Protein AF-0000000084916794 (afdb_homodimer)

InterPro domains:
  IPR006638 Elp3/MiaA/NifB-like, radical SAM core domain [SM00729] (96-304)
  IPR007197 Radical SAM [PF04055] (100-263)
  IPR007197 Radical SAM [PS51918] (89-313)
  IPR007197 Radical SAM [SFLDS00029] (9-459)
  IPR013785 Aldolase-type TIM barrel [G3DSA:3.20.20.70] (92-314)
  IPR034474 Methyltransferase, class D [PTHR43306] (5-455)
  IPR034474 Methyltransferase, class D [SFLDG01100] (9-459)
  IPR056488 HMPTM, N-terminal zinc ribbon domain [PF23545] (8-51)
  IPR058240 Radical SAM superfamily [SSF102114] (85-313)

Solvent-accessible surface area (backbone atoms only — not comparable to full-atom values): 48111 Å² total; per-residue (Å²): 120,55,64,53,84,32,26,66,64,47,39,39,45,26,32,32,70,84,80,60,46,80,28,60,28,38,32,30,41,40,91,68,19,29,34,39,41,36,52,36,95,86,80,41,74,48,76,38,79,62,27,67,40,49,68,59,62,67,49,31,60,75,42,48,45,61,20,28,34,50,79,44,69,63,33,65,84,78,79,40,90,71,77,31,69,16,47,20,84,80,39,41,31,32,62,28,31,36,35,37,60,49,20,32,27,14,96,49,63,33,30,53,26,60,79,52,32,16,72,80,34,81,49,72,56,50,70,67,58,49,52,50,37,53,48,43,48,32,61,22,50,60,53,31,34,28,41,31,46,21,45,38,28,30,86,70,41,92,57,38,66,59,51,52,52,52,54,68,71,43,66,52,60,24,41,31,40,40,36,75,39,60,65,41,36,76,27,63,67,58,42,53,56,56,51,66,56,52,77,56,41,35,38,37,33,57,52,59,62,88,45,55,70,54,32,33,56,42,42,60,41,86,46,54,68,42,49,52,39,19,50,50,52,32,38,75,66,52,38,44,25,32,38,35,24,65,36,36,43,90,69,47,58,85,42,50,26,58,50,52,55,51,41,72,72,38,78,15,42,35,30,40,35,39,25,36,59,49,77,34,60,33,62,53,94,64,48,80,91,69,29,57,50,35,65,48,49,52,52,50,42,43,50,73,49,35,85,64,54,54,77,84,37,55,34,58,20,29,68,32,31,86,33,28,33,37,29,50,29,38,50,50,93,95,42,69,44,44,51,48,81,77,41,66,59,63,63,66,68,50,80,73,68,83,76,79,77,60,81,64,50,58,51,45,34,49,35,47,51,52,46,47,31,84,39,42,46,65,64,54,27,38,55,34,41,50,55,44,44,68,69,39,82,80,65,83,56,88,79,72,51,64,80,22,41,34,38,41,34,40,45,47,52,56,31,41,74,70,32,41,53,56,55,56,34,21,44,31,48,24,31,48,39,96,86,54,33,38,22,43,48,43,55,32,54,67,31,60,49,73,76,32,36,59,56,43,50,54,54,55,68,51,59,64,132,121,54,65,54,83,33,26,66,64,47,39,39,44,26,33,30,70,84,80,61,44,79,28,60,27,38,31,30,41,40,92,68,20,29,31,40,41,35,52,36,94,84,79,42,73,46,76,38,80,61,29,68,40,50,68,59,62,67,48,32,61,75,43,49,45,61,21,28,34,50,79,43,70,63,34,65,83,78,80,40,92,72,76,30,69,18,46,19,84,80,38,41,32,32,62,30,32,35,35,37,60,50,20,32,26,13,97,49,64,32,30,52,26,60,80,52,34,16,72,80,32,81,50,70,55,49,72,68,57,48,51,52,40,53,49,41,48,32,63,22,49,62,53,32,33,28,40,31,46,21,45,40,28,31,87,70,41,90,56,39,68,60,52,52,53,52,54,69,72,42,65,52,61,24,41,31,40,40,36,75,38,57,65,40,36,75,28,64,67,58,43,53,56,57,50,66,56,52,78,56,41,34,37,37,32,58,51,60,63,87,45,55,71,53,32,34,57,41,40,61,43,84,47,53,68,43,46,52,40,21,50,51,51,30,37,77,66,52,38,44,25,32,37,34,24,65,34,37,43,89,67,45,57,85,42,50,26,59,50,52,56,53,40,71,70,37,76,15,43,37,30,41,36,40,26,37,59,50,78,34,59,34,61,52,97,65,47,78,90,67,29,58,48,36,65,48,47,51,53,50,44,42,50,74,49,36,83,65,52,54,76,85,37,56,35,56,20,29,69,33,30,85,34,27,34,37,29,50,27,38,50,49,92,96,42,71,42,44,50,47,81,78,39,66,60,62,63,67,67,49,80,70,68,76,70,82,75,54,81,64,50,58,52,45,33,48,36,48,52,53,46,47,31,82,41,40,46,66,65,55,28,38,56,36,41,50,56,44,44,68,69,39,82,80,63,82,56,90,80,72,51,62,78,23,42,34,37,40,32,39,44,48,51,56,31,41,75,69,32,39,52,56,55,56,34,20,44,31,46,23,30,47,40,97,87,53,33,38,22,43,48,43,56,32,53,66,32,59,49,74,74,32,37,58,58,43,51,55,55,55,68,50,57,64,132

Nearest PDB structures (foldseek):
  7tom-assembly1_A  TM=8.239E-01  e=6.069E-40  Methanocaldococcus jannaschii
  7tol-assembly1_A  TM=8.506E-01  e=5.107E-39  Methanocaldococcus jannaschii
  6b4c-assembly1_A  TM=7.407E-01  e=6.801E-06  Trichoderma virens Gv29-8
  6b4c-assembly4_D  TM=7.484E-01  e=1.810E-05  Trichoderma virens Gv29-8
  6b4c-assembly6_F  TM=7.608E-01  e=4.291E-05  Trichoderma virens Gv29-8

Secondary structure (DSSP, 8-state):
--B-SSEEEEEEEEE-TTT--EEEEEEEEETTEEEEEEEETTTEEEEEEEES-HHHHHHHGGGPPPPB--SS-----SS-TTTT-SS-TT-----SEEEEE-BSB-S---SEETT--BTTSS-BPPHHHHHHHHHHHHHHHSS-SEEEEESS-GGG-TTHHHHHHHHHHS--SEEEEEE-SHHHHH-HHHHHHHHTT-SSEEEEEE---S-HHHHHHHHSS--HHHHHHHHHHHHHHT--EEEEEEE-TTTTTTSHHHHHHHHHT-SSEEEEEEEEPPS-SEE-S--TTTS---HHHHHHHHHHH-SS--GGGSEE-TT-TTTEEEEEEEEETTEEEEGGGGS-HHHHH-SSS-S-S-HHHHHHHHHHHHHT-TT--HHHHHHHHHHHHHTSTT---TT--GGGEEEEEEEPPP-STT--HHHHTT--EEEE-TTS-EEEHHHIIIIISTTHHHHHHHHHHT---/--B-SSEEEEEEEEE-TTT--EEEEEEEEETTEEEEEEEETTTEEEEEEEES-HHHHHHHGGGPPPPB--SS-----SS-TTTT-SS-TT-----SEEEEE-BSB-S---SEETT--BTTSS-BPPHHHHHHHHHHHHHHHSS-SEEEEESS-GGG-TTHHHHHHHHHHS--SEEEEEE-SHHHHH-HHHHHHHHTT-SSEEEEEE---S-HHHHHHHHSS--HHHHHHHHHHHHHHT--EEEEEEE-TTTTTTSHHHHHHHHHT-SSEEEEEEEEPPS-SEE-S--TTTS---HHHHHHHHHHH-SS--GGGSEE-TT-TTTEEEEEEEEETTEEEEGGGGS-HHHHH-SS------HHHHHHHHHHHHHT-TT--HHHHHHHHHHHHHTSTT---TT--GGGEEEEEEEPPP-STT--HHHHTT--EEEE-TTS-EEEHHHIIIIISTTHHHHHHHHHHT---

pLDDT: mean 87.34, std 16.43, range [28.69, 98.81]

Radius of gyration: 31.45 Å; Cα contacts (8 Å, |Δi|>4): 1956; chains: 2; bounding box: 58×97×64 Å

Organism: Flavobacterium indicum (strain DSM 17447 / CIP 109464 / GPTSA100-9) (NCBI:txid1094466)

Foldseek 3Di:
DDDDQWAFDDKFWFADQPQGFIWIWTWIGHPQFIWIWTQDPVPGIDIDTAANHPVLVVCLLLLADFFDFWPDWDWEQDLHPPLTFFSYPLFRHAALEEEEAQFQAAPFQFLADQSRHYNPDDGGHDPVLLLLLLVLSCNRHVAHLEYEYHHRALVPHPCSVVSLVSNLVGNYQAYEYEHCLQCLLVPLVVLVVQLVSDDRYEYAYEDADCDQVLCCNGTVDRCNSSVVSSLVSCLVSLGAYEYEHEAWPPRCLLCLLVVQVVLLVGQNYAEYEYEYRDPFHRHDPDDSVGTTDHLNNSVVSNVVRHPQDDPLQWAQQNLFSSFKTKGKWFADPVDIHTPCVLPPSCLQRVPPDDPDDDPLSVLLNVLVSVLSHSSDDLQNNQVSVVVNVVSRPPPPPVPRDSSGMYMYMYGYADENNRGGSVRLSSQNYWYQDSVSGTGRPHVCRQAPRDPSVVSSVVSSVPRDD/DDDDQWAFDDKFWFADQPQGFIWIWTWIGHPQFIKIWTQDPVPGIDIDTAANHPVLVVCLLLLADFFDFWPDWDWEQDLHPPLTFFSYPLFRHAALEEEEAQFQAAPFQWLADQSRHYNPDDGGHDPVLLLLLLVLSCNGHVAHLEYEYHHRALVPHPCSVVSLVSNLVGNYQAYEYEHCLQCLLVPLVVLVVQLVSDDRYEYAYEDAACDQVLCCNGTVDRCNSSVVSSLVSCLVSLGAYEYEHEAWPPRCLLCLLVVQVVLLPGQNYAEYEYEYRDPFHRHDPDDSVGTTDHLNNSVVSNVVRHPQDDPLQWAQQNLFSSFKTKGKWFADPVDIHTPCVLPPSCLQRCPPDPDPDDPLSVVLNVLVSVLSHSSDDLQNNQVSVVVNVVSRPPPPPVPRDSSGMYMYMYGYADENNRGGSVRLSSQNYWYQDSVRGTGRPHVCRQAPRDCSVVSSVVSSVPRDD

Sequence (930 aa):
MPVRNYTYYDYTLSLCPECLKRIDAKIVFENDKVYMLKRCPEHGKSKVLIADDIQYYKNIRNYNKPSETPYKFNTKTDYGCPYDCGLCPDHEQHSCLTVIEVTDRCNLTCPTCYAGSSPTYGRHRSLDEIKSMLDTIVLNEKEPDVVQISGGEPTLHPDFFKILDYAKSLPIRHLMLNTNGIKIAKDKEFAKQLKSYSPDFEIYLQFDSFENSVLQELRGADLWDIRKNAIENLNELNLSTTLVVTLQKGLNDNEIGKIIDFALQQKCVRGVTFQPTQIAGRLENFNPETDRMTLTEVRRKILEQTTIFNPDDLLPVPCNPDALVMGYALKLDNSVFPLTRYINPNDLLDNSKNTIIYEQDNVLKEKMINLFSTGNSVEVAEENLKSIMCCLPNIDAPNLGYDNLFRIIIMQFIDAYNFDVRAIKKSCVHIVNKDNKIIPFETMNLFYRDDKQIKLEELRNNIKFMPVRNYTYYDYTLSLCPECLKRIDAKIVFENDKVYMLKRCPEHGKSKVLIADDIQYYKNIRNYNKPSETPYKFNTKTDYGCPYDCGLCPDHEQHSCLTVIEVTDRCNLTCPTCYAGSSPTYGRHRSLDEIKSMLDTIVLNEKEPDVVQISGGEPTLHPDFFKILDYAKSLPIRHLMLNTNGIKIAKDKEFAKQLKSYSPDFEIYLQFDSFENSVLQELRGADLWDIRKNAIENLNELNLSTTLVVTLQKGLNDNEIGKIIDFALQQKCVRGVTFQPTQIAGRLENFNPETDRMTLTEVRRKILEQTTIFNPDDLLPVPCNPDALVMGYALKLDNSVFPLTRYINPNDLLDNSKNTIIYEQDNVLKEKMINLFSTGNSVEVAEENLKSIMCCLPNIDAPNLGYDNLFRIIIMQFIDAYNFDVRAIKKSCVHIVNKDNKIIPFETMNLFYRDDKQIKLEELRNNIKF

Structure (mmCIF, N/CA/C/O backbone):
data_AF-0000000084916794-model_v1
#
loop_
_entity.id
_entity.type
_entity.pdbx_description
1 polymer 'Radical SAM core domain-containing protein'
#
loop_
_atom_site.group_PDB
_atom_site.id
_atom_site.type_symbol
_atom_site.label_atom_id
_atom_site.label_alt_id
_atom_site.label_comp_id
_atom_site.label_asym_id
_atom_site.label_entity_id
_atom_site.label_seq_id
_atom_site.pdbx_PDB_ins_code
_atom_site.Cartn_x
_atom_site.Cartn_y
_atom_site.Cartn_z
_atom_site.occupancy
_atom_site.B_iso_or_equiv
_atom_site.auth_seq_id
_atom_site.auth_comp_id
_atom_site.auth_asym_id
_atom_site.auth_atom_id
_atom_site.pdbx_PDB_model_num
ATOM 1 N N . MET A 1 1 ? -11.742 -23.828 6.047 1 85.12 1 MET A N 1
ATOM 2 C CA . MET A 1 1 ? -10.547 -23.188 6.57 1 85.12 1 MET A CA 1
ATOM 3 C C . MET A 1 1 ? -10.906 -22.062 7.543 1 85.12 1 MET A C 1
ATOM 5 O O . MET A 1 1 ? -11.945 -21.422 7.395 1 85.12 1 MET A O 1
ATOM 9 N N . PRO A 1 2 ? -10.039 -21.891 8.547 1 90.5 2 PRO A N 1
ATOM 10 C CA . PRO A 1 2 ? -10.289 -20.734 9.43 1 90.5 2 PRO A CA 1
ATOM 11 C C . PRO A 1 2 ? -10.25 -19.406 8.688 1 90.5 2 PRO A C 1
ATOM 13 O O . PRO A 1 2 ? -9.414 -19.203 7.801 1 90.5 2 PRO A O 1
ATOM 16 N N . VAL A 1 3 ? -11.219 -18.609 8.945 1 91.25 3 VAL A N 1
ATOM 17 C CA . VAL A 1 3 ? -11.328 -17.297 8.297 1 91.25 3 VAL A CA 1
ATOM 18 C C . VAL A 1 3 ? -11.102 -16.188 9.328 1 91.25 3 VAL A C 1
ATOM 20 O O . VAL A 1 3 ? -11.688 -16.219 10.406 1 91.25 3 VAL A O 1
ATOM 23 N N . ARG A 1 4 ? -10.195 -15.312 9.047 1 93.31 4 ARG A N 1
ATOM 24 C CA . ARG A 1 4 ? -9.969 -14.164 9.922 1 93.31 4 ARG A CA 1
ATOM 25 C C . ARG A 1 4 ? -11.172 -13.234 9.922 1 93.31 4 ARG A C 1
ATOM 27 O O . ARG A 1 4 ? -11.984 -13.258 8.992 1 93.31 4 ARG A O 1
ATOM 34 N N . ASN A 1 5 ? -11.289 -12.43 10.922 1 94.69 5 ASN A N 1
ATOM 35 C CA . ASN A 1 5 ? -12.406 -11.508 11.07 1 94.69 5 ASN A CA 1
ATOM 36 C C . ASN A 1 5 ? -12.164 -10.195 10.328 1 94.69 5 ASN A C 1
ATOM 38 O O . ASN A 1 5 ? -12.805 -9.188 10.617 1 94.69 5 ASN A O 1
ATOM 42 N N . TYR A 1 6 ? -11.148 -10.219 9.461 1 96.62 6 TYR A N 1
ATOM 43 C CA . TYR A 1 6 ? -10.852 -9.023 8.688 1 96.62 6 TYR A CA 1
ATOM 44 C C . TYR A 1 6 ? -10.438 -9.383 7.266 1 96.62 6 TYR A C 1
ATOM 46 O O . TYR A 1 6 ? -10.164 -10.547 6.969 1 96.62 6 TYR A O 1
ATOM 54 N N . THR A 1 7 ? -10.438 -8.438 6.359 1 95.19 7 THR A N 1
ATOM 55 C CA . THR A 1 7 ? -9.898 -8.539 5.008 1 95.19 7 THR A CA 1
ATOM 56 C C . THR A 1 7 ? -8.57 -7.797 4.902 1 95.19 7 THR A C 1
ATOM 58 O O . THR A 1 7 ? -8.484 -6.613 5.234 1 95.19 7 THR A O 1
ATOM 61 N N . TYR A 1 8 ? -7.555 -8.531 4.609 1 96.31 8 TYR A N 1
ATOM 62 C CA . TYR A 1 8 ? -6.246 -7.938 4.367 1 96.31 8 TYR A CA 1
ATOM 63 C C . TYR A 1 8 ? -6.258 -7.086 3.105 1 96.31 8 TYR A C 1
ATOM 65 O O . TYR A 1 8 ? -6.562 -7.582 2.018 1 96.31 8 TYR A O 1
ATOM 73 N N . TYR A 1 9 ? -5.898 -5.785 3.217 1 96.62 9 TYR A N 1
ATOM 74 C CA . TYR A 1 9 ? -6.059 -4.848 2.111 1 96.62 9 TYR A CA 1
ATOM 75 C C . TYR A 1 9 ? -4.703 -4.359 1.613 1 96.62 9 TYR A C 1
ATOM 77 O O . TYR A 1 9 ? -4.48 -4.254 0.405 1 96.62 9 TYR A O 1
ATOM 85 N N . ASP A 1 10 ? -3.811 -4.047 2.574 1 96.44 10 ASP A N 1
ATOM 86 C CA . ASP A 1 10 ? -2.562 -3.396 2.188 1 96.44 10 ASP A CA 1
ATOM 87 C C . ASP A 1 10 ? -1.454 -3.689 3.195 1 96.44 10 ASP A C 1
ATOM 89 O O . ASP A 1 10 ? -1.695 -4.324 4.223 1 96.44 10 ASP A O 1
ATOM 93 N N . TYR A 1 11 ? -0.227 -3.316 2.793 1 95.94 11 TYR A N 1
ATOM 94 C CA . TYR A 1 11 ? 0.979 -3.449 3.604 1 95.94 11 TYR A CA 1
ATOM 95 C C . TYR A 1 11 ? 1.787 -2.156 3.594 1 95.94 11 TYR A C 1
ATOM 97 O O . TYR A 1 11 ? 1.844 -1.461 2.576 1 95.94 11 TYR A O 1
ATOM 105 N N . THR A 1 12 ? 2.402 -1.815 4.746 1 96.75 12 THR A N 1
ATOM 106 C CA . THR A 1 12 ? 3.309 -0.678 4.848 1 96.75 12 THR A CA 1
ATOM 107 C C . THR A 1 12 ? 4.336 -0.9 5.953 1 96.75 12 THR A C 1
ATOM 109 O O . THR A 1 12 ? 4.438 -2 6.504 1 96.75 12 THR A O 1
ATOM 112 N N . LEU A 1 13 ? 5.23 0.027 6.051 1 95.38 13 LEU A N 1
ATOM 113 C CA . LEU A 1 13 ? 6.113 0.086 7.211 1 95.38 13 LEU A CA 1
ATOM 114 C C . LEU A 1 13 ? 5.633 1.134 8.211 1 95.38 13 LEU A C 1
ATOM 116 O O . LEU A 1 13 ? 5.16 2.201 7.812 1 95.38 13 LEU A O 1
ATOM 120 N N . SER A 1 14 ? 5.715 0.756 9.414 1 96.69 14 SER A N 1
ATOM 121 C CA . SER A 1 14 ? 5.301 1.625 10.508 1 96.69 14 SER A CA 1
ATOM 122 C C . SER A 1 14 ? 6.371 1.703 11.594 1 96.69 14 SER A C 1
ATOM 124 O O . SER A 1 14 ? 7.547 1.437 11.328 1 96.69 14 SER A O 1
ATOM 126 N N . LEU A 1 15 ? 6.027 2.264 12.727 1 96.06 15 LEU A N 1
ATOM 127 C CA . LEU A 1 15 ? 6.902 2.355 13.883 1 96.06 15 LEU A CA 1
ATOM 128 C C . LEU A 1 15 ? 6.258 1.705 15.109 1 96.06 15 LEU A C 1
ATOM 130 O O . LEU A 1 15 ? 5.039 1.754 15.266 1 96.06 15 LEU A O 1
ATOM 134 N N . CYS A 1 16 ? 7.07 1.085 15.891 1 95.31 16 CYS A N 1
ATOM 135 C CA . CYS A 1 16 ? 6.598 0.687 17.219 1 95.31 16 CYS A CA 1
ATOM 136 C C . CYS A 1 16 ? 6.312 1.907 18.078 1 95.31 16 CYS A C 1
ATOM 138 O O . CYS A 1 16 ? 7.168 2.781 18.234 1 95.31 16 CYS A O 1
ATOM 140 N N . PRO A 1 17 ? 5.141 1.972 18.656 1 94.06 17 PRO A N 1
ATOM 141 C CA . PRO A 1 17 ? 4.82 3.152 19.453 1 94.06 17 PRO A CA 1
ATOM 142 C C . PRO A 1 17 ? 5.676 3.258 20.719 1 94.06 17 PRO A C 1
ATOM 144 O O . PRO A 1 17 ? 5.773 4.336 21.312 1 94.06 17 PRO A O 1
ATOM 147 N N . GLU A 1 18 ? 6.316 2.191 21.109 1 93.44 18 GLU A N 1
ATOM 148 C CA . GLU A 1 18 ? 7.09 2.178 22.344 1 93.44 18 GLU A CA 1
ATOM 149 C C . GLU A 1 18 ? 8.57 2.418 22.062 1 93.44 18 GLU A C 1
ATOM 151 O O . GLU A 1 18 ? 9.195 3.285 22.688 1 93.44 18 GLU A O 1
ATOM 156 N N . CYS A 1 19 ? 9.148 1.737 21.141 1 93.25 19 CYS A N 1
ATOM 157 C CA . CYS A 1 19 ? 10.594 1.831 20.969 1 93.25 19 CYS A CA 1
ATOM 158 C C . CYS A 1 19 ? 10.938 2.561 19.672 1 93.25 19 CYS A C 1
ATOM 160 O O . CYS A 1 19 ? 12.109 2.834 19.406 1 93.25 19 CYS A O 1
ATOM 162 N N . LEU A 1 20 ? 10.008 2.828 18.75 1 93.56 20 LEU A N 1
ATOM 163 C CA . LEU A 1 20 ? 10.117 3.637 17.547 1 93.56 20 LEU A CA 1
ATOM 164 C C . LEU A 1 20 ? 10.906 2.898 16.469 1 93.56 20 LEU A C 1
ATOM 166 O O . LEU A 1 20 ? 11.297 3.494 15.453 1 93.56 20 LEU A O 1
ATOM 170 N N . LYS A 1 21 ? 11.109 1.578 16.625 1 92.31 21 LYS A N 1
ATOM 171 C CA . LYS A 1 21 ? 11.727 0.783 15.57 1 92.31 21 LYS A CA 1
ATOM 172 C C . LYS A 1 21 ? 10.797 0.661 14.367 1 92.31 21 LYS A C 1
ATOM 174 O O . LYS A 1 21 ? 9.57 0.596 14.523 1 92.31 21 LYS A O 1
ATOM 179 N N . ARG A 1 22 ? 11.453 0.613 13.227 1 91.81 22 ARG A N 1
ATOM 180 C CA . ARG A 1 22 ? 10.688 0.304 12.023 1 91.81 22 ARG A CA 1
ATOM 181 C C . ARG A 1 22 ? 10.117 -1.111 12.078 1 91.81 22 ARG A C 1
ATOM 183 O O . ARG A 1 22 ? 10.852 -2.064 12.359 1 91.81 22 ARG A O 1
ATOM 190 N N . ILE A 1 23 ? 8.875 -1.272 11.844 1 92.94 23 ILE A N 1
ATOM 191 C CA . ILE A 1 23 ? 8.25 -2.59 11.906 1 92.94 23 ILE A CA 1
ATOM 192 C C . ILE A 1 23 ? 7.25 -2.742 10.758 1 92.94 23 ILE A C 1
ATOM 194 O O . ILE A 1 23 ? 6.785 -1.748 10.195 1 92.94 23 ILE A O 1
ATOM 198 N N . ASP A 1 24 ? 6.941 -4.012 10.406 1 93.06 24 ASP A N 1
ATOM 199 C CA . ASP A 1 24 ? 5.934 -4.312 9.398 1 93.06 24 ASP A CA 1
ATOM 200 C C . ASP A 1 24 ? 4.535 -3.967 9.891 1 93.06 24 ASP A C 1
ATOM 202 O O . ASP A 1 24 ? 4.23 -4.141 11.078 1 93.06 24 ASP A O 1
ATOM 206 N N . ALA A 1 25 ? 3.732 -3.475 9 1 96.5 25 ALA A N 1
ATOM 207 C CA . ALA A 1 25 ? 2.346 -3.16 9.336 1 96.5 25 ALA A CA 1
ATOM 208 C C . ALA A 1 25 ? 1.397 -3.6 8.227 1 96.5 25 ALA A C 1
ATOM 210 O O . ALA A 1 25 ? 1.7 -3.432 7.039 1 96.5 25 ALA A O 1
ATOM 211 N N . LYS A 1 26 ? 0.271 -4.207 8.617 1 96.81 26 LYS A N 1
ATOM 212 C CA . LYS A 1 26 ? -0.804 -4.57 7.699 1 96.81 26 LYS A CA 1
ATOM 213 C C . LYS A 1 26 ? -1.995 -3.629 7.844 1 96.81 26 LYS A C 1
ATOM 215 O O . LYS A 1 26 ? -2.332 -3.211 8.953 1 96.81 26 LYS A O 1
ATOM 220 N N . ILE A 1 27 ? -2.584 -3.27 6.738 1 98.19 27 ILE A N 1
ATOM 221 C CA . ILE A 1 27 ? -3.85 -2.543 6.738 1 98.19 27 ILE A CA 1
ATOM 222 C C . ILE A 1 27 ? -5 -3.516 6.484 1 98.19 27 ILE A C 1
ATOM 224 O O . ILE A 1 27 ? -5.008 -4.234 5.484 1 98.19 27 ILE A O 1
ATOM 228 N N . VAL A 1 28 ? -5.98 -3.523 7.359 1 98.12 28 VAL A N 1
ATOM 229 C CA . VAL A 1 28 ? -7.059 -4.504 7.254 1 98.12 28 VAL A CA 1
ATOM 230 C C . VAL A 1 28 ? -8.406 -3.809 7.422 1 98.12 28 VAL A C 1
ATOM 232 O O . VAL A 1 28 ? -8.492 -2.744 8.039 1 98.12 28 VAL A O 1
ATOM 235 N N . PHE A 1 29 ? -9.438 -4.352 6.801 1 97.62 29 PHE A N 1
ATOM 236 C CA . PHE A 1 29 ? -10.828 -3.928 6.973 1 97.62 29 PHE A CA 1
ATOM 237 C C . PHE A 1 29 ? -11.555 -4.848 7.941 1 97.62 29 PHE A C 1
ATOM 239 O O . PHE A 1 29 ? -11.609 -6.062 7.738 1 97.62 29 PHE A O 1
ATOM 246 N N . GLU A 1 30 ? -12.016 -4.324 9.016 1 97.44 30 GLU A N 1
ATOM 247 C CA . GLU A 1 30 ? -12.742 -5.055 10.055 1 97.44 30 GLU A CA 1
ATOM 248 C C . GLU A 1 30 ? -13.93 -4.25 10.562 1 97.44 30 GLU A C 1
ATOM 250 O O . GLU A 1 30 ? -13.773 -3.102 10.984 1 97.44 30 GLU A O 1
ATOM 255 N N . ASN A 1 31 ? -15.125 -4.785 10.477 1 96.12 31 ASN A N 1
ATOM 256 C CA . ASN A 1 31 ? -16.344 -4.137 10.953 1 96.12 31 ASN A CA 1
ATOM 257 C C . ASN A 1 31 ? -16.531 -2.758 10.328 1 96.12 31 ASN A C 1
ATOM 259 O O . ASN A 1 31 ? -16.734 -1.771 11.039 1 96.12 31 ASN A O 1
ATOM 263 N N . ASP A 1 32 ? -16.266 -2.66 9.062 1 95.25 32 ASP A N 1
ATOM 264 C CA . ASP A 1 32 ? -16.5 -1.482 8.234 1 95.25 32 ASP A CA 1
ATOM 265 C C . ASP A 1 32 ? -15.547 -0.35 8.609 1 95.25 32 ASP A C 1
ATOM 267 O O . ASP A 1 32 ? -15.852 0.824 8.383 1 95.25 32 ASP A O 1
ATOM 271 N N . LYS A 1 33 ? -14.484 -0.696 9.273 1 98.12 33 LYS A N 1
ATOM 272 C CA . LYS A 1 33 ? -13.438 0.255 9.641 1 98.12 33 LYS A CA 1
ATOM 273 C C . LYS A 1 33 ? -12.078 -0.203 9.125 1 98.12 33 LYS A C 1
ATOM 275 O O . LYS A 1 33 ? -11.93 -1.341 8.672 1 98.12 33 LYS A O 1
ATOM 280 N N . VAL A 1 34 ? -11.148 0.672 9.117 1 98.44 34 VAL A N 1
ATOM 281 C CA . VAL A 1 34 ? -9.797 0.397 8.656 1 98.44 34 VAL A CA 1
ATOM 282 C C . VAL A 1 34 ? -8.836 0.388 9.852 1 98.44 34 VAL A C 1
ATOM 284 O O . VAL A 1 34 ? -8.773 1.357 10.609 1 98.44 34 VAL A O 1
ATOM 287 N N . TYR A 1 35 ? -8.125 -0.685 10.008 1 98.5 35 TYR A N 1
ATOM 288 C CA . TYR A 1 35 ? -7.172 -0.815 11.102 1 98.5 35 TYR A CA 1
ATOM 289 C C . TYR A 1 35 ? -5.77 -1.087 10.578 1 98.5 35 TYR A C 1
ATOM 291 O O . TYR A 1 35 ? -5.602 -1.656 9.5 1 98.5 35 TYR A O 1
ATOM 299 N N . MET A 1 36 ? -4.82 -0.586 11.273 1 98.12 36 MET A N 1
ATOM 300 C CA . MET A 1 36 ? -3.418 -0.956 11.102 1 98.12 36 MET A CA 1
ATOM 301 C C . MET A 1 36 ? -2.982 -1.963 12.156 1 98.12 36 MET A C 1
ATOM 303 O O . MET A 1 36 ? -3.127 -1.714 13.352 1 98.12 36 MET A O 1
ATOM 307 N N . LEU A 1 37 ? -2.52 -3.125 11.703 1 97.75 37 LEU A N 1
ATOM 308 C CA . LEU A 1 37 ? -1.985 -4.16 12.586 1 97.75 37 LEU A CA 1
ATOM 309 C C . LEU A 1 37 ? -0.462 -4.195 12.523 1 97.75 37 LEU A C 1
ATOM 311 O O . LEU A 1 37 ? 0.117 -4.266 11.438 1 97.75 37 LEU A O 1
ATOM 315 N N . LYS A 1 38 ? 0.141 -4.098 13.648 1 94.81 38 LYS A N 1
ATOM 316 C CA . LYS A 1 38 ? 1.599 -4.078 13.734 1 94.81 38 LYS A CA 1
ATOM 317 C C . LYS A 1 38 ? 2.1 -5.09 14.766 1 94.81 38 LYS A C 1
ATOM 319 O O . LYS A 1 38 ? 1.349 -5.512 15.641 1 94.81 38 LYS A O 1
ATOM 324 N N . ARG A 1 39 ? 3.365 -5.461 14.602 1 92 39 ARG A N 1
ATOM 325 C CA . ARG A 1 39 ? 3.998 -6.324 15.594 1 92 39 ARG A CA 1
ATOM 326 C C . ARG A 1 39 ? 5.469 -5.965 15.773 1 92 39 ARG A C 1
ATOM 328 O O . ARG A 1 39 ? 6.254 -6.047 14.828 1 92 39 ARG A O 1
ATOM 335 N N . CYS A 1 40 ? 5.793 -5.586 16.906 1 92.38 40 CYS A N 1
ATOM 336 C CA . CYS A 1 40 ? 7.184 -5.379 17.297 1 92.38 40 CYS A CA 1
ATOM 337 C C . CYS A 1 40 ? 7.746 -6.621 17.984 1 92.38 40 CYS A C 1
ATOM 339 O O . CYS A 1 40 ? 7.113 -7.188 18.875 1 92.38 40 CYS A O 1
ATOM 341 N N . PRO A 1 41 ? 8.859 -7.062 17.516 1 86.75 41 PRO A N 1
ATOM 342 C CA . PRO A 1 41 ? 9.445 -8.25 18.141 1 86.75 41 PRO A CA 1
ATOM 343 C C . PRO A 1 41 ? 9.617 -8.094 19.641 1 86.75 41 PRO A C 1
ATOM 345 O O . PRO A 1 41 ? 9.508 -9.078 20.391 1 86.75 41 PRO A O 1
ATOM 348 N N . GLU A 1 42 ? 9.797 -6.93 20.125 1 90.56 42 GLU A N 1
ATOM 349 C CA . GLU A 1 42 ? 10.086 -6.688 21.531 1 90.56 42 GLU A CA 1
ATOM 350 C C . GLU A 1 42 ? 8.812 -6.316 22.297 1 90.56 42 GLU A C 1
ATOM 352 O O . GLU A 1 42 ? 8.641 -6.719 23.438 1 90.56 42 GLU A O 1
ATOM 357 N N . HIS A 1 43 ? 7.895 -5.578 21.703 1 94.75 43 HIS A N 1
ATOM 358 C CA . HIS A 1 43 ? 6.805 -4.988 22.469 1 94.75 43 HIS A CA 1
ATOM 359 C C . HIS A 1 43 ? 5.469 -5.617 22.109 1 94.75 43 HIS A C 1
ATOM 361 O O . HIS A 1 43 ? 4.434 -5.266 22.672 1 94.75 43 HIS A O 1
ATOM 367 N N . GLY A 1 44 ? 5.512 -6.512 21.125 1 92.44 44 GLY A N 1
ATOM 368 C CA . GLY A 1 44 ? 4.312 -7.285 20.859 1 92.44 44 GLY A CA 1
ATOM 369 C C . GLY A 1 44 ? 3.406 -6.637 19.828 1 92.44 44 GLY A C 1
ATOM 370 O O . GLY A 1 44 ? 3.873 -5.879 18.969 1 92.44 44 GLY A O 1
ATOM 371 N N . LYS A 1 45 ? 2.094 -7.039 19.891 1 93.69 45 LYS A N 1
ATOM 372 C CA . LYS A 1 45 ? 1.118 -6.645 18.875 1 93.69 45 LYS A CA 1
ATOM 373 C C . LYS A 1 45 ? 0.466 -5.312 19.234 1 93.69 45 LYS A C 1
ATOM 375 O O . LYS A 1 45 ? 0.325 -4.98 20.422 1 93.69 45 LYS A O 1
ATOM 380 N N . SER A 1 46 ? 0.167 -4.551 18.219 1 94.88 46 SER A N 1
ATOM 381 C CA . SER A 1 46 ? -0.623 -3.334 18.359 1 94.88 46 SER A CA 1
ATOM 382 C C . SER A 1 46 ? -1.623 -3.176 17.219 1 94.88 46 SER A C 1
ATOM 384 O O . SER A 1 46 ? -1.346 -3.57 16.094 1 94.88 46 SER A O 1
ATOM 386 N N . LYS A 1 47 ? -2.785 -2.729 17.547 1 96.25 47 LYS A N 1
ATOM 387 C CA . LYS A 1 47 ? -3.873 -2.441 16.609 1 96.25 47 LYS A CA 1
ATOM 388 C C . LYS A 1 47 ? -4.383 -1.015 16.781 1 96.25 47 LYS A C 1
ATOM 390 O O . LYS A 1 47 ? -4.695 -0.592 17.906 1 96.25 47 LYS A O 1
ATOM 395 N N . VAL A 1 48 ? -4.449 -0.282 15.664 1 97.25 48 VAL A N 1
ATOM 396 C CA . VAL A 1 48 ? -4.891 1.104 15.773 1 97.25 48 VAL A CA 1
ATOM 397 C C . VAL A 1 48 ? -5.902 1.413 14.672 1 97.25 48 VAL A C 1
ATOM 399 O O . VAL A 1 48 ? -5.746 0.964 13.531 1 97.25 48 VAL A O 1
ATOM 402 N N . LEU A 1 49 ? -6.984 2.096 15.047 1 97.94 49 LEU A N 1
ATOM 403 C CA . LEU A 1 49 ? -7.953 2.596 14.078 1 97.94 49 LEU A CA 1
ATOM 404 C C . LEU A 1 49 ? -7.359 3.732 13.25 1 97.94 49 LEU A C 1
ATOM 406 O O . LEU A 1 49 ? -6.879 4.723 13.805 1 97.94 49 LEU A O 1
ATOM 410 N N . ILE A 1 50 ? -7.402 3.568 11.883 1 97.56 50 ILE A N 1
ATOM 411 C CA . ILE A 1 50 ? -6.793 4.637 11.094 1 97.56 50 ILE A CA 1
ATOM 412 C C . ILE A 1 50 ? -7.863 5.328 10.25 1 97.56 50 ILE A C 1
ATOM 414 O O . ILE A 1 50 ? -7.641 6.43 9.742 1 97.56 50 ILE A O 1
ATOM 418 N N . ALA A 1 51 ? -9.031 4.723 10.07 1 98.12 51 ALA A N 1
ATOM 419 C CA . ALA A 1 51 ? -10.172 5.34 9.406 1 98.12 51 ALA A CA 1
ATOM 420 C C . ALA A 1 51 ? -11.477 4.633 9.789 1 98.12 51 ALA A C 1
ATOM 422 O O . ALA A 1 51 ? -11.484 3.416 9.992 1 98.12 51 ALA A O 1
ATOM 423 N N . ASP A 1 52 ? -12.547 5.359 9.883 1 97.69 52 ASP A N 1
ATOM 424 C CA . ASP A 1 52 ? -13.828 4.734 10.172 1 97.69 52 ASP A CA 1
ATOM 425 C C . ASP A 1 52 ? -14.75 4.762 8.953 1 97.69 52 ASP A C 1
ATOM 427 O O . ASP A 1 52 ? -15.969 4.723 9.094 1 97.69 52 ASP A O 1
ATOM 431 N N . ASP A 1 53 ? -14.188 4.961 7.82 1 97.12 53 ASP A N 1
ATOM 432 C CA . ASP A 1 53 ? -14.844 4.977 6.52 1 97.12 53 ASP A CA 1
ATOM 433 C C . ASP A 1 53 ? -13.984 4.293 5.461 1 97.12 53 ASP A C 1
ATOM 435 O O . ASP A 1 53 ? -13.086 4.914 4.891 1 97.12 53 ASP A O 1
ATOM 439 N N . ILE A 1 54 ? -14.297 3.004 5.102 1 96.75 54 ILE A N 1
ATOM 440 C CA . ILE A 1 54 ? -13.492 2.184 4.207 1 96.75 54 ILE A CA 1
ATOM 441 C C . ILE A 1 54 ? -13.477 2.801 2.811 1 96.75 54 ILE A C 1
ATOM 443 O O . ILE A 1 54 ? -12.43 2.889 2.174 1 96.75 54 ILE A O 1
ATOM 447 N N . GLN A 1 55 ? -14.633 3.238 2.361 1 93.69 55 GLN A N 1
ATOM 448 C CA . GLN A 1 55 ? -14.75 3.779 1.011 1 93.69 55 GLN A CA 1
ATOM 449 C C . GLN A 1 55 ? -13.914 5.047 0.853 1 93.69 55 GLN A C 1
ATOM 451 O O . GLN A 1 55 ? -13.227 5.219 -0.158 1 93.69 55 GLN A O 1
ATOM 456 N N . TYR A 1 56 ? -13.977 5.906 1.84 1 94.75 56 TYR A N 1
ATOM 457 C CA . TYR A 1 56 ? -13.148 7.102 1.804 1 94.75 56 TYR A CA 1
ATOM 458 C C . TYR A 1 56 ? -11.664 6.742 1.783 1 94.75 56 TYR A C 1
ATOM 460 O O . TYR A 1 56 ? -10.898 7.289 0.992 1 94.75 56 TYR A O 1
ATOM 468 N N . TYR A 1 57 ? -11.305 5.789 2.639 1 96.25 57 TYR A N 1
ATOM 469 C CA . TYR A 1 57 ? -9.906 5.375 2.729 1 96.25 57 TYR A CA 1
ATOM 470 C C . TYR A 1 57 ? -9.406 4.852 1.388 1 96.25 57 TYR A C 1
ATOM 472 O O . TYR A 1 57 ? -8.297 5.18 0.958 1 96.25 57 TYR A O 1
ATOM 480 N N . LYS A 1 58 ? -10.188 4.043 0.746 1 93.12 58 LYS A N 1
ATOM 481 C CA . LYS A 1 58 ? -9.828 3.496 -0.56 1 93.12 58 LYS A CA 1
ATOM 482 C C . LYS A 1 58 ? -9.664 4.605 -1.594 1 93.12 58 LYS A C 1
ATOM 484 O O . LYS A 1 58 ? -8.781 4.531 -2.453 1 93.12 58 LYS A O 1
ATOM 489 N N . ASN A 1 59 ? -10.398 5.59 -1.47 1 91.06 59 ASN A N 1
ATOM 490 C CA . ASN A 1 59 ? -10.516 6.605 -2.51 1 91.06 59 ASN A CA 1
ATOM 491 C C . ASN A 1 59 ? -9.422 7.668 -2.385 1 91.06 59 ASN A C 1
ATOM 493 O O . ASN A 1 59 ? -9.141 8.391 -3.344 1 91.06 59 ASN A O 1
ATOM 497 N N . ILE A 1 60 ? -8.805 7.836 -1.271 1 91.75 60 ILE A N 1
ATOM 498 C CA . ILE A 1 60 ? -7.891 8.938 -1.018 1 91.75 60 ILE A CA 1
ATOM 499 C C . ILE A 1 60 ? -6.727 8.883 -2.008 1 91.75 60 ILE A C 1
ATOM 501 O O . ILE A 1 60 ? -6.258 9.922 -2.482 1 91.75 60 ILE A O 1
ATOM 505 N N . ARG A 1 61 ? -6.238 7.719 -2.35 1 89 61 ARG A N 1
ATOM 506 C CA . ARG A 1 61 ? -5.066 7.582 -3.205 1 89 61 ARG A CA 1
ATOM 507 C C . ARG A 1 61 ? -5.367 8.031 -4.629 1 89 61 ARG A C 1
ATOM 509 O O . ARG A 1 61 ? -4.453 8.32 -5.402 1 89 61 ARG A O 1
ATOM 516 N N . ASN A 1 62 ? -6.598 8.109 -4.945 1 85.88 62 ASN A N 1
ATOM 517 C CA . ASN A 1 62 ? -7 8.562 -6.273 1 85.88 62 ASN A CA 1
ATOM 518 C C . ASN A 1 62 ? -6.879 10.078 -6.418 1 85.88 62 ASN A C 1
ATOM 520 O O . ASN A 1 62 ? -6.949 10.609 -7.527 1 85.88 62 ASN A O 1
ATOM 524 N N . TYR A 1 63 ? -6.586 10.766 -5.344 1 85.38 63 TYR A N 1
ATOM 525 C CA . TYR A 1 63 ? -6.496 12.227 -5.367 1 85.38 63 TYR A CA 1
ATOM 526 C C . TYR A 1 63 ? -5.047 12.68 -5.48 1 85.38 63 TYR A C 1
ATOM 528 O O . TYR A 1 63 ? -4.77 13.875 -5.602 1 85.38 63 TYR A O 1
ATOM 536 N N . ASN A 1 64 ? -4.137 11.672 -5.527 1 87.62 64 ASN A N 1
ATOM 537 C CA . ASN A 1 64 ? -2.721 12.023 -5.582 1 87.62 64 ASN A CA 1
ATOM 538 C C . ASN A 1 64 ? -2.389 12.812 -6.848 1 87.62 64 ASN A C 1
ATOM 540 O O . ASN A 1 64 ? -2.725 12.383 -7.957 1 87.62 64 ASN A O 1
ATOM 544 N N . LYS A 1 65 ? -1.743 13.922 -6.73 1 83.62 65 LYS A N 1
ATOM 545 C CA . LYS A 1 65 ? -1.171 14.641 -7.867 1 83.62 65 LYS A CA 1
ATOM 546 C C . LYS A 1 65 ? 0.25 14.172 -8.156 1 83.62 65 LYS A C 1
ATOM 548 O O . LYS A 1 65 ? 0.865 13.492 -7.332 1 83.62 65 LYS A O 1
ATOM 553 N N . PRO A 1 66 ? 0.786 14.578 -9.297 1 88.5 66 PRO A N 1
ATOM 554 C CA . PRO A 1 66 ? 2.191 14.25 -9.547 1 88.5 66 PRO A CA 1
ATOM 555 C C . PRO A 1 66 ? 3.125 14.789 -8.469 1 88.5 66 PRO A C 1
ATOM 557 O O . PRO A 1 66 ? 2.9 15.883 -7.941 1 88.5 66 PRO A O 1
ATOM 560 N N . SER A 1 67 ? 4.09 14.023 -8.156 1 89.44 67 SER A N 1
ATOM 561 C CA . SER A 1 67 ? 5.016 14.352 -7.078 1 89.44 67 SER A CA 1
ATOM 562 C C . SER A 1 67 ? 5.809 15.617 -7.391 1 89.44 67 SER A C 1
ATOM 564 O O . SER A 1 67 ? 6.219 15.828 -8.531 1 89.44 67 SER A O 1
ATOM 566 N N . GLU A 1 68 ? 5.898 16.453 -6.43 1 90.75 68 GLU A N 1
ATOM 567 C CA . GLU A 1 68 ? 6.711 17.656 -6.523 1 90.75 68 GLU A CA 1
ATOM 568 C C . GLU A 1 68 ? 7.867 17.625 -5.527 1 90.75 68 GLU A C 1
ATOM 570 O O . GLU A 1 68 ? 7.777 16.969 -4.484 1 90.75 68 GLU A O 1
ATOM 575 N N . THR A 1 69 ? 8.93 18.266 -5.91 1 92.38 69 THR A N 1
ATOM 576 C CA . THR A 1 69 ? 10.109 18.297 -5.055 1 92.38 69 THR A CA 1
ATOM 577 C C . THR A 1 69 ? 10.562 19.719 -4.801 1 92.38 69 THR A C 1
ATOM 579 O O . THR A 1 69 ? 10.227 20.625 -5.559 1 92.38 69 THR A O 1
ATOM 582 N N . PRO A 1 70 ? 11.289 19.906 -3.676 1 93.75 70 PRO A N 1
ATOM 583 C CA . PRO A 1 70 ? 11.977 21.203 -3.545 1 93.75 70 PRO A CA 1
ATOM 584 C C . PRO A 1 70 ? 13.086 21.375 -4.57 1 93.75 70 PRO A C 1
ATOM 586 O O . PRO A 1 70 ? 13.453 20.438 -5.273 1 93.75 70 PRO A O 1
ATOM 589 N N . TYR A 1 71 ? 13.555 22.641 -4.707 1 94.12 71 TYR A N 1
ATOM 590 C CA . TYR A 1 71 ? 14.672 22.906 -5.609 1 94.12 71 TYR A CA 1
ATOM 591 C C . TYR A 1 71 ? 15.984 22.391 -5.035 1 94.12 71 TYR A C 1
ATOM 593 O O . TYR A 1 71 ? 16.906 22.062 -5.781 1 94.12 71 TYR A O 1
ATOM 601 N N . LYS A 1 72 ? 15.938 22.297 -3.721 1 92.75 72 LYS A N 1
ATOM 602 C CA . LYS A 1 72 ? 17.109 21.781 -3.021 1 92.75 72 LYS A CA 1
ATOM 603 C C . LYS A 1 72 ? 16.719 20.828 -1.905 1 92.75 72 LYS A C 1
ATOM 605 O O . LYS A 1 72 ? 15.859 21.141 -1.083 1 92.75 72 LYS A O 1
ATOM 610 N N . PHE A 1 73 ? 17.375 19.672 -1.975 1 90.12 73 PHE A N 1
ATOM 611 C CA . PHE A 1 73 ? 17.188 18.703 -0.901 1 90.12 73 PHE A CA 1
ATOM 612 C C . PHE A 1 73 ? 18.156 18.969 0.244 1 90.12 73 PHE A C 1
ATOM 614 O O . PHE A 1 73 ? 19.25 19.516 0.029 1 90.12 73 PHE A O 1
ATOM 621 N N . ASN A 1 74 ? 17.781 18.562 1.423 1 86.81 74 ASN A N 1
ATOM 622 C CA . ASN A 1 74 ? 18.578 18.891 2.596 1 86.81 74 ASN A CA 1
ATOM 623 C C . ASN A 1 74 ? 19.281 17.656 3.164 1 86.81 74 ASN A C 1
ATOM 625 O O . ASN A 1 74 ? 20.156 17.781 4.035 1 86.81 74 ASN A O 1
ATOM 629 N N . THR A 1 75 ? 18.859 16.5 2.793 1 82.88 75 THR A N 1
ATOM 630 C CA . THR A 1 75 ? 19.438 15.273 3.336 1 82.88 75 THR A CA 1
ATOM 631 C C . THR A 1 75 ? 19.562 14.203 2.256 1 82.88 75 THR A C 1
ATOM 633 O O . THR A 1 75 ? 18.844 14.242 1.258 1 82.88 75 THR A O 1
ATOM 636 N N . LYS A 1 76 ? 20.516 13.281 2.525 1 78.75 76 LYS A N 1
ATOM 637 C CA . LYS A 1 76 ? 20.672 12.109 1.666 1 78.75 76 LYS A CA 1
ATOM 638 C C . LYS A 1 76 ? 19.906 10.914 2.232 1 78.75 76 LYS A C 1
ATOM 640 O O . LYS A 1 76 ? 19.469 10.938 3.387 1 78.75 76 LYS A O 1
ATOM 645 N N . THR A 1 77 ? 19.719 9.914 1.431 1 75.5 77 THR A N 1
ATOM 646 C CA . THR A 1 77 ? 19.016 8.703 1.859 1 75.5 77 THR A CA 1
ATOM 647 C C . THR A 1 77 ? 20.016 7.602 2.215 1 75.5 77 THR A C 1
ATOM 649 O O . THR A 1 77 ? 20.625 6.996 1.328 1 75.5 77 THR A O 1
ATOM 652 N N . ASP A 1 78 ? 20.203 7.348 3.504 1 76.94 78 ASP A N 1
ATOM 653 C CA . ASP A 1 78 ? 21.188 6.344 3.928 1 76.94 78 ASP A CA 1
ATOM 654 C C . ASP A 1 78 ? 20.516 5.242 4.746 1 76.94 78 ASP A C 1
ATOM 656 O O . ASP A 1 78 ? 20.625 4.059 4.41 1 76.94 78 ASP A O 1
ATOM 660 N N . TYR A 1 79 ? 19.75 5.621 5.703 1 74.12 79 TYR A N 1
ATOM 661 C CA . TYR A 1 79 ? 19.203 4.688 6.68 1 74.12 79 TYR A CA 1
ATOM 662 C C . TYR A 1 79 ? 17.766 4.301 6.324 1 74.12 79 TYR A C 1
ATOM 664 O O . TYR A 1 79 ? 17.25 3.303 6.828 1 74.12 79 TYR A O 1
ATOM 672 N N . GLY A 1 80 ? 17.188 5.09 5.453 1 79.44 80 GLY A N 1
ATOM 673 C CA . GLY A 1 80 ? 15.797 4.836 5.078 1 79.44 80 GLY A CA 1
ATOM 674 C C . GLY A 1 80 ? 14.805 5.691 5.844 1 79.44 80 GLY A C 1
ATOM 675 O O . GLY A 1 80 ? 15.125 6.203 6.922 1 79.44 80 GLY A O 1
ATOM 676 N N . CYS A 1 81 ? 13.648 5.883 5.312 1 83.94 81 CYS A N 1
ATOM 677 C CA . CYS A 1 81 ? 12.578 6.652 5.934 1 83.94 81 CYS A CA 1
ATOM 678 C C . CYS A 1 81 ? 12.062 5.953 7.188 1 83.94 81 CYS A C 1
ATOM 680 O O . CYS A 1 81 ? 11.766 4.758 7.16 1 83.94 81 CYS A O 1
ATOM 682 N N . PRO A 1 82 ? 12.031 6.621 8.352 1 80.62 82 PRO A N 1
ATOM 683 C CA . PRO A 1 82 ? 12.164 8.07 8.547 1 80.62 82 PRO A CA 1
ATOM 684 C C . PRO A 1 82 ? 13.492 8.453 9.203 1 80.62 82 PRO A C 1
ATOM 686 O O . PRO A 1 82 ? 13.625 9.562 9.727 1 80.62 82 PRO A O 1
ATOM 689 N N . TYR A 1 83 ? 14.328 7.555 9.172 1 80.31 83 TYR A N 1
ATOM 690 C CA . TYR A 1 83 ? 15.531 7.773 9.969 1 80.31 83 TYR A CA 1
ATOM 691 C C . TYR A 1 83 ? 16.484 8.742 9.273 1 80.31 83 TYR A C 1
ATOM 693 O O . TYR A 1 83 ? 17.422 9.242 9.883 1 80.31 83 TYR A O 1
ATOM 701 N N . ASP A 1 84 ? 16.141 9.039 7.957 1 79.38 84 ASP A N 1
ATOM 702 C CA . ASP A 1 84 ? 16.875 10.023 7.168 1 79.38 84 ASP A CA 1
ATOM 703 C C . ASP A 1 84 ? 16.016 11.266 6.906 1 79.38 84 ASP A C 1
ATOM 705 O O . ASP A 1 84 ? 16.047 11.82 5.805 1 79.38 84 ASP A O 1
ATOM 709 N N . CYS A 1 85 ? 15.422 11.656 7.922 1 79.31 85 CYS A N 1
ATOM 710 C CA . CYS A 1 85 ? 14.414 12.664 7.594 1 79.31 85 CYS A CA 1
ATOM 711 C C . CYS A 1 85 ? 15.055 14.039 7.41 1 79.31 85 CYS A C 1
ATOM 713 O O . CYS A 1 85 ? 15.945 14.414 8.172 1 79.31 85 CYS A O 1
ATOM 715 N N . GLY A 1 86 ? 14.914 14.711 6.492 1 79.31 86 GLY A N 1
ATOM 716 C CA . GLY A 1 86 ? 15.062 15.953 5.762 1 79.31 86 GLY A CA 1
ATOM 717 C C . GLY A 1 86 ? 14.516 15.891 4.352 1 79.31 86 GLY A C 1
ATOM 718 O O . GLY A 1 86 ? 14.281 14.805 3.818 1 79.31 86 GLY A O 1
ATOM 719 N N . LEU A 1 87 ? 13.875 16.969 4.035 1 89.75 87 LEU A N 1
ATOM 720 C CA . LEU A 1 87 ? 13.453 16.844 2.645 1 89.75 87 LEU A CA 1
ATOM 721 C C . LEU A 1 87 ? 14.523 16.141 1.817 1 89.75 87 LEU A C 1
ATOM 723 O O . LEU A 1 87 ? 15.516 16.75 1.429 1 89.75 87 LEU A O 1
ATOM 727 N N . CYS A 1 88 ? 14.375 14.781 1.726 1 88.56 88 CYS A N 1
ATOM 728 C CA . CYS A 1 88 ? 15.305 13.906 1.012 1 88.56 88 CYS A CA 1
ATOM 729 C C . CYS A 1 88 ? 14.797 13.602 -0.394 1 88.56 88 CYS A C 1
ATOM 731 O O . CYS A 1 88 ? 13.625 13.852 -0.701 1 88.56 88 CYS A O 1
ATOM 733 N N . PRO A 1 89 ? 15.648 13.023 -1.23 1 87.75 89 PRO A N 1
ATOM 734 C CA . PRO A 1 89 ? 15.242 12.75 -2.611 1 87.75 89 PRO A CA 1
ATOM 735 C C . PRO A 1 89 ? 14.117 11.727 -2.707 1 87.75 89 PRO A C 1
ATOM 737 O O . PRO A 1 89 ? 13.461 11.625 -3.744 1 87.75 89 PRO A O 1
ATOM 740 N N . ASP A 1 90 ? 13.891 11 -1.636 1 90 90 ASP A N 1
ATOM 741 C CA . ASP A 1 90 ? 12.836 9.992 -1.648 1 90 90 ASP A CA 1
ATOM 742 C C . ASP A 1 90 ? 11.5 10.594 -1.209 1 90 90 ASP A C 1
ATOM 744 O O . ASP A 1 90 ? 10.461 9.945 -1.318 1 90 90 ASP A O 1
ATOM 748 N N . HIS A 1 91 ? 11.547 11.797 -0.684 1 92.31 91 HIS A N 1
ATOM 749 C CA . HIS A 1 91 ? 10.32 12.5 -0.315 1 92.31 91 HIS A CA 1
ATOM 750 C C . HIS A 1 91 ? 9.539 12.93 -1.551 1 92.31 91 HIS A C 1
ATOM 752 O O . HIS A 1 91 ? 10.125 13.375 -2.541 1 92.31 91 HIS A O 1
ATOM 758 N N . GLU A 1 92 ? 8.234 12.844 -1.518 1 93.56 92 GLU A N 1
ATOM 759 C CA . GLU A 1 92 ? 7.43 12.953 -2.732 1 93.56 92 GLU A CA 1
ATOM 760 C C . GLU A 1 92 ? 6.633 14.25 -2.752 1 93.56 92 GLU A C 1
ATOM 762 O O . GLU A 1 92 ? 5.66 14.375 -3.498 1 93.56 92 GLU A O 1
ATOM 767 N N . GLN A 1 93 ? 6.98 15.203 -1.942 1 91.75 93 GLN A N 1
ATOM 768 C CA . GLN A 1 93 ? 6.285 16.484 -1.882 1 91.75 93 GLN A CA 1
ATOM 769 C C . GLN A 1 93 ? 7.207 17.594 -1.367 1 91.75 93 GLN A C 1
ATOM 771 O O . GLN A 1 93 ? 8.07 17.344 -0.521 1 91.75 93 GLN A O 1
ATOM 776 N N . HIS A 1 94 ? 7.02 18.781 -1.893 1 92.69 94 HIS A N 1
ATOM 777 C CA . HIS A 1 94 ? 7.707 19.953 -1.355 1 92.69 94 HIS A CA 1
ATOM 778 C C . HIS A 1 94 ? 6.988 20.5 -0.123 1 92.69 94 HIS A C 1
ATOM 780 O O . HIS A 1 94 ? 5.984 19.922 0.316 1 92.69 94 HIS A O 1
ATOM 786 N N . SER A 1 95 ? 7.496 21.547 0.389 1 93.31 95 SER A N 1
ATOM 787 C CA . SER A 1 95 ? 6.875 22.172 1.56 1 93.31 95 SER A CA 1
ATOM 788 C C . SER A 1 95 ? 5.727 23.094 1.159 1 93.31 95 SER A C 1
ATOM 790 O O . SER A 1 95 ? 5.957 24.203 0.702 1 93.31 95 SER A O 1
ATOM 792 N N . CYS A 1 96 ? 4.508 22.609 1.399 1 89.94 96 CYS A N 1
ATOM 793 C CA . CYS A 1 96 ? 3.363 23.5 1.203 1 89.94 96 CYS A CA 1
ATOM 794 C C . CYS A 1 96 ? 3.279 24.531 2.314 1 89.94 96 CYS A C 1
ATOM 796 O O . CYS A 1 96 ? 2.863 25.672 2.08 1 89.94 96 CYS A O 1
ATOM 798 N N . LEU A 1 97 ? 3.59 24.109 3.422 1 94.25 97 LEU A N 1
ATOM 799 C CA . LEU A 1 97 ? 3.676 24.938 4.609 1 94.25 97 LEU A CA 1
ATOM 800 C C . LEU A 1 97 ? 4.961 24.656 5.383 1 94.25 97 LEU A C 1
ATOM 802 O O . LEU A 1 97 ? 5.262 23.516 5.695 1 94.25 97 LEU A O 1
ATOM 806 N N . THR A 1 98 ? 5.734 25.703 5.566 1 96.69 98 THR A N 1
ATOM 807 C CA . THR A 1 98 ? 6.941 25.547 6.375 1 96.69 98 THR A CA 1
ATOM 808 C C . THR A 1 98 ? 6.809 26.312 7.688 1 96.69 98 THR A C 1
ATOM 810 O O . THR A 1 98 ? 6.543 27.516 7.688 1 96.69 98 THR A O 1
ATOM 813 N N . VAL A 1 99 ? 7 25.594 8.75 1 97.81 99 VAL A N 1
ATOM 814 C CA . VAL A 1 99 ? 6.934 26.188 10.086 1 97.81 99 VAL A CA 1
ATOM 815 C C . VAL A 1 99 ? 8.336 26.562 10.555 1 97.81 99 VAL A C 1
ATOM 817 O O . VAL A 1 99 ? 9.273 25.766 10.422 1 97.81 99 VAL A O 1
ATOM 820 N N . ILE A 1 100 ? 8.484 27.719 11.047 1 98.31 100 ILE A N 1
ATOM 821 C CA . ILE A 1 100 ? 9.719 28.156 11.68 1 98.31 100 ILE A CA 1
ATOM 822 C C . ILE A 1 100 ? 9.461 28.469 13.156 1 98.31 100 ILE A C 1
ATOM 824 O O . ILE A 1 100 ? 8.656 29.359 13.469 1 98.31 100 ILE A O 1
ATOM 828 N N . GLU A 1 101 ? 10.102 27.781 14.008 1 97.88 101 GLU A N 1
ATOM 829 C CA . GLU A 1 101 ? 9.984 28.016 15.438 1 97.88 101 GLU A CA 1
ATOM 830 C C . GLU A 1 101 ? 11.031 29.016 15.922 1 97.88 101 GLU A C 1
ATOM 832 O O . GLU A 1 101 ? 12.172 28.656 16.188 1 97.88 101 GLU A O 1
ATOM 837 N N . VAL A 1 102 ? 10.617 30.234 16.25 1 98.31 102 VAL A N 1
ATOM 838 C CA . VAL A 1 102 ? 11.555 31.312 16.516 1 98.31 102 VAL A CA 1
ATOM 839 C C . VAL A 1 102 ? 11.922 31.344 18 1 98.31 102 VAL A C 1
ATOM 841 O O . VAL A 1 102 ? 12.898 31.984 18.391 1 98.31 102 VAL A O 1
ATOM 844 N N . THR A 1 103 ? 11.125 30.641 18.766 1 98 103 THR A N 1
ATOM 845 C CA . THR A 1 103 ? 11.383 30.562 20.203 1 98 103 THR A CA 1
ATOM 846 C C . THR A 1 103 ? 10.875 29.234 20.766 1 98 103 THR A C 1
ATOM 848 O O . THR A 1 103 ? 9.891 28.688 20.266 1 98 103 THR A O 1
ATOM 851 N N . ASP A 1 104 ? 11.547 28.781 21.766 1 96.06 104 ASP A N 1
ATOM 852 C CA . ASP A 1 104 ? 11.07 27.625 22.5 1 96.06 104 ASP A CA 1
ATOM 853 C C . ASP A 1 104 ? 10.18 28.031 23.672 1 96.06 104 ASP A C 1
ATOM 855 O O . ASP A 1 104 ? 9.516 27.203 24.281 1 96.06 104 ASP A O 1
ATOM 859 N N . ARG A 1 105 ? 10.102 29.281 23.938 1 97.31 105 ARG A N 1
ATOM 860 C CA . ARG A 1 105 ? 9.438 29.797 25.125 1 97.31 105 ARG A CA 1
ATOM 861 C C . ARG A 1 105 ? 7.973 30.125 24.844 1 97.31 105 ARG A C 1
ATOM 863 O O . ARG A 1 105 ? 7.629 30.516 23.719 1 97.31 105 ARG A O 1
ATOM 870 N N . CYS A 1 106 ? 7.23 29.922 25.859 1 97.62 106 CYS A N 1
ATOM 871 C CA . CYS A 1 106 ? 5.805 30.219 25.781 1 97.62 106 CYS A CA 1
ATOM 872 C C . CYS A 1 106 ? 5.285 30.781 27.109 1 97.62 106 CYS A C 1
ATOM 874 O O . CYS A 1 106 ? 5.82 30.453 28.172 1 97.62 106 CYS A O 1
ATOM 876 N N . ASN A 1 107 ? 4.328 31.594 27.047 1 97.38 107 ASN A N 1
ATOM 877 C CA . ASN A 1 107 ? 3.742 32.156 28.266 1 97.38 107 ASN A CA 1
ATOM 878 C C . ASN A 1 107 ? 2.699 31.203 28.859 1 97.38 107 ASN A C 1
ATOM 880 O O . ASN A 1 107 ? 2.096 31.5 29.891 1 97.38 107 ASN A O 1
ATOM 884 N N . LEU A 1 108 ? 2.428 30.047 28.25 1 96.75 108 LEU A N 1
ATOM 885 C CA . LEU A 1 108 ? 1.574 28.984 28.766 1 96.75 108 LEU A CA 1
ATOM 886 C C . LEU A 1 108 ? 2.373 27.703 28.969 1 96.75 108 LEU A C 1
ATOM 888 O O . LEU A 1 108 ? 3.482 27.562 28.438 1 96.75 108 LEU A O 1
ATOM 892 N N . THR A 1 109 ? 1.919 26.812 29.75 1 95.44 109 THR A N 1
ATOM 893 C CA . THR A 1 109 ? 2.426 25.469 29.938 1 95.44 109 THR A CA 1
ATOM 894 C C . THR A 1 109 ? 1.334 24.438 29.672 1 95.44 109 THR A C 1
ATOM 896 O O . THR A 1 109 ? 1.031 23.594 30.531 1 95.44 109 THR A O 1
ATOM 899 N N . CYS A 1 110 ? 0.859 24.5 28.531 1 96.19 110 CYS A N 1
ATOM 900 C CA . CYS A 1 110 ? -0.305 23.703 28.156 1 96.19 110 CYS A CA 1
ATOM 901 C C . CYS A 1 110 ? -0.056 22.219 28.375 1 96.19 110 CYS A C 1
ATOM 903 O O . CYS A 1 110 ? 1.001 21.703 28.016 1 96.19 110 CYS A O 1
ATOM 905 N N . PRO A 1 111 ? -1.021 21.453 28.891 1 96.56 111 PRO A N 1
ATOM 906 C CA . PRO A 1 111 ? -0.926 20 29.016 1 96.56 111 PRO A CA 1
ATOM 907 C C . PRO A 1 111 ? -0.784 19.297 27.672 1 96.56 111 PRO A C 1
ATOM 909 O O . PRO A 1 111 ? -0.229 18.188 27.594 1 96.56 111 PRO A O 1
ATOM 912 N N . THR A 1 112 ? -1.266 19.891 26.641 1 95.56 112 THR A N 1
ATOM 913 C CA . THR A 1 112 ? -1.14 19.391 25.281 1 95.56 112 THR A CA 1
ATOM 914 C C . THR A 1 112 ? -0.315 20.344 24.422 1 95.56 112 THR A C 1
ATOM 916 O O . THR A 1 112 ? -0.816 21.375 24 1 95.56 112 THR A O 1
ATOM 919 N N . CYS A 1 113 ? 0.936 19.984 24.219 1 94.88 113 CYS A N 1
ATOM 920 C CA . CYS A 1 113 ? 1.871 20.812 23.469 1 94.88 113 CYS A CA 1
ATOM 921 C C . CYS A 1 113 ? 2.895 19.953 22.734 1 94.88 113 CYS A C 1
ATOM 923 O O . CYS A 1 113 ? 3.756 19.328 23.375 1 94.88 113 CYS A O 1
ATOM 925 N N . TYR A 1 114 ? 2.867 19.906 21.438 1 91.12 114 TYR A N 1
ATOM 926 C CA . TYR A 1 114 ? 3.734 19.016 20.672 1 91.12 114 TYR A CA 1
ATOM 927 C C . TYR A 1 114 ? 5.199 19.391 20.859 1 91.12 114 TYR A C 1
ATOM 929 O O . TYR A 1 114 ? 6.086 18.547 20.734 1 91.12 114 TYR A O 1
ATOM 937 N N . ALA A 1 115 ? 5.449 20.656 21.203 1 88.5 115 ALA A N 1
ATOM 938 C CA . ALA A 1 115 ? 6.816 21.156 21.297 1 88.5 115 ALA A CA 1
ATOM 939 C C . ALA A 1 115 ? 7.309 21.156 22.75 1 88.5 115 ALA A C 1
ATOM 941 O O . ALA A 1 115 ? 8.484 21.391 23.016 1 88.5 115 ALA A O 1
ATOM 942 N N . GLY A 1 116 ? 6.418 20.906 23.672 1 90.5 116 GLY A N 1
ATOM 943 C CA . GLY A 1 116 ? 6.781 20.906 25.078 1 90.5 116 GLY A CA 1
ATOM 944 C C . GLY A 1 116 ? 7.262 22.266 25.562 1 90.5 116 GLY A C 1
ATOM 945 O O . GLY A 1 116 ? 8.133 22.344 26.438 1 90.5 116 GLY A O 1
ATOM 946 N N . SER A 1 117 ? 6.703 23.281 25.047 1 91.38 117 SER A N 1
ATOM 947 C CA . SER A 1 117 ? 7.148 24.641 25.375 1 91.38 117 SER A CA 1
ATOM 948 C C . SER A 1 117 ? 6.625 25.078 26.75 1 91.38 117 SER A C 1
ATOM 950 O O . SER A 1 117 ? 5.637 24.531 27.234 1 91.38 117 SER A O 1
ATOM 952 N N . SER A 1 118 ? 7.328 25.969 27.328 1 94.12 118 SER A N 1
ATOM 953 C CA . SER A 1 118 ? 7.008 26.578 28.609 1 94.12 118 SER A CA 1
ATOM 954 C C . SER A 1 118 ? 7.809 27.859 28.812 1 94.12 118 SER A C 1
ATOM 956 O O . SER A 1 118 ? 8.727 28.156 28.047 1 94.12 118 SER A O 1
ATOM 958 N N . PRO A 1 119 ? 7.43 28.609 29.844 1 94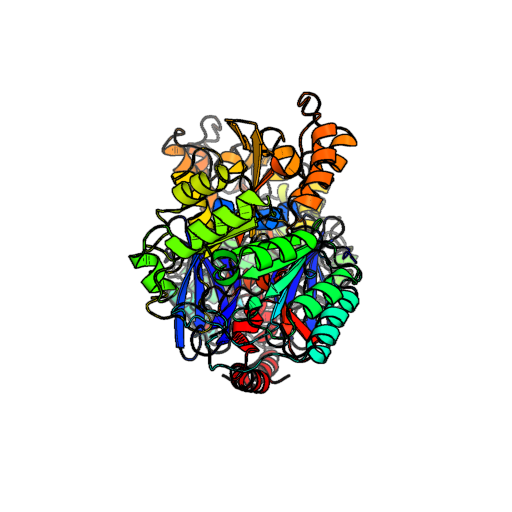.38 119 PRO A N 1
ATOM 959 C CA . PRO A 1 119 ? 8.133 29.875 30.062 1 94.38 119 PRO A CA 1
ATOM 960 C C . PRO A 1 119 ? 9.625 29.688 30.328 1 94.38 119 PRO A C 1
ATOM 962 O O . PRO A 1 119 ? 10.422 30.594 30.062 1 94.38 119 PRO A O 1
ATOM 965 N N . THR A 1 120 ? 10.008 28.547 30.734 1 92.5 120 THR A N 1
ATOM 966 C CA . THR A 1 120 ? 11.398 28.344 31.156 1 92.5 120 THR A CA 1
ATOM 967 C C . THR A 1 120 ? 12.102 27.359 30.219 1 92.5 120 THR A C 1
ATOM 969 O O . THR A 1 120 ? 13.266 27.016 30.438 1 92.5 120 THR A O 1
ATOM 972 N N . TYR A 1 121 ? 11.43 26.953 29.297 1 91.19 121 TYR A N 1
ATOM 973 C CA . TYR A 1 121 ? 11.977 25.938 28.391 1 91.19 121 TYR A CA 1
ATOM 974 C C . TYR A 1 121 ? 12.789 26.578 27.281 1 91.19 121 TYR A C 1
ATOM 976 O O . TYR A 1 121 ? 12.375 27.594 26.703 1 91.19 121 TYR A O 1
ATOM 984 N N . GLY A 1 122 ? 13.969 26.047 27.047 1 93.12 122 GLY A N 1
ATOM 985 C CA . GLY A 1 122 ? 14.75 26.422 25.875 1 93.12 122 GLY A CA 1
ATOM 986 C C . GLY A 1 122 ? 15.148 27.875 25.859 1 93.12 122 GLY A C 1
ATOM 987 O O . GLY A 1 122 ? 15.57 28.438 26.875 1 93.12 122 GLY A O 1
ATOM 988 N N . ARG A 1 123 ? 15.117 28.469 24.594 1 95.12 123 ARG A N 1
ATOM 989 C CA . ARG A 1 123 ? 15.578 29.844 24.406 1 95.12 123 ARG A CA 1
ATOM 990 C C . ARG A 1 123 ? 14.922 30.484 23.188 1 95.12 123 ARG A C 1
ATOM 992 O O . ARG A 1 123 ? 14.312 29.781 22.375 1 95.12 123 ARG A O 1
ATOM 999 N N . HIS A 1 124 ? 15.039 31.812 23.172 1 97.38 124 HIS A N 1
ATOM 1000 C CA . HIS A 1 124 ? 14.766 32.531 21.922 1 97.38 124 HIS A CA 1
ATOM 1001 C C . HIS A 1 124 ? 15.883 32.281 20.906 1 97.38 124 HIS A C 1
ATOM 1003 O O . HIS A 1 124 ? 17.062 32.344 21.25 1 97.38 124 HIS A O 1
ATOM 1009 N N . ARG A 1 125 ? 15.516 32.031 19.75 1 97.38 125 ARG A N 1
ATOM 1010 C CA . ARG A 1 125 ? 16.531 31.984 18.703 1 97.38 125 ARG A CA 1
ATOM 1011 C C . ARG A 1 125 ? 16.984 33.375 18.312 1 97.38 125 ARG A C 1
ATOM 1013 O O . ARG A 1 125 ? 16.188 34.312 18.328 1 97.38 125 ARG A O 1
ATOM 1020 N N . SER A 1 126 ? 18.281 33.469 17.969 1 97.88 126 SER A N 1
ATOM 1021 C CA . SER A 1 126 ? 18.781 34.781 17.594 1 97.88 126 SER A CA 1
ATOM 1022 C C . SER A 1 126 ? 18.219 35.219 16.234 1 97.88 126 SER A C 1
ATOM 1024 O O . SER A 1 126 ? 17.812 34.375 15.438 1 97.88 126 SER A O 1
ATOM 1026 N N . LEU A 1 127 ? 18.188 36.531 16.062 1 98.12 127 LEU A N 1
ATOM 1027 C CA . LEU A 1 127 ? 17.719 37.062 14.781 1 98.12 127 LEU A CA 1
ATOM 1028 C C . LEU A 1 127 ? 18.547 36.5 13.633 1 98.12 127 LEU A C 1
ATOM 1030 O O . LEU A 1 127 ? 18 36.188 12.562 1 98.12 127 LEU A O 1
ATOM 1034 N N . ASP A 1 128 ? 19.828 36.344 13.844 1 97.94 128 ASP A N 1
ATOM 1035 C CA . ASP A 1 128 ? 20.688 35.781 12.812 1 97.94 128 ASP A CA 1
ATOM 1036 C C . ASP A 1 128 ? 20.328 34.344 12.5 1 97.94 128 ASP A C 1
ATOM 1038 O O . ASP A 1 128 ? 20.328 33.906 11.336 1 97.94 128 ASP A O 1
ATOM 1042 N N . GLU A 1 129 ? 20.094 33.562 13.516 1 97.75 129 GLU A N 1
ATOM 1043 C CA . GLU A 1 129 ? 19.656 32.188 13.336 1 97.75 129 GLU A CA 1
ATOM 1044 C C . GLU A 1 129 ? 18.359 32.125 12.523 1 97.75 129 GLU A C 1
ATOM 1046 O O . GLU A 1 129 ? 18.234 31.312 11.602 1 97.75 129 GLU A O 1
ATOM 1051 N N . ILE A 1 130 ? 17.469 32.938 12.867 1 98.5 130 ILE A N 1
ATOM 1052 C CA . ILE A 1 130 ? 16.141 32.969 12.242 1 98.5 130 ILE A CA 1
ATOM 1053 C C . ILE A 1 130 ? 16.266 33.375 10.773 1 98.5 130 ILE A C 1
ATOM 1055 O O . ILE A 1 130 ? 15.625 32.781 9.898 1 98.5 130 ILE A O 1
ATOM 1059 N N . LYS A 1 131 ? 17.078 34.438 10.523 1 98.38 131 LYS A N 1
ATOM 1060 C CA . LYS A 1 131 ? 17.312 34.844 9.148 1 98.38 131 LYS A CA 1
ATOM 1061 C C . LYS A 1 131 ? 17.891 33.719 8.305 1 98.38 131 LYS A C 1
ATOM 1063 O O . LYS A 1 131 ? 17.484 33.5 7.164 1 98.38 131 LYS A O 1
ATOM 1068 N N . SER A 1 132 ? 18.781 33 8.883 1 98.25 132 SER A N 1
ATOM 1069 C CA . SER A 1 132 ? 19.375 31.875 8.195 1 98.25 132 SER A CA 1
ATOM 1070 C C . SER A 1 132 ? 18.344 30.797 7.891 1 98.25 132 SER A C 1
ATOM 1072 O O . SER A 1 132 ? 18.344 30.219 6.805 1 98.25 132 SER A O 1
ATOM 1074 N N . MET A 1 133 ? 17.516 30.5 8.836 1 98.12 133 MET A N 1
ATOM 1075 C CA . MET A 1 133 ? 16.453 29.5 8.664 1 98.12 133 MET A CA 1
ATOM 1076 C C . MET A 1 133 ? 15.484 29.922 7.559 1 98.12 133 MET A C 1
ATOM 1078 O O . MET A 1 133 ? 15.109 29.109 6.715 1 98.12 133 MET A O 1
ATOM 1082 N N . LEU A 1 134 ? 15.125 31.172 7.582 1 98.56 134 LEU A N 1
ATOM 1083 C CA . LEU A 1 134 ? 14.234 31.703 6.555 1 98.56 134 LEU A CA 1
ATOM 1084 C C . LEU A 1 134 ? 14.891 31.625 5.18 1 98.56 134 LEU A C 1
ATOM 1086 O O . LEU A 1 134 ? 14.234 31.297 4.191 1 98.56 134 LEU A O 1
ATOM 1090 N N . ASP A 1 135 ? 16.156 31.969 5.121 1 98.25 135 ASP A N 1
ATOM 1091 C CA . ASP A 1 135 ? 16.891 31.875 3.863 1 98.25 135 ASP A CA 1
ATOM 1092 C C . ASP A 1 135 ? 16.906 30.453 3.328 1 98.25 135 ASP A C 1
ATOM 1094 O O . ASP A 1 135 ? 16.859 30.234 2.115 1 98.25 135 ASP A O 1
ATOM 1098 N N . THR A 1 136 ? 17 29.5 4.223 1 97.31 136 THR A N 1
ATOM 1099 C CA . THR A 1 136 ? 16.984 28.094 3.838 1 97.31 136 THR A CA 1
ATOM 1100 C C . THR A 1 136 ? 15.656 27.719 3.186 1 97.31 136 THR A C 1
ATOM 1102 O O . THR A 1 136 ? 15.633 26.984 2.195 1 97.31 136 THR A O 1
ATOM 1105 N N . ILE A 1 137 ? 14.609 28.219 3.754 1 97.62 137 ILE A N 1
ATOM 1106 C CA . ILE A 1 137 ? 13.289 27.969 3.195 1 97.62 137 ILE A CA 1
ATOM 1107 C C . ILE A 1 137 ? 13.227 28.5 1.766 1 97.62 137 ILE A C 1
ATOM 1109 O O . ILE A 1 137 ? 12.742 27.812 0.861 1 97.62 137 ILE A O 1
ATOM 1113 N N . VAL A 1 138 ? 13.742 29.672 1.576 1 97.25 138 VAL A N 1
ATOM 1114 C CA . VAL A 1 138 ? 13.719 30.312 0.263 1 97.25 138 VAL A CA 1
ATOM 1115 C C . VAL A 1 138 ? 14.617 29.547 -0.699 1 97.25 138 VAL A C 1
ATOM 1117 O O . VAL A 1 138 ? 14.289 29.375 -1.875 1 97.25 138 VAL A O 1
ATOM 1120 N N . LEU A 1 139 ? 15.727 29.125 -0.222 1 96.38 139 LEU A N 1
ATOM 1121 C CA . LEU A 1 139 ? 16.641 28.359 -1.057 1 96.38 139 LEU A CA 1
ATOM 1122 C C . LEU A 1 139 ? 15.984 27.062 -1.548 1 96.38 139 LEU A C 1
ATOM 1124 O O . LEU A 1 139 ? 16.188 26.656 -2.691 1 96.38 139 LEU A O 1
ATOM 1128 N N . ASN A 1 140 ? 15.242 26.438 -0.655 1 95.62 140 ASN A N 1
ATOM 1129 C CA . ASN A 1 140 ? 14.594 25.172 -0.981 1 95.62 140 ASN A CA 1
ATOM 1130 C C . ASN A 1 140 ? 13.422 25.359 -1.936 1 95.62 140 ASN A C 1
ATOM 1132 O O . ASN A 1 140 ? 13.203 24.547 -2.832 1 95.62 140 ASN A O 1
ATOM 1136 N N . GLU A 1 141 ? 12.656 26.484 -1.721 1 94.56 141 GLU A N 1
ATOM 1137 C CA . GLU A 1 141 ? 11.367 26.625 -2.381 1 94.56 141 GLU A CA 1
ATOM 1138 C C . GLU A 1 141 ? 11.391 27.734 -3.432 1 94.56 141 GLU A C 1
ATOM 1140 O O . GLU A 1 141 ? 10.484 27.828 -4.262 1 94.56 141 GLU A O 1
ATOM 1145 N N . LYS A 1 142 ? 12.406 28.609 -3.436 1 94.25 142 LYS A N 1
ATOM 1146 C CA . LYS A 1 142 ? 12.516 29.828 -4.234 1 94.25 142 LYS A CA 1
ATOM 1147 C C . LYS A 1 142 ? 11.422 30.828 -3.879 1 94.25 142 LYS A C 1
ATOM 1149 O O . LYS A 1 142 ? 11.711 31.938 -3.414 1 94.25 142 LYS A O 1
ATOM 1154 N N . GLU A 1 143 ? 10.211 30.453 -3.996 1 92.69 143 GLU A N 1
ATOM 1155 C CA . GLU A 1 143 ? 9.039 31.219 -3.566 1 92.69 143 GLU A CA 1
ATOM 1156 C C . GLU A 1 143 ? 8.125 30.359 -2.689 1 92.69 143 GLU A C 1
ATOM 1158 O O . GLU A 1 143 ? 7.113 29.844 -3.162 1 92.69 143 GLU A O 1
ATOM 1163 N N . PRO A 1 144 ? 8.461 30.297 -1.383 1 93.06 144 PRO A N 1
ATOM 1164 C CA . PRO A 1 144 ? 7.652 29.469 -0.487 1 93.06 144 PRO A CA 1
ATOM 1165 C C . PRO A 1 144 ? 6.176 29.875 -0.485 1 93.06 144 PRO A C 1
ATOM 1167 O O . PRO A 1 144 ? 5.855 31.062 -0.519 1 93.06 144 PRO A O 1
ATOM 1170 N N . ASP A 1 145 ? 5.305 28.875 -0.494 1 86.25 145 ASP A N 1
ATOM 1171 C CA . ASP A 1 145 ? 3.867 29.125 -0.528 1 86.25 145 ASP A CA 1
ATOM 1172 C C . ASP A 1 145 ? 3.383 29.719 0.787 1 86.25 145 ASP A C 1
ATOM 1174 O O . ASP A 1 145 ? 2.809 30.812 0.798 1 86.25 145 ASP A O 1
ATOM 1178 N N . VAL A 1 146 ? 3.543 29 1.838 1 91.62 146 VAL A N 1
ATOM 1179 C CA . VAL A 1 146 ? 3.135 29.453 3.162 1 91.62 146 VAL A CA 1
ATOM 1180 C C . VAL A 1 146 ? 4.277 29.25 4.156 1 91.62 146 VAL A C 1
ATOM 1182 O O . VAL A 1 146 ? 4.867 28.156 4.215 1 91.62 146 VAL A O 1
ATOM 1185 N N . VAL A 1 147 ? 4.637 30.266 4.852 1 96.31 147 VAL A N 1
ATOM 1186 C CA . VAL A 1 147 ? 5.57 30.172 5.969 1 96.31 147 VAL A CA 1
ATOM 1187 C C . VAL A 1 147 ? 4.875 30.609 7.258 1 96.31 147 VAL A C 1
ATOM 1189 O O . VAL A 1 147 ? 4.211 31.641 7.293 1 96.31 147 VAL A O 1
ATOM 1192 N N . GLN A 1 148 ? 5 29.812 8.219 1 97.69 148 GLN A N 1
ATOM 1193 C CA . GLN A 1 148 ? 4.34 30.078 9.484 1 97.69 148 GLN A CA 1
ATOM 1194 C C . GLN A 1 148 ? 5.363 30.375 10.586 1 97.69 148 GLN A C 1
ATOM 1196 O O . GLN A 1 148 ? 6.16 29.516 10.945 1 97.69 148 GLN A O 1
ATOM 1201 N N . ILE A 1 149 ? 5.312 31.609 11.07 1 98.69 149 ILE A N 1
ATOM 1202 C CA . ILE A 1 149 ? 6.121 31.969 12.234 1 98.69 149 ILE A CA 1
ATOM 1203 C C . ILE A 1 149 ? 5.496 31.375 13.492 1 98.69 149 ILE A C 1
ATOM 1205 O O . ILE A 1 149 ? 4.375 31.734 13.867 1 98.69 149 ILE A O 1
ATOM 1209 N N . SER A 1 150 ? 6.23 30.469 14.07 1 98.06 150 SER A N 1
ATOM 1210 C CA . SER A 1 150 ? 5.699 29.703 15.195 1 98.06 150 SER A CA 1
ATOM 1211 C C . SER A 1 150 ? 6.719 29.594 16.328 1 98.06 150 SER A C 1
ATOM 1213 O O . SER A 1 150 ? 7.582 30.453 16.469 1 98.06 150 SER A O 1
ATOM 1215 N N . GLY A 1 151 ? 6.617 28.562 17.141 1 96.5 151 GLY A N 1
ATOM 1216 C CA . GLY A 1 151 ? 7.379 28.312 18.344 1 96.5 151 GLY A CA 1
ATOM 1217 C C . GLY A 1 151 ? 6.508 28.047 19.562 1 96.5 151 GLY A C 1
ATOM 1218 O O . GLY A 1 151 ? 5.43 27.453 19.438 1 96.5 151 GLY A O 1
ATOM 1219 N N . GLY A 1 152 ? 7.172 28.312 20.766 1 97.06 152 GLY A N 1
ATOM 1220 C CA . GLY A 1 152 ? 6.215 28.375 21.859 1 97.06 152 GLY A CA 1
ATOM 1221 C C . GLY A 1 152 ? 5.133 29.422 21.641 1 97.06 152 GLY A C 1
ATOM 1222 O O . GLY A 1 152 ? 4.105 29.141 21.031 1 97.06 152 GLY A O 1
ATOM 1223 N N . GLU A 1 153 ? 5.477 30.594 22.031 1 98.31 153 GLU A N 1
ATOM 1224 C CA . GLU A 1 153 ? 4.695 31.766 21.641 1 98.31 153 GLU A CA 1
ATOM 1225 C C . GLU A 1 153 ? 5.566 32.812 20.969 1 98.31 153 GLU A C 1
ATOM 1227 O O . GLU A 1 153 ? 6.281 33.562 21.641 1 98.31 153 GLU A O 1
ATOM 1232 N N . PRO A 1 154 ? 5.43 32.906 19.609 1 98.56 154 PRO A N 1
ATOM 1233 C CA . PRO A 1 154 ? 6.348 33.75 18.859 1 98.56 154 PRO A CA 1
ATOM 1234 C C . PRO A 1 154 ? 6.238 35.219 19.266 1 98.56 154 PRO A C 1
ATOM 1236 O O . PRO A 1 154 ? 7.215 35.969 19.156 1 98.56 154 PRO A O 1
ATOM 1239 N N . THR A 1 155 ? 5.133 35.719 19.75 1 98.5 155 THR A N 1
ATOM 1240 C CA . THR A 1 155 ? 4.926 37.125 20.078 1 98.5 155 THR A CA 1
ATOM 1241 C C . THR A 1 155 ? 5.773 37.531 21.281 1 98.5 155 THR A C 1
ATOM 1243 O O . THR A 1 155 ? 5.922 38.719 21.562 1 98.5 155 THR A O 1
ATOM 1246 N N . LEU A 1 156 ? 6.352 36.531 21.953 1 97.94 156 LEU A N 1
ATOM 1247 C CA . LEU A 1 156 ? 7.199 36.781 23.109 1 97.94 156 LEU A CA 1
ATOM 1248 C C . LEU A 1 156 ? 8.625 37.125 22.672 1 97.94 156 LEU A C 1
ATOM 1250 O O . LEU A 1 156 ? 9.43 37.594 23.453 1 97.94 156 LEU A O 1
ATOM 1254 N N . HIS A 1 157 ? 8.969 36.812 21.469 1 98.44 157 HIS A N 1
ATOM 1255 C CA . HIS A 1 157 ? 10.336 37.031 21.016 1 98.44 157 HIS A CA 1
ATOM 1256 C C . HIS A 1 157 ? 10.703 38.5 21.078 1 98.44 157 HIS A C 1
ATOM 1258 O O . HIS A 1 157 ? 9.945 39.344 20.609 1 98.44 157 HIS A O 1
ATOM 1264 N N . PRO A 1 158 ? 11.891 38.781 21.516 1 97.88 158 PRO A N 1
ATOM 1265 C CA . PRO A 1 158 ? 12.266 40.188 21.656 1 97.88 158 PRO A CA 1
ATOM 1266 C C . PRO A 1 158 ? 12.367 40.906 20.312 1 97.88 158 PRO A C 1
ATOM 1268 O O . PRO A 1 158 ? 12.156 42.125 20.25 1 97.88 158 PRO A O 1
ATOM 1271 N N . ASP A 1 159 ? 12.727 40.25 19.312 1 98.31 159 ASP A N 1
ATOM 1272 C CA . ASP A 1 159 ? 12.875 40.812 17.984 1 98.31 159 ASP A CA 1
ATOM 1273 C C . ASP A 1 159 ? 11.703 40.438 17.094 1 98.31 159 ASP A C 1
ATOM 1275 O O . ASP A 1 159 ? 11.875 40.219 15.891 1 98.31 159 ASP A O 1
ATOM 1279 N N . PHE A 1 160 ? 10.555 40.344 17.641 1 98.56 160 PHE A N 1
ATOM 1280 C CA . PHE A 1 160 ? 9.391 39.812 16.938 1 98.56 160 PHE A CA 1
ATOM 1281 C C . PHE A 1 160 ? 9.133 40.562 15.648 1 98.56 160 PHE A C 1
ATOM 1283 O O . PHE A 1 160 ? 9.055 39.969 14.57 1 98.56 160 PHE A O 1
ATOM 1290 N N . PHE A 1 161 ? 9.031 41.844 15.656 1 98.5 161 PHE A N 1
ATOM 1291 C CA . PHE A 1 161 ? 8.672 42.625 14.477 1 98.5 161 PHE A CA 1
ATOM 1292 C C . PHE A 1 161 ? 9.82 42.656 13.477 1 98.5 161 PHE A C 1
ATOM 1294 O O . PHE A 1 161 ? 9.602 42.719 12.266 1 98.5 161 PHE A O 1
ATOM 1301 N N . LYS A 1 162 ? 11.07 42.562 13.953 1 98.69 162 LYS A N 1
ATOM 1302 C CA . LYS A 1 162 ? 12.203 42.469 13.039 1 98.69 162 LYS A CA 1
ATOM 1303 C C . LYS A 1 162 ? 12.141 41.156 12.25 1 98.69 162 LYS A C 1
ATOM 1305 O O . LYS A 1 162 ? 12.539 41.125 11.078 1 98.69 162 LYS A O 1
ATOM 1310 N N . ILE A 1 163 ? 11.711 40.125 12.93 1 98.81 163 ILE A N 1
ATOM 1311 C CA . ILE A 1 163 ? 11.539 38.844 12.281 1 98.81 163 ILE A CA 1
ATOM 1312 C C . ILE A 1 163 ? 10.484 38.969 11.172 1 98.81 163 ILE A C 1
ATOM 1314 O O . ILE A 1 163 ? 10.711 38.5 10.047 1 98.81 163 ILE A O 1
ATOM 1318 N N . LEU A 1 164 ? 9.336 39.562 11.492 1 98.75 164 LEU A N 1
ATOM 1319 C CA . LEU A 1 164 ? 8.273 39.719 10.508 1 98.75 164 LEU A CA 1
ATOM 1320 C C . LEU A 1 164 ? 8.742 40.594 9.344 1 98.75 164 LEU A C 1
ATOM 1322 O O . LEU A 1 164 ? 8.422 40.312 8.188 1 98.75 164 LEU A O 1
ATOM 1326 N N . ASP A 1 165 ? 9.5 41.656 9.672 1 98.62 165 ASP A N 1
ATOM 1327 C CA . ASP A 1 165 ? 10.023 42.531 8.633 1 98.62 165 ASP A CA 1
ATOM 1328 C C . ASP A 1 165 ? 10.914 41.75 7.652 1 98.62 165 ASP A C 1
ATOM 1330 O O . ASP A 1 165 ? 10.797 41.938 6.438 1 98.62 165 ASP A O 1
ATOM 1334 N N . TYR A 1 166 ? 11.734 40.969 8.203 1 98.62 166 TYR A N 1
ATOM 1335 C CA . TYR A 1 166 ? 12.633 40.219 7.348 1 98.62 166 TYR A CA 1
ATOM 1336 C C . TYR A 1 166 ? 11.859 39.219 6.504 1 98.62 166 TYR A C 1
ATOM 1338 O O . TYR A 1 166 ? 12.109 39.062 5.301 1 98.62 166 TYR A O 1
ATOM 1346 N N . ALA A 1 167 ? 10.961 38.5 7.137 1 98.56 167 ALA A N 1
ATOM 1347 C CA . ALA A 1 167 ? 10.156 37.5 6.41 1 98.56 167 ALA A CA 1
ATOM 1348 C C . ALA A 1 167 ? 9.422 38.156 5.242 1 98.56 167 ALA A C 1
ATOM 1350 O O . ALA A 1 167 ? 9.352 37.594 4.152 1 98.56 167 ALA A O 1
ATOM 1351 N N . LYS A 1 168 ? 8.883 39.375 5.445 1 97.19 168 LYS A N 1
ATOM 1352 C CA . LYS A 1 168 ? 8.125 40.062 4.422 1 97.19 168 LYS A CA 1
ATOM 1353 C C . LYS A 1 168 ? 9.031 40.562 3.307 1 97.19 168 LYS A C 1
ATOM 1355 O O . LYS A 1 168 ? 8.578 40.844 2.191 1 97.19 168 LYS A O 1
ATOM 1360 N N . SER A 1 169 ? 10.312 40.719 3.602 1 97.94 169 SER A N 1
ATOM 1361 C CA . SER A 1 169 ? 11.258 41.156 2.584 1 97.94 169 SER A CA 1
ATOM 1362 C C . SER A 1 169 ? 11.617 40 1.636 1 97.94 169 SER A C 1
ATOM 1364 O O . SER A 1 169 ? 12.164 40.25 0.556 1 97.94 169 SER A O 1
ATOM 1366 N N . LEU A 1 170 ? 11.383 38.812 1.976 1 97.88 170 LEU A N 1
ATOM 1367 C CA . LEU A 1 170 ? 11.688 37.594 1.188 1 97.88 170 LEU A CA 1
ATOM 1368 C C . LEU A 1 170 ? 10.539 37.281 0.243 1 97.88 170 LEU A C 1
ATOM 1370 O O . LEU A 1 170 ? 9.414 37.75 0.429 1 97.88 170 LEU A O 1
ATOM 1374 N N . PRO A 1 171 ? 10.789 36.5 -0.783 1 96.56 171 PRO A N 1
ATOM 1375 C CA . PRO A 1 171 ? 9.727 36.156 -1.736 1 96.56 171 PRO A CA 1
ATOM 1376 C C . PRO A 1 171 ? 8.773 35.094 -1.201 1 96.56 171 PRO A C 1
ATOM 1378 O O . PRO A 1 171 ? 8.453 34.125 -1.909 1 96.56 171 PRO A O 1
ATOM 1381 N N . ILE A 1 172 ? 8.289 35.281 -0.012 1 93.62 172 ILE A N 1
ATOM 1382 C CA . ILE A 1 172 ? 7.297 34.406 0.607 1 93.62 172 ILE A CA 1
ATOM 1383 C C . ILE A 1 172 ? 5.895 34.812 0.178 1 93.62 172 ILE A C 1
ATOM 1385 O O . ILE A 1 172 ? 5.508 35.969 0.355 1 93.62 172 ILE A O 1
ATOM 1389 N N . ARG A 1 173 ? 5.117 33.906 -0.344 1 87.44 173 ARG A N 1
ATOM 1390 C CA . ARG A 1 173 ? 3.816 34.25 -0.905 1 87.44 173 ARG A CA 1
ATOM 1391 C C . ARG A 1 173 ? 2.814 34.562 0.196 1 87.44 173 ARG A C 1
ATOM 1393 O O . ARG A 1 173 ? 1.993 35.469 0.046 1 87.44 173 ARG A O 1
ATOM 1400 N N . HIS A 1 174 ? 2.82 33.781 1.231 1 89.88 174 HIS A N 1
ATOM 1401 C CA . HIS A 1 174 ? 1.881 33.969 2.332 1 89.88 174 HIS A CA 1
ATOM 1402 C C . HIS A 1 174 ? 2.553 33.719 3.678 1 89.88 174 HIS A C 1
ATOM 1404 O O . HIS A 1 174 ? 3.154 32.688 3.891 1 89.88 174 HIS A O 1
ATOM 1410 N N . LEU A 1 175 ? 2.445 34.719 4.566 1 95 175 LEU A N 1
ATOM 1411 C CA . LEU A 1 175 ? 3.037 34.625 5.895 1 95 175 LEU A CA 1
ATOM 1412 C C . LEU A 1 175 ? 1.96 34.469 6.961 1 95 175 LEU A C 1
ATOM 1414 O O . LEU A 1 175 ? 0.946 35.156 6.941 1 95 175 LEU A O 1
ATOM 1418 N N . MET A 1 176 ? 2.16 33.5 7.824 1 96.12 176 MET A N 1
ATOM 1419 C CA . MET A 1 176 ? 1.213 33.219 8.906 1 96.12 176 MET A CA 1
ATOM 1420 C C . MET A 1 176 ? 1.886 33.375 10.266 1 96.12 176 MET A C 1
ATOM 1422 O O . MET A 1 176 ? 3.068 33.062 10.414 1 96.12 176 MET A O 1
ATOM 1426 N N . LEU A 1 177 ? 1.119 33.844 11.18 1 98.38 177 LEU A N 1
ATOM 1427 C CA . LEU A 1 177 ? 1.566 33.906 12.562 1 98.38 177 LEU A CA 1
ATOM 1428 C C . LEU A 1 177 ? 0.773 32.938 13.438 1 98.38 177 LEU A C 1
ATOM 1430 O O . LEU A 1 177 ? -0.436 33.094 13.609 1 98.38 177 LEU A O 1
ATOM 1434 N N . ASN A 1 178 ? 1.414 31.938 13.93 1 98.12 178 ASN A N 1
ATOM 1435 C CA . ASN A 1 178 ? 0.826 30.984 14.875 1 98.12 178 ASN A CA 1
ATOM 1436 C C . ASN A 1 178 ? 0.888 31.516 16.312 1 98.12 178 ASN A C 1
ATOM 1438 O O . ASN A 1 178 ? 1.974 31.672 16.859 1 98.12 178 ASN A O 1
ATOM 1442 N N . THR A 1 179 ? -0.243 31.781 16.938 1 98.56 179 THR A N 1
ATOM 1443 C CA . THR A 1 179 ? -0.219 32.469 18.219 1 98.56 179 THR A CA 1
ATOM 1444 C C . THR A 1 179 ? -1.395 32 19.094 1 98.56 179 THR A C 1
ATOM 1446 O O . THR A 1 179 ? -2.422 31.578 18.578 1 98.56 179 THR A O 1
ATOM 1449 N N . ASN A 1 180 ? -1.146 32.031 20.438 1 97.69 180 ASN A N 1
ATOM 1450 C CA . ASN A 1 180 ? -2.24 31.781 21.375 1 97.69 180 ASN A CA 1
ATOM 1451 C C . ASN A 1 180 ? -3.156 33 21.516 1 97.69 180 ASN A C 1
ATOM 1453 O O . ASN A 1 180 ? -4.234 32.906 22.109 1 97.69 180 ASN A O 1
ATOM 1457 N N . GLY A 1 181 ? -2.799 34.188 20.984 1 98.06 181 GLY A N 1
ATOM 1458 C CA . GLY A 1 181 ? -3.684 35.312 20.859 1 98.06 181 GLY A CA 1
ATOM 1459 C C . GLY A 1 181 ? -3.713 36.188 22.109 1 98.06 181 GLY A C 1
ATOM 1460 O O . GLY A 1 181 ? -4.363 37.25 22.125 1 98.06 181 GLY A O 1
ATOM 1461 N N . ILE A 1 182 ? -2.963 35.812 23.172 1 98.12 182 ILE A N 1
ATOM 1462 C CA . ILE A 1 182 ? -2.994 36.562 24.438 1 98.12 182 ILE A CA 1
ATOM 1463 C C . ILE A 1 182 ? -2.553 38 24.219 1 98.12 182 ILE A C 1
ATOM 1465 O O . ILE A 1 182 ? -3.217 38.938 24.672 1 98.12 182 ILE A O 1
ATOM 1469 N N . LYS A 1 183 ? -1.44 38.188 23.484 1 98.5 183 LYS A N 1
ATOM 1470 C CA . LYS A 1 183 ? -0.945 39.562 23.234 1 98.5 183 LYS A CA 1
ATOM 1471 C C . LYS A 1 183 ? -1.92 40.344 22.375 1 98.5 183 LYS A C 1
ATOM 1473 O O . LYS A 1 183 ? -2.105 41.531 22.578 1 98.5 183 LYS A O 1
ATOM 1478 N N . ILE A 1 184 ? -2.52 39.719 21.438 1 98.62 184 ILE A N 1
ATOM 1479 C CA . ILE A 1 184 ? -3.496 40.344 20.578 1 98.62 184 ILE A CA 1
ATOM 1480 C C . ILE A 1 184 ? -4.699 40.812 21.391 1 98.62 184 ILE A C 1
ATOM 1482 O O . ILE A 1 184 ? -5.242 41.906 21.172 1 98.62 184 ILE A O 1
ATOM 1486 N N . ALA A 1 185 ? -5.137 40.031 22.312 1 98.31 185 ALA A N 1
ATOM 1487 C CA . ALA A 1 185 ? -6.273 40.344 23.172 1 98.31 185 ALA A CA 1
ATOM 1488 C C . ALA A 1 185 ? -5.969 41.531 24.062 1 98.31 185 ALA A C 1
ATOM 1490 O O . ALA A 1 185 ? -6.832 42.406 24.266 1 98.31 185 ALA A O 1
ATOM 1491 N N . LYS A 1 186 ? -4.754 41.688 24.516 1 97.81 186 LYS A N 1
ATOM 1492 C CA . LYS A 1 186 ? -4.41 42.625 25.562 1 97.81 186 LYS A CA 1
ATOM 1493 C C . LYS A 1 186 ? -3.902 43.938 24.969 1 97.81 186 LYS A C 1
ATOM 1495 O O . LYS A 1 186 ? -3.93 45 25.625 1 97.81 186 LYS A O 1
ATOM 1500 N N . ASP A 1 187 ? -3.441 43.906 23.766 1 98.06 187 ASP A N 1
ATOM 1501 C CA . ASP A 1 187 ? -2.746 45.031 23.203 1 98.06 187 ASP A CA 1
ATOM 1502 C C . ASP A 1 187 ? -3.281 45.375 21.812 1 98.06 187 ASP A C 1
ATOM 1504 O O . ASP A 1 187 ? -2.781 44.875 20.797 1 98.06 187 ASP A O 1
ATOM 1508 N N . LYS A 1 188 ? -4.121 46.344 21.703 1 96.88 188 LYS A N 1
ATOM 1509 C CA . LYS A 1 188 ? -4.75 46.75 20.453 1 96.88 188 LYS A CA 1
ATOM 1510 C C . LYS A 1 188 ? -3.727 47.344 19.484 1 96.88 188 LYS A C 1
ATOM 1512 O O . LYS A 1 188 ? -3.854 47.188 18.266 1 96.88 188 LYS A O 1
ATOM 1517 N N . GLU A 1 189 ? -2.795 48.062 20.047 1 97.75 189 GLU A N 1
ATOM 1518 C CA . GLU A 1 189 ? -1.757 48.656 19.203 1 97.75 189 GLU A CA 1
ATOM 1519 C C . GLU A 1 189 ? -0.906 47.562 18.547 1 97.75 189 GLU A C 1
ATOM 1521 O O . GLU A 1 189 ? -0.464 47.719 17.406 1 97.75 189 GLU A O 1
ATOM 1526 N N . PHE A 1 190 ? -0.639 46.531 19.312 1 98.12 190 PHE A N 1
ATOM 1527 C CA . PHE A 1 190 ? 0.056 45.375 18.766 1 98.12 190 PHE A CA 1
ATOM 1528 C C . PHE A 1 190 ? -0.726 44.781 17.594 1 98.12 190 PHE A C 1
ATOM 1530 O O . PHE A 1 190 ? -0.157 44.5 16.547 1 98.12 190 PHE A O 1
ATOM 1537 N N . ALA A 1 191 ? -2.006 44.594 17.719 1 98.19 191 ALA A N 1
ATOM 1538 C CA . ALA A 1 191 ? -2.873 44.062 16.672 1 98.19 191 ALA A CA 1
ATOM 1539 C C . ALA A 1 191 ? -2.859 44.938 15.438 1 98.19 191 ALA A C 1
ATOM 1541 O O . ALA A 1 191 ? -2.838 44.469 14.305 1 98.19 191 ALA A O 1
ATOM 1542 N N . LYS A 1 192 ? -2.881 46.25 15.695 1 98.06 192 LYS A N 1
ATOM 1543 C CA . LYS A 1 192 ? -2.83 47.219 14.602 1 98.06 192 LYS A CA 1
ATOM 1544 C C . LYS A 1 192 ? -1.526 47.094 13.82 1 98.06 192 LYS A C 1
ATOM 1546 O O . LYS A 1 192 ? -1.524 47.156 12.586 1 98.06 192 LYS A O 1
ATOM 1551 N N . GLN A 1 193 ? -0.486 46.938 14.586 1 98.19 193 GLN A N 1
ATOM 1552 C CA . GLN A 1 193 ? 0.802 46.75 13.93 1 98.19 193 GLN A CA 1
ATOM 1553 C C . GLN A 1 193 ? 0.819 45.469 13.086 1 98.19 193 GLN A C 1
ATOM 1555 O O . GLN A 1 193 ? 1.396 45.438 12 1 98.19 193 GLN A O 1
ATOM 1560 N N . LEU A 1 194 ? 0.24 44.438 13.594 1 98.56 194 LEU A N 1
ATOM 1561 C CA . LEU A 1 194 ? 0.145 43.219 12.828 1 98.56 194 LEU A CA 1
ATOM 1562 C C . LEU A 1 194 ? -0.592 43.438 11.508 1 98.56 194 LEU A C 1
ATOM 1564 O O . LEU A 1 194 ? -0.217 42.875 10.477 1 98.56 194 LEU A O 1
ATOM 1568 N N . LYS A 1 195 ? -1.652 44.219 11.523 1 97.31 195 LYS A N 1
ATOM 1569 C CA . LYS A 1 195 ? -2.453 44.5 10.344 1 97.31 195 LYS A CA 1
ATOM 1570 C C . LYS A 1 195 ? -1.605 45.156 9.258 1 97.31 195 LYS A C 1
ATOM 1572 O O . LYS A 1 195 ? -1.863 44.969 8.062 1 97.31 195 LYS A O 1
ATOM 1577 N N . SER A 1 196 ? -0.607 45.844 9.625 1 96.62 196 SER A N 1
ATOM 1578 C CA . SER A 1 196 ? 0.238 46.562 8.68 1 96.62 196 SER A CA 1
ATOM 1579 C C . SER A 1 196 ? 1.019 45.594 7.793 1 96.62 196 SER A C 1
ATOM 1581 O O . SER A 1 196 ? 1.55 46 6.754 1 96.62 196 SER A O 1
ATOM 1583 N N . TYR A 1 197 ? 1.073 44.375 8.141 1 96.31 197 TYR A N 1
ATOM 1584 C CA . TYR A 1 197 ? 1.8 43.375 7.348 1 96.31 197 TYR A CA 1
ATOM 1585 C C . TYR A 1 197 ? 0.907 42.781 6.27 1 96.31 197 TYR A C 1
ATOM 1587 O O . TYR A 1 197 ? 1.362 41.969 5.457 1 96.31 197 TYR A O 1
ATOM 1595 N N . SER A 1 198 ? -0.362 43.188 6.195 1 90.75 198 SER A N 1
ATOM 1596 C CA . SER A 1 198 ? -1.262 42.812 5.113 1 90.75 198 SER A CA 1
ATOM 1597 C C . SER A 1 198 ? -0.919 43.531 3.822 1 90.75 198 SER A C 1
ATOM 1599 O O . SER A 1 198 ? -0.389 44.656 3.855 1 90.75 198 SER A O 1
ATOM 1601 N N . PRO A 1 199 ? -1.188 42.938 2.617 1 87.94 199 PRO A N 1
ATOM 1602 C CA . PRO A 1 199 ? -1.868 41.656 2.352 1 87.94 199 PRO A CA 1
ATOM 1603 C C . PRO A 1 199 ? -0.946 40.469 2.508 1 87.94 199 PRO A C 1
ATOM 1605 O O . PRO A 1 199 ? 0.228 40.625 2.855 1 87.94 199 PRO A O 1
ATOM 1608 N N . ASP A 1 200 ? -1.368 39.25 2.414 1 86.5 200 ASP A N 1
ATOM 1609 C CA . ASP A 1 200 ? -0.628 38 2.428 1 86.5 200 ASP A CA 1
ATOM 1610 C C . ASP A 1 200 ? -0.068 37.688 3.818 1 86.5 200 ASP A C 1
ATOM 1612 O O . ASP A 1 200 ? 1.084 37.281 3.955 1 86.5 200 ASP A O 1
ATOM 1616 N N . PHE A 1 201 ? -0.81 38.125 4.754 1 93.44 201 PHE A N 1
ATOM 1617 C CA . PHE A 1 201 ? -0.514 37.906 6.164 1 93.44 201 PHE A CA 1
ATOM 1618 C C . PHE A 1 201 ? -1.758 37.438 6.906 1 93.44 201 PHE A C 1
ATOM 1620 O O . PHE A 1 201 ? -2.838 38 6.742 1 93.44 201 PHE A O 1
ATOM 1627 N N . GLU A 1 202 ? -1.596 36.344 7.656 1 94.06 202 GLU A N 1
ATOM 1628 C CA . GLU A 1 202 ? -2.75 35.75 8.312 1 94.06 202 GLU A CA 1
ATOM 1629 C C . GLU A 1 202 ? -2.404 35.281 9.727 1 94.06 202 GLU A C 1
ATOM 1631 O O . GLU A 1 202 ? -1.288 34.844 9.984 1 94.06 202 GLU A O 1
ATOM 1636 N N . ILE A 1 203 ? -3.418 35.438 10.617 1 97.25 203 ILE A N 1
ATOM 1637 C CA . ILE A 1 203 ? -3.266 34.969 11.984 1 97.25 203 ILE A CA 1
ATOM 1638 C C . ILE A 1 203 ? -3.791 33.531 12.094 1 97.25 203 ILE A C 1
ATOM 1640 O O . ILE A 1 203 ? -4.895 33.25 11.633 1 97.25 203 ILE A O 1
ATOM 1644 N N . TYR A 1 204 ? -2.967 32.688 12.5 1 97.38 204 TYR A N 1
ATOM 1645 C CA . TYR A 1 204 ? -3.34 31.344 12.883 1 97.38 204 TYR A CA 1
ATOM 1646 C C . TYR A 1 204 ? -3.578 31.234 14.383 1 97.38 204 TYR A C 1
ATOM 1648 O O . TYR A 1 204 ? -2.639 31.031 15.156 1 97.38 204 TYR A O 1
ATOM 1656 N N . LEU A 1 205 ? -4.863 31.328 14.789 1 98.44 205 LEU A N 1
ATOM 1657 C CA . LEU A 1 205 ? -5.234 31.609 16.172 1 98.44 205 LEU A CA 1
ATOM 1658 C C . LEU A 1 205 ? -5.727 30.328 16.859 1 98.44 205 LEU A C 1
ATOM 1660 O O . LEU A 1 205 ? -6.676 29.703 16.406 1 98.44 205 LEU A O 1
ATOM 1664 N N . GLN A 1 206 ? -5.094 30 17.922 1 97.44 206 GLN A N 1
ATOM 1665 C CA . GLN A 1 206 ? -5.52 28.859 18.734 1 97.44 206 GLN A CA 1
ATOM 1666 C C . GLN A 1 206 ? -6.926 29.078 19.281 1 97.44 206 GLN A C 1
ATOM 1668 O O . GLN A 1 206 ? -7.211 30.109 19.891 1 97.44 206 GLN A O 1
ATOM 1673 N N . PHE A 1 207 ? -7.836 28.109 19.016 1 97 207 PHE A N 1
ATOM 1674 C CA . PHE A 1 207 ? -9.234 28.219 19.422 1 97 207 PHE A CA 1
ATOM 1675 C C . PHE A 1 207 ? -9.844 26.828 19.625 1 97 207 PHE A C 1
ATOM 1677 O O . PHE A 1 207 ? -10.625 26.359 18.797 1 97 207 PHE A O 1
ATOM 1684 N N . ASP A 1 208 ? -9.742 26.234 20.797 1 96.88 208 ASP A N 1
ATOM 1685 C CA . ASP A 1 208 ? -10.055 24.828 21 1 96.88 208 ASP A CA 1
ATOM 1686 C C . ASP A 1 208 ? -11.523 24.641 21.359 1 96.88 208 ASP A C 1
ATOM 1688 O O . ASP A 1 208 ? -12.141 23.625 21.016 1 96.88 208 ASP A O 1
ATOM 1692 N N . SER A 1 209 ? -12.102 25.562 22.141 1 97.69 209 SER A N 1
ATOM 1693 C CA . SER A 1 209 ? -13.398 25.297 22.766 1 97.69 209 SER A CA 1
ATOM 1694 C C . SER A 1 209 ? -13.992 26.562 23.375 1 97.69 209 SER A C 1
ATOM 1696 O O . SER A 1 209 ? -13.281 27.547 23.578 1 97.69 209 SER A O 1
ATOM 1698 N N . PHE A 1 210 ? -15.312 26.438 23.562 1 97.12 210 PHE A N 1
ATOM 1699 C CA . PHE A 1 210 ? -16.016 27.484 24.312 1 97.12 210 PHE A CA 1
ATOM 1700 C C . PHE A 1 210 ? -16.062 27.156 25.797 1 97.12 210 PHE A C 1
ATOM 1702 O O . PHE A 1 210 ? -16.391 28.016 26.609 1 97.12 210 PHE A O 1
ATOM 1709 N N . GLU A 1 211 ? -15.75 25.984 26.109 1 96.69 211 GLU A N 1
ATOM 1710 C CA . GLU A 1 211 ? -15.906 25.5 27.484 1 96.69 211 GLU A CA 1
ATOM 1711 C C . GLU A 1 211 ? -14.586 25.594 28.25 1 96.69 211 GLU A C 1
ATOM 1713 O O . GLU A 1 211 ? -13.578 25.016 27.828 1 96.69 211 GLU A O 1
ATOM 1718 N N . ASN A 1 212 ? -14.664 26.156 29.391 1 95.56 212 ASN A N 1
ATOM 1719 C CA . ASN A 1 212 ? -13.461 26.344 30.188 1 95.56 212 ASN A CA 1
ATOM 1720 C C . ASN A 1 212 ? -12.883 25 30.656 1 95.56 212 ASN A C 1
ATOM 1722 O O . ASN A 1 212 ? -11.664 24.859 30.781 1 95.56 212 ASN A O 1
ATOM 1726 N N . SER A 1 213 ? -13.734 24.094 30.984 1 96.44 213 SER A N 1
ATOM 1727 C CA . SER A 1 213 ? -13.242 22.781 31.406 1 96.44 213 SER A CA 1
ATOM 1728 C C . SER A 1 213 ? -12.352 22.156 30.344 1 96.44 213 SER A C 1
ATOM 1730 O O . SER A 1 213 ? -11.32 21.562 30.672 1 96.44 213 SER A O 1
ATOM 1732 N N . VAL A 1 214 ? -12.727 22.297 29.094 1 97 214 VAL A N 1
ATOM 1733 C CA . VAL A 1 214 ? -11.953 21.766 27.969 1 97 214 VAL A CA 1
ATOM 1734 C C . VAL A 1 214 ? -10.641 22.547 27.828 1 97 214 VAL A C 1
ATOM 1736 O O . VAL A 1 214 ? -9.578 21.953 27.656 1 97 214 VAL A O 1
ATOM 1739 N N . LEU A 1 215 ? -10.711 23.859 27.938 1 97.12 215 LEU A N 1
ATOM 1740 C CA . LEU A 1 215 ? -9.531 24.719 27.812 1 97.12 215 LEU A CA 1
ATOM 1741 C C . LEU A 1 215 ? -8.531 24.422 28.922 1 97.12 215 LEU A C 1
ATOM 1743 O O . LEU A 1 215 ? -7.32 24.438 28.688 1 97.12 215 LEU A O 1
ATOM 1747 N N . GLN A 1 216 ? -9.016 24.188 30.094 1 96.19 216 GLN A N 1
ATOM 1748 C CA . GLN A 1 216 ? -8.141 23.812 31.203 1 96.19 216 GLN A CA 1
ATOM 1749 C C . GLN A 1 216 ? -7.426 22.5 30.938 1 96.19 216 GLN A C 1
ATOM 1751 O O . GLN A 1 216 ? -6.238 22.359 31.234 1 96.19 216 GLN A O 1
ATOM 1756 N N . GLU A 1 217 ? -8.102 21.609 30.438 1 96.06 217 GLU A N 1
ATOM 1757 C CA . GLU A 1 217 ? -7.547 20.297 30.172 1 96.06 217 GLU A CA 1
ATOM 1758 C C . GLU A 1 217 ? -6.496 20.344 29.062 1 96.06 217 GLU A C 1
ATOM 1760 O O . GLU A 1 217 ? -5.445 19.703 29.172 1 96.06 217 GLU A O 1
ATOM 1765 N N . LEU A 1 218 ? -6.699 21.109 28 1 96.81 218 LEU A N 1
ATOM 1766 C CA . LEU A 1 218 ? -5.82 21.141 26.828 1 96.81 218 LEU A CA 1
ATOM 1767 C C . LEU A 1 218 ? -4.699 22.156 27.016 1 96.81 218 LEU A C 1
ATOM 1769 O O . LEU A 1 218 ? -3.564 21.922 26.594 1 96.81 218 LEU A O 1
ATOM 1773 N N . ARG A 1 219 ? -5.02 23.297 27.688 1 96.88 219 ARG A N 1
ATOM 1774 C CA . ARG A 1 219 ? -4.098 24.422 27.672 1 96.88 219 ARG A CA 1
ATOM 1775 C C . ARG A 1 219 ? -3.689 24.812 29.094 1 96.88 219 ARG A C 1
ATOM 1777 O O . ARG A 1 219 ? -2.705 25.516 29.281 1 96.88 219 ARG A O 1
ATOM 1784 N N . GLY A 1 220 ? -4.445 24.359 30.141 1 95.31 220 GLY A N 1
ATOM 1785 C CA . GLY A 1 220 ? -4.098 24.625 31.531 1 95.31 220 GLY A CA 1
ATOM 1786 C C . GLY A 1 220 ? -4.426 26.031 31.984 1 95.31 220 GLY A C 1
ATOM 1787 O O . GLY A 1 220 ? -3.85 26.531 32.938 1 95.31 220 GLY A O 1
ATOM 1788 N N . ALA A 1 221 ? -5.297 26.719 31.234 1 95.19 221 ALA A N 1
ATOM 1789 C CA . ALA A 1 221 ? -5.645 28.094 31.562 1 95.19 221 ALA A CA 1
ATOM 1790 C C . ALA A 1 221 ? -7.051 28.438 31.078 1 95.19 221 ALA A C 1
ATOM 1792 O O . ALA A 1 221 ? -7.566 27.812 30.156 1 95.19 221 ALA A O 1
ATOM 1793 N N . ASP A 1 222 ? -7.656 29.391 31.766 1 92.81 222 ASP A N 1
ATOM 1794 C CA . ASP A 1 222 ? -8.922 29.953 31.312 1 92.81 222 ASP A CA 1
ATOM 1795 C C . ASP A 1 222 ? -8.703 30.969 30.188 1 92.81 222 ASP A C 1
ATOM 1797 O O . ASP A 1 222 ? -8.266 32.094 30.438 1 92.81 222 ASP A O 1
ATOM 1801 N N . LEU A 1 223 ? -9.141 30.562 29 1 94.88 223 LEU A N 1
ATOM 1802 C CA . LEU A 1 223 ? -8.695 31.359 27.859 1 94.88 223 LEU A CA 1
ATOM 1803 C C . LEU A 1 223 ? -9.891 31.891 27.078 1 94.88 223 LEU A C 1
ATOM 1805 O O . LEU A 1 223 ? -9.719 32.625 26.094 1 94.88 223 LEU A O 1
ATOM 1809 N N . TRP A 1 224 ? -11.086 31.609 27.469 1 94.25 224 TRP A N 1
ATOM 1810 C CA . TRP A 1 224 ? -12.234 31.969 26.641 1 94.25 224 TRP A CA 1
ATOM 1811 C C . TRP A 1 224 ? -12.328 33.469 26.469 1 94.25 224 TRP A C 1
ATOM 1813 O O . TRP A 1 224 ? -12.484 33.969 25.359 1 94.25 224 TRP A O 1
ATOM 1823 N N . ASP A 1 225 ? -12.227 34.188 27.547 1 94.69 225 ASP A N 1
ATOM 1824 C CA . ASP A 1 225 ? -12.336 35.625 27.484 1 94.69 225 ASP A CA 1
ATOM 1825 C C . ASP A 1 225 ? -11.203 36.219 26.641 1 94.69 225 ASP A C 1
ATOM 1827 O O . ASP A 1 225 ? -11.414 37.188 25.891 1 94.69 225 ASP A O 1
ATOM 1831 N N . ILE A 1 226 ? -10.109 35.688 26.812 1 94.81 226 ILE A N 1
ATOM 1832 C CA . ILE A 1 226 ? -8.945 36.094 26.047 1 94.81 226 ILE A CA 1
ATOM 1833 C C . ILE A 1 226 ? -9.211 35.906 24.562 1 94.81 226 ILE A C 1
ATOM 1835 O O . ILE A 1 226 ? -8.945 36.812 23.75 1 94.81 226 ILE A O 1
ATOM 1839 N N . ARG A 1 227 ? -9.719 34.781 24.219 1 96 227 ARG A N 1
ATOM 1840 C CA . ARG A 1 227 ? -10.016 34.469 22.828 1 96 227 ARG A CA 1
ATOM 1841 C C . ARG A 1 227 ? -11.078 35.406 22.266 1 96 227 ARG A C 1
ATOM 1843 O O . ARG A 1 227 ? -10.953 35.875 21.141 1 96 227 ARG A O 1
ATOM 1850 N N . LYS A 1 228 ? -12.062 35.625 23.031 1 96.5 228 LYS A N 1
ATOM 1851 C CA . LYS A 1 228 ? -13.133 36.531 22.625 1 96.5 228 LYS A CA 1
ATOM 1852 C C . LYS A 1 228 ? -12.586 37.906 22.344 1 96.5 228 LYS A C 1
ATOM 1854 O O . LYS A 1 228 ? -12.922 38.531 21.328 1 96.5 228 LYS A O 1
ATOM 1859 N N . ASN A 1 229 ? -11.773 38.375 23.219 1 97.75 229 ASN A N 1
ATOM 1860 C CA . ASN A 1 229 ? -11.188 39.719 23.062 1 97.75 229 ASN A CA 1
ATOM 1861 C C . ASN A 1 229 ? -10.266 39.781 21.844 1 97.75 229 ASN A C 1
ATOM 1863 O O . ASN A 1 229 ? -10.242 40.781 21.141 1 97.75 229 ASN A O 1
ATOM 1867 N N . ALA A 1 230 ? -9.469 38.781 21.719 1 98.5 230 ALA A N 1
ATOM 1868 C CA . ALA A 1 230 ? -8.594 38.719 20.547 1 98.5 230 ALA A CA 1
ATOM 1869 C C . ALA A 1 230 ? -9.398 38.812 19.25 1 98.5 230 ALA A C 1
ATOM 1871 O O . ALA A 1 230 ? -9.055 39.594 18.359 1 98.5 230 ALA A O 1
ATOM 1872 N N . ILE A 1 231 ? -10.477 38.062 19.172 1 98.31 231 ILE A N 1
ATOM 1873 C CA . ILE A 1 231 ? -11.305 38.031 17.969 1 98.31 231 ILE A CA 1
ATOM 1874 C C . ILE A 1 231 ? -11.969 39.375 17.75 1 98.31 231 ILE A C 1
ATOM 1876 O O . ILE A 1 231 ? -12.086 39.844 16.625 1 98.31 231 ILE A O 1
ATOM 1880 N N . GLU A 1 232 ? -12.383 39.969 18.844 1 98.12 232 GLU A N 1
ATOM 1881 C CA . GLU A 1 232 ? -12.961 41.312 18.734 1 98.12 232 GLU A CA 1
ATOM 1882 C C . GLU A 1 232 ? -11.969 42.312 18.141 1 98.12 232 GLU A C 1
ATOM 1884 O O . GLU A 1 232 ? -12.32 43.094 17.234 1 98.12 232 GLU A O 1
ATOM 1889 N N . ASN A 1 233 ? -10.773 42.312 18.656 1 98.44 233 ASN A N 1
ATOM 1890 C CA . ASN A 1 233 ? -9.734 43.188 18.141 1 98.44 233 ASN A CA 1
ATOM 1891 C C . ASN A 1 233 ? -9.422 42.906 16.672 1 98.44 233 ASN A C 1
ATOM 1893 O O . ASN A 1 233 ? -9.227 43.812 15.875 1 98.44 233 ASN A O 1
ATOM 1897 N N . LEU A 1 234 ? -9.383 41.625 16.344 1 98.5 234 LEU A N 1
ATOM 1898 C CA . LEU A 1 234 ? -9.094 41.219 14.977 1 98.5 234 LEU A CA 1
ATOM 1899 C C . LEU A 1 234 ? -10.242 41.625 14.039 1 98.5 234 LEU A C 1
ATOM 1901 O O . LEU A 1 234 ? -10.008 42 12.891 1 98.5 234 LEU A O 1
ATOM 1905 N N . ASN A 1 235 ? -11.453 41.531 14.492 1 97.38 235 ASN A N 1
ATOM 1906 C CA . ASN A 1 235 ? -12.625 41.938 13.727 1 97.38 235 ASN A CA 1
ATOM 1907 C C . ASN A 1 235 ? -12.586 43.438 13.422 1 97.38 235 ASN A C 1
ATOM 1909 O O . ASN A 1 235 ? -12.883 43.844 12.305 1 97.38 235 ASN A O 1
ATOM 1913 N N . GLU A 1 236 ? -12.242 44.156 14.422 1 97.75 236 GLU A N 1
ATOM 1914 C CA . GLU A 1 236 ? -12.172 45.594 14.242 1 97.75 236 GLU A CA 1
ATOM 1915 C C . GLU A 1 236 ? -11.211 45.969 13.117 1 97.75 236 GLU A C 1
ATOM 1917 O O . GLU A 1 236 ? -11.453 46.938 12.375 1 97.75 236 GLU A O 1
ATOM 1922 N N . LEU A 1 237 ? -10.195 45.25 13.016 1 97.06 237 LEU A N 1
ATOM 1923 C CA . LEU A 1 237 ? -9.156 45.5 12.031 1 97.06 237 LEU A CA 1
ATOM 1924 C C . LEU A 1 237 ? -9.398 44.719 10.75 1 97.06 237 LEU A C 1
ATOM 1926 O O . LEU A 1 237 ? -8.758 45 9.727 1 97.06 237 LEU A O 1
ATOM 1930 N N . ASN A 1 238 ? -10.297 43.812 10.789 1 95 238 ASN A N 1
ATOM 1931 C CA . ASN A 1 238 ? -10.531 42.844 9.711 1 95 238 ASN A CA 1
ATOM 1932 C C . ASN A 1 238 ? -9.234 42.188 9.266 1 95 238 ASN A C 1
ATOM 1934 O O . ASN A 1 238 ? -8.922 42.156 8.07 1 95 238 ASN A O 1
ATOM 1938 N N . LEU A 1 239 ? -8.453 41.781 10.203 1 95.5 239 LEU A N 1
ATOM 1939 C CA . LEU A 1 239 ? -7.223 41.062 9.922 1 95.5 239 LEU A CA 1
ATOM 1940 C C . LEU A 1 239 ? -7.504 39.562 9.695 1 95.5 239 LEU A C 1
ATOM 1942 O O . LEU A 1 239 ? -8.078 38.906 10.562 1 95.5 239 LEU A O 1
ATOM 1946 N N . SER A 1 240 ? -7.133 39.031 8.5 1 92.94 240 SER A N 1
ATOM 1947 C CA . SER A 1 240 ? -7.395 37.656 8.117 1 92.94 240 SER A CA 1
ATOM 1948 C C . SER A 1 240 ? -6.945 36.688 9.203 1 92.94 240 SER A C 1
ATOM 1950 O O . SER A 1 240 ? -5.801 36.719 9.656 1 92.94 240 SER A O 1
ATOM 1952 N N . THR A 1 241 ? -7.898 35.781 9.578 1 96 241 THR A N 1
ATOM 1953 C CA . THR A 1 241 ? -7.641 34.906 10.711 1 96 241 THR A CA 1
ATOM 1954 C C . THR A 1 241 ? -8.18 33.5 10.43 1 96 241 THR A C 1
ATOM 1956 O O . THR A 1 241 ? -9.273 33.344 9.883 1 96 241 THR A O 1
ATOM 1959 N N . THR A 1 242 ? -7.387 32.469 10.68 1 95.38 242 THR A N 1
ATOM 1960 C CA . THR A 1 242 ? -7.824 31.094 10.719 1 95.38 242 THR A CA 1
ATOM 1961 C C . THR A 1 242 ? -7.836 30.562 12.148 1 95.38 242 THR A C 1
ATOM 1963 O O . THR A 1 242 ? -6.863 30.734 12.883 1 95.38 242 THR A O 1
ATOM 1966 N N . LEU A 1 243 ? -8.953 29.984 12.555 1 98.06 243 LEU A N 1
ATOM 1967 C CA . LEU A 1 243 ? -9.016 29.344 13.867 1 98.06 243 LEU A CA 1
ATOM 1968 C C . LEU A 1 243 ? -8.453 27.938 13.805 1 98.06 243 LEU A C 1
ATOM 1970 O O . LEU A 1 243 ? -8.734 27.188 12.867 1 98.06 243 LEU A O 1
ATOM 1974 N N . VAL A 1 244 ? -7.621 27.625 14.695 1 97.81 244 VAL A N 1
ATOM 1975 C CA . VAL A 1 244 ? -7.066 26.281 14.75 1 97.81 244 VAL A CA 1
ATOM 1976 C C . VAL A 1 244 ? -7.57 25.562 16 1 97.81 244 VAL A C 1
ATOM 1978 O O . VAL A 1 244 ? -7.438 26.078 17.125 1 97.81 244 VAL A O 1
ATOM 1981 N N . VAL A 1 245 ? -8.109 24.438 15.82 1 98.44 245 VAL A N 1
ATOM 1982 C CA . VAL A 1 245 ? -8.742 23.656 16.875 1 98.44 245 VAL A CA 1
ATOM 1983 C C . VAL A 1 245 ? -8.023 22.328 17.047 1 98.44 245 VAL A C 1
ATOM 1985 O O . VAL A 1 245 ? -7.992 21.516 16.125 1 98.44 245 VAL A O 1
ATOM 1988 N N . THR A 1 246 ? -7.438 22.078 18.203 1 97.75 246 THR A N 1
ATOM 1989 C CA . THR A 1 246 ? -6.93 20.766 18.547 1 97.75 246 THR A CA 1
ATOM 1990 C C . THR A 1 246 ? -8.047 19.875 19.078 1 97.75 246 THR A C 1
ATOM 1992 O O . THR A 1 246 ? -8.688 20.219 20.078 1 97.75 246 THR A O 1
ATOM 1995 N N . LEU A 1 247 ? -8.227 18.75 18.469 1 98.19 247 LEU A N 1
ATOM 1996 C CA . LEU A 1 247 ? -9.367 17.906 18.812 1 98.19 247 LEU A CA 1
ATOM 1997 C C . LEU A 1 247 ? -8.93 16.672 19.594 1 98.19 247 LEU A C 1
ATOM 1999 O O . LEU A 1 247 ? -7.895 16.078 19.281 1 98.19 247 LEU A O 1
ATOM 2003 N N . GLN A 1 248 ? -9.695 16.391 20.594 1 97.5 248 GLN A N 1
ATOM 2004 C CA . GLN A 1 248 ? -9.594 15.148 21.359 1 97.5 248 GLN A CA 1
ATOM 2005 C C . GLN A 1 248 ? -10.953 14.469 21.469 1 97.5 248 GLN A C 1
ATOM 2007 O O . GLN A 1 248 ? -11.953 15.117 21.781 1 97.5 248 GLN A O 1
ATOM 2012 N N . LYS A 1 249 ? -10.977 13.18 21.188 1 97.44 249 LYS A N 1
ATOM 2013 C CA . LYS A 1 249 ? -12.227 12.43 21.203 1 97.44 249 LYS A CA 1
ATOM 2014 C C . LYS A 1 249 ? -12.875 12.461 22.578 1 97.44 249 LYS A C 1
ATOM 2016 O O . LYS A 1 249 ? -12.211 12.18 23.578 1 97.44 249 LYS A O 1
ATOM 2021 N N . GLY A 1 250 ? -14.078 12.805 22.609 1 96.38 250 GLY A N 1
ATOM 2022 C CA . GLY A 1 250 ? -14.82 12.805 23.859 1 96.38 250 GLY A CA 1
ATOM 2023 C C . GLY A 1 250 ? -14.641 14.078 24.656 1 96.38 250 GLY A C 1
ATOM 2024 O O . GLY A 1 250 ? -15.305 14.281 25.672 1 96.38 250 G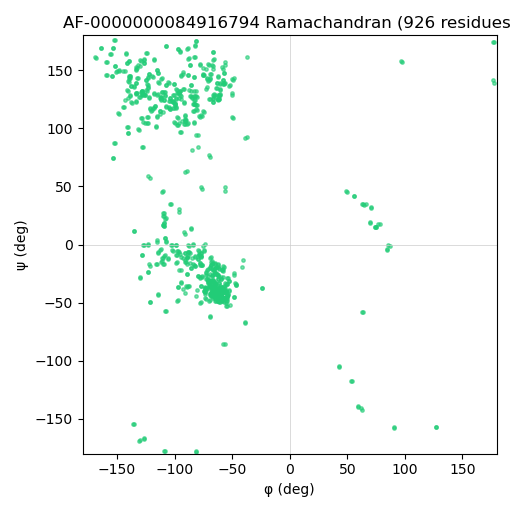LY A O 1
ATOM 2025 N N . LEU A 1 251 ? -13.82 14.945 24.203 1 97.25 251 LEU A N 1
ATOM 2026 C CA . LEU A 1 251 ? -13.539 16.156 24.969 1 97.25 251 LEU A CA 1
ATOM 2027 C C . LEU A 1 251 ? -14.188 17.375 24.328 1 97.25 251 LEU A C 1
ATOM 2029 O O . LEU A 1 251 ? -15 18.062 24.953 1 97.25 251 LEU A O 1
ATOM 2033 N N . ASN A 1 252 ? -13.883 17.672 23.062 1 98 252 ASN A N 1
ATOM 2034 C CA . ASN A 1 252 ? -14.445 18.844 22.406 1 98 252 ASN A CA 1
ATOM 2035 C C . ASN A 1 252 ? -14.93 18.531 21 1 98 252 ASN A C 1
ATOM 2037 O O . ASN A 1 252 ? -15.18 19.438 20.203 1 98 252 ASN A O 1
ATOM 2041 N N . ASP A 1 253 ? -15.008 17.25 20.672 1 98.06 253 ASP A N 1
ATOM 2042 C CA . ASP A 1 253 ? -15.422 16.859 19.328 1 98.06 253 ASP A CA 1
ATOM 2043 C C . ASP A 1 253 ? -16.922 17.062 19.141 1 98.06 253 ASP A C 1
ATOM 2045 O O . ASP A 1 253 ? -17.438 16.922 18.031 1 98.06 253 ASP A O 1
ATOM 2049 N N . ASN A 1 254 ? -17.641 17.422 20.141 1 97.88 254 ASN A N 1
ATOM 2050 C CA . ASN A 1 254 ? -19.062 17.766 20.062 1 97.88 254 ASN A CA 1
ATOM 2051 C C . ASN A 1 254 ? -19.266 19.25 19.734 1 97.88 254 ASN A C 1
ATOM 2053 O O . ASN A 1 254 ? -20.391 19.688 19.5 1 97.88 254 ASN A O 1
ATOM 2057 N N . GLU A 1 255 ? -18.219 20.031 19.688 1 98.31 255 GLU A N 1
ATOM 2058 C CA . GLU A 1 255 ? -18.328 21.484 19.5 1 98.31 255 GLU A CA 1
ATOM 2059 C C . GLU A 1 255 ? -17.969 21.875 18.062 1 98.31 255 GLU A C 1
ATOM 2061 O O . GLU A 1 255 ? -17.969 23.047 17.719 1 98.31 255 GLU A O 1
ATOM 2066 N N . ILE A 1 256 ? -17.625 20.953 17.219 1 98.56 256 ILE A N 1
ATOM 2067 C CA . ILE A 1 256 ? -17.109 21.203 15.891 1 98.56 256 ILE A CA 1
ATOM 2068 C C . ILE A 1 256 ? -18.094 22.078 15.117 1 98.56 256 ILE A C 1
ATOM 2070 O O . ILE A 1 256 ? -17.703 23.109 14.555 1 98.56 256 ILE A O 1
ATOM 2074 N N . GLY A 1 257 ? -19.359 21.703 15.102 1 98.06 257 GLY A N 1
ATOM 2075 C CA . GLY A 1 257 ? -20.375 22.5 14.422 1 98.06 257 GLY A CA 1
ATOM 2076 C C . GLY A 1 257 ? -20.516 23.891 14.984 1 98.06 257 GLY A C 1
ATOM 2077 O O . GLY A 1 257 ? -20.609 24.859 14.227 1 98.06 257 GLY A O 1
ATOM 2078 N N . LYS A 1 258 ? -20.562 23.953 16.281 1 98 258 LYS A N 1
ATOM 2079 C CA . LYS A 1 258 ? -20.688 25.234 16.953 1 98 258 LYS A CA 1
ATOM 2080 C C . LYS A 1 258 ? -19.531 26.156 16.609 1 98 258 LYS A C 1
ATOM 2082 O O . LYS A 1 258 ? -19.703 27.375 16.453 1 98 258 LYS A O 1
ATOM 2087 N N . ILE A 1 259 ? -18.359 25.641 16.5 1 98.31 259 ILE A N 1
ATOM 2088 C CA . ILE A 1 259 ? -17.172 26.422 16.172 1 98.31 259 ILE A CA 1
ATOM 2089 C C . ILE A 1 259 ? -17.266 26.938 14.742 1 98.31 259 ILE A C 1
ATOM 2091 O O . ILE A 1 259 ? -16.953 28.094 14.469 1 98.31 259 ILE A O 1
ATOM 2095 N N . ILE A 1 260 ? -17.672 26.078 13.875 1 97 260 ILE A N 1
ATOM 2096 C CA . ILE A 1 260 ? -17.844 26.469 12.484 1 97 260 ILE A CA 1
ATOM 2097 C C . ILE A 1 260 ? -18.844 27.609 12.391 1 97 260 ILE A C 1
ATOM 2099 O O . ILE A 1 260 ? -18.594 28.625 11.742 1 97 260 ILE A O 1
ATOM 2103 N N . ASP A 1 261 ? -19.969 27.516 13.094 1 95.5 261 ASP A N 1
ATOM 2104 C CA . ASP A 1 261 ? -21 28.547 13.086 1 95.5 261 ASP A CA 1
ATOM 2105 C C . ASP A 1 261 ? -20.453 29.859 13.633 1 95.5 261 ASP A C 1
ATOM 2107 O O . ASP A 1 261 ? -20.703 30.922 13.062 1 95.5 261 ASP A O 1
ATOM 2111 N N . PHE A 1 262 ? -19.812 29.719 14.688 1 96.38 262 PHE A N 1
ATOM 2112 C CA . PHE A 1 262 ? -19.219 30.891 15.305 1 96.38 262 PHE A CA 1
ATOM 2113 C C . PHE A 1 262 ? -18.25 31.578 14.352 1 96.38 262 PHE A C 1
ATOM 2115 O O . PHE A 1 262 ? -18.281 32.812 14.195 1 96.38 262 PHE A O 1
ATOM 2122 N N . ALA A 1 263 ? -17.375 30.812 13.758 1 96 263 ALA A N 1
ATOM 2123 C CA . ALA A 1 263 ? -16.359 31.328 12.844 1 96 263 ALA A CA 1
ATOM 2124 C C . ALA A 1 263 ? -17.016 32.062 11.672 1 96 263 ALA A C 1
ATOM 2126 O O . ALA A 1 263 ? -16.547 33.125 11.266 1 96 263 ALA A O 1
ATOM 2127 N N . LEU A 1 264 ? -18.062 31.562 11.195 1 93.06 264 LEU A N 1
ATOM 2128 C CA . LEU A 1 264 ? -18.766 32.125 10.039 1 93.06 264 LEU A CA 1
ATOM 2129 C C . LEU A 1 264 ? -19.344 33.469 10.359 1 93.06 264 LEU A C 1
ATOM 2131 O O . LEU A 1 264 ? -19.594 34.281 9.461 1 93.06 264 LEU A O 1
ATOM 2135 N N . GLN A 1 265 ? -19.547 33.719 11.586 1 92.5 265 GLN A N 1
ATOM 2136 C CA . GLN A 1 265 ? -20.172 34.969 12.008 1 92.5 265 GLN A CA 1
ATOM 2137 C C . GLN A 1 265 ? -19.141 36.062 12.227 1 92.5 265 GLN A C 1
ATOM 2139 O O . GLN A 1 265 ? -19.484 37.25 12.391 1 92.5 265 GLN A O 1
ATOM 2144 N N . GLN A 1 266 ? -17.875 35.656 12.211 1 94.12 266 GLN A N 1
ATOM 2145 C CA . GLN A 1 266 ? -16.797 36.625 12.453 1 94.12 266 GLN A CA 1
ATOM 2146 C C . GLN A 1 266 ? -16.297 37.219 11.148 1 94.12 266 GLN A C 1
ATOM 2148 O O . GLN A 1 266 ? -15.945 36.5 10.219 1 94.12 266 GLN A O 1
ATOM 2153 N N . LYS A 1 267 ? -16.141 38.5 11.086 1 90.88 267 LYS A N 1
ATOM 2154 C CA . LYS A 1 267 ? -15.695 39.188 9.883 1 90.88 267 LYS A CA 1
ATOM 2155 C C . LYS A 1 267 ? -14.25 38.844 9.539 1 90.88 267 LYS A C 1
ATOM 2157 O O . LYS A 1 267 ? -13.914 38.656 8.367 1 90.88 267 LYS A O 1
ATOM 2162 N N . CYS A 1 268 ? -13.445 38.719 10.469 1 93.62 268 CYS A N 1
ATOM 2163 C CA . CYS A 1 268 ? -12.016 38.531 10.242 1 93.62 268 CYS A CA 1
ATOM 2164 C C . CYS A 1 268 ? -11.688 37.062 9.945 1 93.62 268 CYS A C 1
ATOM 2166 O O . CYS A 1 268 ? -10.625 36.781 9.383 1 93.62 268 CYS A O 1
ATOM 2168 N N . VAL A 1 269 ? -12.562 36.094 10.281 1 94.44 269 VAL A N 1
ATOM 2169 C CA . VAL A 1 269 ? -12.227 34.688 10.211 1 94.44 269 VAL A CA 1
ATOM 2170 C C . VAL A 1 269 ? -12.469 34.156 8.797 1 94.44 269 VAL A C 1
ATOM 2172 O O . VAL A 1 269 ? -13.562 34.344 8.25 1 94.44 269 VAL A O 1
ATOM 2175 N N . ARG A 1 270 ? -11.406 33.531 8.305 1 89.56 270 ARG A N 1
ATOM 2176 C CA . ARG A 1 270 ? -11.445 33.031 6.938 1 89.56 270 ARG A CA 1
ATOM 2177 C C . ARG A 1 270 ? -11.602 31.5 6.926 1 89.56 270 ARG A C 1
ATOM 2179 O O . ARG A 1 270 ? -11.883 30.922 5.879 1 89.56 270 ARG A O 1
ATOM 2186 N N . GLY A 1 271 ? -11.43 30.875 8.008 1 92.5 271 GLY A N 1
ATOM 2187 C CA . GLY A 1 271 ? -11.562 29.438 8.039 1 92.5 271 GLY A CA 1
ATOM 2188 C C . GLY A 1 271 ? -11.266 28.828 9.398 1 92.5 271 GLY A C 1
ATOM 2189 O O . GLY A 1 271 ? -10.922 29.547 10.336 1 92.5 271 GLY A O 1
ATOM 2190 N N . VAL A 1 272 ? -11.508 27.531 9.453 1 96.5 272 VAL A N 1
ATOM 2191 C CA . VAL A 1 272 ? -11.211 26.734 10.641 1 96.5 272 VAL A CA 1
ATOM 2192 C C . VAL A 1 272 ? -10.375 25.516 10.258 1 96.5 272 VAL A C 1
ATOM 2194 O O . VAL A 1 272 ? -10.672 24.844 9.273 1 96.5 272 VAL A O 1
ATOM 2197 N N . THR A 1 273 ? -9.32 25.297 10.93 1 96.88 273 THR A N 1
ATOM 2198 C CA . THR A 1 273 ? -8.523 24.078 10.797 1 96.88 273 THR A CA 1
ATOM 2199 C C . THR A 1 273 ? -8.695 23.172 12.008 1 96.88 273 THR A C 1
ATOM 2201 O O . THR A 1 273 ? -8.445 23.594 13.141 1 96.88 273 THR A O 1
ATOM 2204 N N . PHE A 1 274 ? -9.195 22 11.742 1 98.44 274 PHE A N 1
ATOM 2205 C CA . PHE A 1 274 ? -9.32 21 12.789 1 98.44 274 PHE A CA 1
ATOM 2206 C C . PHE A 1 274 ? -8.125 20.047 12.773 1 98.44 274 PHE A C 1
ATOM 2208 O O . PHE A 1 274 ? -7.82 19.438 11.75 1 98.44 274 PHE A O 1
ATOM 2215 N N . GLN A 1 275 ? -7.496 19.922 13.914 1 98 275 GLN A N 1
ATOM 2216 C CA . GLN A 1 275 ? -6.316 19.078 14.047 1 98 275 GLN A CA 1
ATOM 2217 C C . GLN A 1 275 ? -6.508 18.047 15.148 1 98 275 GLN A C 1
ATOM 2219 O O . GLN A 1 275 ? -6.355 18.359 16.328 1 98 275 GLN A O 1
ATOM 2224 N N . PRO A 1 276 ? -6.75 16.781 14.75 1 97.88 276 PRO A N 1
ATOM 2225 C CA . PRO A 1 276 ? -6.723 15.773 15.805 1 97.88 276 PRO A CA 1
ATOM 2226 C C . PRO A 1 276 ? -5.391 15.742 16.562 1 97.88 276 PRO A C 1
ATOM 2228 O O . PRO A 1 276 ? -4.332 15.922 15.945 1 97.88 276 PRO A O 1
ATOM 2231 N N . THR A 1 277 ? -5.473 15.422 17.797 1 96.75 277 THR A N 1
ATOM 2232 C CA . THR A 1 277 ? -4.289 15.461 18.656 1 96.75 277 THR A CA 1
ATOM 2233 C C . THR A 1 277 ? -3.248 14.453 18.172 1 96.75 277 THR A C 1
ATOM 2235 O O . THR A 1 277 ? -3.559 13.273 17.969 1 96.75 277 THR A O 1
ATOM 2238 N N . GLN A 1 278 ? -2.115 14.93 17.938 1 94.12 278 GLN A N 1
ATOM 2239 C CA . GLN A 1 278 ? -0.967 14.062 17.672 1 94.12 278 GLN A CA 1
ATOM 2240 C C . GLN A 1 278 ? -0.308 13.625 18.984 1 94.12 278 GLN A C 1
ATOM 2242 O O . GLN A 1 278 ? -0.105 14.438 19.891 1 94.12 278 GLN A O 1
ATOM 2247 N N . ILE A 1 279 ? 0.035 12.422 19.062 1 94 279 ILE A N 1
ATOM 2248 C CA . ILE A 1 279 ? 0.761 11.961 20.25 1 94 279 ILE A CA 1
ATOM 2249 C C . ILE A 1 279 ? 2.24 12.312 20.109 1 94 279 ILE A C 1
ATOM 2251 O O . ILE A 1 279 ? 3.023 11.539 19.562 1 94 279 ILE A O 1
ATOM 2255 N N . ALA A 1 280 ? 2.596 13.445 20.656 1 91.25 280 ALA A N 1
ATOM 2256 C CA . ALA A 1 280 ? 3.949 14 20.656 1 91.25 280 ALA A CA 1
ATOM 2257 C C . ALA A 1 280 ? 4.129 15.023 21.781 1 91.25 280 ALA A C 1
ATOM 2259 O O . ALA A 1 280 ? 3.15 15.578 22.281 1 91.25 280 ALA A O 1
ATOM 2260 N N . GLY A 1 281 ? 5.352 15.227 22.172 1 92.31 281 GLY A N 1
ATOM 2261 C CA . GLY A 1 281 ? 5.645 16.219 23.188 1 92.31 281 GLY A CA 1
ATOM 2262 C C . GLY A 1 281 ? 4.945 15.953 24.5 1 92.31 281 GLY A C 1
ATOM 2263 O O . GLY A 1 281 ? 4.926 14.82 24.984 1 92.31 281 GLY A O 1
ATOM 2264 N N . ARG A 1 282 ? 4.477 17.109 25.062 1 93.38 282 ARG A N 1
ATOM 2265 C CA . ARG A 1 282 ? 3.727 16.984 26.312 1 93.38 282 ARG A CA 1
ATOM 2266 C C . ARG A 1 282 ? 2.268 16.641 26.047 1 93.38 282 ARG A C 1
ATOM 2268 O O . ARG A 1 282 ? 1.592 17.312 25.266 1 93.38 282 ARG A O 1
ATOM 2275 N N . LEU A 1 283 ? 1.847 15.641 26.516 1 93.94 283 LEU A N 1
ATOM 2276 C CA . LEU A 1 283 ? 0.463 15.188 26.406 1 93.94 283 LEU A CA 1
ATOM 2277 C C . LEU A 1 283 ? -0.012 14.562 27.719 1 93.94 283 LEU A C 1
ATOM 2279 O O . LEU A 1 283 ? 0.076 13.352 27.891 1 93.94 283 LEU A O 1
ATOM 2283 N N . GLU A 1 284 ? -0.636 15.508 28.375 1 90.12 284 GLU A N 1
ATOM 2284 C CA . GLU A 1 284 ? -1.153 15.07 29.672 1 90.12 284 GLU A CA 1
ATOM 2285 C C . GLU A 1 284 ? -2.611 14.633 29.562 1 90.12 284 GLU A C 1
ATOM 2287 O O . GLU A 1 284 ? -3.348 15.117 28.703 1 90.12 284 GLU A O 1
ATOM 2292 N N . ASN A 1 285 ? -3.119 13.695 30.219 1 88.56 285 ASN A N 1
ATOM 2293 C CA . ASN A 1 285 ? -4.508 13.258 30.297 1 88.56 285 ASN A CA 1
ATOM 2294 C C . ASN A 1 285 ? -4.988 12.703 28.953 1 88.56 285 ASN A C 1
ATOM 2296 O O . ASN A 1 285 ? -6.059 13.07 28.469 1 88.56 285 ASN A O 1
ATOM 2300 N N . PHE A 1 286 ? -4.219 12.094 28.266 1 93.81 286 PHE A N 1
ATOM 2301 C CA . PHE A 1 286 ? -4.543 11.539 26.969 1 93.81 286 PHE A CA 1
ATOM 2302 C C . PHE A 1 286 ? -4.316 10.031 26.938 1 93.81 286 PHE A C 1
ATOM 2304 O O . PHE A 1 286 ? -3.201 9.562 27.156 1 93.81 286 PHE A O 1
ATOM 2311 N N . ASN A 1 287 ? -5.398 9.344 26.734 1 94.19 287 ASN A N 1
ATOM 2312 C CA . ASN A 1 287 ? -5.34 7.895 26.531 1 94.19 287 ASN A CA 1
ATOM 2313 C C . ASN A 1 287 ? -5.355 7.527 25.062 1 94.19 287 ASN A C 1
ATOM 2315 O O . ASN A 1 287 ? -6.391 7.629 24.391 1 94.19 287 ASN A O 1
ATOM 2319 N N . PRO A 1 288 ? -4.23 7.055 24.562 1 90.81 288 PRO A N 1
ATOM 2320 C CA . PRO A 1 288 ? -4.129 6.762 23.125 1 90.81 288 PRO A CA 1
ATOM 2321 C C . PRO A 1 288 ? -5.172 5.746 22.656 1 90.81 288 PRO A C 1
ATOM 2323 O O . PRO A 1 288 ? -5.516 5.715 21.484 1 90.81 288 PRO A O 1
ATOM 2326 N N . GLU A 1 289 ? -5.699 4.949 23.453 1 89.81 289 GLU A N 1
ATOM 2327 C CA . GLU A 1 289 ? -6.652 3.906 23.094 1 89.81 289 GLU A CA 1
ATOM 2328 C C . GLU A 1 289 ? -8.055 4.48 22.906 1 89.81 289 GLU A C 1
ATOM 2330 O O . GLU A 1 289 ? -8.836 3.969 22.094 1 89.81 289 GLU A O 1
ATOM 2335 N N . THR A 1 290 ? -8.305 5.582 23.594 1 93.5 290 THR A N 1
ATOM 2336 C CA . THR A 1 290 ? -9.695 6.02 23.609 1 93.5 290 THR A CA 1
ATOM 2337 C C . THR A 1 290 ? -9.812 7.449 23.078 1 93.5 290 THR A C 1
ATOM 2339 O O . THR A 1 290 ? -10.883 7.855 22.609 1 93.5 290 THR A O 1
ATOM 2342 N N . ASP A 1 291 ? -8.758 8.211 23.156 1 96.31 291 ASP A N 1
ATOM 2343 C CA . ASP A 1 291 ? -8.906 9.656 23 1 96.31 291 ASP A CA 1
ATOM 2344 C C . ASP A 1 291 ? -8.477 10.109 21.609 1 96.31 291 ASP A C 1
ATOM 2346 O O . ASP A 1 291 ? -8.641 11.273 21.25 1 96.31 291 ASP A O 1
ATOM 2350 N N . ARG A 1 292 ? -7.973 9.219 20.828 1 96.19 292 ARG A N 1
ATOM 2351 C CA . ARG A 1 292 ? -7.52 9.547 19.484 1 96.19 292 ARG A CA 1
ATOM 2352 C C . ARG A 1 292 ? -8.703 9.727 18.531 1 96.19 292 ARG A C 1
ATOM 2354 O O . ARG A 1 292 ? -9.727 9.055 18.672 1 96.19 292 ARG A O 1
ATOM 2361 N N . MET A 1 293 ? -8.508 10.641 17.609 1 97.56 293 MET A N 1
ATOM 2362 C CA . MET A 1 293 ? -9.469 10.828 16.516 1 97.56 293 MET A CA 1
ATOM 2363 C C . MET A 1 293 ? -8.789 10.688 15.164 1 97.56 293 MET A C 1
ATOM 2365 O O . MET A 1 293 ? -7.703 11.234 14.953 1 97.56 293 MET A O 1
ATOM 2369 N N . THR A 1 294 ? -9.398 9.914 14.297 1 97.56 294 THR A N 1
ATOM 2370 C CA . THR A 1 294 ? -8.906 9.82 12.93 1 97.56 294 THR A CA 1
ATOM 2371 C C . THR A 1 294 ? -9.43 10.984 12.086 1 97.56 294 THR A C 1
ATOM 2373 O O . THR A 1 294 ? -10.391 11.656 12.469 1 97.56 294 THR A O 1
ATOM 2376 N N . LEU A 1 295 ? -8.758 11.195 10.977 1 97.88 295 LEU A N 1
ATOM 2377 C CA . LEU A 1 295 ? -9.188 12.203 10.008 1 97.88 295 LEU A CA 1
ATOM 2378 C C . LEU A 1 295 ? -10.641 11.961 9.594 1 97.88 295 LEU A C 1
ATOM 2380 O O . LEU A 1 295 ? -11.43 12.906 9.539 1 97.88 295 LEU A O 1
ATOM 2384 N N . THR A 1 296 ? -11.016 10.703 9.32 1 98.06 296 THR A N 1
ATOM 2385 C CA . THR A 1 296 ? -12.352 10.375 8.844 1 98.06 296 THR A CA 1
ATOM 2386 C C . THR A 1 296 ? -13.383 10.562 9.953 1 98.06 296 THR A C 1
ATOM 2388 O O . THR A 1 296 ? -14.539 10.914 9.688 1 98.06 296 THR A O 1
ATOM 2391 N N . GLU A 1 297 ? -13.008 10.359 11.18 1 98.19 297 GLU A N 1
ATOM 2392 C CA . GLU A 1 297 ? -13.914 10.656 12.289 1 98.19 297 GLU A CA 1
ATOM 2393 C C . GLU A 1 297 ? -14.211 12.148 12.367 1 98.19 297 GLU A C 1
ATOM 2395 O O . GLU A 1 297 ? -15.359 12.547 12.602 1 98.19 297 GLU A O 1
ATOM 2400 N N . VAL A 1 298 ? -13.164 12.977 12.203 1 98.5 298 VAL A N 1
ATOM 2401 C CA . VAL A 1 298 ? -13.359 14.422 12.211 1 98.5 298 VAL A CA 1
ATOM 2402 C C . VAL A 1 298 ? -14.289 14.82 11.062 1 98.5 298 VAL A C 1
ATOM 2404 O O . VAL A 1 298 ? -15.219 15.609 11.258 1 98.5 298 VAL A O 1
ATOM 2407 N N . ARG A 1 299 ? -13.992 14.273 9.922 1 97.88 299 ARG A N 1
ATOM 2408 C CA . ARG A 1 299 ? -14.836 14.531 8.758 1 97.88 299 ARG A CA 1
ATOM 2409 C C . ARG A 1 299 ? -16.281 14.18 9.055 1 97.88 299 ARG A C 1
ATOM 2411 O O . ARG A 1 299 ? -17.188 14.961 8.758 1 97.88 299 ARG A O 1
ATOM 2418 N N . ARG A 1 300 ? -16.531 13.008 9.602 1 97.75 300 ARG A N 1
ATOM 2419 C CA . ARG A 1 300 ? -17.875 12.57 9.953 1 97.75 300 ARG A CA 1
ATOM 2420 C C . ARG A 1 300 ? -18.516 13.516 10.961 1 97.75 300 ARG A C 1
ATOM 2422 O O . ARG A 1 300 ? -19.688 13.859 10.836 1 97.75 300 ARG A O 1
ATOM 2429 N N . LYS A 1 301 ? -17.766 13.938 11.938 1 98.31 301 LYS A N 1
ATOM 2430 C CA . LYS A 1 301 ? -18.281 14.828 12.961 1 98.31 301 LYS A CA 1
ATOM 2431 C C . LYS A 1 301 ? -18.688 16.172 12.367 1 98.31 301 LYS A C 1
ATOM 2433 O O . LYS A 1 301 ? -19.672 16.781 12.797 1 98.31 301 LYS A O 1
ATOM 2438 N N . ILE A 1 302 ? -17.906 16.688 11.445 1 98 302 ILE A N 1
ATOM 2439 C CA . ILE A 1 302 ? -18.266 17.922 10.75 1 98 302 ILE A CA 1
ATOM 2440 C C . ILE A 1 302 ? -19.625 17.734 10.055 1 98 302 ILE A C 1
ATOM 2442 O O . ILE A 1 302 ? -20.516 18.562 10.211 1 98 302 ILE A O 1
ATOM 2446 N N . LEU A 1 303 ? -19.781 16.625 9.383 1 96.81 303 LEU A N 1
ATOM 2447 C CA . LEU A 1 303 ? -20.984 16.359 8.594 1 96.81 303 LEU A CA 1
ATOM 2448 C C . LEU A 1 303 ? -22.203 16.172 9.508 1 96.81 303 LEU A C 1
ATOM 2450 O O . LEU A 1 303 ? -23.312 16.531 9.141 1 96.81 303 LEU A O 1
ATOM 2454 N N . GLU A 1 304 ? -21.984 15.672 10.656 1 97.62 304 GLU A N 1
ATOM 2455 C CA . GLU A 1 304 ? -23.062 15.438 11.617 1 97.62 304 GLU A CA 1
ATOM 2456 C C . GLU A 1 304 ? -23.5 16.734 12.281 1 97.62 304 GLU A C 1
ATOM 2458 O O . GLU A 1 304 ? -24.656 16.859 12.695 1 97.62 304 GLU A O 1
ATOM 2463 N N . GLN A 1 305 ? -22.609 17.656 12.367 1 97.75 305 GLN A N 1
ATOM 2464 C CA . GLN A 1 305 ? -22.859 18.797 13.234 1 97.75 305 GLN A CA 1
ATOM 2465 C C . GLN A 1 305 ? -23.125 20.062 12.422 1 97.75 305 GLN A C 1
ATOM 2467 O O . GLN A 1 305 ? -23.438 21.109 12.984 1 97.75 305 GLN A O 1
ATOM 2472 N N . THR A 1 306 ? -22.922 20.016 11.156 1 94.38 306 THR A N 1
ATOM 2473 C CA . THR A 1 306 ? -23.219 21.172 10.312 1 94.38 306 THR A CA 1
ATOM 2474 C C . THR A 1 306 ? -24.031 20.75 9.094 1 94.38 306 THR A C 1
ATOM 2476 O O . THR A 1 306 ? -23.938 19.609 8.633 1 94.38 306 THR A O 1
ATOM 2479 N N . THR A 1 307 ? -24.797 21.656 8.539 1 91.12 307 THR A N 1
ATOM 2480 C CA . THR A 1 307 ? -25.594 21.391 7.344 1 91.12 307 THR A CA 1
ATOM 2481 C C . THR A 1 307 ? -24.984 22.109 6.133 1 91.12 307 THR A C 1
ATOM 2483 O O . THR A 1 307 ? -25.516 22.016 5.027 1 91.12 307 THR A O 1
ATOM 2486 N N . ILE A 1 308 ? -23.969 22.719 6.352 1 89.12 308 ILE A N 1
ATOM 2487 C CA . ILE A 1 308 ? -23.359 23.531 5.309 1 89.12 308 ILE A CA 1
ATOM 2488 C C . ILE A 1 308 ? -22.688 22.625 4.273 1 89.12 308 ILE A C 1
ATOM 2490 O O . ILE A 1 308 ? -22.781 22.875 3.07 1 89.12 308 ILE A O 1
ATOM 2494 N N . PHE A 1 309 ? -22.047 21.594 4.75 1 90.88 309 PHE A N 1
ATOM 2495 C CA . PHE A 1 309 ? -21.25 20.734 3.879 1 90.88 309 PHE A CA 1
ATOM 2496 C C . PHE A 1 309 ? -21.891 19.359 3.742 1 90.88 309 PHE A C 1
ATOM 2498 O O . PHE A 1 309 ? -22.484 18.844 4.691 1 90.88 309 PHE A O 1
ATOM 2505 N N . ASN A 1 310 ? -21.781 18.844 2.574 1 89.69 310 ASN A N 1
ATOM 2506 C CA . ASN A 1 310 ? -22.062 17.422 2.346 1 89.69 310 ASN A CA 1
ATOM 2507 C C . ASN A 1 310 ? -20.766 16.641 2.1 1 89.69 310 ASN A C 1
ATOM 2509 O O . ASN A 1 310 ? -19.688 17.219 1.998 1 89.69 310 ASN A O 1
ATOM 2513 N N . PRO A 1 311 ? -20.875 15.328 2.062 1 88.88 311 PRO A N 1
ATOM 2514 C CA . PRO A 1 311 ? -19.672 14.5 1.945 1 88.88 311 PRO A CA 1
ATOM 2515 C C . PRO A 1 311 ? -18.812 14.875 0.736 1 88.88 311 PRO A C 1
ATOM 2517 O O . PRO A 1 311 ? -17.578 14.859 0.819 1 88.88 311 PRO A O 1
ATOM 2520 N N . ASP A 1 312 ? -19.359 15.266 -0.274 1 83.56 312 ASP A N 1
ATOM 2521 C CA . ASP A 1 312 ? -18.656 15.555 -1.516 1 83.56 312 ASP A CA 1
ATOM 2522 C C . ASP A 1 312 ? -17.969 16.922 -1.45 1 83.56 312 ASP A C 1
ATOM 2524 O O . ASP A 1 312 ? -17.125 17.234 -2.297 1 83.56 312 ASP A O 1
ATOM 2528 N N . ASP A 1 313 ? -18.25 17.672 -0.418 1 86.5 313 ASP A N 1
ATOM 2529 C CA . ASP A 1 313 ? -17.672 19.016 -0.275 1 86.5 313 ASP A CA 1
ATOM 2530 C C . ASP A 1 313 ? -16.328 18.953 0.469 1 86.5 313 ASP A C 1
ATOM 2532 O O . ASP A 1 313 ? -15.539 19.891 0.414 1 86.5 313 ASP A O 1
ATOM 2536 N N . LEU A 1 314 ? -16.172 17.922 1.264 1 91.5 314 LEU A N 1
ATOM 2537 C CA . LEU A 1 314 ? -14.945 17.734 2.02 1 91.5 314 LEU A CA 1
ATOM 2538 C C . LEU A 1 314 ? -14.023 16.75 1.306 1 91.5 314 LEU A C 1
ATOM 2540 O O . LEU A 1 314 ? -14.148 15.539 1.475 1 91.5 314 LEU A O 1
ATOM 2544 N N . LEU A 1 315 ? -13.016 17.266 0.66 1 85.44 315 LEU A N 1
ATOM 2545 C CA . LEU A 1 315 ? -12.227 16.469 -0.269 1 85.44 315 LEU A CA 1
ATOM 2546 C C . LEU A 1 315 ? -10.797 16.312 0.24 1 85.44 315 LEU A C 1
ATOM 2548 O O . LEU A 1 315 ? -10.227 17.234 0.818 1 85.44 315 LEU A O 1
ATOM 2552 N N . PRO A 1 316 ? -10.211 15.109 -0.096 1 89.75 316 PRO A N 1
ATOM 2553 C CA . PRO A 1 316 ? -8.781 14.977 0.178 1 89.75 316 PRO A CA 1
ATOM 2554 C C . PRO A 1 316 ? -7.934 15.961 -0.622 1 89.75 316 PRO A C 1
ATOM 2556 O O . PRO A 1 316 ? -8.227 16.234 -1.79 1 89.75 316 PRO A O 1
ATOM 2559 N N . VAL A 1 317 ? -6.969 16.5 0.025 1 86.38 317 VAL A N 1
ATOM 2560 C CA . VAL A 1 317 ? -6.086 17.453 -0.646 1 86.38 317 VAL A CA 1
ATOM 2561 C C . VAL A 1 317 ? -5.012 16.688 -1.426 1 86.38 317 VAL A C 1
ATOM 2563 O O . VAL A 1 317 ? -4.301 15.852 -0.864 1 86.38 317 VAL A O 1
ATOM 2566 N N . PRO A 1 318 ? -4.812 16.938 -2.637 1 83.69 318 PRO A N 1
ATOM 2567 C CA . PRO A 1 318 ? -3.982 16.125 -3.529 1 83.69 318 PRO A CA 1
ATOM 2568 C C . PRO A 1 318 ? -2.521 16.078 -3.084 1 83.69 318 PRO A C 1
ATOM 2570 O O . PRO A 1 318 ? -1.825 15.094 -3.367 1 83.69 318 PRO A O 1
ATOM 2573 N N . CYS A 1 319 ? -2.049 17.047 -2.467 1 85.62 319 CYS A N 1
ATOM 2574 C CA . CYS A 1 319 ? -0.647 17.047 -2.064 1 85.62 319 CYS A CA 1
ATOM 2575 C C . CYS A 1 319 ? -0.398 16.016 -0.969 1 85.62 319 CYS A C 1
ATOM 2577 O O . CYS A 1 319 ? 0.695 15.461 -0.875 1 85.62 319 CYS A O 1
ATOM 2579 N N . ASN A 1 320 ? -1.358 15.836 -0.153 1 89.56 320 ASN A N 1
ATOM 2580 C CA . ASN A 1 320 ? -1.274 14.859 0.928 1 89.56 320 ASN A CA 1
ATOM 2581 C C . ASN A 1 320 ? -2.656 14.352 1.335 1 89.56 320 ASN A C 1
ATOM 2583 O O . ASN A 1 320 ? -3.113 14.617 2.449 1 89.56 320 ASN A O 1
ATOM 2587 N N . PRO A 1 321 ? -3.232 13.531 0.534 1 90.88 321 PRO A N 1
ATOM 2588 C CA . PRO A 1 321 ? -4.613 13.109 0.76 1 90.88 321 PRO A CA 1
ATOM 2589 C C . PRO A 1 321 ? -4.781 12.297 2.045 1 90.88 321 PRO A C 1
ATOM 2591 O O . PRO A 1 321 ? -5.883 12.219 2.592 1 90.88 321 PRO A O 1
ATOM 2594 N N . ASP A 1 322 ? -3.715 11.727 2.561 1 93.56 322 ASP A N 1
ATOM 2595 C CA . ASP A 1 322 ? -3.799 10.898 3.76 1 93.56 322 ASP A CA 1
ATOM 2596 C C . ASP A 1 322 ? -3.943 11.758 5.012 1 93.56 322 ASP A C 1
ATOM 2598 O O . ASP A 1 322 ? -4.387 11.266 6.059 1 93.56 322 ASP A O 1
ATOM 2602 N N . ALA A 1 323 ? -3.6 13.086 4.887 1 94.69 323 ALA A N 1
ATOM 2603 C CA . ALA A 1 323 ? -3.502 13.875 6.109 1 94.69 323 ALA A CA 1
ATOM 2604 C C . ALA A 1 323 ? -4.336 15.148 6.004 1 94.69 323 ALA A C 1
ATOM 2606 O O . ALA A 1 323 ? -4.555 15.844 7.004 1 94.69 323 ALA A O 1
ATOM 2607 N N . LEU A 1 324 ? -4.836 15.422 4.836 1 93.5 324 LEU A N 1
ATOM 2608 C CA . LEU A 1 324 ? -5.488 16.719 4.648 1 93.5 324 LEU A CA 1
ATOM 2609 C C . LEU A 1 324 ? -6.828 16.547 3.938 1 93.5 324 LEU A C 1
ATOM 2611 O O . LEU A 1 324 ? -6.922 15.828 2.945 1 93.5 324 LEU A O 1
ATOM 2615 N N . VAL A 1 325 ? -7.816 17.156 4.512 1 93.19 325 VAL A N 1
ATOM 2616 C CA . VAL A 1 325 ? -9.125 17.328 3.895 1 93.19 325 VAL A CA 1
ATOM 2617 C C . VAL A 1 325 ? -9.492 18.812 3.865 1 93.19 325 VAL A C 1
ATOM 2619 O O . VAL A 1 325 ? -9.188 19.562 4.805 1 93.19 325 VAL A O 1
ATOM 2622 N N . MET A 1 326 ? -10.109 19.219 2.787 1 89.5 326 MET A N 1
ATOM 2623 C CA . MET A 1 326 ? -10.469 20.625 2.684 1 89.5 326 MET A CA 1
ATOM 2624 C C . MET A 1 326 ? -11.859 20.797 2.086 1 89.5 326 MET A C 1
ATOM 2626 O O . MET A 1 326 ? -12.289 19.984 1.264 1 89.5 326 MET A O 1
ATOM 2630 N N . GLY A 1 327 ? -12.539 21.766 2.588 1 86.56 327 GLY A N 1
ATOM 2631 C CA . GLY A 1 327 ? -13.781 22.266 2.029 1 86.56 327 GLY A CA 1
ATOM 2632 C C . GLY A 1 327 ? -13.836 23.781 1.944 1 86.56 327 GLY A C 1
ATOM 2633 O O . GLY A 1 327 ? -13.344 24.469 2.838 1 86.56 327 GLY A O 1
ATOM 2634 N N . TYR A 1 328 ? -14.391 24.25 0.8 1 83 328 TYR A N 1
ATOM 2635 C CA . TYR A 1 328 ? -14.547 25.688 0.607 1 83 328 TYR A CA 1
ATOM 2636 C C . TYR A 1 328 ? -16.031 26.078 0.55 1 83 328 TYR A C 1
ATOM 2638 O O . TYR A 1 328 ? -16.844 25.344 -0.024 1 83 328 TYR A O 1
ATOM 2646 N N . ALA A 1 329 ? -16.281 27.188 1.188 1 84.56 329 ALA A N 1
ATOM 2647 C CA . ALA A 1 329 ? -17.625 27.75 1.126 1 84.56 329 ALA A CA 1
ATOM 2648 C C . ALA A 1 329 ? -17.562 29.25 0.834 1 84.56 329 ALA A C 1
ATOM 2650 O O . ALA A 1 329 ? -16.562 29.906 1.11 1 84.56 329 ALA A O 1
ATOM 2651 N N . LEU A 1 330 ? -18.594 29.734 0.227 1 79.44 330 LEU A N 1
ATOM 2652 C CA . LEU A 1 330 ? -18.781 31.172 -0.004 1 79.44 330 LEU A CA 1
ATOM 2653 C C . LEU A 1 330 ? -19.766 31.75 1.009 1 79.44 330 LEU A C 1
ATOM 2655 O O . LEU A 1 330 ? -20.859 31.219 1.201 1 79.44 330 LEU A O 1
ATOM 2659 N N . LYS A 1 331 ? -19.172 32.75 1.675 1 80.31 331 LYS A N 1
ATOM 2660 C CA . LYS A 1 331 ? -20 33.531 2.596 1 80.31 331 LYS A CA 1
ATOM 2661 C C . LYS A 1 331 ? -20.656 34.688 1.884 1 80.31 331 LYS A C 1
ATOM 2663 O O . LYS A 1 331 ? -19.969 35.625 1.437 1 80.31 331 LYS A O 1
ATOM 2668 N N . LEU A 1 332 ? -21.953 34.562 1.606 1 74.5 332 LEU A N 1
ATOM 2669 C CA . LEU A 1 332 ? -22.703 35.656 0.994 1 74.5 332 LEU A CA 1
ATOM 2670 C C . LEU A 1 332 ? -23.781 36.188 1.938 1 74.5 332 LEU A C 1
ATOM 2672 O O . LEU A 1 332 ? -24.828 35.531 2.105 1 74.5 332 LEU A O 1
ATOM 2676 N N . ASP A 1 333 ? -23.641 37.375 2.48 1 70.94 333 ASP A N 1
ATOM 2677 C CA . ASP A 1 333 ? -24.578 38 3.416 1 70.94 333 ASP A CA 1
ATOM 2678 C C . ASP A 1 333 ? -25.062 37 4.461 1 70.94 333 ASP A C 1
ATOM 2680 O O . ASP A 1 333 ? -24.266 36.469 5.242 1 70.94 333 ASP A O 1
ATOM 2684 N N . ASN A 1 334 ? -26.188 36.531 4.371 1 70.94 334 ASN A N 1
ATOM 2685 C CA . ASN A 1 334 ? -26.75 35.688 5.41 1 70.94 334 ASN A CA 1
ATOM 2686 C C . ASN A 1 334 ? -26.828 34.219 4.949 1 70.94 334 ASN A C 1
ATOM 2688 O O . ASN A 1 334 ? -27.594 33.438 5.504 1 70.94 334 ASN A O 1
ATOM 2692 N N . SER A 1 335 ? -25.922 33.969 3.9 1 81.62 335 SER A N 1
ATOM 2693 C CA . SER A 1 335 ? -25.969 32.594 3.404 1 81.62 335 SER A CA 1
ATOM 2694 C C . SER A 1 335 ? -24.578 32.062 3.135 1 81.62 335 SER A C 1
ATOM 2696 O O . SER A 1 335 ? -23.656 32.844 2.812 1 81.62 335 SER A O 1
ATOM 2698 N N . VAL A 1 336 ? -24.438 30.781 3.396 1 85.75 336 VAL A N 1
ATOM 2699 C CA . VAL A 1 336 ? -23.172 30.094 3.156 1 85.75 336 VAL A CA 1
ATOM 2700 C C . VAL A 1 336 ? -23.406 28.922 2.199 1 85.75 336 VAL A C 1
ATOM 2702 O O . VAL A 1 336 ? -24.281 28.094 2.424 1 85.75 336 VAL A O 1
ATOM 2705 N N . PHE A 1 337 ? -22.594 28.859 1.059 1 80.75 337 PHE A N 1
ATOM 2706 C CA . PHE A 1 337 ? -22.734 27.812 0.052 1 80.75 337 PHE A CA 1
ATOM 2707 C C . PHE A 1 337 ? -21.391 27.156 -0.222 1 80.75 337 PHE A C 1
ATOM 2709 O O . PHE A 1 337 ? -20.391 27.828 -0.435 1 80.75 337 PHE A O 1
ATOM 2716 N N . PRO A 1 338 ? -21.422 25.828 -0.142 1 81.69 338 PRO A N 1
ATOM 2717 C CA . PRO A 1 338 ? -20.203 25.156 -0.56 1 81.69 338 PRO A CA 1
ATOM 2718 C C . PRO A 1 338 ? -19.859 25.391 -2.029 1 81.69 338 PRO A C 1
ATOM 2720 O O . PRO A 1 338 ? -20.766 25.406 -2.879 1 81.69 338 PRO A O 1
ATOM 2723 N N . LEU A 1 339 ? -18.656 25.5 -2.342 1 73.88 339 LEU A N 1
ATOM 2724 C CA . LEU A 1 339 ? -18.203 25.812 -3.693 1 73.88 339 LEU A CA 1
ATOM 2725 C C . LEU A 1 339 ? -18.375 24.609 -4.613 1 73.88 339 LEU A C 1
ATOM 2727 O O . LEU A 1 339 ? -18.609 24.766 -5.812 1 73.88 339 LEU A O 1
ATOM 2731 N N . THR A 1 340 ? -18.141 23.406 -4.059 1 67.19 340 THR A N 1
ATOM 2732 C CA . THR A 1 340 ? -18.203 22.172 -4.844 1 67.19 340 THR A CA 1
ATOM 2733 C C . THR A 1 340 ? -19.594 21.984 -5.457 1 67.19 340 THR A C 1
ATOM 2735 O O . THR A 1 340 ? -19.75 21.234 -6.422 1 67.19 340 THR A O 1
ATOM 2738 N N . ARG A 1 341 ? -20.547 22.438 -4.875 1 65 341 ARG A N 1
ATOM 2739 C CA . ARG A 1 341 ? -21.906 22.312 -5.414 1 65 341 ARG A CA 1
ATOM 2740 C C . ARG A 1 341 ? -22.031 23.062 -6.734 1 65 341 ARG A C 1
ATOM 2742 O O . ARG A 1 341 ? -22.953 22.797 -7.512 1 65 341 ARG A O 1
ATOM 2749 N N . TYR A 1 342 ? -21.141 23.859 -6.832 1 59.62 342 TYR A N 1
ATOM 2750 C CA . TYR A 1 342 ? -21.188 24.656 -8.055 1 59.62 342 TYR A CA 1
ATOM 2751 C C . TYR A 1 342 ? -20.297 24.062 -9.133 1 59.62 342 TYR A C 1
ATOM 2753 O O . TYR A 1 342 ? -20.281 24.531 -10.266 1 59.62 342 TYR A O 1
ATOM 2761 N N . ILE A 1 343 ? -19.531 22.953 -8.594 1 54.72 343 ILE A N 1
ATOM 2762 C CA . ILE A 1 343 ? -18.609 22.297 -9.508 1 54.72 343 ILE A CA 1
ATOM 2763 C C . ILE A 1 343 ? -18.984 20.828 -9.648 1 54.72 343 ILE A C 1
ATOM 2765 O O . ILE A 1 343 ? -19.297 20.156 -8.656 1 54.72 343 ILE A O 1
ATOM 2769 N N . ASN A 1 344 ? -19.391 20.266 -10.672 1 47.12 344 ASN A N 1
ATOM 2770 C CA . ASN A 1 344 ? -19.625 18.828 -10.828 1 47.12 344 ASN A CA 1
ATOM 2771 C C . ASN A 1 344 ? -18.438 18 -10.344 1 47.12 344 ASN A C 1
ATOM 2773 O O . ASN A 1 344 ? -17.328 18.141 -10.859 1 47.12 344 ASN A O 1
ATOM 2777 N N . PRO A 1 345 ? -18.594 17.312 -9.227 1 46.16 345 PRO A N 1
ATOM 2778 C CA . PRO A 1 345 ? -17.516 16.516 -8.648 1 46.16 345 PRO A CA 1
ATOM 2779 C C . PRO A 1 345 ? -16.828 15.609 -9.68 1 46.16 345 PRO A C 1
ATOM 2781 O O . PRO A 1 345 ? -15.625 15.367 -9.586 1 46.16 345 PRO A O 1
ATOM 2784 N N . ASN A 1 346 ? -17.703 14.969 -10.461 1 44.81 346 ASN A N 1
ATOM 2785 C CA . ASN A 1 346 ? -17.188 14.07 -11.484 1 44.81 346 ASN A CA 1
ATOM 2786 C C . ASN A 1 346 ? -16.141 14.758 -12.375 1 44.81 346 ASN A C 1
ATOM 2788 O O . ASN A 1 346 ? -15.242 14.109 -12.898 1 44.81 346 ASN A O 1
ATOM 2792 N N . ASP A 1 347 ? -16.344 15.938 -12.5 1 46.28 347 ASP A N 1
ATOM 2793 C CA . ASP A 1 347 ? -15.406 16.719 -13.305 1 46.28 347 ASP A CA 1
ATOM 2794 C C . ASP A 1 347 ? -14.086 16.906 -12.562 1 46.28 347 ASP A C 1
ATOM 2796 O O . ASP A 1 347 ? -13.062 17.188 -13.18 1 46.28 347 ASP A O 1
ATOM 2800 N N . LEU A 1 348 ? -14.227 16.859 -11.344 1 44.53 348 LEU A N 1
ATOM 2801 C CA . LEU A 1 348 ? -13.055 17.062 -10.492 1 44.53 348 LEU A CA 1
ATOM 2802 C C . LEU A 1 348 ? -12.188 15.812 -10.445 1 44.53 348 LEU A C 1
ATOM 2804 O O . LEU A 1 348 ? -10.961 15.906 -10.453 1 44.53 348 LEU A O 1
ATOM 2808 N N . LEU A 1 349 ? -12.875 14.57 -10.141 1 42.62 349 LEU A N 1
ATOM 2809 C CA . LEU A 1 349 ? -12.109 13.359 -9.859 1 42.62 349 LEU A CA 1
ATOM 2810 C C . LEU A 1 349 ? -11.898 12.539 -11.133 1 42.62 349 LEU A C 1
ATOM 2812 O O . LEU A 1 349 ? -11.188 11.539 -11.117 1 42.62 349 LEU A O 1
ATOM 2816 N N . ASP A 1 350 ? -12.961 12.5 -12 1 39.78 350 ASP A N 1
ATOM 2817 C CA . ASP A 1 350 ? -12.945 11.477 -13.039 1 39.78 350 ASP A CA 1
ATOM 2818 C C . ASP A 1 350 ? -11.859 11.773 -14.078 1 39.78 350 ASP A C 1
ATOM 2820 O O . ASP A 1 350 ? -12.039 12.633 -14.938 1 39.78 350 ASP A O 1
ATOM 2824 N N . ASN A 1 351 ? -10.633 11.492 -13.641 1 37.5 351 ASN A N 1
ATOM 2825 C CA . ASN A 1 351 ? -9.672 11.344 -14.727 1 37.5 351 ASN A CA 1
ATOM 2826 C C . ASN A 1 351 ? -10.211 10.453 -15.844 1 37.5 351 ASN A C 1
ATOM 2828 O O . ASN A 1 351 ? -9.539 10.242 -16.859 1 37.5 351 ASN A O 1
ATOM 2832 N N . SER A 1 352 ? -10.992 9.438 -15.539 1 33.06 352 SER A N 1
ATOM 2833 C CA . SER A 1 352 ? -11.242 8.359 -16.484 1 33.06 352 SER A CA 1
ATOM 2834 C C . SER A 1 352 ? -12.312 8.758 -17.5 1 33.06 352 SER A C 1
ATOM 2836 O O . SER A 1 352 ? -12.672 7.965 -18.375 1 33.06 352 SER A O 1
ATOM 2838 N N . LYS A 1 353 ? -13.344 9.453 -17.125 1 34.62 353 LYS A N 1
ATOM 2839 C CA . LYS A 1 353 ? -14.32 9.453 -18.203 1 34.62 353 LYS A CA 1
ATOM 2840 C C . LYS A 1 353 ? -13.711 9.992 -19.5 1 34.62 353 LYS A C 1
ATOM 2842 O O . LYS A 1 353 ? -12.75 10.758 -19.469 1 34.62 353 LYS A O 1
ATOM 2847 N N . ASN A 1 354 ? -14.375 9.578 -20.766 1 29.55 354 ASN A N 1
ATOM 2848 C CA . ASN A 1 354 ? -14.328 9.828 -22.203 1 29.55 354 ASN A CA 1
ATOM 2849 C C . ASN A 1 354 ? -14.039 11.297 -22.5 1 29.55 354 ASN A C 1
ATOM 2851 O O . ASN A 1 354 ? -14.289 12.164 -21.672 1 29.55 354 ASN A O 1
ATOM 2855 N N . THR A 1 355 ? -13.57 11.672 -23.766 1 29.02 355 THR A N 1
ATOM 2856 C CA . THR A 1 355 ? -13.055 12.656 -24.703 1 29.02 355 THR A CA 1
ATOM 2857 C C . THR A 1 355 ? -13.953 13.891 -24.75 1 29.02 355 THR A C 1
ATOM 2859 O O . THR A 1 355 ? -13.602 14.898 -25.359 1 29.02 355 THR A O 1
ATOM 2862 N N . ILE A 1 356 ? -15.32 13.789 -24.969 1 28.69 356 ILE A N 1
ATOM 2863 C CA . ILE A 1 356 ? -15.695 14.961 -25.75 1 28.69 356 ILE A CA 1
ATOM 2864 C C . ILE A 1 356 ? -15.609 16.219 -24.891 1 28.69 356 ILE A C 1
ATOM 2866 O O . ILE A 1 356 ? -16.031 17.297 -25.297 1 28.69 356 ILE A O 1
ATOM 2870 N N . ILE A 1 357 ? -15.844 16.141 -23.531 1 33.03 357 ILE A N 1
ATOM 2871 C CA . ILE A 1 357 ? -16.062 17.516 -23.094 1 33.03 357 ILE A CA 1
ATOM 2872 C C . ILE A 1 357 ? -14.766 18.312 -23.219 1 33.03 357 ILE A C 1
ATOM 2874 O O . ILE A 1 357 ? -13.68 17.781 -22.969 1 33.03 357 ILE A O 1
ATOM 2878 N N . TYR A 1 358 ? -14.859 19.797 -23.391 1 30.12 358 TYR A N 1
ATOM 2879 C CA . TYR A 1 358 ? -14.102 20.922 -23.891 1 30.12 358 TYR A CA 1
ATOM 2880 C C . TYR A 1 358 ? -12.859 21.172 -23.047 1 30.12 358 TYR A C 1
ATOM 2882 O O . TYR A 1 358 ? -12.828 20.828 -21.875 1 30.12 358 TYR A O 1
ATOM 2890 N N . GLU A 1 359 ? -11.797 21.781 -23.656 1 36.78 359 GLU A N 1
ATOM 2891 C CA . GLU A 1 359 ? -10.602 22.531 -23.25 1 36.78 359 GLU A CA 1
ATOM 2892 C C . GLU A 1 359 ? -10.797 23.172 -21.875 1 36.78 359 GLU A C 1
ATOM 2894 O O . GLU A 1 359 ? -9.844 23.281 -21.094 1 36.78 359 GLU A O 1
ATOM 2899 N N . GLN A 1 360 ? -12.008 23.625 -21.656 1 38.78 360 GLN A N 1
ATOM 2900 C CA . GLN A 1 360 ? -12.383 24.406 -20.484 1 38.78 360 GLN A CA 1
ATOM 2901 C C . GLN A 1 360 ? -12.359 23.547 -19.219 1 38.78 360 GLN A C 1
ATOM 2903 O O . GLN A 1 360 ? -12.047 24.031 -18.125 1 38.78 360 GLN A O 1
ATOM 2908 N N . ASP A 1 361 ? -12.547 22.203 -19.438 1 46.66 361 ASP A N 1
ATOM 2909 C CA . ASP A 1 361 ? -12.672 21.281 -18.328 1 46.66 361 ASP A CA 1
ATOM 2910 C C . ASP A 1 361 ? -11.312 20.969 -17.703 1 46.66 361 ASP A C 1
ATOM 2912 O O . ASP A 1 361 ? -11.172 20.906 -16.484 1 46.66 361 ASP A O 1
ATOM 2916 N N . ASN A 1 362 ? -10.367 20.906 -18.5 1 52.62 362 ASN A N 1
ATOM 2917 C CA . ASN A 1 362 ? -9.031 20.641 -17.969 1 52.62 362 ASN A CA 1
ATOM 2918 C C . ASN A 1 362 ? -8.5 21.844 -17.188 1 52.62 362 ASN A C 1
ATOM 2920 O O . ASN A 1 362 ? -7.844 21.656 -16.156 1 52.62 362 ASN A O 1
ATOM 2924 N N . VAL A 1 363 ? -8.852 23.016 -17.688 1 53.22 363 VAL A N 1
ATOM 2925 C CA . VAL A 1 363 ? -8.406 24.234 -17.016 1 53.22 363 VAL A CA 1
ATOM 2926 C C . VAL A 1 363 ? -9.117 24.375 -15.672 1 53.22 363 VAL A C 1
ATOM 2928 O O . VAL A 1 363 ? -8.492 24.719 -14.672 1 53.22 363 VAL A O 1
ATOM 2931 N N . LEU A 1 364 ? -10.414 24.047 -15.805 1 54.44 364 LEU A N 1
ATOM 2932 C CA . LEU A 1 364 ? -11.164 24.125 -14.555 1 54.44 364 LEU A CA 1
ATOM 2933 C C . LEU A 1 364 ? -10.656 23.094 -13.555 1 54.44 364 LEU A C 1
ATOM 2935 O O . LEU A 1 364 ? -10.516 23.391 -12.367 1 54.44 364 LEU A O 1
ATOM 2939 N N . LYS A 1 365 ? -10.336 22.031 -14.07 1 58.03 365 LYS A N 1
ATOM 2940 C CA . LYS A 1 365 ? -9.789 20.969 -13.219 1 58.03 365 LYS A CA 1
ATOM 2941 C C . LYS A 1 365 ? -8.453 21.391 -12.609 1 58.03 365 LYS A C 1
ATOM 2943 O O . LYS A 1 365 ? -8.227 21.203 -11.414 1 58.03 365 LYS A O 1
ATOM 2948 N N . GLU A 1 366 ? -7.773 21.953 -13.453 1 60.16 366 GLU A N 1
ATOM 2949 C CA . GLU A 1 366 ? -6.48 22.422 -12.969 1 60.16 366 GLU A CA 1
ATOM 2950 C C . GLU A 1 366 ? -6.648 23.531 -11.93 1 60.16 366 GLU A C 1
ATOM 2952 O O . GLU A 1 366 ? -5.93 23.562 -10.93 1 60.16 366 GLU A O 1
ATOM 2957 N N . LYS A 1 367 ? -7.566 24.312 -12.211 1 60.62 367 LYS A N 1
ATOM 2958 C CA . LYS A 1 367 ? -7.805 25.422 -11.289 1 60.62 367 LYS A CA 1
ATOM 2959 C C . LYS A 1 367 ? -8.391 24.922 -9.969 1 60.62 367 LYS A C 1
ATOM 2961 O O . LYS A 1 367 ? -8.062 25.453 -8.906 1 60.62 367 LYS A O 1
ATOM 2966 N N . MET A 1 368 ? -9.156 23.984 -10.047 1 60.84 368 MET A N 1
ATOM 2967 C CA . MET A 1 368 ? -9.727 23.406 -8.836 1 60.84 368 MET A CA 1
ATOM 2968 C C . MET A 1 368 ? -8.656 22.688 -8.023 1 60.84 368 MET A C 1
ATOM 2970 O O . MET A 1 368 ? -8.602 22.828 -6.797 1 60.84 368 MET A O 1
ATOM 2974 N N . ILE A 1 369 ? -7.91 22.016 -8.812 1 61 369 ILE A N 1
ATOM 2975 C CA . ILE A 1 369 ? -6.809 21.344 -8.133 1 61 369 ILE A CA 1
ATOM 2976 C C . ILE A 1 369 ? -5.93 22.359 -7.418 1 61 369 ILE A C 1
ATOM 2978 O O . ILE A 1 369 ? -5.52 22.141 -6.277 1 61 369 ILE A O 1
ATOM 2982 N N . ASN A 1 370 ? -5.863 23.391 -8.094 1 63 370 ASN A N 1
ATOM 2983 C CA . ASN A 1 370 ? -5.039 24.438 -7.512 1 63 370 ASN A CA 1
ATOM 2984 C C . ASN A 1 370 ? -5.707 25.062 -6.289 1 63 370 ASN A C 1
ATOM 2986 O O . ASN A 1 370 ? -5.023 25.484 -5.348 1 63 370 ASN A O 1
ATOM 2990 N N . LEU A 1 371 ? -7 25.047 -6.418 1 60.62 371 LEU A N 1
ATOM 2991 C CA . LEU A 1 371 ? -7.75 25.609 -5.297 1 60.62 371 LEU A CA 1
ATOM 2992 C C . LEU A 1 371 ? -7.629 24.719 -4.066 1 60.62 371 LEU A C 1
ATOM 2994 O O . LEU A 1 371 ? -7.559 25.203 -2.938 1 60.62 371 LEU A O 1
ATOM 2998 N N . PHE A 1 372 ? -7.559 23.469 -4.309 1 53.81 372 PHE A N 1
ATOM 2999 C CA . PHE A 1 372 ? -7.523 22.531 -3.193 1 53.81 372 PHE A CA 1
ATOM 3000 C C . PHE A 1 372 ? -6.086 22.141 -2.852 1 53.81 372 PHE A C 1
ATOM 3002 O O . PHE A 1 372 ? -5.809 20.984 -2.525 1 53.81 372 PHE A O 1
ATOM 3009 N N . SER A 1 373 ? -5.199 23.047 -3.094 1 54.22 373 SER A N 1
ATOM 3010 C CA . SER A 1 373 ? -3.82 22.844 -2.664 1 54.22 373 SER A CA 1
ATOM 3011 C C . SER A 1 373 ? -3.545 23.562 -1.345 1 54.22 373 SER A C 1
ATOM 3013 O O . SER A 1 373 ? -4.121 24.609 -1.07 1 54.22 373 SER A O 1
ATOM 3015 N N . THR A 1 374 ? -2.99 22.938 -0.372 1 43.06 374 THR A N 1
ATOM 3016 C CA . THR A 1 374 ? -2.695 23.484 0.953 1 43.06 374 THR A CA 1
ATOM 3017 C C . THR A 1 374 ? -1.796 24.703 0.853 1 43.06 374 THR A C 1
ATOM 3019 O O . THR A 1 374 ? -1.71 25.5 1.793 1 43.06 374 THR A O 1
ATOM 3022 N N . GLY A 1 375 ? -1.114 24.797 -0.266 1 48.88 375 GLY A N 1
ATOM 3023 C CA . GLY A 1 375 ? -0.25 25.953 -0.391 1 48.88 375 GLY A CA 1
ATOM 3024 C C . GLY A 1 375 ? -1.009 27.234 -0.686 1 48.88 375 GLY A C 1
ATOM 3025 O O . GLY A 1 375 ? -0.405 28.297 -0.852 1 48.88 375 GLY A O 1
ATOM 3026 N N . ASN A 1 376 ? -2.377 27.109 -0.81 1 49.59 376 ASN A N 1
ATOM 3027 C CA . ASN A 1 376 ? -3.133 28.297 -1.189 1 49.59 376 ASN A CA 1
ATOM 3028 C C . ASN A 1 376 ? -3.65 29.047 0.035 1 49.59 376 ASN A C 1
ATOM 3030 O O . ASN A 1 376 ? -4.387 28.484 0.849 1 49.59 376 ASN A O 1
ATOM 3034 N N . SER A 1 377 ? -2.977 30.141 0.245 1 51.47 377 SER A N 1
ATOM 3035 C CA . SER A 1 377 ? -3.654 31.062 1.14 1 51.47 377 SER A CA 1
ATOM 3036 C C . SER A 1 377 ? -5.02 31.469 0.589 1 51.47 377 SER A C 1
ATOM 3038 O O . SER A 1 377 ? -5.316 31.219 -0.581 1 51.47 377 SER A O 1
ATOM 3040 N N . VAL A 1 378 ? -5.867 31.781 1.389 1 45.16 378 VAL A N 1
ATOM 3041 C CA . VAL A 1 378 ? -7.191 32.25 0.978 1 45.16 378 VAL A CA 1
ATOM 3042 C C . VAL A 1 378 ? -7.055 33.281 -0.118 1 45.16 378 VAL A C 1
ATOM 3044 O O . VAL A 1 378 ? -7.867 33.344 -1.046 1 45.16 378 VAL A O 1
ATOM 3047 N N . GLU A 1 379 ? -6.027 34 0.042 1 50.94 379 GLU A N 1
ATOM 3048 C CA . GLU A 1 379 ? -5.824 35.031 -0.943 1 50.94 379 GLU A CA 1
ATOM 3049 C C . GLU A 1 379 ? -5.496 34.469 -2.316 1 50.94 379 GLU A C 1
ATOM 3051 O O . GLU A 1 379 ? -6.051 34.906 -3.328 1 50.94 379 GLU A O 1
ATOM 3056 N N . VAL A 1 380 ? -4.684 33.531 -2.307 1 56.25 380 VAL A N 1
ATOM 3057 C CA . VAL A 1 380 ? -4.305 32.906 -3.564 1 56.25 380 VAL A CA 1
ATOM 3058 C C . VAL A 1 380 ? -5.48 32.094 -4.117 1 56.25 380 VAL A C 1
ATOM 3060 O O . VAL A 1 380 ? -5.719 32.094 -5.324 1 56.25 380 VAL A O 1
ATOM 3063 N N . ALA A 1 381 ? -6.18 31.594 -3.15 1 57.59 381 ALA A N 1
ATOM 3064 C CA . ALA A 1 381 ? -7.375 30.844 -3.539 1 57.59 381 ALA A CA 1
ATOM 3065 C C . ALA A 1 381 ? -8.391 31.766 -4.219 1 57.59 381 ALA A C 1
ATOM 3067 O O . ALA A 1 381 ? -9.078 31.344 -5.156 1 57.59 381 ALA A O 1
ATOM 3068 N N . GLU A 1 382 ? -8.375 33 -3.701 1 57.62 382 GLU A N 1
ATOM 3069 C CA . GLU A 1 382 ? -9.305 33.969 -4.281 1 57.62 382 GLU A CA 1
ATOM 3070 C C . GLU A 1 382 ? -9.031 34.188 -5.77 1 57.62 382 GLU A C 1
ATOM 3072 O O . GLU A 1 382 ? -9.969 34.219 -6.574 1 57.62 382 GLU A O 1
ATOM 3077 N N . GLU A 1 383 ? -7.738 34.281 -6.008 1 60.38 383 GLU A N 1
ATOM 3078 C CA . GLU A 1 383 ? -7.383 34.469 -7.414 1 60.38 383 GLU A CA 1
ATOM 3079 C C . GLU A 1 383 ? -7.805 33.25 -8.258 1 60.38 383 GLU A C 1
ATOM 3081 O O . GLU A 1 383 ? -8.328 33.406 -9.359 1 60.38 383 GLU A O 1
ATOM 3086 N N . ASN A 1 384 ? -7.516 32.156 -7.68 1 61.09 384 ASN A N 1
ATOM 3087 C CA . ASN A 1 384 ? -7.898 30.938 -8.398 1 61.09 384 ASN A CA 1
ATOM 3088 C C . ASN A 1 384 ? -9.414 30.797 -8.492 1 61.09 384 ASN A C 1
ATOM 3090 O O . ASN A 1 384 ? -9.938 30.375 -9.523 1 61.09 384 ASN A O 1
ATOM 3094 N N . LEU A 1 385 ? -10 31.125 -7.41 1 58.62 385 LEU A N 1
ATOM 3095 C CA . LEU A 1 385 ? -11.453 31.078 -7.383 1 58.62 385 LEU A CA 1
ATOM 3096 C C . LEU A 1 385 ? -12.047 32.031 -8.422 1 58.62 385 LEU A C 1
ATOM 3098 O O . LEU A 1 385 ? -13 31.672 -9.125 1 58.62 385 LEU A O 1
ATOM 3102 N N . LYS A 1 386 ? -11.492 33.219 -8.32 1 55.5 386 LYS A N 1
ATOM 3103 C CA . LYS A 1 386 ? -11.969 34.156 -9.32 1 55.5 386 LYS A CA 1
ATOM 3104 C C . LYS A 1 386 ? -11.852 33.594 -10.727 1 55.5 386 LYS A C 1
ATOM 3106 O O . LYS A 1 386 ? -12.75 33.75 -11.555 1 55.5 386 LYS A O 1
ATOM 3111 N N . SER A 1 387 ? -10.734 32.938 -10.805 1 51.31 387 SER A N 1
ATOM 3112 C CA . SER A 1 387 ? -10.508 32.312 -12.109 1 51.31 387 SER A CA 1
ATOM 3113 C C . SER A 1 387 ? -11.5 31.203 -12.383 1 51.31 387 SER A C 1
ATOM 3115 O O . SER A 1 387 ? -11.938 31.016 -13.523 1 51.31 387 SER A O 1
ATOM 3117 N N . ILE A 1 388 ? -11.766 30.469 -11.391 1 52.31 388 ILE A N 1
ATOM 3118 C CA . ILE A 1 388 ? -12.727 29.375 -11.508 1 52.31 388 ILE A CA 1
ATOM 3119 C C . ILE A 1 388 ? -14.133 29.938 -11.695 1 52.31 388 ILE A C 1
ATOM 3121 O O . ILE A 1 388 ? -14.891 29.453 -12.547 1 52.31 388 ILE A O 1
ATOM 3125 N N . MET A 1 389 ? -14.492 30.891 -10.875 1 49.78 389 MET A N 1
ATOM 3126 C CA . MET A 1 389 ? -15.836 31.469 -10.891 1 49.78 389 MET A CA 1
ATOM 3127 C C . MET A 1 389 ? -16.109 32.156 -12.234 1 49.78 389 MET A C 1
ATOM 3129 O O . MET A 1 389 ? -17.266 32.188 -12.68 1 49.78 389 MET A O 1
ATOM 3133 N N . CYS A 1 390 ? -15.109 32.812 -12.742 1 45 390 CYS A N 1
ATOM 3134 C CA . CYS A 1 390 ? -15.305 33.375 -14.062 1 45 390 CYS A CA 1
ATOM 3135 C C . CYS A 1 390 ? -15.734 32.312 -15.07 1 45 390 CYS A C 1
ATOM 3137 O O . CYS A 1 390 ? -16.391 32.625 -16.062 1 45 390 CYS A O 1
ATOM 3139 N N . CYS A 1 391 ? -15.188 31.203 -14.812 1 40.81 391 CYS A N 1
ATOM 3140 C CA . CYS A 1 391 ? -15.508 30.141 -15.766 1 40.81 391 CYS A CA 1
ATOM 3141 C C . CYS A 1 391 ? -16.875 29.547 -15.469 1 40.81 391 CYS A C 1
ATOM 3143 O O . CYS A 1 391 ? -17.375 28.703 -16.219 1 40.81 391 CYS A O 1
ATOM 3145 N N . LEU A 1 392 ? -17.344 29.891 -14.344 1 40.75 392 LEU A N 1
ATOM 3146 C CA . LEU A 1 392 ? -18.688 29.422 -14.047 1 40.75 392 LEU A CA 1
ATOM 3147 C C . LEU A 1 392 ? -19.734 30.422 -14.492 1 40.75 392 LEU A C 1
ATOM 3149 O O . LEU A 1 392 ? -19.609 31.625 -14.211 1 40.75 392 LEU A O 1
ATOM 3153 N N . PRO A 1 393 ? -20.469 30.188 -15.508 1 38.66 393 PRO A N 1
ATOM 3154 C CA . PRO A 1 393 ? -21.406 31.141 -16.125 1 38.66 393 PRO A CA 1
ATOM 3155 C C . PRO A 1 393 ? -22.156 31.984 -15.102 1 38.66 393 PRO A C 1
ATOM 3157 O O . PRO A 1 393 ? -22.453 33.156 -15.359 1 38.66 393 PRO A O 1
ATOM 3160 N N . ASN A 1 394 ? -23.047 31.438 -14.258 1 38.47 394 ASN A N 1
ATOM 3161 C CA . ASN A 1 394 ? -24.203 32.125 -13.656 1 38.47 394 ASN A CA 1
ATOM 3162 C C . ASN A 1 394 ? -23.812 32.844 -12.375 1 38.47 394 ASN A C 1
ATOM 3164 O O . ASN A 1 394 ? -24.688 33.25 -11.594 1 38.47 394 ASN A O 1
ATOM 3168 N N . ILE A 1 395 ? -22.812 32.625 -11.789 1 41.28 395 ILE A N 1
ATOM 3169 C CA . ILE A 1 395 ? -22.609 33.438 -10.578 1 41.28 395 ILE A CA 1
ATOM 3170 C C . ILE A 1 395 ? -22.094 34.812 -10.945 1 41.28 395 ILE A C 1
ATOM 3172 O O . ILE A 1 395 ? -21 34.938 -11.477 1 41.28 395 ILE A O 1
ATOM 3176 N N . ASP A 1 396 ? -23 35.688 -11.281 1 40.19 396 ASP A N 1
ATOM 3177 C CA . ASP A 1 396 ? -22.734 37.125 -11.375 1 40.19 396 ASP A CA 1
ATOM 3178 C C . ASP A 1 396 ? -22.172 37.656 -10.062 1 40.19 396 ASP A C 1
ATOM 3180 O O . ASP A 1 396 ? -22.922 38.156 -9.219 1 40.19 396 ASP A O 1
ATOM 3184 N N . ALA A 1 397 ? -21.266 37.094 -9.414 1 43.75 397 ALA A N 1
ATOM 3185 C CA . ALA A 1 397 ? -20.766 37.719 -8.203 1 43.75 397 ALA A CA 1
ATOM 3186 C C . ALA A 1 397 ? -19.609 38.656 -8.523 1 43.75 397 ALA A C 1
ATOM 3188 O O . ALA A 1 397 ? -18.438 38.312 -8.281 1 43.75 397 ALA A O 1
ATOM 3189 N N . PRO A 1 398 ? -19.859 39.625 -9.234 1 46.81 398 PRO A N 1
ATOM 3190 C CA . PRO A 1 398 ? -18.812 40.625 -9.594 1 46.81 398 PRO A CA 1
ATOM 3191 C C . PRO A 1 398 ? -18.016 41.094 -8.383 1 46.81 398 PRO A C 1
ATOM 3193 O O . PRO A 1 398 ? -16.859 41.5 -8.531 1 46.81 398 PRO A O 1
ATOM 3196 N N . ASN A 1 399 ? -18.594 41.062 -7.07 1 52.62 399 ASN A N 1
ATOM 3197 C CA . ASN A 1 399 ? -17.953 41.656 -5.914 1 52.62 399 ASN A CA 1
ATOM 3198 C C . ASN A 1 399 ? -17.438 40.625 -4.934 1 52.62 399 ASN A C 1
ATOM 3200 O O . ASN A 1 399 ? -17.328 40.906 -3.734 1 52.62 399 ASN A O 1
ATOM 3204 N N . LEU A 1 400 ? -17.188 39.5 -5.41 1 60.84 400 LEU A N 1
ATOM 3205 C CA . LEU A 1 400 ? -16.703 38.469 -4.488 1 60.84 400 LEU A CA 1
ATOM 3206 C C . LEU A 1 400 ? -15.234 38.688 -4.145 1 60.84 400 LEU A C 1
ATOM 3208 O O . LEU A 1 400 ? -14.406 38.906 -5.035 1 60.84 400 LEU A O 1
ATOM 3212 N N . GLY A 1 401 ? -15.008 39.062 -2.877 1 63.22 401 GLY A N 1
ATOM 3213 C CA . GLY A 1 401 ? -13.648 39.281 -2.402 1 63.22 401 GLY A CA 1
ATOM 3214 C C . GLY A 1 401 ? -13.18 38.188 -1.452 1 63.22 401 GLY A C 1
ATOM 3215 O O . GLY A 1 401 ? -13.852 37.156 -1.284 1 63.22 401 GLY A O 1
ATOM 3216 N N . TYR A 1 402 ? -12.031 38.312 -0.958 1 67 402 TYR A N 1
ATOM 3217 C CA . TYR A 1 402 ? -11.344 37.438 -0.029 1 67 402 TYR A CA 1
ATOM 3218 C C . TYR A 1 402 ? -12.156 37.25 1.246 1 67 402 TYR A C 1
ATOM 3220 O O . TYR A 1 402 ? -12.148 36.156 1.834 1 67 402 TYR A O 1
ATOM 3228 N N . ASP A 1 403 ? -13.031 38.156 1.431 1 74.5 403 ASP A N 1
ATOM 3229 C CA . ASP A 1 403 ? -13.812 38.125 2.662 1 74.5 403 ASP A CA 1
ATOM 3230 C C . ASP A 1 403 ? -14.992 37.156 2.553 1 74.5 403 ASP A C 1
ATOM 3232 O O . ASP A 1 403 ? -15.578 36.781 3.564 1 74.5 403 ASP A O 1
ATOM 3236 N N . ASN A 1 404 ? -15.211 36.719 1.361 1 77.81 404 ASN A N 1
ATOM 3237 C CA . ASN A 1 404 ? -16.375 35.844 1.137 1 77.81 404 ASN A CA 1
ATOM 3238 C C . ASN A 1 404 ? -15.992 34.375 1.157 1 77.81 404 ASN A C 1
ATOM 3240 O O . ASN A 1 404 ? -16.875 33.5 1.208 1 77.81 404 ASN A O 1
ATOM 3244 N N . LEU A 1 405 ? -14.742 34.188 1.252 1 79.81 405 LEU A N 1
ATOM 3245 C CA . LEU A 1 405 ? -14.297 32.781 1.184 1 79.81 405 LEU A CA 1
ATOM 3246 C C . LEU A 1 405 ? -14.062 32.219 2.58 1 79.81 405 LEU A C 1
ATOM 3248 O O . LEU A 1 405 ? -13.492 32.906 3.441 1 79.81 405 LEU A O 1
ATOM 3252 N N . PHE A 1 406 ? -14.609 31.031 2.76 1 88.25 406 PHE A N 1
ATOM 3253 C CA . PHE A 1 406 ? -14.469 30.328 4.027 1 88.25 406 PHE A CA 1
ATOM 3254 C C . PHE A 1 406 ? -13.953 28.906 3.797 1 88.25 406 PHE A C 1
ATOM 3256 O O . PHE A 1 406 ? -14.477 28.188 2.955 1 88.25 406 PHE A O 1
ATOM 3263 N N . ARG A 1 407 ? -12.945 28.516 4.562 1 89.31 407 ARG A N 1
ATOM 3264 C CA . ARG A 1 407 ? -12.32 27.219 4.344 1 89.31 407 ARG A CA 1
ATOM 3265 C C . ARG A 1 407 ? -12.352 26.375 5.613 1 89.31 407 ARG A C 1
ATOM 3267 O O . ARG A 1 407 ? -12.156 26.891 6.715 1 89.31 407 ARG A O 1
ATOM 3274 N N . ILE A 1 408 ? -12.641 25.125 5.426 1 93.06 408 ILE A N 1
ATOM 3275 C CA . ILE A 1 408 ? -12.469 24.141 6.484 1 93.06 408 ILE A CA 1
ATOM 3276 C C . ILE A 1 408 ? -11.328 23.188 6.125 1 93.06 408 ILE A C 1
ATOM 3278 O O . ILE A 1 408 ? -11.25 22.688 5 1 93.06 408 ILE A O 1
ATOM 3282 N N . ILE A 1 409 ? -10.445 22.984 7.031 1 93.62 409 ILE A N 1
ATOM 3283 C CA . ILE A 1 409 ? -9.336 22.062 6.816 1 93.62 409 ILE A CA 1
ATOM 3284 C C . ILE A 1 409 ? -9.273 21.062 7.957 1 93.62 409 ILE A C 1
ATOM 3286 O O . ILE A 1 409 ? -9.477 21.406 9.125 1 93.62 409 ILE A O 1
ATOM 3290 N N . ILE A 1 410 ? -9.203 19.859 7.633 1 97.25 410 ILE A N 1
ATOM 3291 C CA . ILE A 1 410 ? -8.773 18.828 8.578 1 97.25 410 ILE A CA 1
ATOM 3292 C C . ILE A 1 410 ? -7.312 18.469 8.336 1 97.25 410 ILE A C 1
ATOM 3294 O O . ILE A 1 410 ? -6.934 18.109 7.219 1 97.25 410 ILE A O 1
ATOM 3298 N N . MET A 1 411 ? -6.527 18.656 9.289 1 96.44 411 MET A N 1
ATOM 3299 C CA . MET A 1 411 ? -5.102 18.359 9.188 1 96.44 411 MET A CA 1
ATOM 3300 C C . MET A 1 411 ? -4.672 17.375 10.266 1 96.44 411 MET A C 1
ATOM 3302 O O . MET A 1 411 ? -4.602 17.719 11.445 1 96.44 411 MET A O 1
ATOM 3306 N N . GLN A 1 412 ? -4.371 16.203 9.844 1 97.12 412 GLN A N 1
ATOM 3307 C CA . GLN A 1 412 ? -3.912 15.18 10.766 1 97.12 412 GLN A CA 1
ATOM 3308 C C . GLN A 1 412 ? -2.395 15.023 10.711 1 97.12 412 GLN A C 1
ATOM 3310 O O . GLN A 1 412 ? -1.816 14.898 9.633 1 97.12 412 GLN A O 1
ATOM 3315 N N . PHE A 1 413 ? -1.775 15.062 11.828 1 96.19 413 PHE A N 1
ATOM 3316 C CA . PHE A 1 413 ? -0.35 14.781 11.922 1 96.19 413 PHE A CA 1
ATOM 3317 C C . PHE A 1 413 ? -0.117 13.367 12.453 1 96.19 413 PHE A C 1
ATOM 3319 O O . PHE A 1 413 ? -0.501 13.047 13.578 1 96.19 413 PHE A O 1
ATOM 3326 N N . ILE A 1 414 ? 0.589 12.609 11.695 1 95.62 414 ILE A N 1
ATOM 3327 C CA . ILE A 1 414 ? 0.853 11.203 11.984 1 95.62 414 ILE A CA 1
ATOM 3328 C C . ILE A 1 414 ? 1.823 11.086 13.156 1 95.62 414 ILE A C 1
ATOM 3330 O O . ILE A 1 414 ? 2.715 11.922 13.32 1 95.62 414 ILE A O 1
ATOM 3334 N N . ASP A 1 415 ? 1.632 10.109 14 1 96.25 415 ASP A N 1
ATOM 3335 C CA . ASP A 1 415 ? 2.555 9.789 15.086 1 96.25 415 ASP A CA 1
ATOM 3336 C C . ASP A 1 415 ? 2.965 8.32 15.039 1 96.25 415 ASP A C 1
ATOM 3338 O O . ASP A 1 415 ? 2.775 7.648 14.023 1 96.25 415 ASP A O 1
ATOM 3342 N N . ALA A 1 416 ? 3.59 7.824 16.125 1 95.62 416 ALA A N 1
ATOM 3343 C CA . ALA A 1 416 ? 4.156 6.477 16.094 1 95.62 416 ALA A CA 1
ATOM 3344 C C . ALA A 1 416 ? 3.062 5.422 16 1 95.62 416 ALA A C 1
ATOM 3346 O O . ALA A 1 416 ? 3.283 4.336 15.453 1 95.62 416 ALA A O 1
ATOM 3347 N N . TYR A 1 417 ? 1.836 5.715 16.5 1 96.06 417 TYR A N 1
ATOM 3348 C CA . TYR A 1 417 ? 0.746 4.746 16.531 1 96.06 417 TYR A CA 1
ATOM 3349 C C . TYR A 1 417 ? 0.195 4.504 15.125 1 96.06 417 TYR A C 1
ATOM 3351 O O . TYR A 1 417 ? -0.006 3.359 14.719 1 96.06 417 TYR A O 1
ATOM 3359 N N . ASN A 1 418 ? -0.057 5.48 14.391 1 96.94 418 ASN A N 1
ATOM 3360 C CA . ASN A 1 418 ? -0.615 5.332 13.055 1 96.94 418 ASN A CA 1
ATOM 3361 C C . ASN A 1 418 ? 0.41 5.684 11.977 1 96.94 418 ASN A C 1
ATOM 3363 O O . ASN A 1 418 ? 0.047 6.148 10.891 1 96.94 418 ASN A O 1
ATOM 3367 N N . PHE A 1 419 ? 1.686 5.512 12.32 1 97.19 419 PHE A N 1
ATOM 3368 C CA . PHE A 1 419 ? 2.742 5.871 11.383 1 97.19 419 PHE A CA 1
ATOM 3369 C C . PHE A 1 419 ? 2.645 5.039 10.109 1 97.19 419 PHE A C 1
ATOM 3371 O O . PHE A 1 419 ? 2.586 3.809 10.172 1 97.19 419 PHE A O 1
ATOM 3378 N N . ASP A 1 420 ? 2.576 5.609 9.023 1 96.75 420 ASP A N 1
ATOM 3379 C CA . ASP A 1 420 ? 2.541 5.004 7.695 1 96.75 420 ASP A CA 1
ATOM 3380 C C . ASP A 1 420 ? 3.59 5.629 6.773 1 96.75 420 ASP A C 1
ATOM 3382 O O . ASP A 1 420 ? 3.418 6.754 6.309 1 96.75 420 ASP A O 1
ATOM 3386 N N . VAL A 1 421 ? 4.613 4.898 6.461 1 95.56 421 VAL A N 1
ATOM 3387 C CA . VAL A 1 421 ? 5.699 5.402 5.629 1 95.56 421 VAL A CA 1
ATOM 3388 C C . VAL A 1 421 ? 5.141 5.918 4.305 1 95.56 421 VAL A C 1
ATOM 3390 O O . VAL A 1 421 ? 5.605 6.934 3.779 1 95.56 421 VAL A O 1
ATOM 3393 N N . ARG A 1 422 ? 4.172 5.211 3.73 1 95.19 422 ARG A N 1
ATOM 3394 C CA . ARG A 1 422 ? 3.564 5.648 2.479 1 95.19 422 ARG A CA 1
ATOM 3395 C C . ARG A 1 422 ? 3.041 7.074 2.592 1 95.19 422 ARG A C 1
ATOM 3397 O O . ARG A 1 422 ? 3.301 7.91 1.723 1 95.19 422 ARG A O 1
ATOM 3404 N N . ALA A 1 423 ? 2.383 7.363 3.666 1 95 423 ALA A N 1
ATOM 3405 C CA . ALA A 1 423 ? 1.756 8.664 3.875 1 95 423 ALA A CA 1
ATOM 3406 C C . ALA A 1 423 ? 2.801 9.734 4.195 1 95 423 ALA A C 1
ATOM 3408 O O . ALA A 1 423 ? 2.709 10.867 3.711 1 95 423 ALA A O 1
ATOM 3409 N N . ILE A 1 424 ? 3.775 9.391 4.969 1 95.06 424 ILE A N 1
ATOM 3410 C CA . ILE A 1 424 ? 4.781 10.344 5.434 1 95.06 424 ILE A CA 1
ATOM 3411 C C . ILE A 1 424 ? 5.594 10.859 4.246 1 95.06 424 ILE A C 1
ATOM 3413 O O . ILE A 1 424 ? 6.004 12.023 4.227 1 95.06 424 ILE A O 1
ATOM 3417 N N . LYS A 1 425 ? 5.801 10.039 3.266 1 94.12 425 LYS A N 1
ATOM 3418 C CA . LYS A 1 425 ? 6.578 10.43 2.092 1 94.12 425 LYS A CA 1
ATOM 3419 C C . LYS A 1 425 ? 5.914 11.586 1.354 1 94.12 425 LYS A C 1
ATOM 3421 O O . LYS A 1 425 ? 6.566 12.297 0.581 1 94.12 425 LYS A O 1
ATOM 3426 N N . LYS A 1 426 ? 4.621 11.828 1.638 1 93.5 426 LYS A N 1
ATOM 3427 C CA . LYS A 1 426 ? 3.898 12.914 0.978 1 93.5 426 LYS A CA 1
ATOM 3428 C C . LYS A 1 426 ? 3.625 14.062 1.945 1 93.5 426 LYS A C 1
ATOM 3430 O O . LYS A 1 426 ? 2.908 15.008 1.608 1 93.5 426 LYS A O 1
ATOM 3435 N N . SER A 1 427 ? 4.168 13.93 3.113 1 94.25 427 SER A N 1
ATOM 3436 C CA . SER A 1 427 ? 3.992 15.039 4.047 1 94.25 427 SER A CA 1
ATOM 3437 C C . SER A 1 427 ? 4.41 16.359 3.42 1 94.25 427 SER A C 1
ATOM 3439 O O . SER A 1 427 ? 5.418 16.438 2.711 1 94.25 427 SER A O 1
ATOM 3441 N N . CYS A 1 428 ? 3.578 17.438 3.645 1 93.56 428 CYS A N 1
ATOM 3442 C CA . CYS A 1 428 ? 3.879 18.703 2.984 1 93.56 428 CYS A CA 1
ATOM 3443 C C . CYS A 1 428 ? 3.949 19.828 3.994 1 93.56 428 CYS A C 1
ATOM 3445 O O . CYS A 1 428 ? 4.074 21 3.613 1 93.56 428 CYS A O 1
ATOM 3447 N N . VAL A 1 429 ? 3.734 19.531 5.23 1 94.88 429 VAL A N 1
ATOM 3448 C CA . VAL A 1 429 ? 3.982 20.484 6.316 1 94.88 429 VAL A CA 1
ATOM 3449 C C . VAL A 1 429 ? 5.312 20.156 6.992 1 94.88 429 VAL A C 1
ATOM 3451 O O . VAL A 1 429 ? 5.484 19.047 7.531 1 94.88 429 VAL A O 1
ATOM 3454 N N . HIS A 1 430 ? 6.238 21.094 6.918 1 96.44 430 HIS A N 1
ATOM 3455 C CA . HIS A 1 430 ? 7.594 20.828 7.391 1 96.44 430 HIS A CA 1
ATOM 3456 C C . HIS A 1 430 ? 8.039 21.875 8.398 1 96.44 430 HIS A C 1
ATOM 3458 O O . HIS A 1 430 ? 7.453 22.969 8.469 1 96.44 430 HIS A O 1
ATOM 3464 N N . ILE A 1 431 ? 9.016 21.516 9.172 1 96.81 431 ILE A N 1
ATOM 3465 C CA . ILE A 1 431 ? 9.656 22.422 10.117 1 96.81 431 ILE A CA 1
ATOM 3466 C C . ILE A 1 431 ? 11.109 22.641 9.711 1 96.81 431 ILE A C 1
ATOM 3468 O O . ILE A 1 431 ? 11.836 21.688 9.422 1 96.81 431 ILE A O 1
ATOM 3472 N N . VAL A 1 432 ? 11.5 23.891 9.625 1 96.56 432 VAL A N 1
ATOM 3473 C CA . VAL A 1 432 ? 12.922 24.172 9.461 1 96.56 432 VAL A CA 1
ATOM 3474 C C . VAL A 1 432 ? 13.625 24.094 10.812 1 96.56 432 VAL A C 1
ATOM 3476 O O . VAL A 1 432 ? 13.289 24.859 11.734 1 96.56 432 VAL A O 1
ATOM 3479 N N . ASN A 1 433 ? 14.477 23.188 10.906 1 91.88 433 ASN A N 1
ATOM 3480 C CA . ASN A 1 433 ? 15.18 22.953 12.172 1 91.88 433 ASN A CA 1
ATOM 3481 C C . ASN A 1 433 ? 16.359 23.906 12.352 1 91.88 433 ASN A C 1
ATOM 3483 O O . ASN A 1 433 ? 16.719 24.641 11.422 1 91.88 433 ASN A O 1
ATOM 3487 N N . LYS A 1 434 ? 16.953 23.906 13.531 1 87.75 434 LYS A N 1
ATOM 3488 C CA . LYS A 1 434 ? 18.047 24.812 13.898 1 87.75 434 LYS A CA 1
ATOM 3489 C C . LYS A 1 434 ? 19.297 24.547 13.062 1 87.75 434 LYS A C 1
ATOM 3491 O O . LYS A 1 434 ? 20.125 25.422 12.883 1 87.75 434 LYS A O 1
ATOM 3496 N N . ASP A 1 435 ? 19.438 23.344 12.547 1 88.25 435 ASP A N 1
ATOM 3497 C CA . ASP A 1 435 ? 20.562 23.016 11.68 1 88.25 435 ASP A CA 1
ATOM 3498 C C . ASP A 1 435 ? 20.219 23.25 10.211 1 88.25 435 ASP A C 1
ATOM 3500 O O . ASP A 1 435 ? 20.922 22.766 9.32 1 88.25 435 ASP A O 1
ATOM 3504 N N . ASN A 1 436 ? 19.094 23.891 9.969 1 91.62 436 ASN A N 1
ATOM 3505 C CA . ASN A 1 436 ? 18.641 24.344 8.656 1 91.62 436 ASN A CA 1
ATOM 3506 C C . ASN A 1 436 ? 18.156 23.172 7.789 1 91.62 436 ASN A C 1
ATOM 3508 O O . ASN A 1 436 ? 18.047 23.312 6.57 1 91.62 436 ASN A O 1
ATOM 3512 N N . LYS A 1 437 ? 17.938 22.078 8.398 1 92.19 437 LYS A N 1
ATOM 3513 C CA . LYS A 1 437 ? 17.25 21.016 7.691 1 92.19 437 LYS A CA 1
ATOM 3514 C C . LYS A 1 437 ? 15.734 21.219 7.742 1 92.19 437 LYS A C 1
ATOM 3516 O O . LYS A 1 437 ? 15.203 21.75 8.719 1 92.19 437 LYS A O 1
ATOM 3521 N N . ILE A 1 438 ? 15.164 20.875 6.738 1 95.38 438 ILE A N 1
ATOM 3522 C CA . ILE A 1 438 ? 13.711 20.953 6.688 1 95.38 438 ILE A CA 1
ATOM 3523 C C . ILE A 1 438 ? 13.117 19.547 6.84 1 95.38 438 ILE A C 1
ATOM 3525 O O . ILE A 1 438 ? 13.344 18.672 6 1 95.38 438 ILE A O 1
ATOM 3529 N N . ILE A 1 439 ? 12.391 19.344 7.871 1 95 439 ILE A N 1
ATOM 3530 C CA . ILE A 1 439 ? 11.945 18.031 8.305 1 95 439 ILE A CA 1
ATOM 3531 C C . ILE A 1 439 ? 10.422 18 8.398 1 95 439 ILE A C 1
ATOM 3533 O O . ILE A 1 439 ? 9.805 18.953 8.875 1 95 439 ILE A O 1
ATOM 3537 N N . PRO A 1 440 ? 9.82 16.906 7.883 1 95.12 440 PRO A N 1
ATOM 3538 C CA . PRO A 1 440 ? 8.367 16.797 8.078 1 95.12 440 PRO A CA 1
ATOM 3539 C C . PRO A 1 440 ? 7.949 17.016 9.531 1 95.12 440 PRO A C 1
ATOM 3541 O O . PRO A 1 440 ? 8.633 16.547 10.445 1 95.12 440 PRO A O 1
ATOM 3544 N N . PHE A 1 441 ? 6.812 17.688 9.703 1 95.94 441 PHE A N 1
ATOM 3545 C CA . PHE A 1 441 ? 6.305 18.031 11.023 1 95.94 441 PHE A CA 1
ATOM 3546 C C . PHE A 1 441 ? 6.207 16.781 11.906 1 95.94 441 PHE A C 1
ATOM 3548 O O . PHE A 1 441 ? 6.637 16.812 13.055 1 95.94 441 PHE A O 1
ATOM 3555 N N . GLU A 1 442 ? 5.723 15.68 11.375 1 94.94 442 GLU A N 1
ATOM 3556 C CA . GLU A 1 442 ? 5.496 14.43 12.102 1 94.94 442 GLU A CA 1
ATOM 3557 C C . GLU A 1 442 ? 6.805 13.844 12.609 1 94.94 442 GLU A C 1
ATOM 3559 O O . GLU A 1 442 ? 6.93 13.523 13.797 1 94.94 442 GLU A O 1
ATOM 3564 N N . THR A 1 443 ? 7.773 13.758 11.734 1 94.19 443 THR A N 1
ATOM 3565 C CA . THR A 1 443 ? 9.016 13.086 12.086 1 94.19 443 THR A CA 1
ATOM 3566 C C . THR A 1 443 ? 9.898 13.984 12.945 1 94.19 443 THR A C 1
ATOM 3568 O O . THR A 1 443 ? 10.641 13.5 13.797 1 94.19 443 THR A O 1
ATOM 3571 N N . MET A 1 444 ? 9.766 15.312 12.781 1 94.5 444 MET A N 1
ATOM 3572 C CA . MET A 1 444 ? 10.461 16.234 13.672 1 94.5 444 MET A CA 1
ATOM 3573 C C . MET A 1 444 ? 10.102 15.961 15.125 1 94.5 444 MET A C 1
ATOM 3575 O O . MET A 1 444 ? 10.984 15.867 15.984 1 94.5 444 MET A O 1
ATOM 3579 N N . ASN A 1 445 ? 8.844 15.789 15.352 1 93.62 445 ASN A N 1
ATOM 3580 C CA . ASN A 1 445 ? 8.336 15.648 16.719 1 93.62 445 ASN A CA 1
ATOM 3581 C C . ASN A 1 445 ? 8.586 14.25 17.266 1 93.62 445 ASN A C 1
ATOM 3583 O O . ASN A 1 445 ? 8.57 14.039 18.469 1 93.62 445 ASN A O 1
ATOM 3587 N N . LEU A 1 446 ? 8.883 13.312 16.422 1 92.19 446 LEU A N 1
ATOM 3588 C CA . LEU A 1 446 ? 9.094 11.938 16.859 1 92.19 446 LEU A CA 1
ATOM 3589 C C . LEU A 1 446 ? 10.578 11.672 17.109 1 92.19 446 LEU A C 1
ATOM 3591 O O . LEU A 1 446 ? 10.93 10.93 18.016 1 92.19 446 LEU A O 1
ATOM 3595 N N . PHE A 1 447 ? 11.438 12.367 16.281 1 92.06 447 PHE A N 1
ATOM 3596 C CA . PHE A 1 447 ? 12.812 11.883 16.266 1 92.06 447 PHE A CA 1
ATOM 3597 C C . PHE A 1 447 ? 13.789 13.039 16.484 1 92.06 447 PHE A C 1
ATOM 3599 O O . PHE A 1 447 ? 14.906 12.828 16.969 1 92.06 447 PHE A O 1
ATOM 3606 N N . TYR A 1 448 ? 13.492 14.195 16.125 1 89.88 448 TYR A N 1
ATOM 3607 C CA . TYR A 1 448 ? 14.562 15.156 15.891 1 89.88 448 TYR A CA 1
ATOM 3608 C C . TYR A 1 448 ? 14.508 16.297 16.906 1 89.88 448 TYR A C 1
ATOM 3610 O O . TYR A 1 448 ? 15.422 17.125 16.969 1 89.88 448 TYR A O 1
ATOM 3618 N N . ARG A 1 449 ? 13.477 16.297 17.688 1 89 449 ARG A N 1
ATOM 3619 C CA . ARG A 1 449 ? 13.359 17.344 18.703 1 89 449 ARG A CA 1
ATOM 3620 C C . ARG A 1 449 ? 14.195 17 19.922 1 89 449 ARG A C 1
ATOM 3622 O O . ARG A 1 449 ? 14.016 15.938 20.531 1 89 449 ARG A O 1
ATOM 3629 N N . ASP A 1 450 ? 15.125 17.828 20.25 1 84.19 450 ASP A N 1
ATOM 3630 C CA . ASP A 1 450 ? 15.891 17.797 21.5 1 84.19 450 ASP A CA 1
ATOM 3631 C C . ASP A 1 450 ? 16.516 16.422 21.719 1 84.19 450 ASP A C 1
ATOM 3633 O O . ASP A 1 450 ? 17.203 15.891 20.844 1 84.19 450 ASP A O 1
ATOM 3637 N N . ASP A 1 451 ? 16.031 15.766 22.906 1 81.62 451 ASP A N 1
ATOM 3638 C CA . ASP A 1 451 ? 16.719 14.547 23.312 1 81.62 451 ASP A CA 1
ATOM 3639 C C . ASP A 1 451 ? 16.25 13.352 22.484 1 81.62 451 ASP A C 1
ATOM 3641 O O . ASP A 1 451 ? 16.844 12.273 22.547 1 81.62 451 ASP A O 1
ATOM 3645 N N . LYS A 1 452 ? 15.352 13.555 21.719 1 87.12 452 LYS A N 1
ATOM 3646 C CA . LYS A 1 452 ? 14.867 12.469 20.859 1 87.12 452 LYS A CA 1
ATOM 3647 C C . LYS A 1 452 ? 15.914 12.055 19.844 1 87.12 452 LYS A C 1
ATOM 3649 O O . LYS A 1 452 ? 15.883 10.93 19.328 1 87.12 452 LYS A O 1
ATOM 3654 N N . GLN A 1 453 ? 16.812 12.914 19.578 1 85.31 453 GLN A N 1
ATOM 3655 C CA . GLN A 1 453 ? 17.875 12.641 18.609 1 85.31 453 GLN A CA 1
ATOM 3656 C C . GLN A 1 453 ? 18.781 11.516 19.094 1 85.31 453 GLN A C 1
ATOM 3658 O O . GLN A 1 453 ? 19.359 10.789 18.297 1 85.31 453 GLN A O 1
ATOM 3663 N N . ILE A 1 454 ? 18.906 11.477 20.391 1 86.19 454 ILE A N 1
ATOM 3664 C CA . ILE A 1 454 ? 19.734 10.422 20.969 1 86.19 454 ILE A CA 1
ATOM 3665 C C . ILE A 1 454 ? 19.141 9.062 20.609 1 86.19 454 ILE A C 1
ATOM 3667 O O . ILE A 1 454 ? 19.859 8.164 20.172 1 86.19 454 ILE A O 1
ATOM 3671 N N . LYS A 1 455 ? 17.906 8.945 20.797 1 87.69 455 LYS A N 1
ATOM 3672 C CA . LYS A 1 455 ? 17.219 7.703 20.469 1 87.69 455 LYS A CA 1
ATOM 3673 C C . LYS A 1 455 ? 17.328 7.406 18.969 1 87.69 455 LYS A C 1
ATOM 3675 O O . LYS A 1 455 ? 17.484 6.254 18.562 1 87.69 455 LYS A O 1
ATOM 3680 N N . LEU A 1 456 ? 17.219 8.352 18.188 1 88.25 456 LEU A N 1
ATOM 3681 C CA . LEU A 1 456 ? 17.344 8.195 16.734 1 88.25 456 LEU A CA 1
ATOM 3682 C C . LEU A 1 456 ? 18.719 7.609 16.375 1 88.25 456 LEU A C 1
ATOM 3684 O O . LEU A 1 456 ? 18.812 6.711 15.539 1 88.25 456 LEU A O 1
ATOM 3688 N N . GLU A 1 457 ? 19.703 8.156 16.984 1 86.88 457 GLU A N 1
ATOM 3689 C CA . GLU A 1 457 ? 21.047 7.656 16.719 1 86.88 457 GLU A CA 1
ATOM 3690 C C . GLU A 1 457 ? 21.172 6.191 17.125 1 86.88 457 GLU A C 1
ATOM 3692 O O . GLU A 1 457 ? 21.859 5.414 16.469 1 86.88 457 GLU A O 1
ATOM 3697 N N . GLU A 1 458 ? 20.547 5.859 18.203 1 86.69 458 GLU A N 1
ATOM 3698 C CA . GLU A 1 458 ? 20.531 4.465 18.625 1 86.69 458 GLU A CA 1
ATOM 3699 C C . GLU A 1 458 ? 19.875 3.574 17.578 1 86.69 458 GLU A C 1
ATOM 3701 O O . GLU A 1 458 ? 20.375 2.488 17.281 1 86.69 458 GLU A O 1
ATOM 3706 N N . LEU A 1 459 ? 18.844 4.008 17.078 1 85 459 LEU A N 1
ATOM 3707 C CA . LEU A 1 459 ? 18.125 3.26 16.062 1 85 459 LEU A CA 1
ATOM 3708 C C . LEU A 1 459 ? 18.938 3.139 14.781 1 85 459 LEU A C 1
ATOM 3710 O O . LEU A 1 459 ? 18.984 2.072 14.164 1 85 459 LEU A O 1
ATOM 3714 N N . ARG A 1 460 ? 19.578 4.207 14.383 1 82.38 460 ARG A N 1
ATOM 3715 C CA . ARG A 1 460 ? 20.422 4.223 13.195 1 82.38 460 ARG A CA 1
ATOM 3716 C C . ARG A 1 460 ? 21.578 3.236 13.336 1 82.38 460 ARG A C 1
ATOM 3718 O O . ARG A 1 460 ? 21.938 2.541 12.383 1 82.38 460 ARG A O 1
ATOM 3725 N N . ASN A 1 461 ? 22.062 3.162 14.453 1 79.06 461 ASN A N 1
ATOM 3726 C CA . ASN A 1 461 ? 23.188 2.281 14.719 1 79.06 461 ASN A CA 1
ATOM 3727 C C . ASN A 1 461 ? 22.797 0.811 14.633 1 79.06 461 ASN A C 1
ATOM 3729 O O . ASN A 1 461 ? 23.641 -0.057 14.422 1 79.06 461 ASN A O 1
ATOM 3733 N N . ASN A 1 462 ? 21.531 0.56 14.734 1 76.75 462 ASN A N 1
ATOM 3734 C CA . ASN A 1 462 ? 21.047 -0.814 14.672 1 76.75 462 ASN A CA 1
ATOM 3735 C C . ASN A 1 462 ? 20.766 -1.243 13.234 1 76.75 462 ASN A C 1
ATOM 3737 O O . ASN A 1 462 ? 20.453 -2.404 12.977 1 76.75 462 ASN A O 1
ATOM 3741 N N . ILE A 1 463 ? 20.891 -0.291 12.406 1 71.12 463 ILE A N 1
ATOM 3742 C CA . ILE A 1 463 ? 20.672 -0.622 11.008 1 71.12 463 ILE A CA 1
ATOM 3743 C C . ILE A 1 463 ? 22.016 -1.007 10.359 1 71.12 463 ILE A C 1
ATOM 3745 O O . ILE A 1 463 ? 22.953 -0.209 10.336 1 71.12 463 ILE A O 1
ATOM 3749 N N . LYS A 1 464 ? 22.281 -2.283 10.133 1 60.91 464 LYS A N 1
ATOM 3750 C CA . LYS A 1 464 ? 23.5 -2.797 9.5 1 60.91 464 LYS A CA 1
ATOM 3751 C C . LYS A 1 464 ? 23.328 -2.914 7.988 1 60.91 464 LYS A C 1
ATOM 3753 O O . LYS A 1 464 ? 22.328 -3.482 7.516 1 60.91 464 LYS A O 1
ATOM 3758 N N . PHE A 1 465 ? 24.078 -2.023 7.207 1 53.44 465 PHE A N 1
ATOM 3759 C CA . PHE A 1 465 ? 24.047 -2.209 5.762 1 53.44 465 PHE A CA 1
ATOM 3760 C C . PHE A 1 465 ? 25 -3.328 5.344 1 53.44 465 PHE A C 1
ATOM 3762 O O . PHE A 1 465 ? 25.984 -3.594 6.02 1 53.44 465 PHE A O 1
ATOM 3769 N N . MET B 1 1 ? 7.523 24.703 -8.859 1 84.81 1 MET B N 1
ATOM 3770 C CA . MET B 1 1 ? 8.305 23.625 -8.258 1 84.81 1 MET B CA 1
ATOM 3771 C C . MET B 1 1 ? 8.578 22.531 -9.281 1 84.81 1 MET B C 1
ATOM 3773 O O . MET B 1 1 ? 7.766 22.297 -10.18 1 84.81 1 MET B O 1
ATOM 3777 N N . PRO B 1 2 ? 9.75 21.891 -9.133 1 90.5 2 PRO B N 1
ATOM 3778 C CA . PRO B 1 2 ? 9.992 20.734 -10.008 1 90.5 2 PRO B CA 1
ATOM 3779 C C . PRO B 1 2 ? 8.961 19.625 -9.82 1 90.5 2 PRO B C 1
ATOM 3781 O O . PRO B 1 2 ? 8.547 19.344 -8.695 1 90.5 2 PRO B O 1
ATOM 3784 N N . VAL B 1 3 ? 8.477 19.141 -10.914 1 91.12 3 VAL B N 1
ATOM 3785 C CA . VAL B 1 3 ? 7.461 18.094 -10.898 1 91.12 3 VAL B CA 1
ATOM 3786 C C . VAL B 1 3 ? 8.055 16.797 -11.461 1 91.12 3 VAL B C 1
ATOM 3788 O O . VAL B 1 3 ? 8.68 16.812 -12.523 1 91.12 3 VAL B O 1
ATOM 3791 N N . ARG B 1 4 ? 7.945 15.742 -10.719 1 93.31 4 ARG B N 1
ATOM 3792 C CA . ARG B 1 4 ? 8.391 14.445 -11.211 1 93.31 4 ARG B CA 1
ATOM 3793 C C . ARG B 1 4 ? 7.531 13.969 -12.383 1 93.31 4 ARG B C 1
ATOM 3795 O O . ARG B 1 4 ? 6.398 14.43 -12.547 1 93.31 4 ARG B O 1
ATOM 3802 N N . ASN B 1 5 ? 8.039 13.078 -13.164 1 94.62 5 ASN B N 1
ATOM 3803 C CA . ASN B 1 5 ? 7.34 12.562 -14.336 1 94.62 5 ASN B CA 1
ATOM 3804 C C . ASN B 1 5 ? 6.414 11.406 -13.977 1 94.62 5 ASN B C 1
ATOM 3806 O O . ASN B 1 5 ? 6.035 10.617 -14.844 1 94.62 5 ASN B O 1
ATOM 3810 N N . TYR B 1 6 ? 6.168 11.258 -12.68 1 96.56 6 TYR B N 1
ATOM 3811 C CA . TYR B 1 6 ? 5.277 10.195 -12.234 1 96.56 6 TYR B CA 1
ATOM 3812 C C . TYR B 1 6 ? 4.41 10.656 -11.07 1 96.56 6 TYR B C 1
ATOM 3814 O O . TYR B 1 6 ? 4.672 11.703 -10.469 1 96.56 6 TYR B O 1
ATOM 3822 N N . THR B 1 7 ? 3.352 9.945 -10.773 1 95.06 7 THR B N 1
ATOM 3823 C CA . THR B 1 7 ? 2.52 10.117 -9.586 1 95.06 7 THR B CA 1
ATOM 3824 C C . THR B 1 7 ? 2.797 9.016 -8.57 1 95.06 7 THR B C 1
ATOM 3826 O O . THR B 1 7 ? 2.723 7.828 -8.898 1 95.06 7 THR B O 1
ATOM 3829 N N . TYR B 1 8 ? 3.256 9.422 -7.441 1 96.19 8 TYR B N 1
ATOM 3830 C CA . TYR B 1 8 ? 3.463 8.492 -6.34 1 96.19 8 TYR B CA 1
ATOM 3831 C C . TYR B 1 8 ? 2.135 7.934 -5.836 1 96.19 8 TYR B C 1
ATOM 3833 O O . TYR B 1 8 ? 1.255 8.695 -5.426 1 96.19 8 TYR B O 1
ATOM 3841 N N . TYR B 1 9 ? 1.974 6.594 -5.84 1 96.62 9 TYR B N 1
ATOM 3842 C CA . TYR B 1 9 ? 0.682 5.98 -5.555 1 96.62 9 TYR B CA 1
ATOM 3843 C C . TYR B 1 9 ? 0.734 5.176 -4.262 1 96.62 9 TYR B C 1
ATOM 3845 O O . TYR B 1 9 ? -0.197 5.227 -3.455 1 96.62 9 TYR B O 1
ATOM 3853 N N . ASP B 1 10 ? 1.836 4.41 -4.09 1 96.44 10 ASP B N 1
ATOM 3854 C CA . ASP B 1 10 ? 1.878 3.473 -2.973 1 96.44 10 ASP B CA 1
ATOM 3855 C C . ASP B 1 10 ? 3.316 3.197 -2.541 1 96.44 10 ASP B C 1
ATOM 3857 O O . ASP B 1 10 ? 4.262 3.674 -3.174 1 96.44 10 ASP B O 1
ATOM 3861 N N . TYR B 1 11 ? 3.436 2.537 -1.378 1 95.94 11 TYR B N 1
ATOM 3862 C CA . TYR B 1 11 ? 4.703 2.117 -0.791 1 95.94 11 TYR B CA 1
ATOM 3863 C C . TYR B 1 11 ? 4.645 0.658 -0.355 1 95.94 11 TYR B C 1
ATOM 3865 O O . TYR B 1 11 ? 3.607 0.182 0.109 1 95.94 11 TYR B O 1
ATOM 3873 N N . THR B 1 12 ? 5.762 -0.071 -0.527 1 96.75 12 THR B N 1
ATOM 3874 C CA . THR B 1 12 ? 5.895 -1.441 -0.043 1 96.75 12 THR B CA 1
ATOM 3875 C C . THR B 1 12 ? 7.352 -1.773 0.254 1 96.75 12 THR B C 1
ATOM 3877 O O . THR B 1 12 ? 8.203 -0.885 0.265 1 96.75 12 THR B O 1
ATOM 3880 N N . LEU B 1 13 ? 7.543 -2.947 0.765 1 95.38 13 LEU B N 1
ATOM 3881 C CA . LEU B 1 13 ? 8.891 -3.504 0.867 1 95.38 13 LEU B CA 1
ATOM 3882 C C . LEU B 1 13 ? 9.148 -4.504 -0.254 1 95.38 13 LEU B C 1
ATOM 3884 O O . LEU B 1 13 ? 8.258 -5.27 -0.629 1 95.38 13 LEU B O 1
ATOM 3888 N N . SER B 1 14 ? 10.297 -4.398 -0.758 1 96.69 14 SER B N 1
ATOM 3889 C CA . SER B 1 14 ? 10.727 -5.273 -1.844 1 96.69 14 SER B CA 1
ATOM 3890 C C . SER B 1 14 ? 12.094 -5.895 -1.545 1 96.69 14 SER B C 1
ATOM 3892 O O . SER B 1 14 ? 12.5 -5.984 -0.385 1 96.69 14 SER B O 1
ATOM 3894 N N . LEU B 1 15 ? 12.695 -6.508 -2.545 1 96.06 15 LEU B N 1
ATOM 3895 C CA . LEU B 1 15 ? 14.023 -7.094 -2.457 1 96.06 15 LEU B CA 1
ATOM 3896 C C . LEU B 1 15 ? 14.945 -6.508 -3.521 1 96.06 15 LEU B C 1
ATOM 3898 O O . LEU B 1 15 ? 14.508 -6.191 -4.625 1 96.06 15 LEU B O 1
ATOM 3902 N N . CYS B 1 16 ? 16.172 -6.34 -3.152 1 95.25 16 CYS B N 1
ATOM 3903 C CA . CYS B 1 16 ? 17.172 -6.059 -4.176 1 95.25 16 CYS B CA 1
ATOM 3904 C C . CYS B 1 16 ? 17.359 -7.262 -5.094 1 95.25 16 CYS B C 1
ATOM 3906 O O . CYS B 1 16 ? 17.594 -8.375 -4.625 1 95.25 16 CYS B O 1
ATOM 3908 N N . PRO B 1 17 ? 17.281 -7.051 -6.383 1 94.06 17 PRO B N 1
ATOM 3909 C CA . PRO B 1 17 ? 17.406 -8.188 -7.293 1 94.06 17 PRO B CA 1
ATOM 3910 C C . PRO B 1 17 ? 18.812 -8.797 -7.277 1 94.06 17 PRO B C 1
ATOM 3912 O O . PRO B 1 17 ? 19 -9.938 -7.707 1 94.06 17 PRO B O 1
ATOM 3915 N N . GLU B 1 18 ? 19.781 -8.086 -6.766 1 93.38 18 GLU B N 1
ATOM 3916 C CA . GLU B 1 18 ? 21.156 -8.547 -6.781 1 93.38 18 GLU B CA 1
ATOM 3917 C C . GLU B 1 18 ? 21.547 -9.203 -5.457 1 93.38 18 GLU B C 1
ATOM 3919 O O . GLU B 1 18 ? 22.062 -10.32 -5.434 1 93.38 18 GLU B O 1
ATOM 3924 N N . CYS B 1 19 ? 21.25 -8.594 -4.352 1 93.19 19 CYS B N 1
ATOM 3925 C CA . CYS B 1 19 ? 21.734 -9.125 -3.082 1 93.19 19 CYS B CA 1
ATOM 3926 C C . CYS B 1 19 ? 20.594 -9.672 -2.242 1 93.19 19 CYS B C 1
ATOM 3928 O O . CYS B 1 19 ? 20.828 -10.258 -1.183 1 93.19 19 CYS B O 1
ATOM 3930 N N . LEU B 1 20 ? 19.312 -9.445 -2.562 1 93.56 20 LEU B N 1
ATOM 3931 C CA . LEU B 1 20 ? 18.094 -10.008 -1.976 1 93.56 20 LEU B CA 1
ATOM 3932 C C . LEU B 1 20 ? 17.812 -9.383 -0.616 1 93.56 20 LEU B C 1
ATOM 3934 O O . LEU B 1 20 ? 16.969 -9.875 0.135 1 93.56 20 LEU B O 1
ATOM 3938 N N . LYS B 1 21 ? 18.484 -8.242 -0.299 1 92.25 21 LYS B N 1
ATOM 3939 C CA . LYS B 1 21 ? 18.141 -7.508 0.918 1 92.25 21 LYS B CA 1
ATOM 3940 C C . LYS B 1 21 ? 16.766 -6.875 0.816 1 92.25 21 LYS B C 1
ATOM 3942 O O . LYS B 1 21 ? 16.344 -6.445 -0.263 1 92.25 21 LYS B O 1
ATOM 3947 N N . ARG B 1 22 ? 16.141 -6.828 1.982 1 91.81 22 ARG B N 1
ATOM 3948 C CA . ARG B 1 22 ? 14.898 -6.074 2.047 1 91.81 22 ARG B CA 1
ATOM 3949 C C . ARG B 1 22 ? 15.141 -4.586 1.81 1 91.81 22 ARG B C 1
ATOM 3951 O O . ARG B 1 22 ? 16.016 -3.988 2.439 1 91.81 22 ARG B O 1
ATOM 3958 N N . ILE B 1 23 ? 14.422 -3.992 0.937 1 92.94 23 ILE B N 1
ATOM 3959 C CA . ILE B 1 23 ? 14.617 -2.578 0.629 1 92.94 23 ILE B CA 1
ATOM 3960 C C . ILE B 1 23 ? 13.258 -1.902 0.441 1 92.94 23 ILE B C 1
ATOM 3962 O O . ILE B 1 23 ? 12.258 -2.57 0.167 1 92.94 23 ILE B O 1
ATOM 3966 N N . ASP B 1 24 ? 13.242 -0.561 0.615 1 93.19 24 ASP B N 1
ATOM 3967 C CA . ASP B 1 24 ? 12.039 0.231 0.377 1 93.19 24 ASP B CA 1
ATOM 3968 C C . ASP B 1 24 ? 11.695 0.27 -1.109 1 93.19 24 ASP B C 1
ATOM 3970 O O . ASP B 1 24 ? 12.586 0.304 -1.96 1 93.19 24 ASP B O 1
ATOM 3974 N N . ALA B 1 25 ? 10.422 0.246 -1.393 1 96.5 25 ALA B N 1
ATOM 3975 C CA . ALA B 1 25 ? 9.961 0.342 -2.775 1 96.5 25 ALA B CA 1
ATOM 3976 C C . ALA B 1 25 ? 8.75 1.263 -2.887 1 96.5 25 ALA B C 1
ATOM 3978 O O . ALA B 1 25 ? 7.859 1.229 -2.039 1 96.5 25 ALA B O 1
ATOM 3979 N N . LYS B 1 26 ? 8.758 2.123 -3.908 1 96.81 26 LYS B N 1
ATOM 3980 C CA . LYS B 1 26 ? 7.625 2.98 -4.238 1 96.81 26 LYS B CA 1
ATOM 3981 C C . LYS B 1 26 ? 6.891 2.467 -5.473 1 96.81 26 LYS B C 1
ATOM 3983 O O . LYS B 1 26 ? 7.512 1.984 -6.418 1 96.81 26 LYS B O 1
ATOM 3988 N N . ILE B 1 27 ? 5.586 2.523 -5.434 1 98.19 27 ILE B N 1
ATOM 3989 C CA . ILE B 1 27 ? 4.766 2.264 -6.609 1 98.19 27 ILE B CA 1
ATOM 3990 C C . ILE B 1 27 ? 4.344 3.586 -7.25 1 98.19 27 ILE B C 1
ATOM 3992 O O . ILE B 1 27 ? 3.752 4.441 -6.586 1 98.19 27 ILE B O 1
ATOM 3996 N N . VAL B 1 28 ? 4.617 3.754 -8.523 1 98.12 28 VAL B N 1
ATOM 3997 C CA . VAL B 1 28 ? 4.355 5.031 -9.18 1 98.12 28 VAL B CA 1
ATOM 3998 C C . VAL B 1 28 ? 3.641 4.797 -10.508 1 98.12 28 VAL B C 1
ATOM 4000 O O . VAL B 1 28 ? 3.762 3.723 -11.102 1 98.12 28 VAL B O 1
ATOM 4003 N N . PHE B 1 29 ? 2.828 5.746 -10.93 1 97.62 29 PHE B N 1
ATOM 4004 C CA . PHE B 1 29 ? 2.197 5.777 -12.242 1 97.62 29 PHE B CA 1
ATOM 4005 C C . PHE B 1 29 ? 2.965 6.688 -13.195 1 97.62 29 PHE B C 1
ATOM 4007 O O . PHE B 1 29 ? 3.172 7.867 -12.898 1 97.62 29 PHE B O 1
ATOM 4014 N N . GLU B 1 30 ? 3.48 6.152 -14.234 1 97.38 30 GLU B N 1
ATOM 4015 C CA . GLU B 1 30 ? 4.246 6.871 -15.25 1 97.38 30 GLU B CA 1
ATOM 4016 C C . GLU B 1 30 ? 3.855 6.426 -16.656 1 97.38 30 GLU B C 1
ATOM 4018 O O . GLU B 1 30 ? 3.904 5.234 -16.969 1 97.38 30 GLU B O 1
ATOM 4023 N N . ASN B 1 31 ? 3.404 7.328 -17.484 1 96.06 31 ASN B N 1
ATOM 4024 C CA . ASN B 1 31 ? 3.029 7.043 -18.875 1 96.06 31 ASN B CA 1
ATOM 4025 C C . ASN B 1 31 ? 1.978 5.938 -18.953 1 96.06 31 ASN B C 1
ATOM 4027 O O . ASN B 1 31 ? 2.15 4.961 -19.672 1 96.06 31 ASN B O 1
ATOM 4031 N N . ASP B 1 32 ? 1.023 5.992 -18.078 1 95.19 32 ASP B N 1
ATOM 4032 C CA . ASP B 1 32 ? -0.153 5.129 -18.047 1 95.19 32 ASP B CA 1
ATOM 4033 C C . ASP B 1 32 ? 0.225 3.699 -17.672 1 95.19 32 ASP B C 1
ATOM 4035 O O . ASP B 1 32 ? -0.484 2.752 -18.031 1 95.19 32 ASP B O 1
ATOM 4039 N N . LYS B 1 33 ? 1.374 3.555 -17.078 1 98.12 33 LYS B N 1
ATOM 4040 C CA . LYS B 1 33 ? 1.843 2.264 -16.594 1 98.12 33 LYS B CA 1
ATOM 4041 C C . LYS B 1 33 ? 2.193 2.338 -15.109 1 98.12 33 LYS B C 1
ATOM 4043 O O . LYS B 1 33 ? 2.258 3.426 -14.531 1 98.12 33 LYS B O 1
ATOM 4048 N N . VAL B 1 34 ? 2.318 1.229 -14.508 1 98.44 34 VAL B N 1
ATOM 4049 C CA . VAL B 1 34 ? 2.654 1.124 -13.086 1 98.44 34 VAL B CA 1
ATOM 4050 C C . VAL B 1 34 ? 4.078 0.599 -12.93 1 98.44 34 VAL B C 1
ATOM 4052 O O . VAL B 1 34 ? 4.418 -0.463 -13.461 1 98.44 34 VAL B O 1
ATOM 4055 N N . TYR B 1 35 ? 4.891 1.332 -12.227 1 98.5 35 TYR B N 1
ATOM 4056 C CA . TYR B 1 35 ? 6.277 0.938 -12 1 98.5 35 TYR B CA 1
ATOM 4057 C C . TYR B 1 35 ? 6.578 0.829 -10.508 1 98.5 35 TYR B C 1
ATOM 4059 O O . TYR B 1 35 ? 5.945 1.499 -9.695 1 98.5 35 TYR B O 1
ATOM 4067 N N . MET B 1 36 ? 7.426 -0.076 -10.195 1 98.19 36 MET B N 1
ATOM 4068 C CA . MET B 1 36 ? 8.047 -0.157 -8.875 1 98.19 36 MET B CA 1
ATOM 4069 C C . MET B 1 36 ? 9.445 0.44 -8.898 1 98.19 36 MET B C 1
ATOM 4071 O O . MET B 1 36 ? 10.289 0.035 -9.703 1 98.19 36 MET B O 1
ATOM 4075 N N . LEU B 1 37 ? 9.664 1.455 -8.062 1 97.75 37 LEU B N 1
ATOM 4076 C CA . LEU B 1 37 ? 10.977 2.078 -7.902 1 97.75 37 LEU B CA 1
ATOM 4077 C C . LEU B 1 37 ? 11.633 1.628 -6.605 1 97.75 37 LEU B C 1
ATOM 4079 O O . LEU B 1 37 ? 11.023 1.703 -5.535 1 97.75 37 LEU B O 1
ATOM 4083 N N . LYS B 1 38 ? 12.812 1.125 -6.727 1 94.81 38 LYS B N 1
ATOM 4084 C CA . LYS B 1 38 ? 13.555 0.615 -5.574 1 94.81 38 LYS B CA 1
ATOM 4085 C C . LYS B 1 38 ? 14.961 1.202 -5.52 1 94.81 38 LYS B C 1
ATOM 4087 O O . LYS B 1 38 ? 15.477 1.682 -6.527 1 94.81 38 LYS B O 1
ATOM 4092 N N . ARG B 1 39 ? 15.523 1.172 -4.32 1 92 39 ARG B N 1
ATOM 4093 C CA . ARG B 1 39 ? 16.922 1.586 -4.164 1 92 39 ARG B CA 1
ATOM 4094 C C . ARG B 1 39 ? 17.625 0.739 -3.113 1 92 39 ARG B C 1
ATOM 4096 O O . ARG B 1 39 ? 17.234 0.738 -1.943 1 92 39 ARG B O 1
ATOM 4103 N N . CYS B 1 40 ? 18.594 0.066 -3.514 1 92.38 40 CYS B N 1
ATOM 4104 C CA . CYS B 1 40 ? 19.484 -0.651 -2.613 1 92.38 40 CYS B CA 1
ATOM 4105 C C . CYS B 1 40 ? 20.719 0.191 -2.277 1 92.38 40 CYS B C 1
ATOM 4107 O O . CYS B 1 40 ? 21.344 0.763 -3.168 1 92.38 40 CYS B O 1
ATOM 4109 N N . PRO B 1 41 ? 20.969 0.323 -1.024 1 86.75 41 PRO B N 1
ATOM 4110 C CA . PRO B 1 41 ? 22.141 1.12 -0.654 1 86.75 41 PRO B CA 1
ATOM 4111 C C . PRO B 1 41 ? 23.422 0.644 -1.34 1 86.75 41 PRO B C 1
ATOM 4113 O O . PRO B 1 41 ? 24.312 1.452 -1.638 1 86.75 41 PRO B O 1
ATOM 4116 N N . GLU B 1 42 ? 23.531 -0.583 -1.661 1 90.5 42 GLU B N 1
ATOM 4117 C CA . GLU B 1 42 ? 24.75 -1.162 -2.221 1 90.5 42 GLU B CA 1
ATOM 4118 C C . GLU B 1 42 ? 24.672 -1.228 -3.742 1 90.5 42 GLU B C 1
ATOM 4120 O O . GLU B 1 42 ? 25.672 -1.009 -4.426 1 90.5 42 GLU B O 1
ATOM 4125 N N . HIS B 1 43 ? 23.531 -1.495 -4.336 1 94.75 43 HIS B N 1
ATOM 4126 C CA . HIS B 1 43 ? 23.469 -1.829 -5.754 1 94.75 43 HIS B CA 1
ATOM 4127 C C . HIS B 1 43 ? 22.766 -0.739 -6.551 1 94.75 43 HIS B C 1
ATOM 4129 O O . HIS B 1 43 ? 22.656 -0.826 -7.777 1 94.75 43 HIS B O 1
ATOM 4135 N N . GLY B 1 44 ? 22.25 0.259 -5.816 1 92.44 44 GLY B N 1
ATOM 4136 C CA . GLY B 1 44 ? 21.719 1.418 -6.52 1 92.44 44 GLY B CA 1
ATOM 4137 C C . GLY B 1 44 ? 20.25 1.294 -6.844 1 92.44 44 GLY B C 1
ATOM 4138 O O . GLY B 1 44 ? 19.5 0.59 -6.152 1 92.44 44 GLY B O 1
ATOM 4139 N N . LYS B 1 45 ? 19.828 2.072 -7.887 1 93.69 45 LYS B N 1
ATOM 4140 C CA . LYS B 1 45 ? 18.422 2.207 -8.227 1 93.69 45 LYS B CA 1
ATOM 4141 C C . LYS B 1 45 ? 17.984 1.114 -9.203 1 93.69 45 LYS B C 1
ATOM 4143 O O . LYS B 1 45 ? 18.781 0.635 -10 1 93.69 45 LYS B O 1
ATOM 4148 N N . SER B 1 46 ? 16.75 0.708 -9.039 1 94.88 46 SER B N 1
ATOM 4149 C CA . SER B 1 46 ? 16.125 -0.197 -10 1 94.88 46 SER B CA 1
ATOM 4150 C C . SER B 1 46 ? 14.664 0.189 -10.25 1 94.88 46 SER B C 1
ATOM 4152 O O . SER B 1 46 ? 13.984 0.677 -9.344 1 94.88 46 SER B O 1
ATOM 4154 N N . LYS B 1 47 ? 14.25 0.092 -11.453 1 96.19 47 LYS B N 1
ATOM 4155 C CA . LYS B 1 47 ? 12.883 0.35 -11.914 1 96.19 47 LYS B CA 1
ATOM 4156 C C . LYS B 1 47 ? 12.328 -0.841 -12.688 1 96.19 47 LYS B C 1
ATOM 4158 O O . LYS B 1 47 ? 12.977 -1.344 -13.609 1 96.19 47 LYS B O 1
ATOM 4163 N N . VAL B 1 48 ? 11.125 -1.289 -12.289 1 97.25 48 VAL B N 1
ATOM 4164 C CA . VAL B 1 48 ? 10.562 -2.449 -12.969 1 97.25 48 VAL B CA 1
ATOM 4165 C C . VAL B 1 48 ? 9.086 -2.205 -13.273 1 97.25 48 VAL B C 1
ATOM 4167 O O . VAL B 1 48 ? 8.359 -1.634 -12.445 1 97.25 48 VAL B O 1
ATOM 4170 N N . LEU B 1 49 ? 8.672 -2.559 -14.492 1 97.94 49 LEU B N 1
ATOM 4171 C CA . LEU B 1 49 ? 7.262 -2.527 -14.867 1 97.94 49 LEU B CA 1
ATOM 4172 C C . LEU B 1 49 ? 6.48 -3.621 -14.141 1 97.94 49 LEU B C 1
ATOM 4174 O O . LEU B 1 49 ? 6.84 -4.797 -14.219 1 97.94 49 LEU B O 1
ATOM 4178 N N . ILE B 1 50 ? 5.383 -3.195 -13.414 1 97.56 50 ILE B N 1
ATOM 4179 C CA . ILE B 1 50 ? 4.664 -4.238 -12.688 1 97.56 50 ILE B CA 1
ATOM 4180 C C . ILE B 1 50 ? 3.248 -4.375 -13.25 1 97.56 50 ILE B C 1
ATOM 4182 O O . ILE B 1 50 ? 2.568 -5.375 -13 1 97.56 50 ILE B O 1
ATOM 4186 N N . ALA B 1 51 ? 2.76 -3.4 -14 1 98.12 51 ALA B N 1
ATOM 4187 C CA . ALA B 1 51 ? 1.483 -3.477 -14.711 1 98.12 51 ALA B CA 1
ATOM 4188 C C . ALA B 1 51 ? 1.43 -2.471 -15.859 1 98.12 51 ALA B C 1
ATOM 4190 O O . ALA B 1 51 ? 1.997 -1.379 -15.758 1 98.12 51 ALA B O 1
ATOM 4191 N N . ASP B 1 52 ? 0.777 -2.812 -16.922 1 97.69 52 ASP B N 1
ATOM 4192 C CA . ASP B 1 52 ? 0.635 -1.871 -18.031 1 97.69 52 ASP B CA 1
ATOM 4193 C C . ASP B 1 52 ? -0.804 -1.374 -18.141 1 97.69 52 ASP B C 1
ATOM 4195 O O . ASP B 1 52 ? -1.24 -0.964 -19.219 1 97.69 52 ASP B O 1
ATOM 4199 N N . ASP B 1 53 ? -1.548 -1.521 -17.109 1 97.12 53 ASP B N 1
ATOM 4200 C CA . ASP B 1 53 ? -2.932 -1.078 -16.969 1 97.12 53 ASP B CA 1
ATOM 4201 C C . ASP B 1 53 ? -3.188 -0.531 -15.562 1 97.12 53 ASP B C 1
ATOM 4203 O O . ASP B 1 53 ? -3.453 -1.294 -14.633 1 97.12 53 ASP B O 1
ATOM 4207 N N . ILE B 1 54 ? -3.203 0.826 -15.398 1 96.75 54 ILE B N 1
ATOM 4208 C CA . ILE B 1 54 ? -3.301 1.488 -14.102 1 96.75 54 ILE B CA 1
ATOM 4209 C C . ILE B 1 54 ? -4.652 1.172 -13.461 1 96.75 54 ILE B C 1
ATOM 4211 O O . ILE B 1 54 ? -4.723 0.862 -12.266 1 96.75 54 ILE B O 1
ATOM 4215 N N . GLN B 1 55 ? -5.699 1.231 -14.258 1 93.62 55 GLN B N 1
ATOM 4216 C CA . GLN B 1 55 ? -7.043 1.018 -13.727 1 93.62 55 GLN B CA 1
ATOM 4217 C C . GLN B 1 55 ? -7.203 -0.401 -13.188 1 93.62 55 GLN B C 1
ATOM 4219 O O . GLN B 1 55 ? -7.777 -0.6 -12.117 1 93.62 55 GLN B O 1
ATOM 4224 N N . TYR B 1 56 ? -6.707 -1.36 -13.922 1 94.81 56 TYR B N 1
ATOM 4225 C CA . TYR B 1 56 ? -6.746 -2.736 -13.438 1 94.81 56 TYR B CA 1
ATOM 4226 C C . TYR B 1 56 ? -5.965 -2.881 -12.141 1 94.81 56 TYR B C 1
ATOM 4228 O O . TYR B 1 56 ? -6.445 -3.492 -11.18 1 94.81 56 TYR B O 1
ATOM 4236 N N . TYR B 1 57 ? -4.777 -2.275 -12.125 1 96.19 57 TYR B N 1
ATOM 4237 C CA . TYR B 1 57 ? -3.926 -2.367 -10.945 1 96.19 57 TYR B CA 1
ATOM 4238 C C . TYR B 1 57 ? -4.629 -1.795 -9.719 1 96.19 57 TYR B C 1
ATOM 4240 O O . TYR B 1 57 ? -4.582 -2.385 -8.641 1 96.19 57 TYR B O 1
ATOM 4248 N N . LYS B 1 58 ? -5.254 -0.672 -9.867 1 93.06 58 LYS B N 1
ATOM 4249 C CA . LYS B 1 58 ? -5.984 -0.041 -8.773 1 93.06 58 LYS B CA 1
ATOM 4250 C C . LYS B 1 58 ? -7.125 -0.932 -8.289 1 93.06 58 LYS B C 1
ATOM 4252 O O . LYS B 1 58 ? -7.406 -0.99 -7.086 1 93.06 58 LYS B O 1
ATOM 4257 N N . ASN B 1 59 ? -7.68 -1.629 -9.141 1 91.12 59 ASN B N 1
ATOM 4258 C CA . ASN B 1 59 ? -8.922 -2.342 -8.867 1 91.12 59 ASN B CA 1
ATOM 4259 C C . ASN B 1 59 ? -8.664 -3.703 -8.234 1 91.12 59 ASN B C 1
ATOM 4261 O O . ASN B 1 59 ? -9.555 -4.289 -7.617 1 91.12 59 ASN B O 1
ATOM 4265 N N . ILE B 1 60 ? -7.523 -4.262 -8.352 1 91.88 60 ILE B N 1
ATOM 4266 C CA . ILE B 1 60 ? -7.246 -5.633 -7.93 1 91.88 60 ILE B CA 1
ATOM 4267 C C . ILE B 1 60 ? -7.512 -5.777 -6.434 1 91.88 60 ILE B C 1
ATOM 4269 O O . ILE B 1 60 ? -8.023 -6.805 -5.984 1 91.88 60 ILE B O 1
ATOM 4273 N N . ARG B 1 61 ? -7.184 -4.789 -5.633 1 89.06 61 ARG B N 1
ATOM 4274 C CA . ARG B 1 61 ? -7.305 -4.891 -4.18 1 89.06 61 ARG B CA 1
ATOM 4275 C C . ARG B 1 61 ? -8.766 -4.941 -3.756 1 89.06 61 ARG B C 1
ATOM 4277 O O . ARG B 1 61 ? -9.078 -5.363 -2.639 1 89.06 61 ARG B O 1
ATOM 4284 N N . ASN B 1 62 ? -9.625 -4.559 -4.609 1 86.06 62 ASN B N 1
ATOM 4285 C CA . ASN B 1 62 ? -11.047 -4.602 -4.316 1 86.06 62 ASN B CA 1
ATOM 4286 C C . ASN B 1 62 ? -11.602 -6.02 -4.422 1 86.06 62 ASN B C 1
ATOM 4288 O O . ASN B 1 62 ? -12.727 -6.285 -3.986 1 86.06 62 ASN B O 1
ATOM 4292 N N . TYR B 1 63 ? -10.812 -6.945 -4.883 1 85.56 63 TYR B N 1
ATOM 4293 C CA . TYR B 1 63 ? -11.266 -8.32 -5.062 1 85.56 63 TYR B CA 1
ATOM 4294 C C . TYR B 1 63 ? -10.836 -9.195 -3.889 1 85.56 63 TYR B C 1
ATOM 4296 O O . TYR B 1 63 ? -11.203 -10.367 -3.818 1 85.56 63 TYR B O 1
ATOM 4304 N N . ASN B 1 64 ? -10.125 -8.562 -2.938 1 87.62 64 ASN B N 1
ATOM 4305 C CA . ASN B 1 64 ? -9.633 -9.336 -1.803 1 87.62 64 ASN B CA 1
ATOM 4306 C C . ASN B 1 64 ? -10.781 -9.938 -0.997 1 87.62 64 ASN B C 1
ATOM 4308 O O . ASN B 1 64 ? -11.703 -9.227 -0.6 1 87.62 64 ASN B O 1
ATOM 4312 N N . LYS B 1 65 ? -10.75 -11.203 -0.732 1 83.94 65 LYS B N 1
ATOM 4313 C CA . LYS B 1 65 ? -11.656 -11.844 0.213 1 83.94 65 LYS B CA 1
ATOM 4314 C C . LYS B 1 65 ? -11.086 -11.812 1.629 1 83.94 65 LYS B C 1
ATOM 4316 O O . LYS B 1 65 ? -9.898 -11.539 1.82 1 83.94 65 LYS B O 1
ATOM 4321 N N . PRO B 1 66 ? -11.914 -12.156 2.6 1 88.62 66 PRO B N 1
ATOM 4322 C CA . PRO B 1 66 ? -11.375 -12.266 3.955 1 88.62 66 PRO B CA 1
ATOM 4323 C C . PRO B 1 66 ? -10.227 -13.266 4.051 1 88.62 66 PRO B C 1
ATOM 4325 O O . PRO B 1 66 ? -10.25 -14.305 3.383 1 88.62 66 PRO B O 1
ATOM 4328 N N . SER B 1 67 ? -9.266 -12.922 4.82 1 89.75 67 SER B N 1
ATOM 4329 C CA . SER B 1 67 ? -8.055 -13.734 4.949 1 89.75 67 SER B CA 1
ATOM 4330 C C . SER B 1 67 ? -8.367 -15.102 5.539 1 89.75 67 SER B C 1
ATOM 4332 O O . SER B 1 67 ? -9.188 -15.219 6.449 1 89.75 67 SER B O 1
ATOM 4334 N N . GLU B 1 68 ? -7.805 -16.078 4.949 1 91 68 GLU B N 1
ATOM 4335 C CA . GLU B 1 68 ? -7.902 -17.453 5.445 1 91 68 GLU B CA 1
ATOM 4336 C C . GLU B 1 68 ? -6.539 -17.984 5.879 1 91 68 GLU B C 1
ATOM 4338 O O . GLU B 1 68 ? -5.508 -17.531 5.371 1 91 68 GLU B O 1
ATOM 4343 N N . THR B 1 69 ? -6.578 -18.859 6.836 1 92.44 69 THR B N 1
ATOM 4344 C CA . THR B 1 69 ? -5.34 -19.422 7.355 1 92.44 69 THR B CA 1
ATOM 4345 C C . THR B 1 69 ? -5.387 -20.938 7.328 1 92.44 69 THR B C 1
ATOM 4347 O O . THR B 1 69 ? -6.465 -21.531 7.277 1 92.44 69 THR B O 1
ATOM 4350 N N . PRO B 1 70 ? -4.18 -21.562 7.301 1 93.88 70 PRO B N 1
ATOM 4351 C CA . PRO B 1 70 ? -4.176 -23 7.555 1 93.88 70 PRO B CA 1
ATOM 4352 C C . PRO B 1 70 ? -4.574 -23.344 8.984 1 93.88 70 PRO B C 1
ATOM 4354 O O . PRO B 1 70 ? -4.684 -22.453 9.836 1 93.88 70 PRO B O 1
ATOM 4357 N N . TYR B 1 71 ? -4.883 -24.641 9.211 1 94.25 71 TYR B N 1
ATOM 4358 C CA . TYR B 1 71 ? -5.203 -25.094 10.562 1 94.25 71 TYR B CA 1
ATOM 4359 C C . TYR B 1 71 ? -3.955 -25.141 11.43 1 94.25 71 TYR B C 1
ATOM 4361 O O . TYR B 1 71 ? -4.035 -25 12.648 1 94.25 71 TYR B O 1
ATOM 4369 N N . LYS B 1 72 ? -2.855 -25.281 10.711 1 92.88 72 LYS B N 1
ATOM 4370 C CA . LYS B 1 72 ? -1.57 -25.328 11.406 1 92.88 72 LYS B CA 1
ATOM 4371 C C . LYS B 1 72 ? -0.517 -24.516 10.656 1 92.88 72 LYS B C 1
ATOM 4373 O O . LYS B 1 72 ? -0.332 -24.672 9.453 1 92.88 72 LYS B O 1
ATOM 4378 N N . PHE B 1 73 ? 0.096 -23.641 11.453 1 90.44 73 PHE B N 1
ATOM 4379 C CA . PHE B 1 73 ? 1.212 -22.891 10.898 1 90.44 73 PHE B CA 1
ATOM 4380 C C . PHE B 1 73 ? 2.518 -23.656 11.047 1 90.44 73 PHE B C 1
ATOM 4382 O O . PHE B 1 73 ? 2.67 -24.469 11.969 1 90.44 73 PHE B O 1
ATOM 4389 N N . ASN B 1 74 ? 3.445 -23.375 10.18 1 87.38 74 ASN B N 1
ATOM 4390 C CA . ASN B 1 74 ? 4.672 -24.156 10.148 1 87.38 74 ASN B CA 1
ATOM 4391 C C . ASN B 1 74 ? 5.867 -23.344 10.648 1 87.38 74 ASN B C 1
ATOM 4393 O O . ASN B 1 74 ? 6.945 -23.906 10.875 1 87.38 74 ASN B O 1
ATOM 4397 N N . THR B 1 75 ? 5.742 -22.078 10.703 1 83.19 75 THR B N 1
ATOM 4398 C CA . THR B 1 75 ? 6.859 -21.234 11.117 1 83.19 75 THR B CA 1
ATOM 4399 C C . THR B 1 75 ? 6.375 -20.078 11.984 1 83.19 75 THR B C 1
ATOM 4401 O O . THR B 1 75 ? 5.203 -19.688 11.922 1 83.19 75 THR B O 1
ATOM 4404 N N . LYS B 1 76 ? 7.34 -19.578 12.805 1 78.94 76 LYS B N 1
ATOM 4405 C CA . LYS B 1 76 ? 7.078 -18.375 13.602 1 78.94 76 LYS B CA 1
ATOM 4406 C C . LYS B 1 76 ? 7.582 -17.125 12.891 1 78.94 76 LYS B C 1
ATOM 4408 O O . LYS B 1 76 ? 8.312 -17.219 11.906 1 78.94 76 LYS B O 1
ATOM 4413 N N . THR B 1 77 ? 7.164 -15.992 13.367 1 75.81 77 THR B N 1
ATOM 4414 C CA . THR B 1 77 ? 7.586 -14.727 12.789 1 75.81 77 THR B CA 1
ATOM 4415 C C . THR B 1 77 ? 8.695 -14.094 13.625 1 75.81 77 THR B C 1
ATOM 4417 O O . THR B 1 77 ? 8.445 -13.586 14.719 1 75.81 77 THR B O 1
ATOM 4420 N N . ASP B 1 78 ? 9.93 -14.141 13.148 1 76.81 78 ASP B N 1
ATOM 4421 C CA . ASP B 1 78 ? 11.047 -13.594 13.914 1 76.81 78 ASP B CA 1
ATOM 4422 C C . ASP B 1 78 ? 11.773 -12.508 13.117 1 76.81 78 ASP B C 1
ATOM 4424 O O . ASP B 1 78 ? 11.906 -11.375 13.594 1 76.81 78 ASP B O 1
ATOM 4428 N N . TYR B 1 79 ? 12.102 -12.805 11.906 1 74.38 79 TYR B N 1
ATOM 4429 C CA . TYR B 1 79 ? 12.961 -11.938 11.109 1 74.38 79 TYR B CA 1
ATOM 4430 C C . TYR B 1 79 ? 12.133 -11.047 10.188 1 74.38 79 TYR B C 1
ATOM 4432 O O . TYR B 1 79 ? 12.633 -10.047 9.664 1 74.38 79 TYR B O 1
ATOM 4440 N N . GLY B 1 80 ? 10.891 -11.422 10.039 1 79.38 80 GLY B N 1
ATOM 4441 C CA . GLY B 1 80 ? 10.031 -1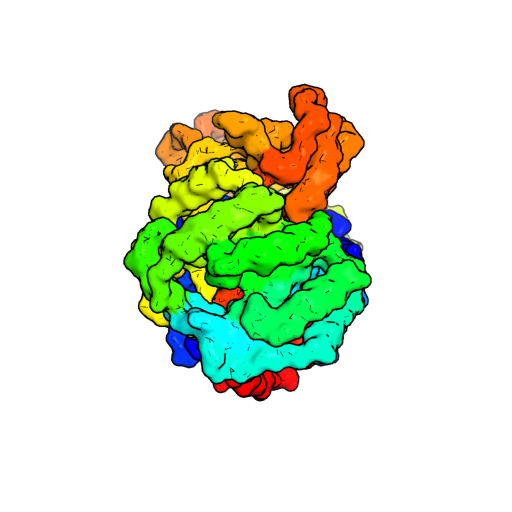0.664 9.141 1 79.38 80 GLY B CA 1
ATOM 4442 C C . GLY B 1 80 ? 9.93 -11.281 7.754 1 79.38 80 GLY B C 1
ATOM 4443 O O . GLY B 1 80 ? 10.789 -12.062 7.355 1 79.38 80 GLY B O 1
ATOM 4444 N N . CYS B 1 81 ? 8.898 -10.977 7.047 1 83.94 81 CYS B N 1
ATOM 4445 C CA . CYS B 1 81 ? 8.68 -11.453 5.688 1 83.94 81 CYS B CA 1
ATOM 4446 C C . CYS B 1 81 ? 9.703 -10.875 4.727 1 83.94 81 CYS B C 1
ATOM 4448 O O . CYS B 1 81 ? 9.938 -9.664 4.715 1 83.94 81 CYS B O 1
ATOM 4450 N N . PRO B 1 82 ? 10.43 -11.695 3.953 1 81.06 82 PRO B N 1
ATOM 4451 C CA . PRO B 1 82 ? 10.18 -13.117 3.697 1 81.06 82 PRO B CA 1
ATOM 4452 C C . PRO B 1 82 ? 11.203 -14.031 4.371 1 81.06 82 PRO B C 1
ATOM 4454 O O . PRO B 1 82 ? 11.336 -15.195 4 1 81.06 82 PRO B O 1
ATOM 4457 N N . TYR B 1 83 ? 11.859 -13.461 5.25 1 79.88 83 TYR B N 1
ATOM 4458 C CA . TYR B 1 83 ? 13 -14.203 5.777 1 79.88 83 TYR B CA 1
ATOM 4459 C C . TYR B 1 83 ? 12.547 -15.281 6.75 1 79.88 83 TYR B C 1
ATOM 4461 O O . TYR B 1 83 ? 13.336 -16.156 7.117 1 79.88 83 TYR B O 1
ATOM 4469 N N . ASP B 1 84 ? 11.227 -15.211 7.129 1 79.31 84 ASP B N 1
ATOM 4470 C CA . ASP B 1 84 ? 10.586 -16.219 7.961 1 79.31 84 ASP B CA 1
ATOM 4471 C C . ASP B 1 84 ? 9.562 -17.031 7.16 1 79.31 84 ASP B C 1
ATOM 4473 O O . ASP B 1 84 ? 8.477 -17.344 7.66 1 79.31 84 ASP B O 1
ATOM 4477 N N . CYS B 1 85 ? 10.008 -17.391 6.059 1 78.88 85 CYS B N 1
ATOM 4478 C CA . CYS B 1 85 ? 8.938 -17.906 5.207 1 78.88 85 CYS B CA 1
ATOM 4479 C C . CYS B 1 85 ? 8.617 -19.359 5.566 1 78.88 85 CYS B C 1
ATOM 4481 O O . CYS B 1 85 ? 9.523 -20.156 5.82 1 78.88 85 CYS B O 1
ATOM 4483 N N . GLY B 1 86 ? 7.555 -19.734 5.801 1 78.75 86 GLY B N 1
ATOM 4484 C CA . GLY B 1 86 ? 6.609 -20.812 6.074 1 78.75 86 GLY B CA 1
ATOM 4485 C C . GLY B 1 86 ? 5.215 -20.297 6.391 1 78.75 86 GLY B C 1
ATOM 4486 O O . GLY B 1 86 ? 5.027 -19.125 6.68 1 78.75 86 GLY B O 1
ATOM 4487 N N . LEU B 1 87 ? 4.305 -21.078 5.855 1 89.62 87 LEU B N 1
ATOM 4488 C CA . LEU B 1 87 ? 3.006 -20.578 6.285 1 89.62 87 LEU B CA 1
ATOM 4489 C C . LEU B 1 87 ? 3.055 -20.125 7.742 1 89.62 87 LEU B C 1
ATOM 4491 O O . LEU B 1 87 ? 2.998 -20.953 8.656 1 89.62 87 LEU B O 1
ATOM 4495 N N . CYS B 1 88 ? 3.357 -18.797 7.922 1 88.62 88 CYS B N 1
ATOM 4496 C CA . CYS B 1 88 ? 3.48 -18.156 9.227 1 88.62 88 CYS B CA 1
ATOM 4497 C C . CYS B 1 88 ? 2.186 -17.453 9.617 1 88.62 88 CYS B C 1
ATOM 4499 O O . CYS B 1 88 ? 1.314 -17.234 8.773 1 88.62 88 CYS B O 1
ATOM 4501 N N . PRO B 1 89 ? 2.08 -17.047 10.867 1 87.81 89 PRO B N 1
ATOM 4502 C CA . PRO B 1 89 ? 0.844 -16.406 11.32 1 87.81 89 PRO B CA 1
ATOM 4503 C C . PRO B 1 89 ? 0.581 -15.07 10.625 1 87.81 89 PRO B C 1
ATOM 4505 O O . PRO B 1 89 ? -0.544 -14.562 10.648 1 87.81 89 PRO B O 1
ATOM 4508 N N . ASP B 1 90 ? 1.605 -14.516 10 1 90 90 ASP B N 1
ATOM 4509 C CA . ASP B 1 90 ? 1.438 -13.242 9.32 1 90 90 ASP B CA 1
ATOM 4510 C C . ASP B 1 90 ? 0.994 -13.445 7.871 1 90 90 ASP B C 1
ATOM 4512 O O . ASP B 1 90 ? 0.638 -12.484 7.188 1 90 90 ASP B O 1
ATOM 4516 N N . HIS B 1 91 ? 1.044 -14.672 7.406 1 92.31 91 HIS B N 1
ATOM 4517 C CA . HIS B 1 91 ? 0.56 -15 6.066 1 92.31 91 HIS B CA 1
ATOM 4518 C C . HIS B 1 91 ? -0.962 -14.922 6 1 92.31 91 HIS B C 1
ATOM 4520 O O . HIS B 1 91 ? -1.652 -15.344 6.93 1 92.31 91 HIS B O 1
ATOM 4526 N N . GLU B 1 92 ? -1.51 -14.422 4.926 1 93.75 92 GLU B N 1
ATOM 4527 C CA . GLU B 1 92 ? -2.92 -14.039 4.895 1 93.75 92 GLU B CA 1
ATOM 4528 C C . GLU B 1 92 ? -3.727 -14.984 4.008 1 93.75 92 GLU B C 1
ATOM 4530 O O . GLU B 1 92 ? -4.832 -14.648 3.582 1 93.75 92 GLU B O 1
ATOM 4535 N N . GLN B 1 93 ? -3.203 -16.125 3.689 1 91.94 93 GLN B N 1
ATOM 4536 C CA . GLN B 1 93 ? -3.895 -17.094 2.846 1 91.94 93 GLN B CA 1
ATOM 4537 C C . GLN B 1 93 ? -3.404 -18.516 3.125 1 91.94 93 GLN B C 1
ATOM 4539 O O . GLN B 1 93 ? -2.227 -18.719 3.426 1 91.94 93 GLN B O 1
ATOM 4544 N N . HIS B 1 94 ? -4.309 -19.453 3.035 1 92.81 94 HIS B N 1
ATOM 4545 C CA . HIS B 1 94 ? -3.93 -20.859 3.098 1 92.81 94 HIS B CA 1
ATOM 4546 C C . HIS B 1 94 ? -3.422 -21.359 1.747 1 92.81 94 HIS B C 1
ATOM 4548 O O . HIS B 1 94 ? -3.342 -20.578 0.789 1 92.81 94 HIS B O 1
ATOM 4554 N N . SER B 1 95 ? -3.1 -22.594 1.701 1 93.5 95 SER B N 1
ATOM 4555 C CA . SER B 1 95 ? -2.623 -23.188 0.451 1 93.5 95 SER B CA 1
ATOM 4556 C C . SER B 1 95 ? -3.783 -23.594 -0.451 1 93.5 95 SER B C 1
ATOM 4558 O O . SER B 1 95 ? -4.426 -24.609 -0.225 1 93.5 95 SER B O 1
ATOM 4560 N N . CYS B 1 96 ? -4.004 -22.781 -1.497 1 90.12 96 CYS B N 1
ATOM 4561 C CA . CYS B 1 96 ? -4.98 -23.203 -2.5 1 90.12 96 CYS B CA 1
ATOM 4562 C C . CYS B 1 96 ? -4.441 -24.344 -3.352 1 90.12 96 CYS B C 1
ATOM 4564 O O . CYS B 1 96 ? -5.195 -25.219 -3.775 1 90.12 96 CYS B O 1
ATOM 4566 N N . LEU B 1 97 ? -3.24 -24.25 -3.604 1 94.31 97 LEU B N 1
ATOM 4567 C CA . LEU B 1 97 ? -2.492 -25.281 -4.32 1 94.31 97 LEU B CA 1
ATOM 4568 C C . LEU B 1 97 ? -1.172 -25.578 -3.619 1 94.31 97 LEU B C 1
ATOM 4570 O O . LEU B 1 97 ? -0.402 -24.656 -3.318 1 94.31 97 LEU B O 1
ATOM 4574 N N . THR B 1 98 ? -0.999 -26.828 -3.279 1 96.75 98 THR B N 1
ATOM 4575 C CA . THR B 1 98 ? 0.272 -27.234 -2.688 1 96.75 98 THR B CA 1
ATOM 4576 C C . THR B 1 98 ? 1.048 -28.141 -3.637 1 96.75 98 THR B C 1
ATOM 4578 O O . THR B 1 98 ? 0.531 -29.172 -4.082 1 96.75 98 THR B O 1
ATOM 4581 N N . VAL B 1 99 ? 2.248 -27.719 -3.906 1 97.81 99 VAL B N 1
ATOM 4582 C CA . VAL B 1 99 ? 3.127 -28.484 -4.781 1 97.81 99 VAL B CA 1
ATOM 4583 C C . VAL B 1 99 ? 4.039 -29.375 -3.945 1 97.81 99 VAL B C 1
ATOM 4585 O O . VAL B 1 99 ? 4.617 -28.938 -2.953 1 97.81 99 VAL B O 1
ATOM 4588 N N . ILE B 1 100 ? 4.137 -30.594 -4.297 1 98.38 100 ILE B N 1
ATOM 4589 C CA . ILE B 1 100 ? 5.098 -31.516 -3.695 1 98.38 100 ILE B CA 1
ATOM 4590 C C . ILE B 1 100 ? 6.086 -32 -4.754 1 98.38 100 ILE B C 1
ATOM 4592 O O . ILE B 1 100 ? 5.691 -32.594 -5.75 1 98.38 100 ILE B O 1
ATOM 4596 N N . GLU B 1 101 ? 7.32 -31.719 -4.555 1 97.94 101 GLU B N 1
ATOM 4597 C CA . GLU B 1 101 ? 8.367 -32.156 -5.465 1 97.94 101 GLU B CA 1
ATOM 4598 C C . GLU B 1 101 ? 8.922 -33.531 -5.047 1 97.94 101 GLU B C 1
ATOM 4600 O O . GLU B 1 101 ? 9.789 -33.594 -4.172 1 97.94 101 GLU B O 1
ATOM 4605 N N . VAL B 1 102 ? 8.602 -34.562 -5.777 1 98.31 102 VAL B N 1
ATOM 4606 C CA . VAL B 1 102 ? 8.891 -35.938 -5.34 1 98.31 102 VAL B CA 1
ATOM 4607 C C . VAL B 1 102 ? 10.273 -36.344 -5.824 1 98.31 102 VAL B C 1
ATOM 4609 O O . VAL B 1 102 ? 10.836 -37.344 -5.348 1 98.31 102 VAL B O 1
ATOM 4612 N N . THR B 1 103 ? 10.773 -35.594 -6.77 1 98.06 103 THR B N 1
ATOM 4613 C CA . THR B 1 103 ? 12.102 -35.875 -7.301 1 98.06 103 THR B CA 1
ATOM 4614 C C . THR B 1 103 ? 12.766 -34.562 -7.785 1 98.06 103 THR B C 1
ATOM 4616 O O . THR B 1 103 ? 12.086 -33.656 -8.234 1 98.06 103 THR B O 1
ATOM 4619 N N . ASP B 1 104 ? 14.055 -34.562 -7.676 1 96.12 104 ASP B N 1
ATOM 4620 C CA . ASP B 1 104 ? 14.828 -33.469 -8.25 1 96.12 104 ASP B CA 1
ATOM 4621 C C . ASP B 1 104 ? 15.25 -33.781 -9.688 1 96.12 104 ASP B C 1
ATOM 4623 O O . ASP B 1 104 ? 15.711 -32.906 -1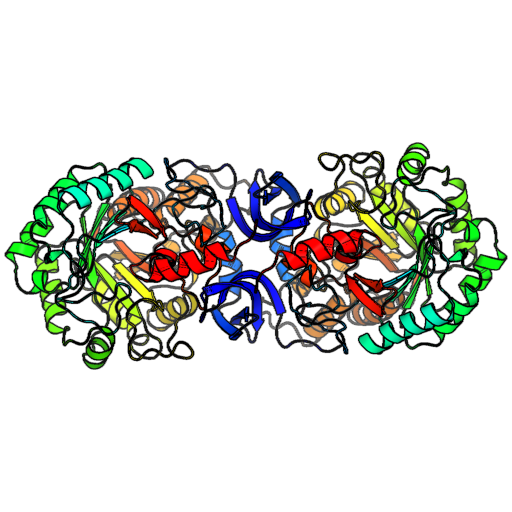0.414 1 96.12 104 ASP B O 1
ATOM 4627 N N . ARG B 1 105 ? 15.016 -34.969 -10.125 1 97.31 105 ARG B N 1
ATOM 4628 C CA . ARG B 1 105 ? 15.523 -35.438 -11.406 1 97.31 105 ARG B CA 1
ATOM 4629 C C . ARG B 1 105 ? 14.516 -35.219 -12.523 1 97.31 105 ARG B C 1
ATOM 4631 O O . ARG B 1 105 ? 13.305 -35.25 -12.289 1 97.31 105 ARG B O 1
ATOM 4638 N N . CYS B 1 106 ? 15.086 -35 -13.641 1 97.69 106 CYS B N 1
ATOM 4639 C CA . CYS B 1 106 ? 14.266 -34.781 -14.836 1 97.69 106 CYS B CA 1
ATOM 4640 C C . CYS B 1 106 ? 14.945 -35.375 -16.062 1 97.69 106 CYS B C 1
ATOM 4642 O O . CYS B 1 106 ? 16.172 -35.438 -16.125 1 97.69 106 CYS B O 1
ATOM 4644 N N . ASN B 1 107 ? 14.172 -35.812 -16.984 1 97.38 107 ASN B N 1
ATOM 4645 C CA . ASN B 1 107 ? 14.734 -36.344 -18.203 1 97.38 107 ASN B CA 1
ATOM 4646 C C . ASN B 1 107 ? 15.055 -35.25 -19.219 1 97.38 107 ASN B C 1
ATOM 4648 O O . ASN B 1 107 ? 15.531 -35.5 -20.312 1 97.38 107 ASN B O 1
ATOM 4652 N N . LEU B 1 108 ? 14.805 -33.969 -18.906 1 96.81 108 LEU B N 1
ATOM 4653 C CA . LEU B 1 108 ? 15.18 -32.812 -19.688 1 96.81 108 LEU B CA 1
ATOM 4654 C C . LEU B 1 108 ? 16.141 -31.906 -18.906 1 96.81 108 LEU B C 1
ATOM 4656 O O . LEU B 1 108 ? 16.25 -32.031 -17.688 1 96.81 108 LEU B O 1
ATOM 4660 N N . THR B 1 109 ? 16.875 -31.094 -19.531 1 95.56 109 THR B N 1
ATOM 4661 C CA . THR B 1 109 ? 17.703 -30.031 -18.969 1 95.56 109 THR B CA 1
ATOM 4662 C C . THR B 1 109 ? 17.297 -28.672 -19.531 1 95.56 109 THR B C 1
ATOM 4664 O O . THR B 1 109 ? 18.141 -27.953 -20.094 1 95.56 109 THR B O 1
ATOM 4667 N N . CYS B 1 110 ? 16.125 -28.375 -19.344 1 96.25 110 CYS B N 1
ATOM 4668 C CA . CYS B 1 110 ? 15.531 -27.188 -19.953 1 96.25 110 CYS B CA 1
ATOM 4669 C C . CYS B 1 110 ? 16.312 -25.938 -19.594 1 96.25 110 CYS B C 1
ATOM 4671 O O . CYS B 1 110 ? 16.672 -25.719 -18.438 1 96.25 110 CYS B O 1
ATOM 4673 N N . PRO B 1 111 ? 16.531 -25 -20.531 1 96.62 111 PRO B N 1
ATOM 4674 C CA . PRO B 1 111 ? 17.156 -23.703 -20.25 1 96.62 111 PRO B CA 1
ATOM 4675 C C . PRO B 1 111 ? 16.344 -22.844 -19.281 1 96.62 111 PRO B C 1
ATOM 4677 O O . PRO B 1 111 ? 16.891 -22 -18.578 1 96.62 111 PRO B O 1
ATOM 4680 N N . THR B 1 112 ? 15.086 -23.047 -19.234 1 95.62 112 THR B N 1
ATOM 4681 C CA . THR B 1 112 ? 14.188 -22.375 -18.312 1 95.62 112 THR B CA 1
ATOM 4682 C C . THR B 1 112 ? 13.547 -23.375 -17.359 1 95.62 112 THR B C 1
ATOM 4684 O O . THR B 1 112 ? 12.617 -24.094 -17.734 1 95.62 112 THR B O 1
ATOM 4687 N N . CYS B 1 113 ? 14.078 -23.391 -16.141 1 94.88 113 CYS B N 1
ATOM 4688 C CA . CYS B 1 113 ? 13.609 -24.328 -15.117 1 94.88 113 CYS B CA 1
ATOM 4689 C C . CYS B 1 113 ? 13.758 -23.719 -13.727 1 94.88 113 CYS B C 1
ATOM 4691 O O . CYS B 1 113 ? 14.875 -23.562 -13.234 1 94.88 113 CYS B O 1
ATOM 4693 N N . TYR B 1 114 ? 12.68 -23.438 -13.055 1 91.19 114 TYR B N 1
ATOM 4694 C CA . TYR B 1 114 ? 12.742 -22.75 -11.766 1 91.19 114 TYR B CA 1
ATOM 4695 C C . TYR B 1 114 ? 13.445 -23.609 -10.719 1 91.19 114 TYR B C 1
ATOM 4697 O O . TYR B 1 114 ? 14.023 -23.094 -9.766 1 91.19 114 TYR B O 1
ATOM 4705 N N . ALA B 1 115 ? 13.422 -24.938 -10.938 1 88.75 115 ALA B N 1
ATOM 4706 C CA . ALA B 1 115 ? 13.969 -25.859 -9.945 1 88.75 115 ALA B CA 1
ATOM 4707 C C . ALA B 1 115 ? 15.391 -26.281 -10.312 1 88.75 115 ALA B C 1
ATOM 4709 O O . ALA B 1 115 ? 16.062 -26.938 -9.523 1 88.75 115 ALA B O 1
ATOM 4710 N N . GLY B 1 116 ? 15.82 -25.938 -11.484 1 90.5 116 GLY B N 1
ATOM 4711 C CA . GLY B 1 116 ? 17.156 -26.312 -11.938 1 90.5 116 GLY B CA 1
ATOM 4712 C C . GLY B 1 116 ? 17.344 -27.812 -12.055 1 90.5 116 GLY B C 1
ATOM 4713 O O . GLY B 1 116 ? 18.438 -28.328 -11.82 1 90.5 116 GLY B O 1
ATOM 4714 N N . SER B 1 117 ? 16.328 -28.484 -12.43 1 91.69 117 SER B N 1
ATOM 4715 C CA . SER B 1 117 ? 16.375 -29.953 -12.484 1 91.69 117 SER B CA 1
ATOM 4716 C C . SER B 1 117 ? 17.109 -30.438 -13.719 1 91.69 117 SER B C 1
ATOM 4718 O O . SER B 1 117 ? 17.234 -29.703 -14.703 1 91.69 117 SER B O 1
ATOM 4720 N N . SER B 1 118 ? 17.625 -31.594 -13.617 1 94.25 118 SER B N 1
ATOM 4721 C CA . SER B 1 118 ? 18.328 -32.312 -14.68 1 94.25 118 SER B CA 1
ATOM 4722 C C . SER B 1 118 ? 18.469 -33.781 -14.352 1 94.25 118 SER B C 1
ATOM 4724 O O . SER B 1 118 ? 18.156 -34.219 -13.242 1 94.25 118 SER B O 1
ATOM 4726 N N . PRO B 1 119 ? 18.891 -34.562 -15.352 1 94.44 119 PRO B N 1
ATOM 4727 C CA . PRO B 1 119 ? 18.969 -36 -15.109 1 94.44 119 PRO B CA 1
ATOM 4728 C C . PRO B 1 119 ? 19.953 -36.344 -13.992 1 94.44 119 PRO B C 1
ATOM 4730 O O . PRO B 1 119 ? 19.797 -37.406 -13.344 1 94.44 119 PRO B O 1
ATOM 4733 N N . THR B 1 120 ? 20.844 -35.5 -13.688 1 92.62 120 THR B N 1
ATOM 4734 C CA . THR B 1 120 ? 21.875 -35.844 -12.727 1 92.62 120 THR B CA 1
ATOM 4735 C C . THR B 1 120 ? 21.75 -34.969 -11.469 1 92.62 120 THR B C 1
ATOM 4737 O O . THR B 1 120 ? 22.578 -35.094 -10.562 1 92.62 120 THR B O 1
ATOM 4740 N N . TYR B 1 121 ? 20.812 -34.219 -11.445 1 91.25 121 TYR B N 1
ATOM 4741 C CA . TYR B 1 121 ? 20.656 -33.281 -10.336 1 91.25 121 TYR B CA 1
ATOM 4742 C C . TYR B 1 121 ? 19.891 -33.938 -9.188 1 91.25 121 TYR B C 1
ATOM 4744 O O . TYR B 1 121 ? 18.906 -34.656 -9.406 1 91.25 121 TYR B O 1
ATOM 4752 N N . GLY B 1 122 ? 20.422 -33.781 -7.996 1 93.19 122 GLY B N 1
ATOM 4753 C CA . GLY B 1 122 ? 19.703 -34.156 -6.789 1 93.19 122 GLY B CA 1
ATOM 4754 C C . GLY B 1 122 ? 19.391 -35.625 -6.723 1 93.19 122 GLY B C 1
ATOM 4755 O O . GLY B 1 122 ? 20.25 -36.469 -7.02 1 93.19 122 GLY B O 1
ATOM 4756 N N . ARG B 1 123 ? 18.125 -35.938 -6.195 1 95.12 123 ARG B N 1
ATOM 4757 C CA . ARG B 1 123 ? 17.734 -37.344 -5.965 1 95.12 123 ARG B CA 1
ATOM 4758 C C . ARG B 1 123 ? 16.219 -37.469 -5.973 1 95.12 123 ARG B C 1
ATOM 4760 O O . ARG B 1 123 ? 15.492 -36.5 -5.906 1 95.12 123 ARG B O 1
ATOM 4767 N N . HIS B 1 124 ? 15.836 -38.75 -6.109 1 97.44 124 HIS B N 1
ATOM 4768 C CA . HIS B 1 124 ? 14.453 -39.094 -5.793 1 97.44 124 HIS B CA 1
ATOM 4769 C C . HIS B 1 124 ? 14.203 -39.062 -4.289 1 97.44 124 HIS B C 1
ATOM 4771 O O . HIS B 1 124 ? 15.016 -39.562 -3.51 1 97.44 124 HIS B O 1
ATOM 4777 N N . ARG B 1 125 ? 13.156 -38.469 -3.916 1 97.44 125 ARG B N 1
ATOM 4778 C CA . ARG B 1 125 ? 12.781 -38.562 -2.51 1 97.44 125 ARG B CA 1
ATOM 4779 C C . ARG B 1 125 ? 12.219 -39.938 -2.188 1 97.44 125 ARG B C 1
ATOM 4781 O O . ARG B 1 125 ? 11.555 -40.562 -3.025 1 97.44 125 ARG B O 1
ATOM 4788 N N . SER B 1 126 ? 12.508 -40.375 -0.961 1 97.94 126 SER B N 1
ATOM 4789 C CA . SER B 1 126 ? 11.992 -41.688 -0.581 1 97.94 126 SER B CA 1
ATOM 4790 C C . SER B 1 126 ? 10.484 -41.656 -0.403 1 97.94 126 SER B C 1
ATOM 4792 O O . SER B 1 126 ? 9.898 -40.594 -0.16 1 97.94 126 SER B O 1
ATOM 4794 N N . LEU B 1 127 ? 9.891 -42.844 -0.587 1 98.19 127 LEU B N 1
ATOM 4795 C CA . LEU B 1 127 ? 8.445 -42.938 -0.388 1 98.19 127 LEU B CA 1
ATOM 4796 C C . LEU B 1 127 ? 8.055 -42.469 1.008 1 98.19 127 LEU B C 1
ATOM 4798 O O . LEU B 1 127 ? 7.023 -41.812 1.182 1 98.19 127 LEU B O 1
ATOM 4802 N N . ASP B 1 128 ? 8.875 -42.781 1.983 1 98 128 ASP B N 1
ATOM 4803 C CA . ASP B 1 128 ? 8.594 -42.375 3.355 1 98 128 ASP B CA 1
ATOM 4804 C C . ASP B 1 128 ? 8.641 -40.844 3.49 1 98 128 ASP B C 1
ATOM 4806 O O . ASP B 1 128 ? 7.812 -40.25 4.18 1 98 128 ASP B O 1
ATOM 4810 N N . GLU B 1 129 ? 9.633 -40.219 2.9 1 97.75 129 GLU B N 1
ATOM 4811 C CA . GLU B 1 129 ? 9.727 -38.781 2.883 1 97.75 129 GLU B CA 1
ATOM 4812 C C . GLU B 1 129 ? 8.477 -38.156 2.256 1 97.75 129 GLU B C 1
ATOM 4814 O O . GLU B 1 129 ? 7.922 -37.188 2.791 1 97.75 129 GLU B O 1
ATOM 4819 N N . ILE B 1 130 ? 8.078 -38.688 1.181 1 98.5 130 ILE B N 1
ATOM 4820 C CA . ILE B 1 130 ? 6.953 -38.156 0.421 1 98.5 130 ILE B CA 1
ATOM 4821 C C . ILE B 1 130 ? 5.668 -38.312 1.23 1 98.5 130 ILE B C 1
ATOM 4823 O O . ILE B 1 130 ? 4.84 -37.406 1.274 1 98.5 130 ILE B O 1
ATOM 4827 N N . LYS B 1 131 ? 5.496 -39.5 1.846 1 98.44 131 LYS B N 1
ATOM 4828 C CA . LYS B 1 131 ? 4.32 -39.719 2.688 1 98.44 131 LYS B CA 1
ATOM 4829 C C . LYS B 1 131 ? 4.27 -38.688 3.826 1 98.44 131 LYS B C 1
ATOM 4831 O O . LYS B 1 131 ? 3.203 -38.156 4.137 1 98.44 131 LYS B O 1
ATOM 4836 N N . SER B 1 132 ? 5.383 -38.438 4.391 1 98.25 132 SER B N 1
ATOM 4837 C CA . SER B 1 132 ? 5.465 -37.438 5.457 1 98.25 132 SER B CA 1
ATOM 4838 C C . SER B 1 132 ? 5.074 -36.062 4.957 1 98.25 132 SER B C 1
ATOM 4840 O O . SER B 1 132 ? 4.367 -35.312 5.645 1 98.25 132 SER B O 1
ATOM 4842 N N . MET B 1 133 ? 5.578 -35.688 3.822 1 98.19 133 MET B N 1
ATOM 4843 C CA . MET B 1 133 ? 5.27 -34.406 3.213 1 98.19 133 MET B CA 1
ATOM 4844 C C . MET B 1 133 ? 3.775 -34.281 2.93 1 98.19 133 MET B C 1
ATOM 4846 O O . MET B 1 133 ? 3.168 -33.25 3.219 1 98.19 133 MET B O 1
ATOM 4850 N N . LEU B 1 134 ? 3.219 -35.312 2.393 1 98.56 134 LEU B N 1
ATOM 4851 C CA . LEU B 1 134 ? 1.789 -35.344 2.105 1 98.56 134 LEU B CA 1
ATOM 4852 C C . LEU B 1 134 ? 0.976 -35.219 3.391 1 98.56 134 LEU B C 1
ATOM 4854 O O . LEU B 1 134 ? -0.03 -34.531 3.438 1 98.56 134 LEU B O 1
ATOM 4858 N N . ASP B 1 135 ? 1.404 -35.938 4.414 1 98.25 135 ASP B N 1
ATOM 4859 C CA . ASP B 1 135 ? 0.731 -35.875 5.707 1 98.25 135 ASP B CA 1
ATOM 4860 C C . ASP B 1 135 ? 0.759 -34.438 6.266 1 98.25 135 ASP B C 1
ATOM 4862 O O . ASP B 1 135 ? -0.199 -34 6.902 1 98.25 135 ASP B O 1
ATOM 4866 N N . THR B 1 136 ? 1.85 -33.781 6.039 1 97.38 136 THR B N 1
ATOM 4867 C CA . THR B 1 136 ? 1.982 -32.375 6.492 1 97.38 136 THR B CA 1
ATOM 4868 C C . THR B 1 136 ? 0.952 -31.5 5.809 1 97.38 136 THR B C 1
ATOM 4870 O O . THR B 1 136 ? 0.36 -30.625 6.449 1 97.38 136 THR B O 1
ATOM 4873 N N . ILE B 1 137 ? 0.778 -31.719 4.555 1 97.69 137 ILE B N 1
ATOM 4874 C CA . ILE B 1 137 ? -0.211 -30.938 3.805 1 97.69 137 ILE B CA 1
ATOM 4875 C C . ILE B 1 137 ? -1.596 -31.156 4.414 1 97.69 137 ILE B C 1
ATOM 4877 O O . ILE B 1 137 ? -2.34 -30.188 4.625 1 97.69 137 ILE B O 1
ATOM 4881 N N . VAL B 1 138 ? -1.898 -32.375 4.727 1 97.31 138 VAL B N 1
ATOM 4882 C CA . VAL B 1 138 ? -3.199 -32.719 5.293 1 97.31 138 VAL B CA 1
ATOM 4883 C C . VAL B 1 138 ? -3.326 -32.125 6.691 1 97.31 138 VAL B C 1
ATOM 4885 O O . VAL B 1 138 ? -4.395 -31.641 7.078 1 97.31 138 VAL B O 1
ATOM 4888 N N . LEU B 1 139 ? -2.281 -32.188 7.434 1 96.44 139 LEU B N 1
ATOM 4889 C CA . LEU B 1 139 ? -2.295 -31.609 8.773 1 96.44 139 LEU B CA 1
ATOM 4890 C C . LEU B 1 139 ? -2.586 -30.109 8.727 1 96.44 139 LEU B C 1
ATOM 4892 O O . LEU B 1 139 ? -3.297 -29.594 9.586 1 96.44 139 LEU B O 1
ATOM 4896 N N . ASN B 1 140 ? -1.985 -29.453 7.754 1 95.75 140 ASN B N 1
ATOM 4897 C CA . ASN B 1 140 ? -2.141 -28 7.621 1 95.75 140 ASN B CA 1
ATOM 4898 C C . ASN B 1 140 ? -3.535 -27.641 7.125 1 95.75 140 ASN B C 1
ATOM 4900 O O . ASN B 1 140 ? -4.113 -26.641 7.562 1 95.75 140 ASN B O 1
ATOM 4904 N N . GLU B 1 141 ? -4.074 -28.469 6.188 1 94.75 141 GLU B N 1
ATOM 4905 C CA . GLU B 1 141 ? -5.262 -28.047 5.441 1 94.75 141 GLU B CA 1
ATOM 4906 C C . GLU B 1 141 ? -6.473 -28.891 5.824 1 94.75 141 GLU B C 1
ATOM 4908 O O . GLU B 1 141 ? -7.609 -28.531 5.496 1 94.75 141 GLU B O 1
ATOM 4913 N N . LYS B 1 142 ? -6.305 -30.031 6.492 1 94.38 142 LYS B N 1
ATOM 4914 C CA . LYS B 1 142 ? -7.309 -31.047 6.797 1 94.38 142 LYS B CA 1
ATOM 4915 C C . LYS B 1 142 ? -7.844 -31.688 5.52 1 94.38 142 LYS B C 1
ATOM 4917 O O . LYS B 1 142 ? -7.672 -32.875 5.297 1 94.38 142 LYS B O 1
ATOM 4922 N N . GLU B 1 143 ? -8.383 -30.922 4.656 1 92.75 143 GLU B N 1
ATOM 4923 C CA . GLU B 1 143 ? -8.812 -31.328 3.318 1 92.75 143 GLU B CA 1
ATOM 4924 C C . GLU B 1 143 ? -8.227 -30.406 2.252 1 92.75 143 GLU B C 1
ATOM 4926 O O . GLU B 1 143 ? -8.914 -29.5 1.762 1 92.75 143 GLU B O 1
ATOM 4931 N N . PRO B 1 144 ? -6.988 -30.703 1.843 1 93.25 144 PRO B N 1
ATOM 4932 C CA . PRO B 1 144 ? -6.348 -29.844 0.85 1 93.25 144 PRO B CA 1
ATOM 4933 C C . PRO B 1 144 ? -7.152 -29.734 -0.443 1 93.25 144 PRO B C 1
ATOM 4935 O O . PRO B 1 144 ? -7.723 -30.719 -0.906 1 93.25 144 PRO B O 1
ATOM 4938 N N . ASP B 1 145 ? -7.234 -28.516 -0.979 1 86.38 145 ASP B N 1
ATOM 4939 C CA . ASP B 1 145 ? -8.008 -28.266 -2.195 1 86.38 145 ASP B CA 1
ATOM 4940 C C . ASP B 1 145 ? -7.34 -28.922 -3.408 1 86.38 145 ASP B C 1
ATOM 4942 O O . ASP B 1 145 ? -7.945 -29.75 -4.086 1 86.38 145 ASP B O 1
ATOM 4946 N N . VAL B 1 146 ? -6.164 -28.484 -3.709 1 92.06 146 VAL B N 1
ATOM 4947 C CA . VAL B 1 146 ? -5.41 -29.016 -4.836 1 92.06 146 VAL B CA 1
ATOM 4948 C C . VAL B 1 146 ? -3.996 -29.375 -4.383 1 92.06 146 VAL B C 1
ATOM 4950 O O . VAL B 1 146 ? -3.32 -28.578 -3.736 1 92.06 146 VAL B O 1
ATOM 4953 N N . VAL B 1 147 ? -3.58 -30.562 -4.637 1 96.31 147 VAL B N 1
ATOM 4954 C CA . VAL B 1 147 ? -2.199 -30.984 -4.445 1 96.31 147 VAL B CA 1
ATOM 4955 C C . VAL B 1 147 ? -1.594 -31.406 -5.785 1 96.31 147 VAL B C 1
ATOM 4957 O O . VAL B 1 147 ? -2.209 -32.156 -6.543 1 96.31 147 VAL B O 1
ATOM 4960 N N . GLN B 1 148 ? -0.482 -30.875 -6.047 1 97.75 148 GLN B N 1
ATOM 4961 C CA . GLN B 1 148 ? 0.173 -31.156 -7.32 1 97.75 148 GLN B CA 1
ATOM 4962 C C . GLN B 1 148 ? 1.452 -31.969 -7.117 1 97.75 148 GLN B C 1
ATOM 4964 O O . GLN B 1 148 ? 2.398 -31.484 -6.488 1 97.75 148 GLN B O 1
ATOM 4969 N N . ILE B 1 149 ? 1.434 -33.188 -7.637 1 98.69 149 ILE B N 1
ATOM 4970 C CA . ILE B 1 149 ? 2.646 -34 -7.66 1 98.69 149 ILE B CA 1
ATOM 4971 C C . ILE B 1 149 ? 3.596 -33.469 -8.734 1 98.69 149 ILE B C 1
ATOM 4973 O O . ILE B 1 149 ? 3.27 -33.5 -9.93 1 98.69 149 ILE B O 1
ATOM 4977 N N . SER B 1 150 ? 4.699 -32.969 -8.281 1 98.12 150 SER B N 1
ATOM 4978 C CA . SER B 1 150 ? 5.629 -32.312 -9.18 1 98.12 150 SER B CA 1
ATOM 4979 C C . SER B 1 150 ? 7.07 -32.719 -8.914 1 98.12 150 SER B C 1
ATOM 4981 O O . SER B 1 150 ? 7.312 -33.844 -8.445 1 98.12 150 SER B O 1
ATOM 4983 N N . GLY B 1 151 ? 8.039 -31.891 -9.25 1 96.56 151 GLY B N 1
ATOM 4984 C CA . GLY B 1 151 ? 9.469 -32.125 -9.219 1 96.56 151 GLY B CA 1
ATOM 4985 C C . GLY B 1 151 ? 10.156 -31.828 -10.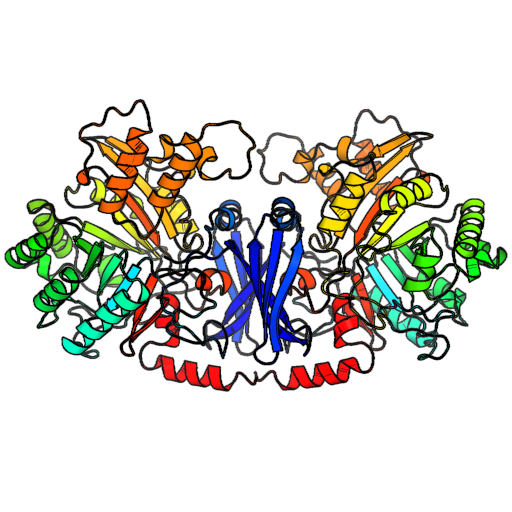531 1 96.56 151 GLY B C 1
ATOM 4986 O O . GLY B 1 151 ? 9.75 -30.906 -11.25 1 96.56 151 GLY B O 1
ATOM 4987 N N . GLY B 1 152 ? 11.375 -32.5 -10.68 1 97.12 152 GLY B N 1
ATOM 4988 C CA . GLY B 1 152 ? 11.82 -32.469 -12.07 1 97.12 152 GLY B CA 1
ATOM 4989 C C . GLY B 1 152 ? 10.797 -33.031 -13.039 1 97.12 152 GLY B C 1
ATOM 4990 O O . GLY B 1 152 ? 9.914 -32.344 -13.508 1 97.12 152 GLY B O 1
ATOM 4991 N N . GLU B 1 153 ? 10.891 -34.312 -13.148 1 98.31 153 GLU B N 1
ATOM 4992 C CA . GLU B 1 153 ? 9.828 -35.062 -13.812 1 98.31 153 GLU B CA 1
ATOM 4993 C C . GLU B 1 153 ? 9.328 -36.219 -12.922 1 98.31 153 GLU B C 1
ATOM 4995 O O . GLU B 1 153 ? 9.969 -37.25 -12.828 1 98.31 153 GLU B O 1
ATOM 5000 N N . PRO B 1 154 ? 8.117 -36 -12.344 1 98.62 154 PRO B N 1
ATOM 5001 C CA . PRO B 1 154 ? 7.641 -36.969 -11.344 1 98.62 154 PRO B CA 1
ATOM 5002 C C . PRO B 1 154 ? 7.438 -38.344 -11.914 1 98.62 154 PRO B C 1
ATOM 5004 O O . PRO B 1 154 ? 7.555 -39.344 -11.188 1 98.62 154 PRO B O 1
ATOM 5007 N N . THR B 1 155 ? 7.184 -38.531 -13.172 1 98.56 155 THR B N 1
ATOM 5008 C CA . THR B 1 155 ? 6.898 -39.812 -13.781 1 98.56 155 THR B CA 1
ATOM 5009 C C . THR B 1 155 ? 8.148 -40.688 -13.797 1 98.56 155 THR B C 1
ATOM 5011 O O . THR B 1 155 ? 8.07 -41.906 -14.039 1 98.56 155 THR B O 1
ATOM 5014 N N . LEU B 1 156 ? 9.297 -40.094 -13.492 1 97.94 156 LEU B N 1
ATOM 5015 C CA . LEU B 1 156 ? 10.555 -40.812 -13.453 1 97.94 156 LEU B CA 1
ATOM 5016 C C . LEU B 1 156 ? 10.75 -41.5 -12.102 1 97.94 156 LEU B C 1
ATOM 5018 O O . LEU B 1 156 ? 11.617 -42.375 -11.945 1 97.94 156 LEU B O 1
ATOM 5022 N N . HIS B 1 157 ? 10.008 -41.094 -11.125 1 98.5 157 HIS B N 1
ATOM 5023 C CA . HIS B 1 157 ? 10.188 -41.656 -9.789 1 98.5 157 HIS B CA 1
ATOM 5024 C C . HIS B 1 157 ? 9.93 -43.188 -9.789 1 98.5 157 HIS B C 1
ATOM 5026 O O . HIS B 1 157 ? 8.93 -43.625 -10.336 1 98.5 157 HIS B O 1
ATOM 5032 N N . PRO B 1 158 ? 10.758 -43.906 -9.102 1 97.94 158 PRO B N 1
ATOM 5033 C CA . PRO B 1 158 ? 10.586 -45.344 -9.125 1 97.94 158 PRO B CA 1
ATOM 5034 C C . PRO B 1 158 ? 9.289 -45.812 -8.453 1 97.94 158 PRO B C 1
ATOM 5036 O O . PRO B 1 158 ? 8.742 -46.844 -8.812 1 97.94 158 PRO B O 1
ATOM 5039 N N . ASP B 1 159 ? 8.852 -45.125 -7.508 1 98.38 159 ASP B N 1
ATOM 5040 C CA . ASP B 1 159 ? 7.633 -45.469 -6.781 1 98.38 159 ASP B CA 1
ATOM 5041 C C . ASP B 1 159 ? 6.477 -44.562 -7.203 1 98.38 159 ASP B C 1
ATOM 5043 O O . ASP B 1 159 ? 5.633 -44.188 -6.379 1 98.38 159 ASP B O 1
ATOM 5047 N N . PHE B 1 160 ? 6.43 -44.188 -8.414 1 98.56 160 PHE B N 1
ATOM 5048 C CA . PHE B 1 160 ? 5.496 -43.188 -8.914 1 98.56 160 PHE B CA 1
ATOM 5049 C C . PHE B 1 160 ? 4.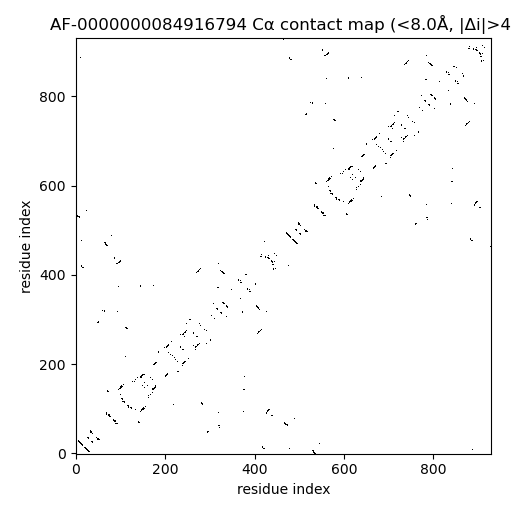062 -43.562 -8.578 1 98.56 160 PHE B C 1
ATOM 5051 O O . PHE B 1 160 ? 3.334 -42.812 -7.957 1 98.56 160 PHE B O 1
ATOM 5058 N N . PHE B 1 161 ? 3.604 -44.719 -8.891 1 98.56 161 PHE B N 1
ATOM 5059 C CA . PHE B 1 161 ? 2.209 -45.125 -8.703 1 98.56 161 PHE B CA 1
ATOM 5060 C C . PHE B 1 161 ? 1.906 -45.344 -7.227 1 98.56 161 PHE B C 1
ATOM 5062 O O . PHE B 1 161 ? 0.781 -45.125 -6.777 1 98.56 161 PHE B O 1
ATOM 5069 N N . LYS B 1 162 ? 2.908 -45.75 -6.438 1 98.69 162 LYS B N 1
ATOM 5070 C CA . LYS B 1 162 ? 2.703 -45.844 -4.996 1 98.69 162 LYS B CA 1
ATOM 5071 C C . LYS B 1 162 ? 2.447 -44.469 -4.383 1 98.69 162 LYS B C 1
ATOM 5073 O O . LYS B 1 162 ? 1.68 -44.344 -3.426 1 98.69 162 LYS B O 1
ATOM 5078 N N . ILE B 1 163 ? 3.148 -43.5 -4.914 1 98.81 163 ILE B N 1
ATOM 5079 C CA . ILE B 1 163 ? 2.951 -42.125 -4.473 1 98.81 163 ILE B CA 1
ATOM 5080 C C . ILE B 1 163 ? 1.521 -41.688 -4.773 1 98.81 163 ILE B C 1
ATOM 5082 O O . ILE B 1 163 ? 0.838 -41.156 -3.904 1 98.81 163 ILE B O 1
ATOM 5086 N N . LEU B 1 164 ? 1.049 -41.938 -6.008 1 98.75 164 LEU B N 1
ATOM 5087 C CA . LEU B 1 164 ? -0.308 -41.562 -6.395 1 98.75 164 LEU B CA 1
ATOM 5088 C C . LEU B 1 164 ? -1.337 -42.312 -5.551 1 98.75 164 LEU B C 1
ATOM 5090 O O . LEU B 1 164 ? -2.348 -41.75 -5.145 1 98.75 164 LEU B O 1
ATOM 5094 N N . ASP B 1 165 ? -1.049 -43.594 -5.285 1 98.62 165 ASP B N 1
ATOM 5095 C CA . ASP B 1 165 ? -1.948 -44.406 -4.457 1 98.62 165 ASP B CA 1
ATOM 5096 C C . ASP B 1 165 ? -2.1 -43.781 -3.066 1 98.62 165 ASP B C 1
ATOM 5098 O O . ASP B 1 165 ? -3.211 -43.688 -2.545 1 98.62 165 ASP B O 1
ATOM 5102 N N . TYR B 1 166 ? -1.021 -43.438 -2.537 1 98.62 166 TYR B N 1
ATOM 5103 C CA . TYR B 1 166 ? -1.063 -42.844 -1.199 1 98.62 166 TYR B CA 1
ATOM 5104 C C . TYR B 1 166 ? -1.792 -41.5 -1.205 1 98.62 166 TYR B C 1
ATOM 5106 O O . TYR B 1 166 ? -2.631 -41.25 -0.34 1 98.62 166 TYR B O 1
ATOM 5114 N N . ALA B 1 167 ? -1.446 -40.688 -2.148 1 98.56 167 ALA B N 1
ATOM 5115 C CA . ALA B 1 167 ? -2.1 -39.375 -2.25 1 98.56 167 ALA B CA 1
ATOM 5116 C C . ALA B 1 167 ? -3.615 -39.531 -2.35 1 98.56 167 ALA B C 1
ATOM 5118 O O . ALA B 1 167 ? -4.363 -38.781 -1.726 1 98.56 167 ALA B O 1
ATOM 5119 N N . LYS B 1 168 ? -4.086 -40.5 -3.129 1 97.19 168 LYS B N 1
ATOM 5120 C CA . LYS B 1 168 ? -5.512 -40.719 -3.344 1 97.19 168 LYS B CA 1
ATOM 5121 C C . LYS B 1 168 ? -6.176 -41.281 -2.088 1 97.19 168 LYS B C 1
ATOM 5123 O O . LYS B 1 168 ? -7.395 -41.156 -1.921 1 97.19 168 LYS B O 1
ATOM 5128 N N . SER B 1 169 ? -5.387 -41.875 -1.218 1 98 169 SER B N 1
ATOM 5129 C CA . SER B 1 169 ? -5.934 -42.406 0.028 1 98 169 SER B CA 1
ATOM 5130 C C . SER B 1 169 ? -6.18 -41.281 1.04 1 98 169 SER B C 1
ATOM 5132 O O . SER B 1 169 ? -6.891 -41.469 2.027 1 98 169 SER B O 1
ATOM 5134 N N . LEU B 1 170 ? -5.625 -40.156 0.892 1 97.88 170 LEU B N 1
ATOM 5135 C CA . LEU B 1 170 ? -5.746 -39 1.778 1 97.88 170 LEU B CA 1
ATOM 5136 C C . LEU B 1 170 ? -6.949 -38.125 1.394 1 97.88 170 LEU B C 1
ATOM 5138 O O . LEU B 1 170 ? -7.469 -38.25 0.281 1 97.88 170 LEU B O 1
ATOM 5142 N N . PRO B 1 171 ? -7.43 -37.312 2.289 1 96.5 171 PRO B N 1
ATOM 5143 C CA . PRO B 1 171 ? -8.594 -36.469 1.987 1 96.5 171 PRO B CA 1
ATOM 5144 C C . PRO B 1 171 ? -8.25 -35.281 1.104 1 96.5 171 PRO B C 1
ATOM 5146 O O . PRO B 1 171 ? -8.68 -34.156 1.386 1 96.5 171 PRO B O 1
ATOM 5149 N N . ILE B 1 172 ? -7.543 -35.5 0.042 1 93.75 172 ILE B N 1
ATOM 5150 C CA . ILE B 1 172 ? -7.203 -34.469 -0.948 1 93.75 172 ILE B CA 1
ATOM 5151 C C . ILE B 1 172 ? -8.344 -34.344 -1.955 1 93.75 172 ILE B C 1
ATOM 5153 O O . ILE B 1 172 ? -8.75 -35.312 -2.578 1 93.75 172 ILE B O 1
ATOM 5157 N N . ARG B 1 173 ? -8.836 -33.125 -2.148 1 87.69 173 ARG B N 1
ATOM 5158 C CA . ARG B 1 173 ? -10.008 -32.938 -2.986 1 87.69 173 ARG B CA 1
ATOM 5159 C C . ARG B 1 173 ? -9.672 -33.094 -4.461 1 87.69 173 ARG B C 1
ATOM 5161 O O . ARG B 1 173 ? -10.469 -33.656 -5.227 1 87.69 173 ARG B O 1
ATOM 5168 N N . HIS B 1 174 ? -8.555 -32.594 -4.863 1 89.94 174 HIS B N 1
ATOM 5169 C CA . HIS B 1 174 ? -8.141 -32.656 -6.262 1 89.94 174 HIS B CA 1
ATOM 5170 C C . HIS B 1 174 ? -6.641 -32.875 -6.379 1 89.94 174 HIS B C 1
ATOM 5172 O O . HIS B 1 174 ? -5.844 -32.125 -5.812 1 89.94 174 HIS B O 1
ATOM 5178 N N . LEU B 1 175 ? -6.281 -33.938 -7.113 1 95.06 175 LEU B N 1
ATOM 5179 C CA . LEU B 1 175 ? -4.879 -34.281 -7.316 1 95.06 175 LEU B CA 1
ATOM 5180 C C . LEU B 1 175 ? -4.441 -34 -8.742 1 95.06 175 LEU B C 1
ATOM 5182 O O . LEU B 1 175 ? -5.156 -34.312 -9.695 1 95.06 175 LEU B O 1
ATOM 5186 N N . MET B 1 176 ? -3.316 -33.312 -8.859 1 96.25 176 MET B N 1
ATOM 5187 C CA . MET B 1 176 ? -2.777 -32.938 -10.172 1 96.25 176 MET B CA 1
ATOM 5188 C C . MET B 1 176 ? -1.389 -33.562 -10.367 1 96.25 176 MET B C 1
ATOM 5190 O O . MET B 1 176 ? -0.618 -33.656 -9.414 1 96.25 176 MET B O 1
ATOM 5194 N N . LEU B 1 177 ? -1.148 -33.938 -11.57 1 98.38 177 LEU B N 1
ATOM 5195 C CA . LEU B 1 177 ? 0.183 -34.375 -11.953 1 98.38 177 LEU B CA 1
ATOM 5196 C C . LEU B 1 177 ? 0.852 -33.375 -12.891 1 98.38 177 LEU B C 1
ATOM 5198 O O . LEU B 1 177 ? 0.382 -33.156 -14.016 1 98.38 177 LEU B O 1
ATOM 5202 N N . ASN B 1 178 ? 1.893 -32.75 -12.445 1 98.19 178 ASN B N 1
ATOM 5203 C CA . ASN B 1 178 ? 2.709 -31.859 -13.258 1 98.19 178 ASN B CA 1
ATOM 5204 C C . ASN B 1 178 ? 3.746 -32.625 -14.07 1 98.19 178 ASN B C 1
ATOM 5206 O O . ASN B 1 178 ? 4.652 -33.25 -13.5 1 98.19 178 ASN B O 1
ATOM 5210 N N . THR B 1 179 ? 3.662 -32.625 -15.383 1 98.56 179 THR B N 1
ATOM 5211 C CA . THR B 1 179 ? 4.516 -33.5 -16.188 1 98.56 179 THR B CA 1
ATOM 5212 C C . THR B 1 179 ? 4.832 -32.844 -17.531 1 98.56 179 THR B C 1
ATOM 5214 O O . THR B 1 179 ? 4.074 -32.031 -18.031 1 98.56 179 THR B O 1
ATOM 5217 N N . ASN B 1 180 ? 6.055 -33.219 -18.047 1 97.69 180 ASN B N 1
ATOM 5218 C CA . ASN B 1 180 ? 6.402 -32.781 -19.406 1 97.69 180 ASN B CA 1
ATOM 5219 C C . ASN B 1 180 ? 5.707 -33.656 -20.469 1 97.69 180 ASN B C 1
ATOM 5221 O O . ASN B 1 180 ? 5.734 -33.312 -21.641 1 97.69 180 ASN B O 1
ATOM 5225 N N . GLY B 1 181 ? 5.043 -34.75 -20.094 1 98.06 181 GLY B N 1
ATOM 5226 C CA . GLY B 1 181 ? 4.16 -35.5 -20.969 1 98.06 181 GLY B CA 1
ATOM 5227 C C . GLY B 1 181 ? 4.887 -36.531 -21.812 1 98.06 181 GLY B C 1
ATOM 5228 O O . GLY B 1 181 ? 4.258 -37.312 -22.562 1 98.06 181 GLY B O 1
ATOM 5229 N N . ILE B 1 182 ? 6.238 -36.656 -21.703 1 98.19 182 ILE B N 1
ATOM 5230 C CA . ILE B 1 182 ? 7.027 -37.531 -22.531 1 98.19 182 ILE B CA 1
ATOM 5231 C C . ILE B 1 182 ? 6.574 -38.969 -22.312 1 98.19 182 ILE B C 1
ATOM 5233 O O . ILE B 1 182 ? 6.328 -39.719 -23.266 1 98.19 182 ILE B O 1
ATOM 5237 N N . LYS B 1 183 ? 6.422 -39.375 -21.031 1 98.5 183 LYS B N 1
ATOM 5238 C CA . LYS B 1 183 ? 6.004 -40.75 -20.734 1 98.5 183 LYS B CA 1
ATOM 5239 C C . LYS B 1 183 ? 4.582 -41 -21.219 1 98.5 183 LYS B C 1
ATOM 5241 O O . LYS B 1 183 ? 4.273 -42.094 -21.719 1 98.5 183 LYS B O 1
ATOM 5246 N N . ILE B 1 184 ? 3.754 -40.062 -21.125 1 98.62 184 ILE B N 1
ATOM 5247 C CA . ILE B 1 184 ? 2.373 -40.188 -21.578 1 98.62 184 ILE B CA 1
ATOM 5248 C C . ILE B 1 184 ? 2.348 -40.375 -23.094 1 98.62 184 ILE B C 1
ATOM 5250 O O . ILE B 1 184 ? 1.555 -41.156 -23.625 1 98.62 184 ILE B O 1
ATOM 5254 N N . ALA B 1 185 ? 3.16 -39.656 -23.797 1 98.31 185 ALA B N 1
ATOM 5255 C CA . ALA B 1 185 ? 3.242 -39.75 -25.25 1 98.31 185 ALA B CA 1
ATOM 5256 C C . ALA B 1 185 ? 3.723 -41.125 -25.703 1 98.31 185 ALA B C 1
ATOM 5258 O O . ALA B 1 185 ? 3.219 -41.688 -26.672 1 98.31 185 ALA B O 1
ATOM 5259 N N . LYS B 1 186 ? 4.617 -41.719 -24.969 1 97.81 186 LYS B N 1
ATOM 5260 C CA . LYS B 1 186 ? 5.324 -42.938 -25.422 1 97.81 186 LYS B CA 1
ATOM 5261 C C . LYS B 1 186 ? 4.637 -44.188 -24.922 1 97.81 186 LYS B C 1
ATOM 5263 O O . LYS B 1 186 ? 4.82 -45.281 -25.484 1 97.81 186 LYS B O 1
ATOM 5268 N N . ASP B 1 187 ? 3.875 -44.062 -23.891 1 98.12 187 ASP B N 1
ATOM 5269 C CA . ASP B 1 187 ? 3.354 -45.25 -23.219 1 98.12 187 ASP B CA 1
ATOM 5270 C C . ASP B 1 187 ? 1.851 -45.156 -22.984 1 98.12 187 ASP B C 1
ATOM 5272 O O . ASP B 1 187 ? 1.421 -44.656 -21.938 1 98.12 187 ASP B O 1
ATOM 5276 N N . LYS B 1 188 ? 1.073 -45.75 -23.797 1 96.88 188 LYS B N 1
ATOM 5277 C CA . LYS B 1 188 ? -0.384 -45.688 -23.719 1 96.88 188 LYS B CA 1
ATOM 5278 C C . LYS B 1 188 ? -0.898 -46.375 -22.469 1 96.88 188 LYS B C 1
ATOM 5280 O O . LYS B 1 188 ? -1.913 -46 -21.906 1 96.88 188 LYS B O 1
ATOM 5285 N N . GLU B 1 189 ? -0.237 -47.469 -22.141 1 97.75 189 GLU B N 1
ATOM 5286 C CA . GLU B 1 189 ? -0.644 -48.188 -20.938 1 97.75 189 GLU B CA 1
ATOM 5287 C C . GLU B 1 189 ? -0.437 -47.344 -19.688 1 97.75 189 GLU B C 1
ATOM 5289 O O . GLU B 1 189 ? -1.224 -47.438 -18.75 1 97.75 189 GLU B O 1
ATOM 5294 N N . PHE B 1 190 ? 0.639 -46.625 -19.688 1 98.19 190 PHE B N 1
ATOM 5295 C CA . PHE B 1 190 ? 0.882 -45.688 -18.609 1 98.19 190 PHE B CA 1
ATOM 5296 C C . PHE B 1 190 ? -0.246 -44.656 -18.516 1 98.19 190 PHE B C 1
ATOM 5298 O O . PHE B 1 190 ? -0.766 -44.375 -17.438 1 98.19 190 PHE B O 1
ATOM 5305 N N . ALA B 1 191 ? -0.681 -44.094 -19.609 1 98.25 191 ALA B N 1
ATOM 5306 C CA . ALA B 1 191 ? -1.771 -43.094 -19.672 1 98.25 191 ALA B CA 1
ATOM 5307 C C . ALA B 1 191 ? -3.076 -43.719 -19.156 1 98.25 191 ALA B C 1
ATOM 5309 O O . ALA B 1 191 ? -3.838 -43.062 -18.438 1 98.25 191 ALA B O 1
ATOM 5310 N N . LYS B 1 192 ? -3.279 -44.969 -19.547 1 98.06 192 LYS B N 1
ATOM 5311 C CA . LYS B 1 192 ? -4.473 -45.656 -19.094 1 98.06 192 LYS B CA 1
ATOM 5312 C C . LYS B 1 192 ? -4.477 -45.812 -17.578 1 98.06 192 LYS B C 1
ATOM 5314 O O . LYS B 1 192 ? -5.516 -45.688 -16.938 1 98.06 192 LYS B O 1
ATOM 5319 N N . GLN B 1 193 ? -3.316 -46.156 -17.109 1 98.25 193 GLN B N 1
ATOM 5320 C CA . GLN B 1 193 ? -3.207 -46.312 -15.664 1 98.25 193 GLN B CA 1
ATOM 5321 C C . GLN B 1 193 ? -3.475 -44.969 -14.969 1 98.25 193 GLN B C 1
ATOM 5323 O O . GLN B 1 193 ? -4.102 -44.938 -13.906 1 98.25 193 GLN B O 1
ATOM 5328 N N . LEU B 1 194 ? -2.988 -43.906 -15.523 1 98.62 194 LEU B N 1
ATOM 5329 C CA . LEU B 1 194 ? -3.262 -42.594 -14.969 1 98.62 194 LEU B CA 1
ATOM 5330 C C . LEU B 1 194 ? -4.762 -42.312 -14.922 1 98.62 194 LEU B C 1
ATOM 5332 O O . LEU B 1 194 ? -5.262 -41.75 -13.953 1 98.62 194 LEU B O 1
ATOM 5336 N N . LYS B 1 195 ? -5.492 -42.688 -15.953 1 97.38 195 LYS B N 1
ATOM 5337 C CA . LYS B 1 195 ? -6.938 -42.5 -16.031 1 97.38 195 LYS B CA 1
ATOM 5338 C C . LYS B 1 195 ? -7.656 -43.188 -14.875 1 97.38 195 LYS B C 1
ATOM 5340 O O . LYS B 1 195 ? -8.703 -42.719 -14.422 1 97.38 195 LYS B O 1
ATOM 5345 N N . SER B 1 196 ? -7.105 -44.188 -14.375 1 96.69 196 SER B N 1
ATOM 5346 C CA . SER B 1 196 ? -7.73 -44.969 -13.305 1 96.69 196 SER B CA 1
ATOM 5347 C C . SER B 1 196 ? -7.797 -44.156 -12.008 1 96.69 196 SER B C 1
ATOM 5349 O O . SER B 1 196 ? -8.539 -44.531 -11.086 1 96.69 196 SER B O 1
ATOM 5351 N N . TYR B 1 197 ? -7.086 -43.094 -11.922 1 96.31 197 TYR B N 1
ATOM 5352 C CA . TYR B 1 197 ? -7.086 -42.281 -10.719 1 96.31 197 TYR B CA 1
ATOM 5353 C C . TYR B 1 197 ? -8.195 -41.25 -10.773 1 96.31 197 TYR B C 1
ATOM 5355 O O . TYR B 1 197 ? -8.398 -40.5 -9.812 1 96.31 197 TYR B O 1
ATOM 5363 N N . SER B 1 198 ? -8.977 -41.219 -11.859 1 90.69 198 SER B N 1
ATOM 5364 C CA . SER B 1 198 ? -10.164 -40.344 -11.953 1 90.69 198 SER B CA 1
ATOM 5365 C C . SER B 1 198 ? -11.305 -40.906 -11.109 1 90.69 198 SER B C 1
ATOM 5367 O O . SER B 1 198 ? -11.398 -42.125 -10.891 1 90.69 198 SER B O 1
ATOM 5369 N N . PRO B 1 199 ? -12.234 -40.031 -10.586 1 87.94 199 PRO B N 1
ATOM 5370 C CA . PRO B 1 199 ? -12.352 -38.594 -10.773 1 87.94 199 PRO B CA 1
ATOM 5371 C C . PRO B 1 199 ? -11.406 -37.812 -9.875 1 87.94 199 PRO B C 1
ATOM 5373 O O . PRO B 1 199 ? -10.625 -38.375 -9.125 1 87.94 199 PRO B O 1
ATOM 5376 N N . ASP B 1 200 ? -11.281 -36.531 -9.945 1 86.81 200 ASP B N 1
ATOM 5377 C CA . ASP B 1 200 ? -10.516 -35.594 -9.117 1 86.81 200 ASP B CA 1
ATOM 5378 C C . ASP B 1 200 ? -9.016 -35.75 -9.344 1 86.81 200 ASP B C 1
ATOM 5380 O O . ASP B 1 200 ? -8.234 -35.781 -8.391 1 86.81 200 ASP B O 1
ATOM 5384 N N . PHE B 1 201 ? -8.727 -36.094 -10.531 1 93.5 201 PHE B N 1
ATOM 5385 C CA . PHE B 1 201 ? -7.352 -36.219 -11 1 93.5 201 PHE B CA 1
ATOM 5386 C C . PHE B 1 201 ? -7.156 -35.531 -12.336 1 93.5 201 PHE B C 1
ATOM 5388 O O . PHE B 1 201 ? -7.973 -35.656 -13.242 1 93.5 201 PHE B O 1
ATOM 5395 N N . GLU B 1 202 ? -6.121 -34.719 -12.398 1 94.25 202 GLU B N 1
ATOM 5396 C CA . GLU B 1 202 ? -5.914 -33.906 -13.586 1 94.25 202 GLU B CA 1
ATOM 5397 C C . GLU B 1 202 ? -4.438 -33.844 -13.977 1 94.25 202 GLU B C 1
ATOM 5399 O O . GLU B 1 202 ? -3.561 -33.844 -13.109 1 94.25 202 GLU B O 1
ATOM 5404 N N . ILE B 1 203 ? -4.219 -33.812 -15.305 1 97.31 203 ILE B N 1
ATOM 5405 C CA . ILE B 1 203 ? -2.863 -33.656 -15.828 1 97.31 203 ILE B CA 1
ATOM 5406 C C . ILE B 1 203 ? -2.551 -32.188 -16.047 1 97.31 203 ILE B C 1
ATOM 5408 O O . ILE B 1 203 ? -3.34 -31.469 -16.672 1 97.31 203 ILE B O 1
ATOM 5412 N N . TYR B 1 204 ? -1.565 -31.766 -15.438 1 97.44 204 TYR B N 1
ATOM 5413 C CA . TYR B 1 204 ? -0.978 -30.453 -15.695 1 97.44 204 TYR B CA 1
ATOM 5414 C C . TYR B 1 204 ? 0.184 -30.562 -16.672 1 97.44 204 TYR B C 1
ATOM 5416 O O . TYR B 1 204 ? 1.321 -30.812 -16.266 1 97.44 204 TYR B O 1
ATOM 5424 N N . LEU B 1 205 ? -0.097 -30.297 -17.969 1 98.44 205 LEU B N 1
ATOM 5425 C CA . LEU B 1 205 ? 0.789 -30.688 -19.062 1 98.44 205 LEU B CA 1
ATOM 5426 C C . LEU B 1 205 ? 1.546 -29.484 -19.609 1 98.44 205 LEU B C 1
ATOM 5428 O O . LEU B 1 205 ? 0.934 -28.5 -20.031 1 98.44 205 LEU B O 1
ATOM 5432 N N . GLN B 1 206 ? 2.822 -29.578 -19.594 1 97.44 206 GLN B N 1
ATOM 5433 C CA . GLN B 1 206 ? 3.66 -28.531 -20.156 1 97.44 206 GLN B CA 1
ATOM 5434 C C . GLN B 1 206 ? 3.402 -28.359 -21.656 1 97.44 206 GLN B C 1
ATOM 5436 O O . GLN B 1 206 ? 3.438 -29.344 -22.406 1 97.44 206 GLN B O 1
ATOM 5441 N N . PHE B 1 207 ? 3.08 -27.125 -22.078 1 96.94 207 PHE B N 1
ATOM 5442 C CA . PHE B 1 207 ? 2.725 -26.828 -23.469 1 96.94 207 PHE B CA 1
ATOM 5443 C C . PHE B 1 207 ? 3.072 -25.391 -23.828 1 96.94 207 PHE B C 1
ATOM 5445 O O . PHE B 1 207 ? 2.188 -24.547 -23.922 1 96.94 207 PHE B O 1
ATOM 5452 N N . ASP B 1 208 ? 4.285 -25.094 -24.266 1 96.81 208 ASP B N 1
ATOM 5453 C CA . ASP B 1 208 ? 4.766 -23.719 -24.375 1 96.81 208 ASP B CA 1
ATOM 5454 C C . ASP B 1 208 ? 4.457 -23.141 -25.75 1 96.81 208 ASP B C 1
ATOM 5456 O O . ASP B 1 208 ? 4.223 -21.938 -25.891 1 96.81 208 ASP B O 1
ATOM 5460 N N . SER B 1 209 ? 4.527 -23.953 -26.812 1 97.69 209 SER B N 1
ATOM 5461 C CA . SER B 1 209 ? 4.523 -23.391 -28.156 1 97.69 209 SER B CA 1
ATOM 5462 C C . SER B 1 209 ? 4.344 -24.484 -29.203 1 97.69 209 SER B C 1
ATOM 5464 O O . SER B 1 209 ? 4.527 -25.672 -28.922 1 97.69 209 SER B O 1
ATOM 5466 N N . PHE B 1 210 ? 3.936 -24 -30.391 1 97.19 210 PHE B N 1
ATOM 5467 C CA . PHE B 1 210 ? 3.877 -24.859 -31.547 1 97.19 210 PHE B CA 1
ATOM 5468 C C . PHE B 1 210 ? 5.191 -24.828 -32.312 1 97.19 210 PHE B C 1
ATOM 5470 O O . PHE B 1 210 ? 5.441 -25.672 -33.188 1 97.19 210 PHE B O 1
ATOM 5477 N N . GLU B 1 211 ? 5.98 -23.891 -32.031 1 96.69 211 GLU B N 1
ATOM 5478 C CA . GLU B 1 211 ? 7.195 -23.656 -32.781 1 96.69 211 GLU B CA 1
ATOM 5479 C C . GLU B 1 211 ? 8.406 -24.297 -32.125 1 96.69 211 GLU B C 1
ATOM 5481 O O . GLU B 1 211 ? 8.719 -24.016 -30.969 1 96.69 211 GLU B O 1
ATOM 5486 N N . ASN B 1 212 ? 9.141 -25.016 -32.906 1 95.5 212 ASN B N 1
ATOM 5487 C CA . ASN B 1 212 ? 10.297 -25.719 -32.375 1 95.5 212 ASN B CA 1
ATOM 5488 C C . ASN B 1 212 ? 11.375 -24.75 -31.906 1 95.5 212 ASN B C 1
ATOM 5490 O O . ASN B 1 212 ? 12.094 -25.047 -30.938 1 95.5 212 ASN B O 1
ATOM 5494 N N . SER B 1 213 ? 11.547 -23.688 -32.594 1 96.38 213 SER B N 1
ATOM 5495 C CA . SER B 1 213 ? 12.555 -22.719 -32.188 1 96.38 213 SER B CA 1
ATOM 5496 C C . SER B 1 213 ? 12.297 -22.234 -30.766 1 96.38 213 SER B C 1
ATOM 5498 O O . SER B 1 213 ? 13.227 -22.078 -29.984 1 96.38 213 SER B O 1
ATOM 5500 N N . VAL B 1 214 ? 11.039 -22 -30.438 1 97 214 VAL B N 1
ATOM 5501 C CA . VAL B 1 214 ? 10.641 -21.562 -29.109 1 97 214 VAL B CA 1
ATOM 5502 C C . VAL B 1 214 ? 10.875 -22.688 -28.094 1 97 214 VAL B C 1
ATOM 5504 O O . VAL B 1 214 ? 11.406 -22.453 -27.016 1 97 214 VAL B O 1
ATOM 5507 N N . LEU B 1 215 ? 10.508 -23.891 -28.453 1 97.12 215 LEU B N 1
ATOM 5508 C CA . LEU B 1 215 ? 10.672 -25.047 -27.562 1 97.12 215 LEU B CA 1
ATOM 5509 C C . LEU B 1 215 ? 12.141 -25.312 -27.281 1 97.12 215 LEU B C 1
ATOM 5511 O O . LEU B 1 215 ? 12.508 -25.672 -26.156 1 97.12 215 LEU B O 1
ATOM 5515 N N . GLN B 1 216 ? 12.961 -25.156 -28.25 1 96.12 216 GLN B N 1
ATOM 5516 C CA . GLN B 1 216 ? 14.398 -25.297 -28.047 1 96.12 216 GLN B CA 1
ATOM 5517 C C . GLN B 1 216 ? 14.93 -24.25 -27.078 1 96.12 216 GLN B C 1
ATOM 5519 O O . GLN B 1 216 ? 15.773 -24.562 -26.234 1 96.12 216 GLN B O 1
ATOM 5524 N N . GLU B 1 217 ? 14.5 -23.109 -27.219 1 96.06 217 GLU B N 1
ATOM 5525 C CA . GLU B 1 217 ? 14.969 -22.016 -26.375 1 96.06 217 GLU B CA 1
ATOM 5526 C C . GLU B 1 217 ? 14.523 -22.219 -24.922 1 96.06 217 GLU B C 1
ATOM 5528 O O . GLU B 1 217 ? 15.297 -21.984 -23.984 1 96.06 217 GLU B O 1
ATOM 5533 N N . LEU B 1 218 ? 13.297 -22.672 -24.656 1 96.81 218 LEU B N 1
ATOM 5534 C CA . LEU B 1 218 ? 12.727 -22.766 -23.312 1 96.81 218 LEU B CA 1
ATOM 5535 C C . LEU B 1 218 ? 13.07 -24.109 -22.672 1 96.81 218 LEU B C 1
ATOM 5537 O O . LEU B 1 218 ? 13.312 -24.188 -21.469 1 96.81 218 LEU B O 1
ATOM 5541 N N . ARG B 1 219 ? 13.102 -25.172 -23.5 1 96.94 219 ARG B N 1
ATOM 5542 C CA . ARG B 1 219 ? 13.148 -26.516 -22.953 1 96.94 219 ARG B CA 1
ATOM 5543 C C . ARG B 1 219 ? 14.375 -27.266 -23.438 1 96.94 219 ARG B C 1
ATOM 5545 O O . ARG B 1 219 ? 14.758 -28.297 -22.859 1 96.94 219 ARG B O 1
ATOM 5552 N N . GLY B 1 220 ? 15.031 -26.812 -24.547 1 95.31 220 GLY B N 1
ATOM 5553 C CA . GLY B 1 220 ? 16.266 -27.422 -25.047 1 95.31 220 GLY B CA 1
ATOM 5554 C C . GLY B 1 220 ? 16.016 -28.703 -25.828 1 95.31 220 GLY B C 1
ATOM 5555 O O . GLY B 1 220 ? 16.922 -29.531 -25.953 1 95.31 220 GLY B O 1
ATOM 5556 N N . ALA B 1 221 ? 14.773 -28.922 -26.266 1 95.12 221 ALA B N 1
ATOM 5557 C CA . ALA B 1 221 ? 14.445 -30.141 -26.984 1 95.12 221 ALA B CA 1
ATOM 5558 C C . ALA B 1 221 ? 13.281 -29.922 -27.953 1 95.12 221 ALA B C 1
ATOM 5560 O O . ALA B 1 221 ? 12.484 -28.984 -27.766 1 95.12 221 ALA B O 1
ATOM 5561 N N . ASP B 1 222 ? 13.258 -30.719 -28.984 1 92.75 222 ASP B N 1
ATOM 5562 C CA . ASP B 1 222 ? 12.109 -30.75 -29.906 1 92.75 222 ASP B CA 1
ATOM 5563 C C . ASP B 1 222 ? 10.953 -31.547 -29.312 1 92.75 222 ASP B C 1
ATOM 5565 O O . ASP B 1 222 ? 10.992 -32.781 -29.297 1 92.75 222 ASP B O 1
ATOM 5569 N N . LEU B 1 223 ? 9.906 -30.828 -28.953 1 94.88 223 LEU B N 1
ATOM 5570 C CA . LEU B 1 223 ? 8.914 -31.5 -28.125 1 94.88 223 LEU B CA 1
ATOM 5571 C C . LEU B 1 223 ? 7.539 -31.453 -28.781 1 94.88 223 LEU B C 1
ATOM 5573 O O . LEU B 1 223 ? 6.566 -31.984 -28.234 1 94.88 223 LEU B O 1
ATOM 5577 N N . TRP B 1 224 ? 7.414 -30.875 -29.922 1 94.25 224 TRP B N 1
ATOM 5578 C CA . TRP B 1 224 ? 6.086 -30.688 -30.5 1 94.25 224 TRP B CA 1
ATOM 5579 C C . TRP B 1 224 ? 5.41 -32.031 -30.766 1 94.25 224 TRP B C 1
ATOM 5581 O O . TRP B 1 224 ? 4.254 -32.219 -30.391 1 94.25 224 TRP B O 1
ATOM 5591 N N . ASP B 1 225 ? 6.113 -32.906 -31.391 1 94.56 225 ASP B N 1
ATOM 5592 C CA . ASP B 1 225 ? 5.535 -34.219 -31.703 1 94.56 225 ASP B CA 1
ATOM 5593 C C . ASP B 1 225 ? 5.172 -34.969 -30.422 1 94.56 225 ASP B C 1
ATOM 5595 O O . ASP B 1 225 ? 4.148 -35.656 -30.375 1 94.56 225 ASP B O 1
ATOM 5599 N N . ILE B 1 226 ? 6 -34.844 -29.516 1 94.75 226 ILE B N 1
ATOM 5600 C CA . ILE B 1 226 ? 5.762 -35.5 -28.219 1 94.75 226 ILE B CA 1
ATOM 5601 C C . ILE B 1 226 ? 4.477 -34.938 -27.609 1 94.75 226 ILE B C 1
ATOM 5603 O O . ILE B 1 226 ? 3.641 -35.719 -27.109 1 94.75 226 ILE B O 1
ATOM 5607 N N . ARG B 1 227 ? 4.328 -33.656 -27.641 1 95.94 227 ARG B N 1
ATOM 5608 C CA . ARG B 1 227 ? 3.143 -33 -27.078 1 95.94 227 ARG B CA 1
ATOM 5609 C C . ARG B 1 227 ? 1.886 -33.438 -27.828 1 95.94 227 ARG B C 1
ATOM 5611 O O . ARG B 1 227 ? 0.854 -33.719 -27.219 1 95.94 227 ARG B O 1
ATOM 5618 N N . LYS B 1 228 ? 1.991 -33.438 -29.094 1 96.5 228 LYS B N 1
ATOM 5619 C CA . LYS B 1 228 ? 0.867 -33.875 -29.922 1 96.5 228 LYS B CA 1
ATOM 5620 C C . LYS B 1 228 ? 0.438 -35.281 -29.578 1 96.5 228 LYS B C 1
ATOM 5622 O O . LYS B 1 228 ? -0.753 -35.562 -29.422 1 96.5 228 LYS B O 1
ATOM 5627 N N . ASN B 1 229 ? 1.388 -36.156 -29.453 1 97.75 229 ASN B N 1
ATOM 5628 C CA . ASN B 1 229 ? 1.101 -37.562 -29.141 1 97.75 229 ASN B CA 1
ATOM 5629 C C . ASN B 1 229 ? 0.499 -37.688 -27.734 1 97.75 229 ASN B C 1
ATOM 5631 O O . ASN B 1 229 ? -0.406 -38.5 -27.531 1 97.75 229 ASN B O 1
ATOM 5635 N N . ALA B 1 230 ? 1.075 -37 -26.828 1 98.5 230 ALA B N 1
ATOM 5636 C CA . ALA B 1 230 ? 0.531 -37 -25.469 1 98.5 230 ALA B CA 1
ATOM 5637 C C . ALA B 1 230 ? -0.937 -36.594 -25.469 1 98.5 230 ALA B C 1
ATOM 5639 O O . ALA B 1 230 ? -1.771 -37.25 -24.844 1 98.5 230 ALA B O 1
ATOM 5640 N N . ILE B 1 231 ? -1.259 -35.531 -26.172 1 98.31 231 ILE B N 1
ATOM 5641 C CA . ILE B 1 231 ? -2.619 -35 -26.203 1 98.31 231 ILE B CA 1
ATOM 5642 C C . ILE B 1 231 ? -3.541 -36 -26.891 1 98.31 231 ILE B C 1
ATOM 5644 O O . ILE B 1 231 ? -4.684 -36.188 -26.469 1 98.31 231 ILE B O 1
ATOM 5648 N N . GLU B 1 232 ? -3.035 -36.625 -27.922 1 98.19 232 GLU B N 1
ATOM 5649 C CA . GLU B 1 232 ? -3.82 -37.656 -28.594 1 98.19 232 GLU B CA 1
ATOM 5650 C C . GLU B 1 232 ? -4.18 -38.812 -27.641 1 98.19 232 GLU B C 1
ATOM 5652 O O . GLU B 1 232 ? -5.332 -39.219 -27.578 1 98.19 232 GLU B O 1
ATOM 5657 N N . ASN B 1 233 ? -3.205 -39.281 -26.922 1 98.44 233 ASN B N 1
ATOM 5658 C CA . ASN B 1 233 ? -3.441 -40.344 -25.953 1 98.44 233 ASN B CA 1
ATOM 5659 C C . ASN B 1 233 ? -4.414 -39.906 -24.859 1 98.44 233 ASN B C 1
ATOM 5661 O O . ASN B 1 233 ? -5.281 -40.656 -24.453 1 98.44 233 ASN B O 1
ATOM 5665 N N . LEU B 1 234 ? -4.25 -38.688 -24.422 1 98.5 234 LEU B N 1
ATOM 5666 C CA . LEU B 1 234 ? -5.117 -38.156 -23.375 1 98.5 234 LEU B CA 1
ATOM 5667 C C . LEU B 1 234 ? -6.535 -37.938 -23.891 1 98.5 234 LEU B C 1
ATOM 5669 O O . LEU B 1 234 ? -7.508 -38.156 -23.156 1 98.5 234 LEU B O 1
ATOM 5673 N N . ASN B 1 235 ? -6.699 -37.531 -25.125 1 97.44 235 ASN B N 1
ATOM 5674 C CA . ASN B 1 235 ? -8.008 -37.406 -25.766 1 97.44 235 ASN B CA 1
ATOM 5675 C C . ASN B 1 235 ? -8.727 -38.75 -25.828 1 97.44 235 ASN B C 1
ATOM 5677 O O . ASN B 1 235 ? -9.922 -38.844 -25.562 1 97.44 235 ASN B O 1
ATOM 5681 N N . GLU B 1 236 ? -7.977 -39.719 -26.219 1 97.81 236 GLU B N 1
ATOM 5682 C CA . GLU B 1 236 ? -8.562 -41.062 -26.328 1 97.81 236 GLU B CA 1
ATOM 5683 C C . GLU B 1 236 ? -9.164 -41.5 -25 1 97.81 236 GLU B C 1
ATOM 5685 O O . GLU B 1 236 ? -10.203 -42.188 -24.984 1 97.81 236 GLU B O 1
ATOM 5690 N N . LEU B 1 237 ? -8.539 -41.125 -23.969 1 97.12 237 LEU B N 1
ATOM 5691 C CA . LEU B 1 237 ? -8.961 -41.562 -22.641 1 97.12 237 LEU B CA 1
ATOM 5692 C C . LEU B 1 237 ? -9.883 -40.5 -22.016 1 97.12 237 LEU B C 1
ATOM 5694 O O . LEU B 1 237 ? -10.508 -40.75 -20.984 1 97.12 237 LEU B O 1
ATOM 5698 N N . ASN B 1 238 ? -9.961 -39.375 -22.609 1 95.06 238 ASN B N 1
ATOM 5699 C CA . ASN B 1 238 ? -10.648 -38.188 -22.047 1 95.06 238 ASN B CA 1
ATOM 5700 C C . ASN B 1 238 ? -10.203 -37.906 -20.625 1 95.06 238 ASN B C 1
ATOM 5702 O O . ASN B 1 238 ? -11.031 -37.75 -19.719 1 95.06 238 ASN B O 1
ATOM 5706 N N . LEU B 1 239 ? -8.938 -37.969 -20.406 1 95.62 239 LEU B N 1
ATOM 5707 C CA . LEU B 1 239 ? -8.359 -37.656 -19.109 1 95.62 239 LEU B CA 1
ATOM 5708 C C . LEU B 1 239 ? -8.195 -36.156 -18.953 1 95.62 239 LEU B C 1
ATOM 5710 O O . LEU B 1 239 ? -7.535 -35.5 -19.766 1 95.62 239 LEU B O 1
ATOM 5714 N N . SER B 1 240 ? -8.844 -35.531 -17.906 1 93 240 SER B N 1
ATOM 5715 C CA . SER B 1 240 ? -8.836 -34.094 -17.672 1 93 240 SER B CA 1
ATOM 5716 C C . SER B 1 240 ? -7.414 -33.562 -17.703 1 93 240 SER B C 1
ATOM 5718 O O . SER B 1 240 ? -6.527 -34.062 -17.016 1 93 240 SER B O 1
ATOM 5720 N N . THR B 1 241 ? -7.25 -32.469 -18.516 1 96.12 241 THR B N 1
ATOM 5721 C CA . THR B 1 241 ? -5.91 -31.938 -18.734 1 96.12 241 THR B CA 1
ATOM 5722 C C . THR B 1 241 ? -5.93 -30.422 -18.781 1 96.12 241 THR B C 1
ATOM 5724 O O . THR B 1 241 ? -6.836 -29.812 -19.359 1 96.12 241 THR B O 1
ATOM 5727 N N . THR B 1 242 ? -5.031 -29.781 -18.078 1 95.62 242 THR B N 1
ATOM 5728 C CA . THR B 1 242 ? -4.75 -28.359 -18.203 1 95.62 242 THR B CA 1
ATOM 5729 C C . THR B 1 242 ? -3.402 -28.125 -18.875 1 95.62 242 THR B C 1
ATOM 5731 O O . THR B 1 242 ? -2.398 -28.734 -18.5 1 95.62 242 THR B O 1
ATOM 5734 N N . LEU B 1 243 ? -3.391 -27.312 -19.922 1 98.12 243 LEU B N 1
ATOM 5735 C CA . LEU B 1 243 ? -2.131 -26.938 -20.547 1 98.12 243 LEU B CA 1
ATOM 5736 C C . LEU B 1 243 ? -1.457 -25.797 -19.781 1 98.12 243 LEU B C 1
ATOM 5738 O O . LEU B 1 243 ? -2.119 -24.844 -19.391 1 98.12 243 LEU B O 1
ATOM 5742 N N . VAL B 1 244 ? -0.236 -25.953 -19.516 1 97.94 244 VAL B N 1
ATOM 5743 C CA . VAL B 1 244 ? 0.51 -24.891 -18.844 1 97.94 244 VAL B CA 1
ATOM 5744 C C . VAL B 1 244 ? 1.547 -24.297 -19.797 1 97.94 244 VAL B C 1
ATOM 5746 O O . VAL B 1 244 ? 2.359 -25.031 -20.375 1 97.94 244 VAL B O 1
ATOM 5749 N N . VAL B 1 245 ? 1.52 -23.031 -19.938 1 98.5 245 VAL B N 1
ATOM 5750 C CA . VAL B 1 245 ? 2.355 -22.312 -20.875 1 98.5 245 VAL B CA 1
ATOM 5751 C C . VAL B 1 245 ? 3.262 -21.328 -20.125 1 98.5 245 VAL B C 1
ATOM 5753 O O . VAL B 1 245 ? 2.777 -20.422 -19.453 1 98.5 245 VAL B O 1
ATOM 5756 N N . THR B 1 246 ? 4.559 -21.531 -20.219 1 97.75 246 THR B N 1
ATOM 5757 C CA . THR B 1 246 ? 5.508 -20.531 -19.734 1 97.75 246 THR B CA 1
ATOM 5758 C C . THR B 1 246 ? 5.723 -19.438 -20.781 1 97.75 246 THR B C 1
ATOM 5760 O O . THR B 1 246 ? 6.137 -19.734 -21.906 1 97.75 246 THR B O 1
ATOM 5763 N N . LEU B 1 247 ? 5.508 -18.219 -20.406 1 98.19 247 LEU B N 1
ATOM 5764 C CA . LEU B 1 247 ? 5.535 -17.125 -21.375 1 98.19 247 LEU B CA 1
ATOM 5765 C C . LEU B 1 247 ? 6.785 -16.281 -21.203 1 98.19 247 LEU B C 1
ATOM 5767 O O . LEU B 1 247 ? 7.207 -16 -20.078 1 98.19 247 LEU B O 1
ATOM 5771 N N . GLN B 1 248 ? 7.359 -15.953 -22.312 1 97.56 248 GLN B N 1
ATOM 5772 C CA . GLN B 1 248 ? 8.43 -14.969 -22.406 1 97.56 248 GLN B CA 1
ATOM 5773 C C . GLN B 1 248 ? 8.117 -13.914 -23.469 1 97.56 248 GLN B C 1
ATOM 5775 O O . GLN B 1 248 ? 7.715 -14.25 -24.594 1 97.56 248 GLN B O 1
ATOM 5780 N N . LYS B 1 249 ? 8.289 -12.672 -23.094 1 97.5 249 LYS B N 1
ATOM 5781 C CA . LYS B 1 249 ? 7.973 -11.57 -24 1 97.5 249 LYS B CA 1
ATOM 5782 C C . LYS B 1 249 ? 8.812 -11.641 -25.266 1 97.5 249 LYS B C 1
ATOM 5784 O O . LYS B 1 249 ? 10.031 -11.773 -25.203 1 97.5 249 LYS B O 1
ATOM 5789 N N . GLY B 1 250 ? 8.164 -11.562 -26.344 1 96.44 250 GLY B N 1
ATOM 5790 C CA . GLY B 1 250 ? 8.852 -11.555 -27.625 1 96.44 250 GLY B CA 1
ATOM 5791 C C . GLY B 1 250 ? 9.18 -12.945 -28.141 1 96.44 250 GLY B C 1
ATOM 5792 O O . GLY B 1 250 ? 9.656 -13.102 -29.266 1 96.44 250 GLY B O 1
ATOM 5793 N N . LEU B 1 251 ? 8.898 -13.93 -27.391 1 97.31 251 LEU B N 1
ATOM 5794 C CA . LEU B 1 251 ? 9.266 -15.281 -27.781 1 97.31 251 LEU B CA 1
ATOM 5795 C C . LEU B 1 251 ? 8.031 -16.078 -28.188 1 97.31 251 LEU B C 1
ATOM 5797 O O . LEU B 1 251 ? 7.949 -16.562 -29.328 1 97.31 251 LEU B O 1
ATOM 5801 N N . ASN B 1 252 ? 7.031 -16.219 -27.328 1 98 252 ASN B N 1
ATOM 5802 C CA . ASN B 1 252 ? 5.848 -17.016 -27.656 1 98 252 ASN B CA 1
ATOM 5803 C C . ASN B 1 252 ? 4.562 -16.297 -27.25 1 98 252 ASN B C 1
ATOM 5805 O O . ASN B 1 252 ? 3.498 -16.906 -27.188 1 98 252 ASN B O 1
ATOM 5809 N N . ASP B 1 253 ? 4.676 -15.016 -26.906 1 98.06 253 ASP B N 1
ATOM 5810 C CA . ASP B 1 253 ? 3.498 -14.273 -26.453 1 98.06 253 ASP B CA 1
ATOM 5811 C C . ASP B 1 253 ? 2.588 -13.938 -27.641 1 98.06 253 ASP B C 1
ATOM 5813 O O . ASP B 1 253 ? 1.474 -13.445 -27.438 1 98.06 253 ASP B O 1
ATOM 5817 N N . ASN B 1 254 ? 2.965 -14.234 -28.828 1 97.94 254 ASN B N 1
ATOM 5818 C CA . ASN B 1 254 ? 2.127 -14.078 -30.016 1 97.94 254 ASN B CA 1
ATOM 5819 C C . ASN B 1 254 ? 1.282 -15.32 -30.281 1 97.94 254 ASN B C 1
ATOM 5821 O O . ASN B 1 254 ? 0.426 -15.32 -31.156 1 97.94 254 ASN B O 1
ATOM 5825 N N . GLU B 1 255 ? 1.485 -16.375 -29.531 1 98.31 255 GLU B N 1
ATOM 5826 C CA . GLU B 1 255 ? 0.808 -17.656 -29.781 1 98.31 255 GLU B CA 1
ATOM 5827 C C . GLU B 1 255 ? -0.337 -17.859 -28.797 1 98.31 255 GLU B C 1
ATOM 5829 O O . GLU B 1 255 ? -1.007 -18.906 -28.828 1 98.31 255 GLU B O 1
ATOM 5834 N N . ILE B 1 256 ? -0.581 -16.953 -27.906 1 98.56 256 ILE B N 1
ATOM 5835 C CA . ILE B 1 256 ? -1.531 -17.125 -26.812 1 98.56 256 ILE B CA 1
ATOM 5836 C C . ILE B 1 256 ? -2.908 -17.469 -27.375 1 98.56 256 ILE B C 1
ATOM 5838 O O . ILE B 1 256 ? -3.529 -18.453 -26.938 1 98.56 256 ILE B O 1
ATOM 5842 N N . GLY B 1 257 ? -3.375 -16.703 -28.344 1 98.12 257 GLY B N 1
ATOM 5843 C CA . GLY B 1 257 ? -4.664 -16.984 -28.953 1 98.12 257 GLY B CA 1
ATOM 5844 C C . GLY B 1 257 ? -4.727 -18.328 -29.641 1 98.12 257 GLY B C 1
ATOM 5845 O O . GLY B 1 257 ? -5.707 -19.062 -29.484 1 98.12 257 GLY B O 1
ATOM 5846 N N . LYS B 1 258 ? -3.689 -18.625 -30.375 1 98.06 258 LYS B N 1
ATOM 5847 C CA . LYS B 1 258 ? -3.613 -19.906 -31.078 1 98.06 258 LYS B CA 1
ATOM 5848 C C . LYS B 1 258 ? -3.662 -21.078 -30.094 1 98.06 258 LYS B C 1
ATOM 5850 O O . LYS B 1 258 ? -4.277 -22.109 -30.375 1 98.06 258 LYS B O 1
ATOM 5855 N N . ILE B 1 259 ? -3.047 -20.953 -28.984 1 98.31 259 ILE B N 1
ATOM 5856 C CA . ILE B 1 259 ? -3.02 -22 -27.969 1 98.31 259 ILE B CA 1
ATOM 5857 C C . ILE B 1 259 ? -4.414 -22.172 -27.375 1 98.31 259 ILE B C 1
ATOM 5859 O O . ILE B 1 259 ? -4.875 -23.297 -27.188 1 98.31 259 ILE B O 1
ATOM 5863 N N . ILE B 1 260 ? -5.039 -21.078 -27.094 1 97.06 260 ILE B N 1
ATOM 5864 C CA . ILE B 1 260 ? -6.395 -21.141 -26.562 1 97.06 260 ILE B CA 1
ATOM 5865 C C . ILE B 1 260 ? -7.312 -21.859 -27.547 1 97.06 260 ILE B C 1
ATOM 5867 O O . ILE B 1 260 ? -8.062 -22.766 -27.172 1 97.06 260 ILE B O 1
ATOM 5871 N N . ASP B 1 261 ? -7.211 -21.531 -28.828 1 95.56 261 ASP B N 1
ATOM 5872 C CA . ASP B 1 261 ? -8.023 -22.141 -29.859 1 95.56 261 ASP B CA 1
ATOM 5873 C C . ASP B 1 261 ? -7.754 -23.641 -29.953 1 95.56 261 ASP B C 1
ATOM 5875 O O . ASP B 1 261 ? -8.688 -24.453 -30.031 1 95.56 261 ASP B O 1
ATOM 5879 N N . PHE B 1 262 ? -6.539 -23.922 -29.953 1 96.44 262 PHE B N 1
ATOM 5880 C CA . PHE B 1 262 ? -6.141 -25.312 -30 1 96.44 262 PHE B CA 1
ATOM 5881 C C . PHE B 1 262 ? -6.703 -26.094 -28.812 1 96.44 262 PHE B C 1
ATOM 5883 O O . PHE B 1 262 ? -7.25 -27.188 -28.984 1 96.44 262 PHE B O 1
ATOM 5890 N N . ALA B 1 263 ? -6.539 -25.547 -27.641 1 96.12 263 ALA B N 1
ATOM 5891 C CA . ALA B 1 263 ? -7.004 -26.188 -26.422 1 96.12 263 ALA B CA 1
ATOM 5892 C C . ALA B 1 263 ? -8.508 -26.453 -26.469 1 96.12 263 ALA B C 1
ATOM 5894 O O . ALA B 1 263 ? -8.977 -27.516 -26.062 1 96.12 263 ALA B O 1
ATOM 5895 N N . LEU B 1 264 ? -9.227 -25.547 -26.984 1 93.06 264 LEU B N 1
ATOM 5896 C CA . LEU B 1 264 ? -10.68 -25.625 -27.047 1 93.06 264 LEU B CA 1
ATOM 5897 C C . LEU B 1 264 ? -11.133 -26.75 -27.953 1 93.06 264 LEU B C 1
ATOM 5899 O O . LEU B 1 264 ? -12.25 -27.25 -27.828 1 93.06 264 LEU B O 1
ATOM 5903 N N . GLN B 1 265 ? -10.289 -27.156 -28.812 1 92.62 265 GLN B N 1
ATOM 5904 C CA . GLN B 1 265 ? -10.633 -28.188 -29.797 1 92.62 265 GLN B CA 1
ATOM 5905 C C . GLN B 1 265 ? -10.336 -29.578 -29.25 1 92.62 265 GLN B C 1
ATOM 5907 O O . GLN B 1 265 ? -10.734 -30.578 -29.844 1 92.62 265 GLN B O 1
ATOM 5912 N N . GLN B 1 266 ? -9.633 -29.609 -28.125 1 94.19 266 GLN B N 1
ATOM 5913 C CA . GLN B 1 266 ? -9.258 -30.906 -27.547 1 94.19 266 GLN B CA 1
ATOM 5914 C C . GLN B 1 266 ? -10.289 -31.391 -26.531 1 94.19 266 GLN B C 1
ATOM 5916 O O . GLN B 1 266 ? -10.656 -30.656 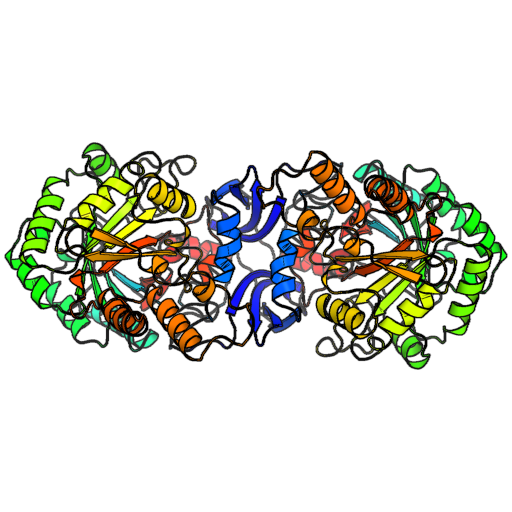-25.609 1 94.19 266 GLN B O 1
ATOM 5921 N N . LYS B 1 267 ? -10.672 -32.594 -26.609 1 91.06 267 LYS B N 1
ATOM 5922 C CA . LYS B 1 267 ? -11.695 -33.156 -25.734 1 91.06 267 LYS B CA 1
ATOM 5923 C C . LYS B 1 267 ? -11.203 -33.25 -24.297 1 91.06 267 LYS B C 1
ATOM 5925 O O . LYS B 1 267 ? -11.953 -32.969 -23.359 1 91.06 267 LYS B O 1
ATOM 5930 N N . CYS B 1 268 ? -10.016 -33.562 -24.109 1 93.75 268 CYS B N 1
ATOM 5931 C CA . CYS B 1 268 ? -9.484 -33.812 -22.766 1 93.75 268 CYS B CA 1
ATOM 5932 C C . CYS B 1 268 ? -9.109 -32.531 -22.062 1 93.75 268 CYS B C 1
ATOM 5934 O O . CYS B 1 268 ? -8.984 -32.469 -20.844 1 93.75 268 CYS B O 1
ATOM 5936 N N . VAL B 1 269 ? -8.93 -31.391 -22.797 1 94.62 269 VAL B N 1
ATOM 5937 C CA . VAL B 1 269 ? -8.367 -30.172 -22.219 1 94.62 269 VAL B CA 1
ATOM 5938 C C . VAL B 1 269 ? -9.484 -29.344 -21.578 1 94.62 269 VAL B C 1
ATOM 5940 O O . VAL B 1 269 ? -10.492 -29.047 -22.219 1 94.62 269 VAL B O 1
ATOM 5943 N N . ARG B 1 270 ? -9.188 -29.016 -20.312 1 89.94 270 ARG B N 1
ATOM 5944 C CA . ARG B 1 270 ? -10.164 -28.281 -19.531 1 89.94 270 ARG B CA 1
ATOM 5945 C C . ARG B 1 270 ? -9.758 -26.828 -19.359 1 89.94 270 ARG B C 1
ATOM 5947 O O . ARG B 1 270 ? -10.555 -26 -18.922 1 89.94 270 ARG B O 1
ATOM 5954 N N . GLY B 1 271 ? -8.578 -26.5 -19.688 1 92.69 271 GLY B N 1
ATOM 5955 C CA . GLY B 1 271 ? -8.148 -25.109 -19.547 1 92.69 271 GLY B CA 1
ATOM 5956 C C . GLY B 1 271 ? -6.691 -24.906 -19.906 1 92.69 271 GLY B C 1
ATOM 5957 O O . GLY B 1 271 ? -5.992 -25.859 -20.266 1 92.69 271 GLY B O 1
ATOM 5958 N N . VAL B 1 272 ? -6.324 -23.625 -19.906 1 96.69 272 VAL B N 1
ATOM 5959 C CA . VAL B 1 272 ? -4.949 -23.219 -20.156 1 96.69 272 VAL B CA 1
ATOM 5960 C C . VAL B 1 272 ? -4.48 -22.281 -19.031 1 96.69 272 VAL B C 1
ATOM 5962 O O . VAL B 1 272 ? -5.211 -21.375 -18.641 1 96.69 272 VAL B O 1
ATOM 5965 N N . THR B 1 273 ? -3.369 -22.547 -18.484 1 97 273 THR B N 1
ATOM 5966 C CA . THR B 1 273 ? -2.715 -21.656 -17.531 1 97 273 THR B CA 1
ATOM 5967 C C . THR B 1 273 ? -1.498 -20.984 -18.156 1 97 273 THR B C 1
ATOM 5969 O O . THR B 1 273 ? -0.58 -21.656 -18.625 1 97 273 THR B O 1
ATOM 5972 N N . PHE B 1 274 ? -1.556 -19.688 -18.219 1 98.5 274 PHE B N 1
ATOM 5973 C CA . PHE B 1 274 ? -0.422 -18.891 -18.688 1 98.5 274 PHE B CA 1
ATOM 5974 C C . PHE B 1 274 ? 0.425 -18.406 -17.516 1 98.5 274 PHE B C 1
ATOM 5976 O O . PHE B 1 274 ? -0.084 -17.75 -16.609 1 98.5 274 PHE B O 1
ATOM 5983 N N . GLN B 1 275 ? 1.698 -18.719 -17.578 1 98.06 275 GLN B N 1
ATOM 5984 C CA . GLN B 1 275 ? 2.627 -18.328 -16.531 1 98.06 275 GLN B CA 1
ATOM 5985 C C . GLN B 1 275 ? 3.789 -17.516 -17.078 1 98.06 275 GLN B C 1
ATOM 5987 O O . GLN B 1 275 ? 4.73 -18.062 -17.656 1 98.06 275 GLN B O 1
ATOM 5992 N N . PRO B 1 276 ? 3.748 -16.172 -16.828 1 97.88 276 PRO B N 1
ATOM 5993 C CA . PRO B 1 276 ? 4.965 -15.445 -17.188 1 97.88 276 PRO B CA 1
ATOM 5994 C C . PRO B 1 276 ? 6.207 -15.992 -16.484 1 97.88 276 PRO B C 1
ATOM 5996 O O . PRO B 1 276 ? 6.137 -16.391 -15.328 1 97.88 276 PRO B O 1
ATOM 5999 N N . THR B 1 277 ? 7.305 -15.898 -17.172 1 96.81 277 THR B N 1
ATOM 6000 C CA . THR B 1 277 ? 8.539 -16.469 -16.656 1 96.81 277 THR B CA 1
ATOM 6001 C C . THR B 1 277 ? 8.953 -15.789 -15.352 1 96.81 277 THR B C 1
ATOM 6003 O O . THR B 1 277 ? 9.023 -14.562 -15.281 1 96.81 277 THR B O 1
ATOM 6006 N N . GLN B 1 278 ? 9.117 -16.562 -14.367 1 94.44 278 GLN B N 1
ATOM 6007 C CA . GLN B 1 278 ? 9.719 -16.078 -13.125 1 94.44 278 GLN B CA 1
ATOM 6008 C C . GLN B 1 278 ? 11.242 -16.141 -13.195 1 94.44 278 GLN B C 1
ATOM 6010 O O . GLN B 1 278 ? 11.812 -17.125 -13.664 1 94.44 278 GLN B O 1
ATOM 6015 N N . ILE B 1 279 ? 11.867 -15.148 -12.742 1 94.06 279 ILE B N 1
ATOM 6016 C CA . ILE B 1 279 ? 13.32 -15.172 -12.68 1 94.06 279 ILE B CA 1
ATOM 6017 C C . ILE B 1 279 ? 13.773 -15.969 -11.453 1 94.06 279 ILE B C 1
ATOM 6019 O O . ILE B 1 279 ? 13.938 -15.406 -10.375 1 94.06 279 ILE B O 1
ATOM 6023 N N . ALA B 1 280 ? 14.031 -17.234 -11.672 1 91.38 280 ALA B N 1
ATOM 6024 C CA . ALA B 1 280 ? 14.469 -18.188 -10.648 1 91.38 280 ALA B CA 1
ATOM 6025 C C . ALA B 1 280 ? 15.141 -19.391 -11.289 1 91.38 280 ALA B C 1
ATOM 6027 O O . ALA B 1 280 ? 14.93 -19.688 -12.469 1 91.38 280 ALA B O 1
ATOM 6028 N N . GLY B 1 281 ? 15.961 -20.062 -10.523 1 92.31 281 GLY B N 1
ATOM 6029 C CA . GLY B 1 281 ? 16.609 -21.266 -11.008 1 92.31 281 GLY B CA 1
ATOM 6030 C C . GLY B 1 281 ? 17.469 -21.031 -12.234 1 92.31 281 GLY B C 1
ATOM 6031 O O . GLY B 1 281 ? 18.219 -20.062 -12.305 1 92.31 281 GLY B O 1
ATOM 6032 N N . ARG B 1 282 ? 17.328 -22.047 -13.141 1 93.44 282 ARG B N 1
ATOM 6033 C CA . ARG B 1 282 ? 18.062 -21.922 -14.398 1 93.44 282 ARG B CA 1
ATOM 6034 C C . ARG B 1 282 ? 17.281 -21.078 -15.398 1 93.44 282 ARG B C 1
ATOM 6036 O O . ARG B 1 282 ? 16.109 -21.344 -15.656 1 93.44 282 ARG B O 1
ATOM 6043 N N . LEU B 1 283 ? 17.797 -20.109 -15.805 1 93.94 283 LEU B N 1
ATOM 6044 C CA . LEU B 1 283 ? 17.219 -19.219 -16.812 1 93.94 283 LEU B CA 1
ATOM 6045 C C . LEU B 1 283 ? 18.281 -18.719 -17.781 1 93.94 283 LEU B C 1
ATOM 6047 O O . LEU B 1 283 ? 18.859 -17.656 -17.594 1 93.94 283 LEU B O 1
ATOM 6051 N N . GLU B 1 284 ? 18.234 -19.516 -18.828 1 90.19 284 GLU B N 1
ATOM 6052 C CA . GLU B 1 284 ? 19.203 -19.188 -19.859 1 90.19 284 GLU B CA 1
ATOM 6053 C C . GLU B 1 284 ? 18.594 -18.281 -20.922 1 90.19 284 GLU B C 1
ATOM 6055 O O . GLU B 1 284 ? 17.375 -18.344 -21.156 1 90.19 284 GLU B O 1
ATOM 6060 N N . ASN B 1 285 ? 19.219 -17.375 -21.547 1 88.38 285 ASN B N 1
ATOM 6061 C CA . ASN B 1 285 ? 18.766 -16.531 -22.641 1 88.38 285 ASN B CA 1
ATOM 6062 C C . ASN B 1 285 ? 17.625 -15.602 -22.234 1 88.38 285 ASN B C 1
ATOM 6064 O O . ASN B 1 285 ? 16.609 -15.508 -22.922 1 88.38 285 ASN B O 1
ATOM 6068 N N . PHE B 1 286 ? 17.609 -15.164 -21.109 1 93.75 286 PHE B N 1
ATOM 6069 C CA . PHE B 1 286 ? 16.562 -14.312 -20.578 1 93.75 286 PHE B CA 1
ATOM 6070 C C . PHE B 1 286 ? 17.141 -12.984 -20.094 1 93.75 286 PHE B C 1
ATOM 6072 O O . PHE B 1 286 ? 17.984 -12.953 -19.203 1 93.75 286 PHE B O 1
ATOM 6079 N N . ASN B 1 287 ? 16.688 -11.945 -20.75 1 94.19 287 ASN B N 1
ATOM 6080 C CA . ASN B 1 287 ? 17.031 -10.594 -20.328 1 94.19 287 ASN B CA 1
ATOM 6081 C C . ASN B 1 287 ? 15.914 -9.969 -19.484 1 94.19 287 ASN B C 1
ATOM 6083 O O . ASN B 1 287 ? 14.859 -9.609 -20.016 1 94.19 287 ASN B O 1
ATOM 6087 N N . PRO B 1 288 ? 16.188 -9.805 -18.203 1 90.75 288 PRO B N 1
ATOM 6088 C CA . PRO B 1 288 ? 15.141 -9.297 -17.312 1 90.75 288 PRO B CA 1
ATOM 6089 C C . PRO B 1 288 ? 14.609 -7.934 -17.734 1 90.75 288 PRO B C 1
ATOM 6091 O O . PRO B 1 288 ? 13.484 -7.566 -17.375 1 90.75 288 PRO B O 1
ATOM 6094 N N . GLU B 1 289 ? 15.281 -7.176 -18.453 1 89.81 289 GLU B N 1
ATOM 6095 C CA . GLU B 1 289 ? 14.883 -5.828 -18.859 1 89.81 289 GLU B CA 1
ATOM 6096 C C . GLU B 1 289 ? 13.898 -5.871 -20.016 1 89.81 289 GLU B C 1
ATOM 6098 O O . GLU B 1 289 ? 13.039 -4.992 -20.141 1 89.81 289 GLU B O 1
ATOM 6103 N N . THR B 1 290 ? 13.984 -6.945 -20.797 1 93.56 290 THR B N 1
ATOM 6104 C CA . THR B 1 290 ? 13.211 -6.898 -22.031 1 93.56 290 THR B CA 1
ATOM 6105 C C . THR B 1 290 ? 12.258 -8.086 -22.109 1 93.56 290 THR B C 1
ATOM 6107 O O . THR B 1 290 ? 11.25 -8.031 -22.828 1 93.56 290 THR B O 1
ATOM 6110 N N . ASP B 1 291 ? 12.562 -9.141 -21.422 1 96.38 291 ASP B N 1
ATOM 6111 C CA . ASP B 1 291 ? 11.898 -10.406 -21.719 1 96.38 291 ASP B CA 1
ATOM 6112 C C . ASP B 1 291 ? 10.797 -10.703 -20.703 1 96.38 291 ASP B C 1
ATOM 6114 O O . ASP B 1 291 ? 10.039 -11.664 -20.859 1 96.38 291 ASP B O 1
ATOM 6118 N N . ARG B 1 292 ? 10.672 -9.906 -19.703 1 96.19 292 ARG B N 1
ATOM 6119 C CA . ARG B 1 292 ? 9.664 -10.109 -18.672 1 96.19 292 ARG B CA 1
ATOM 6120 C C . ARG B 1 292 ? 8.281 -9.719 -19.188 1 96.19 292 ARG B C 1
ATOM 6122 O O . ARG B 1 292 ? 8.141 -8.789 -19.984 1 96.19 292 ARG B O 1
ATOM 6129 N N . MET B 1 293 ? 7.297 -10.445 -18.688 1 97.56 293 MET B N 1
ATOM 6130 C CA . MET B 1 293 ? 5.898 -10.102 -18.938 1 97.56 293 MET B CA 1
ATOM 6131 C C . MET B 1 293 ? 5.137 -9.953 -17.625 1 97.56 293 MET B C 1
ATOM 6133 O O . MET B 1 293 ? 5.289 -10.766 -16.719 1 97.56 293 MET B O 1
ATOM 6137 N N . THR B 1 294 ? 4.391 -8.883 -17.531 1 97.62 294 THR B N 1
ATOM 6138 C CA . THR B 1 294 ? 3.52 -8.703 -16.375 1 97.62 294 THR B CA 1
ATOM 6139 C C . THR B 1 294 ? 2.205 -9.453 -16.562 1 97.62 294 THR B C 1
ATOM 6141 O O . THR B 1 294 ? 1.86 -9.836 -17.688 1 97.62 294 THR B O 1
ATOM 6144 N N . LEU B 1 295 ? 1.532 -9.664 -15.461 1 97.94 295 LEU B N 1
ATOM 6145 C CA . LEU B 1 295 ? 0.207 -10.273 -15.484 1 97.94 295 LEU B CA 1
ATOM 6146 C C . LEU B 1 295 ? -0.727 -9.5 -16.406 1 97.94 295 LEU B C 1
ATOM 6148 O O . LEU B 1 295 ? -1.445 -10.102 -17.219 1 97.94 295 LEU B O 1
ATOM 6152 N N . THR B 1 296 ? -0.709 -8.164 -16.344 1 98.06 296 THR B N 1
ATOM 6153 C CA . THR B 1 296 ? -1.617 -7.34 -17.141 1 98.06 296 THR B CA 1
ATOM 6154 C C . THR B 1 296 ? -1.237 -7.379 -18.609 1 98.06 296 THR B C 1
ATOM 6156 O O . THR B 1 296 ? -2.104 -7.277 -19.484 1 98.06 296 THR B O 1
ATOM 6159 N N . GLU B 1 297 ? 0.014 -7.535 -18.922 1 98.25 297 GLU B N 1
ATOM 6160 C CA . GLU B 1 297 ? 0.414 -7.719 -20.312 1 98.25 297 GLU B CA 1
ATOM 6161 C C . GLU B 1 297 ? -0.141 -9.023 -20.875 1 98.25 297 GLU B C 1
ATOM 6163 O O . GLU B 1 297 ? -0.608 -9.062 -22.016 1 98.25 297 GLU B O 1
ATOM 6168 N N . VAL B 1 298 ? -0.069 -10.102 -20.078 1 98.5 298 VAL B N 1
ATOM 6169 C CA . VAL B 1 298 ? -0.627 -11.375 -20.5 1 98.5 298 VAL B CA 1
ATOM 6170 C C . VAL B 1 298 ? -2.131 -11.234 -20.734 1 98.5 298 VAL B C 1
ATOM 6172 O O . VAL B 1 298 ? -2.656 -11.695 -21.75 1 98.5 298 VAL B O 1
ATOM 6175 N N . ARG B 1 299 ? -2.758 -10.617 -19.781 1 97.94 299 ARG B N 1
ATOM 6176 C CA . ARG B 1 299 ? -4.188 -10.359 -19.906 1 97.94 299 ARG B CA 1
ATOM 6177 C C . ARG B 1 299 ? -4.504 -9.617 -21.188 1 97.94 299 ARG B C 1
ATOM 6179 O O . ARG B 1 299 ? -5.414 -9.992 -21.922 1 97.94 299 ARG B O 1
ATOM 6186 N N . ARG B 1 300 ? -3.775 -8.555 -21.469 1 97.81 300 ARG B N 1
ATOM 6187 C CA . ARG B 1 300 ? -3.961 -7.773 -22.688 1 97.81 300 ARG B CA 1
ATOM 6188 C C . ARG B 1 300 ? -3.73 -8.625 -23.922 1 97.81 300 ARG B C 1
ATOM 6190 O O . ARG B 1 300 ? -4.492 -8.547 -24.891 1 97.81 300 ARG B O 1
ATOM 6197 N N . LYS B 1 301 ? -2.715 -9.445 -23.891 1 98.31 301 LYS B N 1
ATOM 6198 C CA . LYS B 1 301 ? -2.398 -10.297 -25.031 1 98.31 301 LYS B CA 1
ATOM 6199 C C . LYS B 1 301 ? -3.51 -11.305 -25.297 1 98.31 301 LYS B C 1
ATOM 6201 O O . LYS B 1 301 ? -3.807 -11.633 -26.453 1 98.31 301 LYS B O 1
ATOM 6206 N N . ILE B 1 302 ? -4.086 -11.859 -24.25 1 98.06 302 ILE B N 1
ATOM 6207 C CA . ILE B 1 302 ? -5.23 -12.75 -24.422 1 98.06 302 ILE B CA 1
ATOM 6208 C C . ILE B 1 302 ? -6.359 -12.008 -25.125 1 98.06 302 ILE B C 1
ATOM 6210 O O . ILE B 1 302 ? -6.914 -12.516 -26.109 1 98.06 302 ILE B O 1
ATOM 6214 N N . LEU B 1 303 ? -6.637 -10.812 -24.703 1 96.88 303 LEU B N 1
ATOM 6215 C CA . LEU B 1 303 ? -7.75 -10.031 -25.234 1 96.88 303 LEU B CA 1
ATOM 6216 C C . LEU B 1 303 ? -7.492 -9.625 -26.672 1 96.88 303 LEU B C 1
ATOM 6218 O O . LEU B 1 303 ? -8.43 -9.539 -27.469 1 96.88 303 LEU B O 1
ATOM 6222 N N . GLU B 1 304 ? -6.281 -9.445 -27.031 1 97.69 304 GLU B N 1
ATOM 6223 C CA . GLU B 1 304 ? -5.902 -9.055 -28.375 1 97.69 304 GLU B CA 1
ATOM 6224 C C . GLU B 1 304 ? -5.984 -10.242 -29.344 1 97.69 304 GLU B C 1
ATOM 6226 O O . GLU B 1 304 ? -6.215 -10.062 -30.531 1 97.69 304 GLU B O 1
ATOM 6231 N N . GLN B 1 305 ? -5.816 -11.406 -28.797 1 97.81 305 GLN B N 1
ATOM 6232 C CA . GLN B 1 305 ? -5.59 -12.539 -29.688 1 97.81 305 GLN B CA 1
ATOM 6233 C C . GLN B 1 305 ? -6.801 -13.469 -29.703 1 97.81 305 GLN B C 1
ATOM 6235 O O . GLN B 1 305 ? -6.82 -14.453 -30.453 1 97.81 305 GLN B O 1
ATOM 6240 N N . THR B 1 306 ? -7.73 -13.273 -28.844 1 94.5 306 THR B N 1
ATOM 6241 C CA . THR B 1 306 ? -8.938 -14.086 -28.859 1 94.5 306 THR B CA 1
ATOM 6242 C C . THR B 1 306 ? -10.188 -13.211 -28.812 1 94.5 306 THR B C 1
ATOM 6244 O O . THR B 1 306 ? -10.148 -12.102 -28.281 1 94.5 306 THR B O 1
ATOM 6247 N N . THR B 1 307 ? -11.289 -13.703 -29.328 1 91.31 307 THR B N 1
ATOM 6248 C CA . THR B 1 307 ? -12.555 -12.984 -29.281 1 91.31 307 THR B CA 1
ATOM 6249 C C . THR B 1 307 ? -13.508 -13.617 -28.281 1 91.31 307 THR B C 1
ATOM 6251 O O . THR B 1 307 ? -14.641 -13.148 -28.109 1 91.31 307 THR B O 1
ATOM 6254 N N . ILE B 1 308 ? -13.062 -14.547 -27.672 1 89.31 308 ILE B N 1
ATOM 6255 C CA . ILE B 1 308 ? -13.906 -15.305 -26.75 1 89.31 308 ILE B CA 1
ATOM 6256 C C . ILE B 1 308 ? -14.156 -14.492 -25.484 1 89.31 308 ILE B C 1
ATOM 6258 O O . ILE B 1 308 ? -15.273 -14.461 -24.969 1 89.31 308 ILE B O 1
ATOM 6262 N N . PHE B 1 309 ? -13.125 -13.828 -25.016 1 91.12 309 PHE B N 1
ATOM 6263 C CA . PHE B 1 309 ? -13.195 -13.133 -23.75 1 91.12 309 PHE B CA 1
ATOM 6264 C C . PHE B 1 309 ? -13.148 -11.617 -23.938 1 91.12 309 PHE B C 1
ATOM 6266 O O . PHE B 1 309 ? -12.469 -11.133 -24.844 1 91.12 309 PHE B O 1
ATOM 6273 N N . ASN B 1 310 ? -13.898 -10.953 -23.141 1 89.81 310 ASN B N 1
ATOM 6274 C CA . ASN B 1 310 ? -13.742 -9.508 -22.984 1 89.81 310 ASN B CA 1
ATOM 6275 C C . ASN B 1 310 ? -13.109 -9.156 -21.641 1 89.81 310 ASN B C 1
ATOM 6277 O O . ASN B 1 310 ? -12.883 -10.031 -20.797 1 89.81 310 ASN B O 1
ATOM 6281 N N . PRO B 1 311 ? -12.75 -7.91 -21.453 1 88.94 311 PRO B N 1
ATOM 6282 C CA . PRO B 1 311 ? -12.023 -7.512 -20.234 1 88.94 311 PRO B CA 1
ATOM 6283 C C . PRO B 1 311 ? -12.758 -7.914 -18.953 1 88.94 311 PRO B C 1
ATOM 6285 O O . PRO B 1 311 ? -12.117 -8.312 -17.984 1 88.94 311 PRO B O 1
ATOM 6288 N N . ASP B 1 312 ? -13.977 -7.902 -18.953 1 83.56 312 ASP B N 1
ATOM 6289 C CA . ASP B 1 312 ? -14.766 -8.172 -17.766 1 83.56 312 ASP B CA 1
ATOM 6290 C C . ASP B 1 312 ? -14.844 -9.672 -17.484 1 83.56 312 ASP B C 1
ATOM 6292 O O . ASP B 1 312 ? -15.266 -10.086 -16.406 1 83.56 312 ASP B O 1
ATOM 6296 N N . ASP B 1 313 ? -14.367 -10.477 -18.406 1 86.56 313 ASP B N 1
ATOM 6297 C CA . ASP B 1 313 ? -14.414 -11.922 -18.25 1 86.56 313 ASP B CA 1
ATOM 6298 C C . ASP B 1 313 ? -13.164 -12.438 -17.531 1 86.56 313 ASP B C 1
ATOM 6300 O O . ASP B 1 313 ? -13.148 -13.562 -17.031 1 86.56 313 ASP B O 1
ATOM 6304 N N . LEU B 1 314 ? -12.102 -11.695 -17.641 1 91.56 314 LEU B N 1
ATOM 6305 C CA . LEU B 1 314 ? -10.844 -12.055 -17 1 91.56 314 LEU B CA 1
ATOM 6306 C C . LEU B 1 314 ? -10.688 -11.312 -15.672 1 91.56 314 LEU B C 1
ATOM 6308 O O . LEU B 1 314 ? -10.219 -10.172 -15.641 1 91.56 314 LEU B O 1
ATOM 6312 N N . LEU B 1 315 ? -10.922 -12.008 -14.586 1 85.69 315 LEU B N 1
ATOM 6313 C CA . LEU B 1 315 ? -11.062 -11.352 -13.289 1 85.69 315 LEU B CA 1
ATOM 6314 C C . LEU B 1 315 ? -9.93 -11.75 -12.352 1 85.69 315 LEU B C 1
ATOM 6316 O O . LEU B 1 315 ? -9.492 -12.906 -12.359 1 85.69 315 LEU B O 1
ATOM 6320 N N . PRO B 1 316 ? -9.547 -10.773 -11.477 1 89.88 316 PRO B N 1
ATOM 6321 C CA . PRO B 1 316 ? -8.617 -11.164 -10.414 1 89.88 316 PRO B CA 1
ATOM 6322 C C . PRO B 1 316 ? -9.211 -12.211 -9.469 1 89.88 316 PRO B C 1
ATOM 6324 O O . PRO B 1 316 ? -10.398 -12.141 -9.141 1 89.88 316 PRO B O 1
ATOM 6327 N N . VAL B 1 317 ? -8.406 -13.125 -9.117 1 86.62 317 VAL B N 1
ATOM 6328 C CA . VAL B 1 317 ? -8.859 -14.172 -8.211 1 86.62 317 VAL B CA 1
ATOM 6329 C C . VAL B 1 317 ? -8.766 -13.672 -6.766 1 86.62 317 VAL B C 1
ATOM 6331 O O . VAL B 1 317 ? -7.703 -13.227 -6.324 1 86.62 317 VAL B O 1
ATOM 6334 N N . PRO B 1 318 ? -9.758 -13.75 -6 1 84.12 318 PRO B N 1
ATOM 6335 C CA . PRO B 1 318 ? -9.852 -13.102 -4.691 1 84.12 318 PRO B CA 1
ATOM 6336 C C . PRO B 1 318 ? -8.797 -13.609 -3.709 1 84.12 318 PRO B C 1
ATOM 6338 O O . PRO B 1 318 ? -8.391 -12.875 -2.805 1 84.12 318 PRO B O 1
ATOM 6341 N N . CYS B 1 319 ? -8.391 -14.781 -3.824 1 85.94 319 CYS B N 1
ATOM 6342 C CA . CYS B 1 319 ? -7.41 -15.305 -2.879 1 85.94 319 CYS B CA 1
ATOM 6343 C C . CYS B 1 319 ? -6.055 -14.641 -3.072 1 85.94 319 CYS B C 1
ATOM 6345 O O . CYS B 1 319 ? -5.289 -14.492 -2.117 1 85.94 319 CYS B O 1
ATOM 6347 N N . ASN B 1 320 ? -5.766 -14.312 -4.27 1 89.69 320 ASN B N 1
ATOM 6348 C CA . ASN B 1 320 ? -4.516 -13.633 -4.602 1 89.69 320 ASN B CA 1
ATOM 6349 C C . ASN B 1 320 ? -4.648 -12.789 -5.867 1 89.69 320 ASN B C 1
ATOM 6351 O O . ASN B 1 320 ? -4.031 -13.094 -6.887 1 89.69 320 ASN B O 1
ATOM 6355 N N . PRO B 1 321 ? -5.305 -11.695 -5.762 1 91.12 321 PRO B N 1
ATOM 6356 C CA . PRO B 1 321 ? -5.617 -10.891 -6.945 1 91.12 321 PRO B CA 1
ATOM 6357 C C . PRO B 1 321 ? -4.371 -10.32 -7.617 1 91.12 321 PRO B C 1
ATOM 6359 O O . PRO B 1 321 ? -4.402 -9.984 -8.805 1 91.12 321 PRO B O 1
ATOM 6362 N N . ASP B 1 322 ? -3.268 -10.234 -6.902 1 93.69 322 ASP B N 1
ATOM 6363 C CA . ASP B 1 322 ? -2.047 -9.656 -7.457 1 93.69 322 ASP B CA 1
ATOM 6364 C C . ASP B 1 322 ? -1.356 -10.641 -8.406 1 93.69 322 ASP B C 1
ATOM 6366 O O . ASP B 1 322 ? -0.544 -10.234 -9.242 1 93.69 322 ASP B O 1
ATOM 6370 N N . ALA B 1 323 ? -1.739 -11.953 -8.297 1 94.75 323 ALA B N 1
ATOM 6371 C CA . ALA B 1 323 ? -0.942 -12.945 -9.016 1 94.75 323 ALA B CA 1
ATOM 6372 C C . ALA B 1 323 ? -1.826 -13.836 -9.883 1 94.75 323 ALA B C 1
ATOM 6374 O O . ALA B 1 323 ? -1.325 -14.594 -10.719 1 94.75 323 ALA B O 1
ATOM 6375 N N . LEU B 1 324 ? -3.109 -13.711 -9.727 1 93.69 324 LEU B N 1
ATOM 6376 C CA . LEU B 1 324 ? -3.982 -14.664 -10.398 1 93.69 324 LEU B CA 1
ATOM 6377 C C . LEU B 1 324 ? -5.133 -13.945 -11.094 1 93.69 324 LEU B C 1
ATOM 6379 O O . LEU B 1 324 ? -5.758 -13.055 -10.516 1 93.69 324 LEU B O 1
ATOM 6383 N N . VAL B 1 325 ? -5.312 -14.297 -12.32 1 93.38 325 VAL B N 1
ATOM 6384 C CA . VAL B 1 325 ? -6.484 -13.922 -13.109 1 93.38 325 VAL B CA 1
ATOM 6385 C C . VAL B 1 325 ? -7.16 -15.172 -13.664 1 93.38 325 VAL B C 1
ATOM 6387 O O . VAL B 1 325 ? -6.488 -16.125 -14.039 1 93.38 325 VAL B O 1
ATOM 6390 N N . MET B 1 326 ? -8.469 -15.141 -13.68 1 89.75 326 MET B N 1
ATOM 6391 C CA . MET B 1 326 ? -9.18 -16.312 -14.172 1 89.75 326 MET B CA 1
ATOM 6392 C C . MET B 1 326 ? -10.375 -15.914 -15.031 1 89.75 326 MET B C 1
ATOM 6394 O O . MET B 1 326 ? -10.984 -14.867 -14.805 1 89.75 326 MET B O 1
ATOM 6398 N N . GLY B 1 327 ? -10.586 -16.672 -16.031 1 86.75 327 GLY B N 1
ATOM 6399 C CA . GLY B 1 327 ? -11.781 -16.641 -16.844 1 86.75 327 GLY B CA 1
ATOM 6400 C C . GLY B 1 327 ? -12.367 -18 -17.125 1 86.75 327 GLY B C 1
ATOM 6401 O O . GLY B 1 327 ? -11.633 -18.969 -17.328 1 86.75 327 GLY B O 1
ATOM 6402 N N . TYR B 1 328 ? -13.727 -18.062 -17.062 1 83.19 328 TYR B N 1
ATOM 6403 C CA . TYR B 1 328 ? -14.43 -19.297 -17.359 1 83.19 328 TYR B CA 1
ATOM 6404 C C . TYR B 1 328 ? -15.273 -19.172 -18.625 1 83.19 328 TYR B C 1
ATOM 6406 O O . TYR B 1 328 ? -15.898 -18.125 -18.844 1 83.19 328 TYR B O 1
ATOM 6414 N N . ALA B 1 329 ? -15.219 -20.234 -19.375 1 84.69 329 ALA B N 1
ATOM 6415 C CA . ALA B 1 329 ? -16.078 -20.312 -20.562 1 84.69 329 ALA B CA 1
ATOM 6416 C C . ALA B 1 329 ? -16.781 -21.656 -20.625 1 84.69 329 ALA B C 1
ATOM 6418 O O . ALA B 1 329 ? -16.312 -22.641 -20.062 1 84.69 329 ALA B O 1
ATOM 6419 N N . LEU B 1 330 ? -17.922 -21.656 -21.234 1 79.31 330 LEU B N 1
ATOM 6420 C CA . LEU B 1 330 ? -18.672 -22.875 -21.516 1 79.31 330 LEU B CA 1
ATOM 6421 C C . LEU B 1 330 ? -18.484 -23.297 -22.984 1 79.31 330 LEU B C 1
ATOM 6423 O O . LEU B 1 330 ? -18.672 -22.484 -23.891 1 79.31 330 LEU B O 1
ATOM 6427 N N . LYS B 1 331 ? -18 -24.531 -23.031 1 80.44 331 LYS B N 1
ATOM 6428 C CA . LYS B 1 331 ? -17.891 -25.156 -24.344 1 80.44 331 LYS B CA 1
ATOM 6429 C C . LYS B 1 331 ? -19.172 -25.891 -24.719 1 80.44 331 LYS B C 1
ATOM 6431 O O . LYS B 1 331 ? -19.531 -26.891 -24.078 1 80.44 331 LYS B O 1
ATOM 6436 N N . LEU B 1 332 ? -19.953 -25.281 -25.609 1 74.44 332 LEU B N 1
ATOM 6437 C CA . LEU B 1 332 ? -21.172 -25.938 -26.094 1 74.44 332 LEU B CA 1
ATOM 6438 C C . LEU B 1 332 ? -21.078 -26.234 -27.578 1 74.44 332 LEU B C 1
ATOM 6440 O O . LEU B 1 332 ? -21.203 -25.328 -28.406 1 74.44 332 LEU B O 1
ATOM 6444 N N . ASP B 1 333 ? -20.969 -27.516 -27.984 1 70.81 333 ASP B N 1
ATOM 6445 C CA . ASP B 1 333 ? -20.844 -27.969 -29.359 1 70.81 333 ASP B CA 1
ATOM 6446 C C . ASP B 1 333 ? -19.875 -27.078 -30.141 1 70.81 333 ASP B C 1
ATOM 6448 O O . ASP B 1 333 ? -18.688 -27 -29.812 1 70.81 333 ASP B O 1
ATOM 6452 N N . ASN B 1 334 ? -20.312 -26.266 -30.953 1 70.88 334 ASN B N 1
ATOM 6453 C CA . ASN B 1 334 ? -19.422 -25.484 -31.812 1 70.88 334 ASN B CA 1
ATOM 6454 C C . ASN B 1 334 ? -19.359 -24.031 -31.375 1 70.88 334 ASN B C 1
ATOM 6456 O O . ASN B 1 334 ? -19 -23.156 -32.156 1 70.88 334 ASN B O 1
ATOM 6460 N N . SER B 1 335 ? -19.719 -23.891 -30.016 1 81.5 335 SER B N 1
ATOM 6461 C CA . SER B 1 335 ? -19.688 -22.516 -29.547 1 81.5 335 SER B CA 1
ATOM 6462 C C . SER B 1 335 ? -19.078 -22.422 -28.141 1 81.5 335 SER B C 1
ATOM 6464 O O . SER B 1 335 ? -19.172 -23.359 -27.359 1 81.5 335 SER B O 1
ATOM 6466 N N . VAL B 1 336 ? -18.375 -21.328 -27.953 1 85.75 336 VAL B N 1
ATOM 6467 C CA . VAL B 1 336 ? -17.75 -21.047 -26.656 1 85.75 336 VAL B CA 1
ATOM 6468 C C . VAL B 1 336 ? -18.25 -19.719 -26.125 1 85.75 336 VAL B C 1
ATOM 6470 O O . VAL B 1 336 ? -18.203 -18.703 -26.812 1 85.75 336 VAL B O 1
ATOM 6473 N N . PHE B 1 337 ? -18.812 -19.703 -24.828 1 80.81 337 PHE B N 1
ATOM 6474 C CA . PHE B 1 337 ? -19.344 -18.5 -24.203 1 80.81 337 PHE B CA 1
ATOM 6475 C C . PHE B 1 337 ? -18.734 -18.266 -22.828 1 80.81 337 PHE B C 1
ATOM 6477 O O . PHE B 1 337 ? -18.672 -19.188 -22.016 1 80.81 337 PHE B O 1
ATOM 6484 N N . PRO B 1 338 ? -18.25 -17.047 -22.656 1 81.62 338 PRO B N 1
ATOM 6485 C CA . PRO B 1 338 ? -17.812 -16.75 -21.297 1 81.62 338 PRO B CA 1
ATOM 6486 C C . PRO B 1 338 ? -18.953 -16.812 -20.281 1 81.62 338 PRO B C 1
ATOM 6488 O O . PRO B 1 338 ? -20.078 -16.375 -20.578 1 81.62 338 PRO B O 1
ATOM 6491 N N . LEU B 1 339 ? -18.688 -17.234 -19.141 1 73.75 339 LEU B N 1
ATOM 6492 C CA . LEU B 1 339 ? -19.688 -17.422 -18.094 1 73.75 339 LEU B CA 1
ATOM 6493 C C . LEU B 1 339 ? -20.141 -16.078 -17.531 1 73.75 339 LEU B C 1
ATOM 6495 O O . LEU B 1 339 ? -21.297 -15.938 -17.109 1 73.75 339 LEU B O 1
ATOM 6499 N N . THR B 1 340 ? -19.188 -15.141 -17.406 1 68.31 340 THR B N 1
ATOM 6500 C CA . THR B 1 340 ? -19.469 -13.836 -16.812 1 68.31 340 THR B CA 1
ATOM 6501 C C . THR B 1 340 ? -20.547 -13.102 -17.594 1 68.31 340 THR B C 1
ATOM 6503 O O . THR B 1 340 ? -21.156 -12.164 -17.094 1 68.31 340 THR B O 1
ATOM 6506 N N . ARG B 1 341 ? -20.641 -13.328 -18.781 1 65.69 341 ARG B N 1
ATOM 6507 C CA . ARG B 1 341 ? -21.672 -12.688 -19.594 1 65.69 341 ARG B CA 1
ATOM 6508 C C . ARG B 1 341 ? -23.078 -13.086 -19.125 1 65.69 341 ARG B C 1
ATOM 6510 O O . ARG B 1 341 ? -24.047 -12.391 -19.406 1 65.69 341 ARG B O 1
ATOM 6517 N N . TYR B 1 342 ? -23.016 -14.094 -18.469 1 60.09 342 TYR B N 1
ATOM 6518 C CA . TYR B 1 342 ? -24.312 -14.578 -17.984 1 60.09 342 TYR B CA 1
ATOM 6519 C C . TYR B 1 342 ? -24.578 -14.094 -16.578 1 60.09 342 TYR B C 1
ATOM 6521 O O . TYR B 1 342 ? -25.656 -14.328 -16.016 1 60.09 342 TYR B O 1
ATOM 6529 N N . ILE B 1 343 ? -23.422 -13.445 -16.031 1 55.25 343 ILE B N 1
ATOM 6530 C CA . ILE B 1 343 ? -23.531 -12.953 -14.656 1 55.25 343 ILE B CA 1
ATOM 6531 C C . ILE B 1 343 ? -23.312 -11.445 -14.633 1 55.25 343 ILE B C 1
ATOM 6533 O O . ILE B 1 343 ? -22.406 -10.93 -15.297 1 55.25 343 ILE B O 1
ATOM 6537 N N . ASN B 1 344 ? -24.141 -10.602 -14.312 1 47.84 344 ASN B N 1
ATOM 6538 C CA . ASN B 1 344 ? -23.891 -9.172 -14.172 1 47.84 344 ASN B CA 1
ATOM 6539 C C . ASN B 1 344 ? -22.672 -8.906 -13.289 1 47.84 344 ASN B C 1
ATOM 6541 O O . ASN B 1 344 ? -22.656 -9.297 -12.117 1 47.84 344 ASN B O 1
ATOM 6545 N N . PRO B 1 345 ? -21.578 -8.438 -13.883 1 46.88 345 PRO B N 1
ATOM 6546 C CA . PRO B 1 345 ? -20.344 -8.18 -13.141 1 46.88 345 PRO B CA 1
ATOM 6547 C C . PRO B 1 345 ? -20.578 -7.375 -11.867 1 46.88 345 PRO B C 1
ATOM 6549 O O . PRO B 1 345 ? -19.875 -7.57 -10.867 1 46.88 345 PRO B O 1
ATOM 6552 N N . ASN B 1 346 ? -21.391 -6.34 -12.047 1 45.78 346 ASN B N 1
ATOM 6553 C CA . ASN B 1 346 ? -21.688 -5.473 -10.914 1 45.78 346 ASN B CA 1
ATOM 6554 C C . ASN B 1 346 ? -22.188 -6.273 -9.719 1 45.78 346 ASN B C 1
ATOM 6556 O O . ASN B 1 346 ? -22 -5.867 -8.57 1 45.78 346 ASN B O 1
ATOM 6560 N N . ASP B 1 347 ? -22.812 -7.266 -10.055 1 47.38 347 ASP B N 1
ATOM 6561 C CA . ASP B 1 347 ? -23.312 -8.125 -8.984 1 47.38 347 ASP B CA 1
ATOM 6562 C C . ASP B 1 347 ? -22.156 -8.883 -8.305 1 47.38 347 ASP B C 1
ATOM 6564 O O . ASP B 1 347 ? -22.297 -9.344 -7.172 1 47.38 347 ASP B O 1
ATOM 6568 N N . LEU B 1 348 ? -21.172 -9.062 -9.062 1 44.91 348 LEU B N 1
ATOM 6569 C CA . LEU B 1 348 ? -20.016 -9.797 -8.57 1 44.91 348 LEU B CA 1
ATOM 6570 C C . LEU B 1 348 ? -19.172 -8.914 -7.66 1 44.91 348 LEU B C 1
ATOM 6572 O O . LEU B 1 348 ? -18.625 -9.391 -6.664 1 44.91 348 LEU B O 1
ATOM 6576 N N . LEU B 1 349 ? -18.844 -7.605 -8.18 1 43.91 349 LEU B N 1
ATOM 6577 C CA . LEU B 1 349 ? -17.875 -6.773 -7.473 1 43.91 349 LEU B CA 1
ATOM 6578 C C . LEU B 1 349 ? -18.562 -5.867 -6.461 1 43.91 349 LEU B C 1
ATOM 6580 O O . LEU B 1 349 ? -17.906 -5.227 -5.641 1 43.91 349 LEU B O 1
ATOM 6584 N N . ASP B 1 350 ? -19.797 -5.234 -6.852 1 40.53 350 ASP B N 1
ATOM 6585 C CA . ASP B 1 350 ? -20.297 -4.121 -6.059 1 40.53 350 ASP B CA 1
ATOM 6586 C C . ASP B 1 350 ? -20.797 -4.598 -4.695 1 40.53 350 ASP B C 1
ATOM 6588 O O . ASP B 1 350 ? -21.891 -5.152 -4.582 1 40.53 350 ASP B O 1
ATOM 6592 N N . ASN B 1 351 ? -19.844 -4.848 -3.869 1 37.72 351 ASN B N 1
ATOM 6593 C CA . ASN B 1 351 ? -20.266 -4.879 -2.473 1 37.72 351 ASN B CA 1
ATOM 6594 C C . ASN B 1 351 ? -21.125 -3.662 -2.121 1 37.72 351 ASN B C 1
ATOM 6596 O O . ASN B 1 351 ? -21.625 -3.549 -0.996 1 37.72 351 ASN B O 1
ATOM 6600 N N . SER B 1 352 ? -20.859 -2.496 -2.73 1 34.31 352 SER B N 1
ATOM 6601 C CA . SER B 1 352 ? -21.375 -1.234 -2.203 1 34.31 352 SER B CA 1
ATOM 6602 C C . SER B 1 352 ? -22.828 -1.003 -2.625 1 34.31 352 SER B C 1
ATOM 6604 O O . SER B 1 352 ? -23.453 -0.021 -2.215 1 34.31 352 SER B O 1
ATOM 6606 N N . LYS B 1 353 ? -23.188 -1.226 -3.846 1 35.88 353 LYS B N 1
ATOM 6607 C CA . LYS B 1 353 ? -24.5 -0.671 -4.109 1 35.88 353 LYS B CA 1
ATOM 6608 C C . LYS B 1 353 ? -25.562 -1.307 -3.207 1 35.88 353 LYS B C 1
ATOM 6610 O O . LYS B 1 353 ? -25.5 -2.504 -2.916 1 35.88 353 LYS B O 1
ATOM 6615 N N . ASN B 1 354 ? -26.375 -0.399 -2.49 1 31.27 354 ASN B N 1
ATOM 6616 C CA . ASN B 1 354 ? -27.625 -0.504 -1.754 1 31.27 354 ASN B CA 1
ATOM 6617 C C . ASN B 1 354 ? -28.641 -1.386 -2.486 1 31.27 354 ASN B C 1
ATOM 6619 O O . ASN B 1 354 ? -29.844 -1.28 -2.256 1 31.27 354 ASN B O 1
ATOM 6623 N N . THR B 1 355 ? -28.562 -1.69 -3.82 1 29.92 355 THR B N 1
ATOM 6624 C CA . THR B 1 355 ? -29.844 -2.184 -4.281 1 29.92 355 THR B CA 1
ATOM 6625 C C . THR B 1 355 ? -30.391 -3.26 -3.338 1 29.92 355 THR B C 1
ATOM 6627 O O . THR B 1 355 ? -29.609 -4.004 -2.734 1 29.92 355 THR B O 1
ATOM 6630 N N . ILE B 1 356 ? -31.75 -3.273 -3.131 1 30.27 356 ILE B N 1
ATOM 6631 C CA . ILE B 1 356 ? -32.75 -4.227 -2.654 1 30.27 356 ILE B CA 1
ATOM 6632 C C . ILE B 1 356 ? -32.438 -5.609 -3.236 1 30.27 356 ILE B C 1
ATOM 6634 O O . ILE B 1 356 ? -33.344 -6.465 -3.283 1 30.27 356 ILE B O 1
ATOM 6638 N N . ILE B 1 357 ? -31.578 -5.809 -4.227 1 33.38 357 ILE B N 1
ATOM 6639 C CA . ILE B 1 357 ? -31.766 -7.152 -4.762 1 33.38 357 ILE B CA 1
ATOM 6640 C C . ILE B 1 357 ? -31.609 -8.18 -3.643 1 33.38 357 ILE B C 1
ATOM 6642 O O . ILE B 1 357 ? -30.75 -8.031 -2.771 1 33.38 357 ILE B O 1
ATOM 6646 N N . TYR B 1 358 ? -32.281 -9.438 -3.797 1 31.06 358 TYR B N 1
ATOM 6647 C CA . TYR B 1 358 ? -32.781 -10.617 -3.082 1 31.06 358 TYR B CA 1
ATOM 6648 C C . TYR B 1 358 ? -31.594 -11.422 -2.521 1 31.06 358 TYR B C 1
ATOM 6650 O O . TYR B 1 358 ? -30.484 -11.367 -3.053 1 31.06 358 TYR B O 1
ATOM 6658 N N . GLU B 1 359 ? -31.828 -12.148 -1.386 1 36.84 359 GLU B N 1
ATOM 6659 C CA . GLU B 1 359 ? -31.156 -13.273 -0.738 1 36.84 359 GLU B CA 1
ATOM 6660 C C . GLU B 1 359 ? -30.344 -14.078 -1.744 1 36.84 359 GLU B C 1
ATOM 6662 O O . GLU B 1 359 ? -29.297 -14.633 -1.402 1 36.84 359 GLU B O 1
ATOM 6667 N N . GLN B 1 360 ? -30.953 -14.172 -2.922 1 39.84 360 GLN B N 1
ATOM 6668 C CA . GLN B 1 360 ? -30.422 -14.984 -4.004 1 39.84 360 GLN B CA 1
ATOM 6669 C C . GLN B 1 360 ? -29.109 -14.414 -4.531 1 39.84 360 GLN B C 1
ATOM 6671 O O . GLN B 1 360 ? -28.219 -15.164 -4.949 1 39.84 360 GLN B O 1
ATOM 6676 N N . ASP B 1 361 ? -28.953 -13.094 -4.352 1 47.62 361 ASP B N 1
ATOM 6677 C CA . ASP B 1 361 ? -27.797 -12.391 -4.906 1 47.62 361 ASP B CA 1
ATOM 6678 C C . ASP B 1 361 ? -26.547 -12.633 -4.066 1 47.62 361 ASP B C 1
ATOM 6680 O O . ASP B 1 361 ? -25.469 -12.852 -4.605 1 47.62 361 ASP B O 1
ATOM 6684 N N . ASN B 1 362 ? -26.75 -12.719 -2.848 1 53.34 362 ASN B N 1
ATOM 6685 C CA . ASN B 1 362 ? -25.609 -12.984 -1.983 1 53.34 362 ASN B CA 1
ATOM 6686 C C . ASN B 1 362 ? -25.078 -14.406 -2.172 1 53.34 362 ASN B C 1
ATOM 6688 O O . ASN B 1 362 ? -23.875 -14.641 -2.15 1 53.34 362 ASN B O 1
ATOM 6692 N N . VAL B 1 363 ? -26.062 -15.305 -2.373 1 54.44 363 VAL B N 1
ATOM 6693 C CA . VAL B 1 363 ? -25.688 -16.703 -2.572 1 54.44 363 VAL B CA 1
ATOM 6694 C C . VAL B 1 363 ? -24.969 -16.859 -3.904 1 54.44 363 VAL B C 1
ATOM 6696 O O . VAL B 1 363 ? -23.938 -17.547 -3.988 1 54.44 363 VAL B O 1
ATOM 6699 N N . LEU B 1 364 ? -25.578 -16.125 -4.848 1 56 364 LEU B N 1
ATOM 6700 C CA . LEU B 1 364 ? -24.938 -16.203 -6.152 1 56 364 LEU B CA 1
ATOM 6701 C C . LEU B 1 364 ? -23.547 -15.57 -6.105 1 56 364 LEU B C 1
ATOM 6703 O O . LEU B 1 364 ? -22.594 -16.109 -6.684 1 56 364 LEU B O 1
ATOM 6707 N N . LYS B 1 365 ? -23.484 -14.594 -5.391 1 59.06 365 LYS B N 1
ATOM 6708 C CA . LYS B 1 365 ? -22.188 -13.93 -5.223 1 59.06 365 LYS B CA 1
ATOM 6709 C C . LYS B 1 365 ? -21.188 -14.852 -4.527 1 59.06 365 LYS B C 1
ATOM 6711 O O . LYS B 1 365 ? -20.031 -14.961 -4.953 1 59.06 365 LYS B O 1
ATOM 6716 N N . GLU B 1 366 ? -21.719 -15.43 -3.602 1 61.06 366 GLU B N 1
ATOM 6717 C CA . GLU B 1 366 ? -20.875 -16.359 -2.873 1 61.06 366 GLU B CA 1
ATOM 6718 C C . GLU B 1 366 ? -20.453 -17.531 -3.758 1 61.06 366 GLU B C 1
ATOM 6720 O O . GLU B 1 366 ? -19.297 -17.969 -3.705 1 61.06 366 GLU B O 1
ATOM 6725 N N . LYS B 1 367 ? -21.375 -17.922 -4.48 1 61.25 367 LYS B N 1
ATOM 6726 C CA . LYS B 1 367 ? -21.078 -19.062 -5.359 1 61.25 367 LYS B CA 1
ATOM 6727 C C . LYS B 1 367 ? -20.109 -18.656 -6.469 1 61.25 367 LYS B C 1
ATOM 6729 O O . LYS B 1 367 ? -19.234 -19.438 -6.859 1 61.25 367 LYS B O 1
ATOM 6734 N N . MET B 1 368 ? -20.234 -17.531 -6.91 1 61.66 368 MET B N 1
ATOM 6735 C CA . MET B 1 368 ? -19.328 -17.016 -7.934 1 61.66 368 MET B CA 1
ATOM 6736 C C . MET B 1 368 ? -17.922 -16.828 -7.375 1 61.66 368 MET B C 1
ATOM 6738 O O . MET B 1 368 ? -16.938 -17.203 -8.016 1 61.66 368 MET B O 1
ATOM 6742 N N . ILE B 1 369 ? -18 -16.312 -6.215 1 61.5 369 ILE B N 1
ATOM 6743 C CA . ILE B 1 369 ? -16.703 -16.141 -5.562 1 61.5 369 ILE B CA 1
ATOM 6744 C C . ILE B 1 369 ? -16.031 -17.5 -5.391 1 61.5 369 ILE B C 1
ATOM 6746 O O . ILE B 1 369 ? -14.82 -17.625 -5.629 1 61.5 369 ILE B O 1
ATOM 6750 N N . ASN B 1 370 ? -16.875 -18.344 -5.148 1 63.56 370 ASN B N 1
ATOM 6751 C CA . ASN B 1 370 ? -16.344 -19.688 -4.949 1 63.56 370 ASN B CA 1
ATOM 6752 C C . ASN B 1 370 ? -15.852 -20.281 -6.262 1 63.56 370 ASN B C 1
ATOM 6754 O O . ASN B 1 370 ? -14.891 -21.062 -6.273 1 63.56 370 ASN B O 1
ATOM 6758 N N . LEU B 1 371 ? -16.562 -19.859 -7.258 1 61.81 371 LEU B N 1
ATOM 6759 C CA . LEU B 1 371 ? -16.172 -20.359 -8.57 1 61.81 371 LEU B CA 1
ATOM 6760 C C . LEU B 1 371 ? -14.805 -19.797 -8.977 1 61.81 371 LEU B C 1
ATOM 6762 O O . LEU B 1 371 ? -14.008 -20.5 -9.609 1 61.81 371 LEU B O 1
ATOM 6766 N N . PHE B 1 372 ? -14.555 -18.625 -8.57 1 55.19 372 PHE B N 1
ATOM 6767 C CA . PHE B 1 372 ? -13.312 -17.969 -8.969 1 55.19 372 PHE B CA 1
ATOM 6768 C C . PHE B 1 372 ? -12.234 -18.141 -7.902 1 55.19 372 PHE B C 1
ATOM 6770 O O . PHE B 1 372 ? -11.43 -17.25 -7.676 1 55.19 372 PHE B O 1
ATOM 6777 N N . SER B 1 373 ? -12.344 -19.188 -7.188 1 55.62 373 SER B N 1
ATOM 6778 C CA . SER B 1 373 ? -11.281 -19.531 -6.242 1 55.62 373 SER B CA 1
ATOM 6779 C C . SER B 1 373 ? -10.305 -20.531 -6.844 1 55.62 373 SER B C 1
ATOM 6781 O O . SER B 1 373 ? -10.703 -21.375 -7.652 1 55.62 373 SER B O 1
ATOM 6783 N N . THR B 1 374 ? -9.055 -20.328 -6.781 1 43.97 374 THR B N 1
ATOM 6784 C CA . THR B 1 374 ? -8.008 -21.188 -7.336 1 43.97 374 THR B CA 1
ATOM 6785 C C . THR B 1 374 ? -8.086 -22.594 -6.75 1 43.97 374 THR B C 1
ATOM 6787 O O . THR B 1 374 ? -7.555 -23.547 -7.328 1 43.97 374 THR B O 1
ATOM 6790 N N . GLY B 1 375 ? -8.719 -22.656 -5.602 1 50.53 375 GLY B N 1
ATOM 6791 C CA . GLY B 1 375 ? -8.812 -24 -5.031 1 50.53 375 GLY B CA 1
ATOM 6792 C C . GLY B 1 375 ? -9.805 -24.891 -5.75 1 50.53 375 GLY B C 1
ATOM 6793 O O . GLY B 1 375 ? -10.023 -26.031 -5.352 1 50.53 375 GLY B O 1
ATOM 6794 N N . ASN B 1 376 ? -10.453 -24.312 -6.832 1 50.56 376 ASN B N 1
ATOM 6795 C CA . ASN B 1 376 ? -11.5 -25.094 -7.473 1 50.56 376 ASN B CA 1
ATOM 6796 C C . ASN B 1 376 ? -10.977 -25.844 -8.688 1 50.56 376 ASN B C 1
ATOM 6798 O O . ASN B 1 376 ? -10.477 -25.234 -9.641 1 50.56 376 ASN B O 1
ATOM 6802 N N . SER B 1 377 ? -10.82 -27.094 -8.43 1 52.34 377 SER B N 1
ATOM 6803 C CA . SER B 1 377 ? -10.703 -27.922 -9.633 1 52.34 377 SER B CA 1
ATOM 6804 C C . SER B 1 377 ? -11.922 -27.766 -10.531 1 52.34 377 SER B C 1
ATOM 6806 O O . SER B 1 377 ? -12.945 -27.219 -10.102 1 52.34 377 SER B O 1
ATOM 6808 N N . VAL B 1 378 ? -11.75 -27.922 -11.727 1 45.75 378 VAL B N 1
ATOM 6809 C CA . VAL B 1 378 ? -12.859 -27.844 -12.672 1 45.75 378 VAL B CA 1
ATOM 6810 C C . VAL B 1 378 ? -14.039 -28.672 -12.156 1 45.75 378 VAL B C 1
ATOM 6812 O O . VAL B 1 378 ? -15.195 -28.297 -12.32 1 45.75 378 VAL B O 1
ATOM 6815 N N . GLU B 1 379 ? -13.625 -29.672 -11.531 1 50.84 379 GLU B N 1
ATOM 6816 C CA . GLU B 1 379 ? -14.68 -30.547 -11.023 1 50.84 379 GLU B CA 1
ATOM 6817 C C . GLU B 1 379 ? -15.469 -29.875 -9.906 1 50.84 379 GLU B C 1
ATOM 6819 O O . GLU B 1 379 ? -16.703 -29.922 -9.891 1 50.84 379 GLU B O 1
ATOM 6824 N N . VAL B 1 380 ? -14.781 -29.266 -9.086 1 56.88 380 VAL B N 1
ATOM 6825 C CA . VAL B 1 380 ? -15.438 -28.562 -7.98 1 56.88 380 VAL B CA 1
ATOM 6826 C C . VAL B 1 380 ? -16.188 -27.344 -8.516 1 56.88 380 VAL B C 1
ATOM 6828 O O . VAL B 1 380 ? -17.281 -27.031 -8.062 1 56.88 380 VAL B O 1
ATOM 6831 N N . ALA B 1 381 ? -15.578 -26.844 -9.516 1 58.16 381 ALA B N 1
ATOM 6832 C CA . ALA B 1 381 ? -16.203 -25.688 -10.156 1 58.16 381 ALA B CA 1
ATOM 6833 C C . ALA B 1 381 ? -17.531 -26.078 -10.789 1 58.16 381 ALA B C 1
ATOM 6835 O O . ALA B 1 381 ? -18.484 -25.297 -10.781 1 58.16 381 ALA B O 1
ATOM 6836 N N . GLU B 1 382 ? -17.5 -27.328 -11.266 1 58.41 382 GLU B N 1
ATOM 6837 C CA . GLU B 1 382 ? -18.734 -27.812 -11.898 1 58.41 382 GLU B CA 1
ATOM 6838 C C . GLU B 1 382 ? -19.891 -27.797 -10.914 1 58.41 382 GLU B C 1
ATOM 6840 O O . GLU B 1 382 ? -21.016 -27.391 -11.258 1 58.41 382 GLU B O 1
ATOM 6845 N N . GLU B 1 383 ? -19.516 -28.266 -9.742 1 61.53 383 GLU B N 1
ATOM 6846 C CA . GLU B 1 383 ? -20.578 -28.281 -8.734 1 61.53 383 GLU B CA 1
ATOM 6847 C C . GLU B 1 383 ? -21.062 -26.875 -8.422 1 61.53 383 GLU B C 1
ATOM 6849 O O . GLU B 1 383 ? -22.266 -26.641 -8.297 1 61.53 383 GLU B O 1
ATOM 6854 N N . ASN B 1 384 ? -20.109 -26.047 -8.297 1 61.81 384 ASN B N 1
ATOM 6855 C CA . ASN B 1 384 ? -20.469 -24.656 -8.016 1 61.81 384 ASN B CA 1
ATOM 6856 C C . ASN B 1 384 ? -21.219 -24.031 -9.195 1 61.81 384 ASN B C 1
ATOM 6858 O O . ASN B 1 384 ? -22.172 -23.281 -9 1 61.81 384 ASN B O 1
ATOM 6862 N N . LEU B 1 385 ? -20.719 -24.359 -10.312 1 59.38 385 LEU B N 1
ATOM 6863 C CA . LEU B 1 385 ? -21.359 -23.844 -11.516 1 59.38 385 LEU B CA 1
ATOM 6864 C C . LEU B 1 385 ? -22.797 -24.344 -11.617 1 59.38 385 LEU B C 1
ATOM 6866 O O . LEU B 1 385 ? -23.703 -23.578 -11.961 1 59.38 385 LEU B O 1
ATOM 6870 N N . LYS B 1 386 ? -22.828 -25.625 -11.43 1 56.22 386 LYS B N 1
ATOM 6871 C CA . LYS B 1 386 ? -24.172 -26.172 -11.453 1 56.22 386 LYS B CA 1
ATOM 6872 C C . LYS B 1 386 ? -25.094 -25.422 -10.492 1 56.22 386 LYS B C 1
ATOM 6874 O O . LYS B 1 386 ? -26.25 -25.141 -10.828 1 56.22 386 LYS B O 1
ATOM 6879 N N . SER B 1 387 ? -24.438 -25.156 -9.414 1 52.59 387 SER B N 1
ATOM 6880 C CA . SER B 1 387 ? -25.219 -24.422 -8.414 1 52.59 387 SER B CA 1
ATOM 6881 C C . SER B 1 387 ? -25.531 -23.016 -8.898 1 52.59 387 SER B C 1
ATOM 6883 O O . SER B 1 387 ? -26.609 -22.484 -8.609 1 52.59 387 SER B O 1
ATOM 6885 N N . ILE B 1 388 ? -24.609 -22.438 -9.531 1 53.47 388 ILE B N 1
ATOM 6886 C CA . ILE B 1 388 ? -24.812 -21.094 -10.055 1 53.47 388 ILE B CA 1
ATOM 6887 C C . ILE B 1 388 ? -25.812 -21.125 -11.211 1 53.47 388 ILE B C 1
ATOM 6889 O O . ILE B 1 388 ? -26.703 -20.281 -11.289 1 53.47 388 ILE B O 1
ATOM 6893 N N . MET B 1 389 ? -25.594 -22.031 -12.133 1 51 389 MET B N 1
ATOM 6894 C CA . MET B 1 389 ? -26.422 -22.141 -13.328 1 51 389 MET B CA 1
ATOM 6895 C C . MET B 1 389 ? -27.875 -22.438 -12.961 1 51 389 MET B C 1
ATOM 6897 O O . MET B 1 389 ? -28.797 -22.031 -13.672 1 51 389 MET B O 1
ATOM 6901 N N . CYS B 1 390 ? -28.047 -23.266 -11.984 1 46 390 CYS B N 1
ATOM 6902 C CA . CYS B 1 390 ? -29.422 -23.5 -11.547 1 46 390 CYS B CA 1
ATOM 6903 C C . CYS B 1 390 ? -30.094 -22.203 -11.156 1 46 390 CYS B C 1
ATOM 6905 O O . CYS B 1 390 ? -31.328 -22.094 -11.227 1 46 390 CYS B O 1
ATOM 6907 N N . CYS B 1 391 ? -29.266 -21.391 -10.641 1 41.66 391 CYS B N 1
ATOM 6908 C CA . CYS B 1 391 ? -29.844 -20.125 -10.195 1 41.66 391 CYS B CA 1
ATOM 6909 C C . CYS B 1 391 ? -30.031 -19.188 -11.375 1 41.66 391 CYS B C 1
ATOM 6911 O O . CYS B 1 391 ? -30.609 -18.109 -11.219 1 41.66 391 CYS B O 1
ATOM 6913 N N . LEU B 1 392 ? -29.438 -19.562 -12.414 1 42.16 392 LEU B N 1
ATOM 6914 C CA . LEU B 1 392 ? -29.641 -18.734 -13.594 1 42.16 392 LEU B CA 1
ATOM 6915 C C . LEU B 1 392 ? -30.828 -19.234 -14.414 1 42.16 392 LEU B C 1
ATOM 6917 O O . LEU B 1 392 ? -30.922 -20.438 -14.703 1 42.16 392 LEU B O 1
ATOM 6921 N N . PRO B 1 393 ? -31.938 -18.594 -14.414 1 39.91 393 PRO B N 1
ATOM 6922 C CA . PRO B 1 393 ? -33.188 -19.047 -15.023 1 39.91 393 PRO B CA 1
ATOM 6923 C C . PRO B 1 393 ? -32.969 -19.766 -16.359 1 39.91 393 PRO B C 1
ATOM 6925 O O . PRO B 1 393 ? -33.688 -20.703 -16.688 1 39.91 393 PRO B O 1
ATOM 6928 N N . ASN B 1 394 ? -32.531 -19.109 -17.422 1 39.94 394 ASN B N 1
ATOM 6929 C CA . ASN B 1 394 ? -32.75 -19.453 -18.812 1 39.94 394 ASN B CA 1
ATOM 6930 C C . ASN B 1 394 ? -31.734 -20.469 -19.328 1 39.94 394 ASN B C 1
ATOM 6932 O O . ASN B 1 394 ? -31.609 -20.688 -20.531 1 39.94 394 ASN B O 1
ATOM 6936 N N . ILE B 1 395 ? -30.766 -20.75 -18.719 1 42.38 395 ILE B N 1
ATOM 6937 C CA . ILE B 1 395 ? -29.906 -21.75 -19.328 1 42.38 395 ILE B CA 1
ATOM 6938 C C . ILE B 1 395 ? -30.391 -23.141 -18.969 1 42.38 395 ILE B C 1
ATOM 6940 O O . ILE B 1 395 ? -30.375 -23.531 -17.797 1 42.38 395 ILE B O 1
ATOM 6944 N N . ASP B 1 396 ? -31.375 -23.594 -19.688 1 41.41 396 ASP B N 1
ATOM 6945 C CA . ASP B 1 396 ? -31.766 -25 -19.672 1 41.41 396 ASP B CA 1
ATOM 6946 C C . ASP B 1 396 ? -30.594 -25.906 -20.031 1 41.41 396 ASP B C 1
ATOM 6948 O O . ASP B 1 396 ? -30.391 -26.266 -21.188 1 41.41 396 ASP B O 1
ATOM 6952 N N . ALA B 1 397 ? -29.469 -25.812 -19.5 1 44.72 397 ALA B N 1
ATOM 6953 C CA . ALA B 1 397 ? -28.422 -26.781 -19.859 1 44.72 397 ALA B CA 1
ATOM 6954 C C . ALA B 1 397 ? -28.453 -27.984 -18.922 1 44.72 397 ALA B C 1
ATOM 6956 O O . ALA B 1 397 ? -27.594 -28.125 -18.062 1 44.72 397 ALA B O 1
ATOM 6957 N N . PRO B 1 398 ? -29.5 -28.656 -18.938 1 47.38 398 PRO B N 1
ATOM 6958 C CA . PRO B 1 398 ? -29.625 -29.844 -18.094 1 47.38 398 PRO B CA 1
ATOM 6959 C C . PRO B 1 398 ? -28.422 -30.781 -18.203 1 47.38 398 PRO B C 1
ATOM 6961 O O . PRO B 1 398 ? -28.125 -31.531 -17.266 1 47.38 398 PRO B O 1
ATOM 6964 N N . ASN B 1 399 ? -27.625 -30.766 -19.375 1 53.5 399 ASN B N 1
ATOM 6965 C CA . ASN B 1 399 ? -26.578 -31.766 -19.609 1 53.5 399 ASN B CA 1
ATOM 6966 C C . ASN B 1 399 ? -25.188 -31.141 -19.516 1 53.5 399 ASN B C 1
ATOM 6968 O O . ASN B 1 399 ? -24.234 -31.656 -20.109 1 53.5 399 ASN B O 1
ATOM 6972 N N . LEU B 1 400 ? -25.094 -30.094 -18.828 1 61.25 400 LEU B N 1
ATOM 6973 C CA . LEU B 1 400 ? -23.781 -29.469 -18.719 1 61.25 400 LEU B CA 1
ATOM 6974 C C . LEU B 1 400 ? -22.891 -30.234 -17.75 1 61.25 400 LEU B C 1
ATOM 6976 O O . LEU B 1 400 ? -23.312 -30.531 -16.625 1 61.25 400 LEU B O 1
ATOM 6980 N N . GLY B 1 401 ? -21.875 -30.875 -18.312 1 63.81 401 GLY B N 1
ATOM 6981 C CA . GLY B 1 401 ? -20.922 -31.594 -17.484 1 63.81 401 GLY B CA 1
ATOM 6982 C C . GLY B 1 401 ? -19.562 -30.922 -17.422 1 63.81 401 GLY B C 1
ATOM 6983 O O . GLY B 1 401 ? -19.406 -29.797 -17.875 1 63.81 401 GLY B O 1
ATOM 6984 N N . TYR B 1 402 ? -18.688 -31.531 -16.75 1 67.69 402 TYR B N 1
ATOM 6985 C CA . TYR B 1 402 ? -17.312 -31.094 -16.516 1 67.69 402 TYR B CA 1
ATOM 6986 C C . TYR B 1 402 ? -16.562 -30.906 -17.828 1 67.69 402 TYR B C 1
ATOM 6988 O O . TYR B 1 402 ? -15.719 -30.016 -17.938 1 67.69 402 TYR B O 1
ATOM 6996 N N . ASP B 1 403 ? -17.109 -31.5 -18.828 1 74.88 403 ASP B N 1
ATOM 6997 C CA . ASP B 1 403 ? -16.453 -31.453 -20.125 1 74.88 403 ASP B CA 1
ATOM 6998 C C . ASP B 1 403 ? -16.766 -30.156 -20.859 1 74.88 403 ASP B C 1
ATOM 7000 O O . ASP B 1 403 ? -16.078 -29.797 -21.812 1 74.88 403 ASP B O 1
ATOM 7004 N N . ASN B 1 404 ? -17.703 -29.438 -20.312 1 77.88 404 ASN B N 1
ATOM 7005 C CA . ASN B 1 404 ? -18.156 -28.234 -21 1 77.88 404 ASN B CA 1
ATOM 7006 C C . ASN B 1 404 ? -17.469 -26.984 -20.422 1 77.88 404 ASN B C 1
ATOM 7008 O O . ASN B 1 404 ? -17.547 -25.906 -21.016 1 77.88 404 ASN B O 1
ATOM 7012 N N . LEU B 1 405 ? -16.75 -27.234 -19.422 1 80.12 405 LEU B N 1
ATOM 7013 C CA . LEU B 1 405 ? -16.156 -26.078 -18.766 1 80.12 405 LEU B CA 1
ATOM 7014 C C . LEU B 1 405 ? -14.711 -25.891 -19.219 1 80.12 405 LEU B C 1
ATOM 7016 O O . LEU B 1 405 ? -13.961 -26.859 -19.328 1 80.12 405 LEU B O 1
ATOM 7020 N N . PHE B 1 406 ? -14.422 -24.641 -19.531 1 88.19 406 PHE B N 1
ATOM 7021 C CA . PHE B 1 406 ? -13.078 -24.266 -19.969 1 88.19 406 PHE B CA 1
ATOM 7022 C C . PHE B 1 406 ? -12.562 -23.062 -19.156 1 88.19 406 PHE B C 1
ATOM 7024 O O . PHE B 1 406 ? -13.25 -22.062 -19.031 1 88.19 406 PHE B O 1
ATOM 7031 N N . ARG B 1 407 ? -11.344 -23.172 -18.656 1 89.56 407 ARG B N 1
ATOM 7032 C CA . ARG B 1 407 ? -10.812 -22.141 -17.781 1 89.56 407 ARG B CA 1
ATOM 7033 C C . ARG B 1 407 ? -9.508 -21.578 -18.328 1 89.56 407 ARG B C 1
ATOM 7035 O O . ARG B 1 407 ? -8.672 -22.328 -18.859 1 89.56 407 ARG B O 1
ATOM 7042 N N . ILE B 1 408 ? -9.383 -20.281 -18.25 1 93.19 408 ILE B N 1
ATOM 7043 C CA . ILE B 1 408 ? -8.109 -19.625 -18.484 1 93.19 408 ILE B CA 1
ATOM 7044 C C . ILE B 1 408 ? -7.57 -19.047 -17.188 1 93.19 408 ILE B C 1
ATOM 7046 O O . ILE B 1 408 ? -8.305 -18.406 -16.422 1 93.19 408 ILE B O 1
ATOM 7050 N N . ILE B 1 409 ? -6.344 -19.312 -16.906 1 93.88 409 ILE B N 1
ATOM 7051 C CA . ILE B 1 409 ? -5.707 -18.781 -15.703 1 93.88 409 ILE B CA 1
ATOM 7052 C C . ILE B 1 409 ? -4.41 -18.062 -16.078 1 93.88 409 ILE B C 1
ATOM 7054 O O . ILE B 1 409 ? -3.654 -18.547 -16.938 1 93.88 409 ILE B O 1
ATOM 7058 N N . ILE B 1 410 ? -4.254 -16.922 -15.633 1 97.31 410 ILE B N 1
ATOM 7059 C CA . ILE B 1 410 ? -2.943 -16.281 -15.602 1 97.31 410 ILE B CA 1
ATOM 7060 C C . ILE B 1 410 ? -2.355 -16.391 -14.195 1 97.31 410 ILE B C 1
ATOM 7062 O O . ILE B 1 410 ? -2.982 -15.961 -13.219 1 97.31 410 ILE B O 1
ATOM 7066 N N . MET B 1 411 ? -1.263 -16.984 -14.086 1 96.62 411 MET B N 1
ATOM 7067 C CA . MET B 1 411 ? -0.594 -17.156 -12.797 1 96.62 411 MET B CA 1
ATOM 7068 C C . MET B 1 411 ? 0.815 -16.578 -12.836 1 96.62 411 MET B C 1
ATOM 7070 O O . MET B 1 411 ? 1.71 -17.141 -13.461 1 96.62 411 MET B O 1
ATOM 7074 N N . GLN B 1 412 ? 0.988 -15.516 -12.156 1 97.12 412 GLN B N 1
ATOM 7075 C CA . GLN B 1 412 ? 2.301 -14.883 -12.078 1 97.12 412 GLN B CA 1
ATOM 7076 C C . GLN B 1 412 ? 3.004 -15.227 -10.766 1 97.12 412 GLN B C 1
ATOM 7078 O O . GLN B 1 412 ? 2.42 -15.086 -9.695 1 97.12 412 GLN B O 1
ATOM 7083 N N . PHE B 1 413 ? 4.188 -15.672 -10.852 1 96.31 413 PHE B N 1
ATOM 7084 C CA . PHE B 1 413 ? 5.02 -15.891 -9.68 1 96.31 413 PHE B CA 1
ATOM 7085 C C . PHE B 1 413 ? 6.023 -14.75 -9.508 1 96.31 413 PHE B C 1
ATOM 7087 O O . PHE B 1 413 ? 6.879 -14.539 -10.367 1 96.31 413 PHE B O 1
ATOM 7094 N N . ILE B 1 414 ? 5.969 -14.148 -8.391 1 95.56 414 ILE B N 1
ATOM 7095 C CA . ILE B 1 414 ? 6.785 -12.984 -8.062 1 95.56 414 ILE B CA 1
ATOM 7096 C C . ILE B 1 414 ? 8.234 -13.406 -7.867 1 95.56 414 ILE B C 1
ATOM 7098 O O . ILE B 1 414 ? 8.508 -14.508 -7.375 1 95.56 414 ILE B O 1
ATOM 7102 N N . ASP B 1 415 ? 9.172 -12.586 -8.297 1 96.25 415 ASP B N 1
ATOM 7103 C CA . ASP B 1 415 ? 10.594 -12.789 -8.055 1 96.25 415 ASP B CA 1
ATOM 7104 C C . ASP B 1 415 ? 11.227 -11.547 -7.422 1 96.25 415 ASP B C 1
ATOM 7106 O O . ASP B 1 415 ? 10.516 -10.68 -6.914 1 96.25 415 ASP B O 1
ATOM 7110 N N . ALA B 1 416 ? 12.578 -11.492 -7.398 1 95.62 416 ALA B N 1
ATOM 7111 C CA . ALA B 1 416 ? 13.25 -10.422 -6.664 1 95.62 416 ALA B CA 1
ATOM 7112 C C . ALA B 1 416 ? 13.016 -9.07 -7.324 1 95.62 416 ALA B C 1
ATOM 7114 O O . ALA B 1 416 ? 13.016 -8.031 -6.652 1 95.62 416 ALA B O 1
ATOM 7115 N N . TYR B 1 417 ? 12.75 -9.031 -8.656 1 96.06 417 TYR B N 1
ATOM 7116 C CA . TYR B 1 417 ? 12.586 -7.789 -9.391 1 96.06 417 TYR B CA 1
ATOM 7117 C C . TYR B 1 417 ? 11.258 -7.125 -9.062 1 96.06 417 TYR B C 1
ATOM 7119 O O . TYR B 1 417 ? 11.203 -5.922 -8.805 1 96.06 417 TYR B O 1
ATOM 7127 N N . ASN B 1 418 ? 10.219 -7.82 -9.047 1 96.94 418 ASN B N 1
ATOM 7128 C CA . ASN B 1 418 ? 8.898 -7.254 -8.766 1 96.94 418 ASN B CA 1
ATOM 7129 C C . ASN B 1 418 ? 8.367 -7.719 -7.41 1 96.94 418 ASN B C 1
ATOM 7131 O O . ASN B 1 418 ? 7.156 -7.832 -7.219 1 96.94 418 ASN B O 1
ATOM 7135 N N . PHE B 1 419 ? 9.305 -8.031 -6.512 1 97.19 419 PHE B N 1
ATOM 7136 C CA . PHE B 1 419 ? 8.898 -8.539 -5.207 1 97.19 419 PHE B CA 1
ATOM 7137 C C . PHE B 1 419 ? 8.078 -7.5 -4.453 1 97.19 419 PHE B C 1
ATOM 7139 O O . PHE B 1 419 ? 8.5 -6.352 -4.312 1 97.19 419 PHE B O 1
ATOM 7146 N N . ASP B 1 420 ? 6.953 -7.812 -4.035 1 96.75 420 ASP B N 1
ATOM 7147 C CA . ASP B 1 420 ? 6.039 -6.992 -3.244 1 96.75 420 ASP B CA 1
ATOM 7148 C C . ASP B 1 420 ? 5.562 -7.742 -2.004 1 96.75 420 ASP B C 1
ATOM 7150 O O . ASP B 1 420 ? 4.727 -8.648 -2.102 1 96.75 420 ASP B O 1
ATOM 7154 N N . VAL B 1 421 ? 6.02 -7.332 -0.856 1 95.5 421 VAL B N 1
ATOM 7155 C CA . VAL B 1 421 ? 5.672 -8 0.392 1 95.5 421 VAL B CA 1
ATOM 7156 C C . VAL B 1 421 ? 4.152 -8.055 0.546 1 95.5 421 VAL B C 1
ATOM 7158 O O . VAL B 1 421 ? 3.604 -9.047 1.021 1 95.5 421 VAL B O 1
ATOM 7161 N N . ARG B 1 422 ? 3.465 -6.984 0.184 1 95.19 422 ARG B N 1
ATOM 7162 C CA . ARG B 1 422 ? 2.008 -6.961 0.27 1 95.19 422 ARG B CA 1
ATOM 7163 C C . ARG B 1 422 ? 1.396 -8.133 -0.486 1 95.19 422 ARG B C 1
ATOM 7165 O O . ARG B 1 422 ? 0.532 -8.836 0.042 1 95.19 422 ARG B O 1
ATOM 7172 N N . ALA B 1 423 ? 1.882 -8.375 -1.655 1 95 423 ALA B N 1
ATOM 7173 C CA . ALA B 1 423 ? 1.339 -9.414 -2.523 1 95 423 ALA B CA 1
ATOM 7174 C C . ALA B 1 423 ? 1.732 -10.805 -2.025 1 95 423 ALA B C 1
ATOM 7176 O O . ALA B 1 423 ? 0.921 -11.734 -2.049 1 95 423 ALA B O 1
ATOM 7177 N N . ILE B 1 424 ? 2.928 -10.953 -1.573 1 95.06 424 ILE B N 1
ATOM 7178 C CA . ILE B 1 424 ? 3.463 -12.25 -1.166 1 95.06 424 ILE B CA 1
ATOM 7179 C C . ILE B 1 424 ? 2.689 -12.773 0.041 1 95.06 424 ILE B C 1
ATOM 7181 O O . ILE B 1 424 ? 2.477 -13.977 0.175 1 95.06 424 ILE B O 1
ATOM 7185 N N . LYS B 1 425 ? 2.24 -11.906 0.887 1 94.12 425 LYS B N 1
ATOM 7186 C CA . LYS B 1 425 ? 1.503 -12.305 2.082 1 94.12 425 LYS B CA 1
ATOM 7187 C C . LYS B 1 425 ? 0.208 -13.023 1.713 1 94.12 425 LYS B C 1
ATOM 7189 O O . LYS B 1 425 ? -0.362 -13.742 2.533 1 94.12 425 LYS B O 1
ATOM 7194 N N . LYS B 1 426 ? -0.228 -12.867 0.453 1 93.62 426 LYS B N 1
ATOM 7195 C CA . LYS B 1 426 ? -1.459 -13.516 0.011 1 93.62 426 LYS B CA 1
ATOM 7196 C C . LYS B 1 426 ? -1.162 -14.672 -0.941 1 93.62 426 LYS B C 1
ATOM 7198 O O . LYS B 1 426 ? -2.078 -15.25 -1.525 1 93.62 426 LYS B O 1
ATOM 7203 N N . SER B 1 427 ? 0.084 -14.945 -1.099 1 94.31 427 SER B N 1
ATOM 7204 C CA . SER B 1 427 ? 0.411 -16.094 -1.943 1 94.31 427 SER B CA 1
ATOM 7205 C C . SER B 1 427 ? -0.35 -17.328 -1.506 1 94.31 427 SER B C 1
ATOM 7207 O O . SER B 1 427 ? -0.495 -17.594 -0.308 1 94.31 427 SER B O 1
ATOM 7209 N N . CYS B 1 428 ? -0.882 -18.094 -2.51 1 93.69 428 CYS B N 1
ATOM 7210 C CA . CYS B 1 428 ? -1.701 -19.234 -2.143 1 93.69 428 CYS B CA 1
ATOM 7211 C C . CYS B 1 428 ? -1.207 -20.5 -2.834 1 93.69 428 CYS B C 1
ATOM 7213 O O . CYS B 1 428 ? -1.851 -21.547 -2.754 1 93.69 428 CYS B O 1
ATOM 7215 N N . VAL B 1 429 ? -0.191 -20.391 -3.607 1 95.12 429 VAL B N 1
ATOM 7216 C CA . VAL B 1 429 ? 0.511 -21.547 -4.156 1 95.12 429 VAL B CA 1
ATOM 7217 C C . VAL B 1 429 ? 1.791 -21.797 -3.361 1 95.12 429 VAL B C 1
ATOM 7219 O O . VAL B 1 429 ? 2.672 -20.9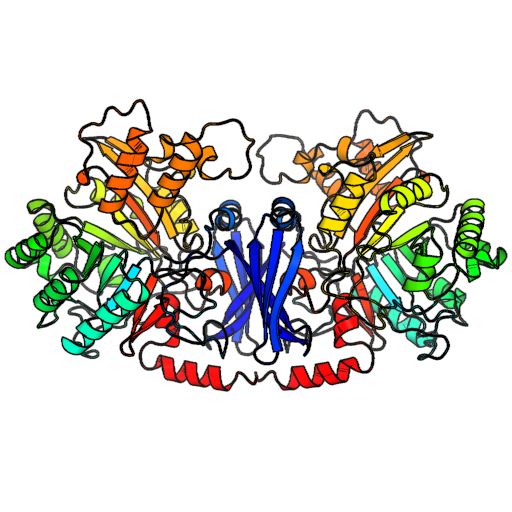38 -3.303 1 95.12 429 VAL B O 1
ATOM 7222 N N . HIS B 1 430 ? 1.853 -22.953 -2.734 1 96.5 430 HIS B N 1
ATOM 7223 C CA . HIS B 1 430 ? 2.955 -23.234 -1.822 1 96.5 430 HIS B CA 1
ATOM 7224 C C . HIS B 1 430 ? 3.646 -24.547 -2.184 1 96.5 430 HIS B C 1
ATOM 7226 O O . HIS B 1 430 ? 3.08 -25.375 -2.898 1 96.5 430 HIS B O 1
ATOM 7232 N N . ILE B 1 431 ? 4.859 -24.672 -1.729 1 96.81 431 ILE B N 1
ATOM 7233 C CA . ILE B 1 431 ? 5.641 -25.891 -1.866 1 96.81 431 ILE B CA 1
ATOM 7234 C C . ILE B 1 431 ? 5.902 -26.484 -0.488 1 96.81 431 ILE B C 1
ATOM 7236 O O . ILE B 1 431 ? 6.309 -25.781 0.438 1 96.81 431 ILE B O 1
ATOM 7240 N N . VAL B 1 432 ? 5.609 -27.766 -0.345 1 96.62 432 VAL B N 1
ATOM 7241 C CA . VAL B 1 432 ? 6.039 -28.453 0.867 1 96.62 432 VAL B CA 1
ATOM 7242 C C . VAL B 1 432 ? 7.504 -28.859 0.733 1 96.62 432 VAL B C 1
ATOM 7244 O O . VAL B 1 432 ? 7.859 -29.625 -0.169 1 96.62 432 VAL B O 1
ATOM 7247 N N . ASN B 1 433 ? 8.266 -28.312 1.56 1 91.94 433 ASN B N 1
ATOM 7248 C CA . ASN B 1 433 ? 9.711 -28.562 1.508 1 91.94 433 ASN B CA 1
ATOM 7249 C C . ASN B 1 433 ? 10.086 -29.859 2.213 1 91.94 433 ASN B C 1
ATOM 7251 O O . ASN B 1 433 ? 9.25 -30.469 2.879 1 91.94 433 ASN B O 1
ATOM 7255 N N . LYS B 1 434 ? 11.336 -30.266 2.078 1 88 434 LYS B N 1
ATOM 7256 C CA . LYS B 1 434 ? 11.852 -31.531 2.619 1 88 434 LYS B CA 1
ATOM 7257 C C . LYS B 1 434 ? 11.812 -31.516 4.145 1 88 434 LYS B C 1
ATOM 7259 O O . LYS B 1 434 ? 11.766 -32.594 4.773 1 88 434 LYS B O 1
ATOM 7264 N N . ASP B 1 435 ? 11.844 -30.375 4.754 1 88.5 435 ASP B N 1
ATOM 7265 C CA . ASP B 1 435 ? 11.766 -30.266 6.207 1 88.5 435 ASP B CA 1
ATOM 7266 C C . ASP B 1 435 ? 10.312 -30.109 6.664 1 88.5 435 ASP B C 1
ATOM 7268 O O . ASP B 1 435 ? 10.062 -29.719 7.809 1 88.5 435 ASP B O 1
ATOM 7272 N N . ASN B 1 436 ? 9.375 -30.281 5.742 1 91.75 436 ASN B N 1
ATOM 7273 C CA . ASN B 1 436 ? 7.938 -30.312 5.984 1 91.75 436 ASN B CA 1
ATOM 7274 C C . ASN B 1 436 ? 7.383 -28.922 6.27 1 91.75 436 ASN B C 1
ATOM 7276 O O . ASN B 1 436 ? 6.285 -28.781 6.809 1 91.75 436 ASN B O 1
ATOM 7280 N N . LYS B 1 437 ? 8.141 -27.953 5.965 1 92.31 437 LYS B N 1
ATOM 7281 C CA . LYS B 1 437 ? 7.586 -26.609 5.957 1 92.31 437 LYS B CA 1
ATOM 7282 C C . LYS B 1 437 ? 6.867 -26.312 4.645 1 92.31 437 LYS B C 1
ATOM 7284 O O . LYS B 1 437 ? 7.258 -26.812 3.59 1 92.31 437 LYS B O 1
ATOM 7289 N N . ILE B 1 438 ? 5.887 -25.625 4.766 1 95.44 438 ILE B N 1
ATOM 7290 C CA . ILE B 1 438 ? 5.148 -25.219 3.578 1 95.44 438 ILE B CA 1
ATOM 7291 C C . ILE B 1 438 ? 5.453 -23.75 3.258 1 95.44 438 ILE B C 1
ATOM 7293 O O . ILE B 1 438 ? 5.145 -22.859 4.051 1 95.44 438 ILE B O 1
ATOM 7297 N N . ILE B 1 439 ? 6.043 -23.516 2.146 1 95 439 ILE B N 1
ATOM 7298 C CA . ILE B 1 439 ? 6.633 -22.234 1.793 1 95 439 ILE B CA 1
ATOM 7299 C C . ILE B 1 439 ? 6.016 -21.719 0.491 1 95 439 ILE B C 1
ATOM 7301 O O . ILE B 1 439 ? 5.816 -22.5 -0.45 1 95 439 ILE B O 1
ATOM 7305 N N . PRO B 1 440 ? 5.66 -20.438 0.471 1 95.19 440 PRO B N 1
ATOM 7306 C CA . PRO B 1 440 ? 5.188 -19.891 -0.807 1 95.19 440 PRO B CA 1
ATOM 7307 C C . PRO B 1 440 ? 6.125 -20.219 -1.968 1 95.19 440 PRO B C 1
ATOM 7309 O O . PRO B 1 440 ? 7.348 -20.188 -1.808 1 95.19 440 PRO B O 1
ATOM 7312 N N . PHE B 1 441 ? 5.531 -20.5 -3.125 1 96 441 PHE B N 1
ATOM 7313 C CA . PHE B 1 441 ? 6.273 -20.891 -4.312 1 96 441 PHE B CA 1
ATOM 7314 C C . PHE B 1 441 ? 7.363 -19.875 -4.637 1 96 441 PHE B C 1
ATOM 7316 O O . PHE B 1 441 ? 8.508 -20.25 -4.898 1 96 441 PHE B O 1
ATOM 7323 N N . GLU B 1 442 ? 7.066 -18.594 -4.547 1 94.88 442 GLU B N 1
ATOM 7324 C CA . GLU B 1 442 ? 7.969 -17.5 -4.895 1 94.88 442 GLU B CA 1
ATOM 7325 C C . GLU B 1 442 ? 9.18 -17.469 -3.971 1 94.88 442 GLU B C 1
ATOM 7327 O O . GLU B 1 442 ? 10.32 -17.438 -4.441 1 94.88 442 GLU B O 1
ATOM 7332 N N . THR B 1 443 ? 8.93 -17.547 -2.689 1 94.25 443 THR B N 1
ATOM 7333 C CA . THR B 1 443 ? 10.016 -17.406 -1.726 1 94.25 443 THR B CA 1
ATOM 7334 C C . THR B 1 443 ? 10.836 -18.672 -1.63 1 94.25 443 THR B C 1
ATOM 7336 O O . THR B 1 443 ? 12.047 -18.625 -1.375 1 94.25 443 THR B O 1
ATOM 7339 N N . MET B 1 444 ? 10.203 -19.828 -1.89 1 94.5 444 MET B N 1
ATOM 7340 C CA . MET B 1 444 ? 10.961 -21.078 -1.967 1 94.5 444 MET B CA 1
ATOM 7341 C C . MET B 1 444 ? 12.086 -20.969 -2.988 1 94.5 444 MET B C 1
ATOM 7343 O O . MET B 1 444 ? 13.234 -21.328 -2.697 1 94.5 444 MET B O 1
ATOM 7347 N N . ASN B 1 445 ? 11.742 -20.453 -4.109 1 93.69 445 ASN B N 1
ATOM 7348 C CA . ASN B 1 445 ? 12.68 -20.406 -5.227 1 93.69 445 ASN B CA 1
ATOM 7349 C C . ASN B 1 445 ? 13.703 -19.281 -5.059 1 93.69 445 ASN B C 1
ATOM 7351 O O . ASN B 1 445 ? 14.766 -19.312 -5.684 1 93.69 445 ASN B O 1
ATOM 7355 N N . LEU B 1 446 ? 13.461 -18.359 -4.195 1 92.19 446 LEU B N 1
ATOM 7356 C CA . LEU B 1 446 ? 14.367 -17.234 -3.994 1 92.19 446 LEU B CA 1
ATOM 7357 C C . LEU B 1 446 ? 15.336 -17.516 -2.854 1 92.19 446 LEU B C 1
ATOM 7359 O O . LEU B 1 446 ? 16.5 -17.125 -2.912 1 92.19 446 LEU B O 1
ATOM 7363 N N . PHE B 1 447 ? 14.82 -18.297 -1.835 1 92.06 447 PHE B N 1
ATOM 7364 C CA . PHE B 1 447 ? 15.609 -18.297 -0.607 1 92.06 447 PHE B CA 1
ATOM 7365 C C . PHE B 1 447 ? 15.859 -19.719 -0.125 1 92.06 447 PHE B C 1
ATOM 7367 O O . PHE B 1 447 ? 16.844 -19.969 0.573 1 92.06 447 PHE B O 1
ATOM 7374 N N . TYR B 1 448 ? 15.047 -20.625 -0.398 1 89.75 448 TYR B N 1
ATOM 7375 C CA . TYR B 1 448 ? 15.031 -21.812 0.434 1 89.75 448 TYR B CA 1
ATOM 7376 C C . TYR B 1 448 ? 15.477 -23.047 -0.36 1 89.75 448 TYR B C 1
ATOM 7378 O O . TYR B 1 448 ? 15.688 -24.109 0.208 1 89.75 448 TYR B O 1
ATOM 7386 N N . ARG B 1 449 ? 15.633 -22.859 -1.625 1 89.12 449 ARG B N 1
ATOM 7387 C CA . ARG B 1 449 ? 16.078 -23.969 -2.447 1 89.12 449 ARG B CA 1
ATOM 7388 C C . ARG B 1 449 ? 17.594 -24.156 -2.354 1 89.12 449 ARG B C 1
ATOM 7390 O O . ARG B 1 449 ? 18.359 -23.219 -2.633 1 89.12 449 ARG B O 1
ATOM 7397 N N . ASP B 1 450 ? 18.016 -25.266 -1.914 1 84.31 450 ASP B N 1
ATOM 7398 C CA . ASP B 1 450 ? 19.406 -25.719 -1.938 1 84.31 450 ASP B CA 1
ATOM 7399 C C . ASP B 1 450 ? 20.328 -24.688 -1.286 1 84.31 450 ASP B C 1
ATOM 7401 O O . ASP B 1 450 ? 20.094 -24.266 -0.152 1 84.31 450 ASP B O 1
ATOM 7405 N N . ASP B 1 451 ? 21.297 -24.141 -2.178 1 82.06 451 ASP B N 1
ATOM 7406 C CA . ASP B 1 451 ? 22.359 -23.297 -1.613 1 82.06 451 ASP B CA 1
ATOM 7407 C C . ASP B 1 451 ? 21.844 -21.891 -1.339 1 82.06 451 ASP B C 1
ATOM 7409 O O . ASP B 1 451 ? 22.516 -21.094 -0.679 1 82.06 451 ASP B O 1
ATOM 7413 N N . LYS B 1 452 ? 20.719 -21.656 -1.715 1 87.25 452 LYS B N 1
ATOM 7414 C CA . LYS B 1 452 ? 20.156 -20.344 -1.469 1 87.25 452 LYS B CA 1
ATOM 7415 C C . LYS B 1 452 ? 19.922 -20.109 0.022 1 87.25 452 LYS B C 1
ATOM 7417 O O . LYS B 1 452 ? 19.859 -18.953 0.474 1 87.25 452 LYS B O 1
ATOM 7422 N N . GLN B 1 453 ? 19.844 -21.141 0.749 1 85.94 453 GLN B N 1
ATOM 7423 C CA . GLN B 1 453 ? 19.625 -21.047 2.189 1 85.94 453 GLN B CA 1
ATOM 7424 C C . GLN B 1 453 ? 20.812 -20.406 2.889 1 85.94 453 GLN B C 1
ATOM 7426 O O . GLN B 1 453 ? 20.656 -19.766 3.932 1 85.94 453 GLN B O 1
ATOM 7431 N N . ILE B 1 454 ? 21.938 -20.641 2.299 1 86.62 454 ILE B N 1
ATOM 7432 C CA . ILE B 1 454 ? 23.141 -20.047 2.865 1 86.62 454 ILE B CA 1
ATOM 7433 C C . ILE B 1 454 ? 23.031 -18.516 2.816 1 86.62 454 ILE B C 1
ATOM 7435 O O . ILE B 1 454 ? 23.297 -17.844 3.811 1 86.62 454 ILE B O 1
ATOM 7439 N N . LYS B 1 455 ? 22.656 -18.031 1.717 1 88 455 LYS B N 1
ATOM 7440 C CA . LYS B 1 455 ? 22.469 -16.594 1.564 1 88 455 LYS B CA 1
ATOM 7441 C C . LYS B 1 455 ? 21.375 -16.078 2.508 1 88 455 LYS B C 1
ATOM 7443 O O . LYS B 1 455 ? 21.5 -14.992 3.068 1 88 455 LYS B O 1
ATOM 7448 N N . LEU B 1 456 ? 20.359 -16.781 2.658 1 88.62 456 LEU B N 1
ATOM 7449 C CA . LEU B 1 456 ? 19.281 -16.422 3.57 1 88.62 456 LEU B CA 1
ATOM 7450 C C . LEU B 1 456 ? 19.812 -16.25 4.992 1 88.62 456 LEU B C 1
ATOM 7452 O O . LEU B 1 456 ? 19.453 -15.297 5.684 1 88.62 456 LEU B O 1
ATOM 7456 N N . GLU B 1 457 ? 20.578 -17.188 5.387 1 87.25 457 GLU B N 1
ATOM 7457 C CA . GLU B 1 457 ? 21.141 -17.109 6.73 1 87.25 457 GLU B CA 1
ATOM 7458 C C . GLU B 1 457 ? 22.031 -15.883 6.891 1 87.25 457 GLU B C 1
ATOM 7460 O O . GLU B 1 457 ? 22.047 -15.258 7.957 1 87.25 457 GLU B O 1
ATOM 7465 N N . GLU B 1 458 ? 22.734 -15.562 5.863 1 87.06 458 GLU B N 1
ATOM 7466 C CA . GLU B 1 458 ? 23.531 -14.344 5.879 1 87.06 458 GLU B CA 1
ATOM 7467 C C . GLU B 1 458 ? 22.656 -13.109 6.059 1 87.06 458 GLU B C 1
ATOM 7469 O O . GLU B 1 458 ? 22.984 -12.211 6.836 1 87.06 458 GLU B O 1
ATOM 7474 N N . LEU B 1 459 ? 21.625 -13.086 5.398 1 85.44 459 LEU B N 1
ATOM 7475 C CA . LEU B 1 459 ? 20.688 -11.969 5.48 1 85.44 459 LEU B CA 1
ATOM 7476 C C . LEU B 1 459 ? 20.047 -11.891 6.863 1 85.44 459 LEU B C 1
ATOM 7478 O O . LEU B 1 459 ? 19.906 -10.805 7.426 1 85.44 459 LEU B O 1
ATOM 7482 N N . ARG B 1 460 ? 19.672 -13.023 7.406 1 82.56 460 ARG B N 1
ATOM 7483 C CA . ARG B 1 460 ? 19.078 -13.094 8.742 1 82.56 460 ARG B CA 1
ATOM 7484 C C . ARG B 1 460 ? 20.047 -12.586 9.797 1 82.56 460 ARG B C 1
ATOM 7486 O O . ARG B 1 460 ? 19.656 -11.891 10.734 1 82.56 460 ARG B O 1
ATOM 7493 N N . ASN B 1 461 ? 21.219 -12.875 9.609 1 79.44 461 ASN B N 1
ATOM 7494 C CA . ASN B 1 461 ? 22.25 -12.477 10.562 1 79.44 461 ASN B CA 1
ATOM 7495 C C . ASN B 1 461 ? 22.469 -10.961 10.555 1 79.44 461 ASN B C 1
ATOM 7497 O O . ASN B 1 461 ? 22.969 -10.398 11.523 1 79.44 461 ASN B O 1
ATOM 7501 N N . ASN B 1 462 ? 22.062 -10.344 9.508 1 77.06 462 ASN B N 1
ATOM 7502 C CA . ASN B 1 462 ? 22.234 -8.898 9.398 1 77.06 462 ASN B CA 1
ATOM 7503 C C . ASN B 1 462 ? 21.062 -8.148 10.031 1 77.06 462 ASN B C 1
ATOM 7505 O O . ASN B 1 462 ? 21.078 -6.918 10.117 1 77.06 462 ASN B O 1
ATOM 7509 N N . ILE B 1 463 ? 20.125 -8.914 10.391 1 71.25 463 ILE B N 1
ATOM 7510 C CA . ILE B 1 463 ? 18.969 -8.289 11.039 1 71.25 463 ILE B CA 1
ATOM 7511 C C . ILE B 1 463 ? 19.188 -8.258 12.547 1 71.25 463 ILE B C 1
ATOM 7513 O O . ILE B 1 463 ? 19.328 -9.305 13.18 1 71.25 463 ILE B O 1
ATOM 7517 N N . LYS B 1 464 ? 19.531 -7.129 13.133 1 60.97 464 LYS B N 1
ATOM 7518 C CA . LYS B 1 464 ? 19.75 -6.945 14.57 1 60.97 464 LYS B CA 1
ATOM 7519 C C . LYS B 1 464 ? 18.453 -6.523 15.266 1 60.97 464 LYS B C 1
ATOM 7521 O O . LYS B 1 464 ? 17.781 -5.594 14.82 1 60.97 464 LYS B O 1
ATOM 7526 N N . PHE B 1 465 ? 17.859 -7.469 16.125 1 53.66 465 PHE B N 1
ATOM 7527 C CA . PHE B 1 465 ? 16.719 -7.043 16.922 1 53.66 465 PHE B CA 1
ATOM 7528 C C . PHE B 1 465 ? 17.172 -6.227 18.125 1 53.66 465 PHE B C 1
ATOM 7530 O O . PHE B 1 465 ? 18.281 -6.41 18.625 1 53.66 465 PHE B O 1
#

=== Feature glossary ===
A reading guide for the features in this record.

Start from the sequence.

  · This is the polypeptide sequence — one letter per residue, N-terminus first. Length ranges from a few dozen residues for small domains to over a thousand for large multi-domain proteins.

Fold it, and you get atomic coordinates and the backbone conformation that goes with them.

  · Structure coordinates are given as an mmCIF _atom_site loop: one row per atom with element, residue name, chain id, sequence number, and x/y/z position in Å. Only the four main-chain atoms per residue are included here; side chains are omitted to keep the record compact.

  · Backbone dihedral angles. Every residue except chain termini has a φ (preceding-C → N → Cα → C) and a ψ (N → Cα → C → next-N). They are reported in degrees following the IUPAC sign convention. Secondary structure is essentially a statement about which (φ, ψ) basin each residue occupies.

  · The SS8 string is DSSP's per-residue secondary-structure call. α-helix (H) means an i→i+4 H-bond ladder; β-strand (E) means the residue participates in a β-sheet; 3₁₀ (G) and π (I) are tighter and wider helices; T/S are turns/bends; '-' is loop.

  · SS3 is a coarse helix/strand/coil call (letters a/b/c) made by the P-SEA algorithm from inter-Cα distances and dihedrals. It is less detailed than DSSP but needs only Cα positions.

Summarize the fold with a handful of shape descriptors and a per-residue structural alphabet.

  · Radius of gyration (Rg) is the root-mean-square distance of Cα atoms from their centroid — a single number for overall size and compactness. A globular domain of N residues has Rg ≈ 2.2·N^0.38 Å; an extended or disordered chain has a much larger Rg. The Cα contact count is the number of residue pairs whose Cα atoms are within 8 Å and are more than four positions apart in sequence — a standard proxy for tertiary packing density. The bounding box is the smallest axis-aligned box enclosing all Cα atoms.

  · The Foldseek 3Di string encodes local tertiary geometry as a 20-letter alphabet — one character per residue — derived from the relative positions of nearby Cα atoms. Unlike the amino-acid sequence, 3Di is a direct function of the 3D structure, so two proteins with the same fold have similar 3Di strings even at low sequence identity.

  · Solvent-accessible surface area (SASA) is the area in Å² traced out by the centre of a 1.4 Å probe sphere (a water molecule) rolled over the protein's van der Waals surface (Shrake–Rupley / Lee–Richards construction). Buried residues have near-zero SASA; fully exposed residues can exceed 200 Å². The total SASA scales roughly with the number of surface residues.

Ask how reliable the model is.

  · pLDDT (predicted Local Distance Difference Test) is AlphaFold's per-residue confidence score, ranging from 0 to 100. Values above 90 indicate high confidence (typically well-packed cores); 70–90 is confident; 50–70 low confidence; below 50 usually means the region is disordered or the prediction is unreliable there. AlphaFold stores pLDDT in the mmCIF B-factor column.

  · B-factor (Debye–Waller factor) reflects atomic displacement in the crystal lattice. It is an experimental observable (units Å²), not a prediction; low values mean the atom is pinned down, high values mean it moves or is heterogeneous across the crystal.

  · Predicted Aligned Error (PAE) is an AlphaFold confidence matrix: entry (i, j) is the expected error in the position of residue j, in ångströms, when the prediction is superimposed on the true structure at residue i. Low PAE within a block of residues means that block is internally rigid and well-predicted; high PAE between two blocks means their relative placement is uncertain even if each block individually is confident.

Place it in context: what it resembles, what it is annotated as, and how it looks.

  · Nearest PDB neighbors are the top structural matches found by Foldseek when searching this structure against the entire Protein Data Bank. Each hit reports a TM-score (0 to 1; >0.5 almost always implies the same fold) and an E-value. These are *structural* homologs — they may share no detectable sequence similarity.

  · Functional annotations link the protein to curated databases. InterPro entries identify conserved domains and families by matching the sequence against member-database signatures (Pfam, PROSITE, CDD, …). Gene Ontology (GO) terms describe molecular function, biological process, and cellular component in a controlled vocabulary. CATH places the structure in a hierarchical fold classification (Class/Architecture/Topology/Homologous-superfamily). The organism is the source species.

  · Three diagnostic plots accompany the record. The Cα contact map visualizes the tertiary structure as a 2D adjacency matrix (8 Å cutoff, sequence-local contacts suppressed). The Ramachandran plot shows the distribution of backbone (φ, ψ) torsions, with points in the α and β basins reflecting secondary structure content. The PAE plot shows AlphaFold's inter-residue confidence as a color matrix.

  · Six rendered views show the 3D structure from the faces of a cube — i.e. along ±x, ±y, ±z. Rendering representation is drawn randomly per protein from cartoon (secondary-structure ribbons), sticks (backbone bonds), or molecular surface; coloring is either N→C rainbow (blue at the N-terminus through red at the C-terminus) or one color per chain.